Protein AF-0000000078979482 (afdb_homodimer)

Structure (mmCIF, N/CA/C/O backbone):
data_AF-0000000078979482-model_v1
#
loop_
_entity.id
_entity.type
_entity.pdbx_description
1 polymer 'Adenylate/guanylate cyclase'
#
loop_
_atom_site.group_PDB
_atom_site.id
_atom_site.type_symbol
_atom_site.label_atom_id
_atom_site.label_alt_id
_atom_site.label_comp_id
_atom_site.label_asym_id
_atom_site.label_entity_id
_atom_site.label_seq_id
_atom_site.pdbx_PDB_ins_code
_atom_site.Cartn_x
_atom_site.Cartn_y
_atom_site.Cartn_z
_atom_site.occupancy
_atom_site.B_iso_or_equiv
_atom_site.auth_seq_id
_atom_site.auth_comp_id
_atom_site.auth_asym_id
_atom_site.auth_atom_id
_atom_site.pdbx_PDB_model_num
ATOM 1 N N . MET A 1 1 ? 10.008 -36.5 -18.203 1 74.31 1 MET A N 1
ATOM 2 C CA . MET A 1 1 ? 8.789 -35.719 -18.391 1 74.31 1 MET A CA 1
ATOM 3 C C . MET A 1 1 ? 7.809 -35.969 -17.234 1 74.31 1 MET A C 1
ATOM 5 O O . MET A 1 1 ? 7.188 -35.031 -16.734 1 74.31 1 MET A O 1
ATOM 9 N N . GLU A 1 2 ? 7.902 -37.156 -16.672 1 87.19 2 GLU A N 1
ATOM 10 C CA . GLU A 1 2 ? 7.016 -37.5 -15.57 1 87.19 2 GLU A CA 1
ATOM 11 C C . GLU A 1 2 ? 7.441 -36.781 -14.281 1 87.19 2 GLU A C 1
ATOM 13 O O . GLU A 1 2 ? 6.598 -36.281 -13.531 1 87.19 2 GLU A O 1
ATOM 18 N N . ALA A 1 3 ? 8.734 -36.719 -14.117 1 91.75 3 ALA A N 1
ATOM 19 C CA . ALA A 1 3 ? 9.258 -36.062 -12.93 1 91.75 3 ALA A CA 1
ATOM 20 C C . ALA A 1 3 ? 8.883 -34.562 -12.906 1 91.75 3 ALA A C 1
ATOM 22 O O . ALA A 1 3 ? 8.508 -34.031 -11.859 1 91.75 3 ALA A O 1
ATOM 23 N N . ALA A 1 4 ? 8.984 -34 -14.031 1 94.69 4 ALA A N 1
ATOM 24 C CA . ALA A 1 4 ? 8.633 -32.562 -14.133 1 94.69 4 ALA A CA 1
ATOM 25 C C . ALA A 1 4 ? 7.156 -32.344 -13.836 1 94.69 4 ALA A C 1
ATOM 27 O O . ALA A 1 4 ? 6.793 -31.391 -13.133 1 94.69 4 ALA A O 1
ATOM 28 N N . ALA A 1 5 ? 6.348 -33.188 -14.375 1 93.81 5 ALA A N 1
ATOM 29 C CA . ALA A 1 5 ? 4.906 -33.062 -14.164 1 93.81 5 ALA A CA 1
ATOM 30 C C . ALA A 1 5 ? 4.559 -33.219 -12.688 1 93.81 5 ALA A C 1
ATOM 32 O O . ALA A 1 5 ? 3.734 -32.469 -12.156 1 93.81 5 ALA A O 1
ATOM 33 N N . ALA A 1 6 ? 5.207 -34.219 -12.078 1 95.12 6 ALA A N 1
ATOM 34 C CA . ALA A 1 6 ? 4.973 -34.438 -10.656 1 95.12 6 ALA A CA 1
ATOM 35 C C . ALA A 1 6 ? 5.41 -33.219 -9.82 1 95.12 6 ALA A C 1
ATOM 37 O O . ALA A 1 6 ? 4.703 -32.812 -8.906 1 95.12 6 ALA A O 1
ATOM 38 N N . LEU A 1 7 ? 6.508 -32.719 -10.117 1 96.75 7 LEU A N 1
ATOM 39 C CA . LEU A 1 7 ? 7.047 -31.578 -9.391 1 96.75 7 LEU A CA 1
ATOM 40 C C . LEU A 1 7 ? 6.188 -30.344 -9.609 1 96.75 7 LEU A C 1
ATOM 42 O O . LEU A 1 7 ? 5.898 -29.594 -8.664 1 96.75 7 LEU A O 1
ATOM 46 N N . ASN A 1 8 ? 5.777 -30.125 -10.844 1 97.06 8 ASN A N 1
ATOM 47 C CA . ASN A 1 8 ? 4.883 -29 -11.148 1 97.06 8 ASN A CA 1
ATOM 48 C C . ASN A 1 8 ? 3.57 -29.125 -10.375 1 97.06 8 ASN A C 1
ATOM 50 O O . ASN A 1 8 ? 3.059 -28.125 -9.867 1 97.06 8 ASN A O 1
ATOM 54 N N . ASN A 1 9 ? 3.074 -30.266 -10.328 1 95.25 9 ASN A N 1
ATOM 55 C CA . ASN A 1 9 ? 1.85 -30.484 -9.562 1 95.25 9 ASN A CA 1
ATOM 56 C C . ASN A 1 9 ? 2.049 -30.188 -8.086 1 95.25 9 ASN A C 1
ATOM 58 O O . ASN A 1 9 ? 1.207 -29.531 -7.461 1 95.25 9 ASN A O 1
ATOM 62 N N . TRP A 1 10 ? 3.148 -30.688 -7.566 1 96.88 10 TRP A N 1
ATOM 63 C CA . TRP A 1 10 ? 3.451 -30.406 -6.168 1 96.88 10 TRP A CA 1
ATOM 64 C C . TRP A 1 10 ? 3.557 -28.906 -5.922 1 96.88 10 TRP A C 1
ATOM 66 O O . TRP A 1 10 ? 3.027 -28.391 -4.93 1 96.88 10 TRP A O 1
ATOM 76 N N . MET A 1 11 ? 4.23 -28.203 -6.793 1 96.81 11 MET A N 1
ATOM 77 C CA . MET A 1 11 ? 4.422 -26.766 -6.656 1 96.81 11 MET A CA 1
ATOM 78 C C . MET A 1 11 ? 3.088 -26.016 -6.711 1 96.81 11 MET A C 1
ATOM 80 O O . MET A 1 11 ? 2.852 -25.094 -5.93 1 96.81 11 MET A O 1
ATOM 84 N N . MET A 1 12 ? 2.225 -26.422 -7.578 1 95.06 12 MET A N 1
ATOM 85 C CA . MET A 1 12 ? 0.928 -25.781 -7.781 1 95.06 12 MET A CA 1
ATOM 86 C C . MET A 1 12 ? 0 -26.047 -6.602 1 95.06 12 MET A C 1
ATOM 88 O O . MET A 1 12 ? -0.907 -25.266 -6.328 1 95.06 12 MET A O 1
ATOM 92 N N . THR A 1 13 ? 0.202 -27.188 -5.895 1 94.69 13 THR A N 1
ATOM 93 C CA . THR A 1 13 ? -0.689 -27.578 -4.809 1 94.69 13 THR A CA 1
ATOM 94 C C . THR A 1 13 ? -0.055 -27.281 -3.453 1 94.69 13 THR A C 1
ATOM 96 O O . THR A 1 13 ? -0.19 -26.172 -2.926 1 94.69 13 THR A O 1
ATOM 99 N N . THR A 1 14 ? 0.893 -28.109 -3.055 1 95.62 14 THR A N 1
ATOM 100 C CA . THR A 1 14 ? 1.492 -28.016 -1.727 1 95.62 14 THR A CA 1
ATOM 101 C C . THR A 1 14 ? 2.459 -26.844 -1.644 1 95.62 14 THR A C 1
ATOM 103 O O . THR A 1 14 ? 2.434 -26.078 -0.676 1 95.62 14 THR A O 1
ATOM 106 N N . GLY A 1 15 ? 3.283 -26.688 -2.609 1 96.5 15 GLY A N 1
ATOM 107 C CA . GLY A 1 15 ? 4.27 -25.609 -2.604 1 96.5 15 GLY A CA 1
ATOM 108 C C . GLY A 1 15 ? 3.648 -24.234 -2.516 1 96.5 15 GLY A C 1
ATOM 109 O O . GLY A 1 15 ? 3.994 -23.453 -1.631 1 96.5 15 GLY A O 1
ATOM 110 N N . ARG A 1 16 ? 2.699 -23.969 -3.418 1 95.81 16 ARG A N 1
ATOM 111 C CA . ARG A 1 16 ? 2.041 -22.672 -3.496 1 95.81 16 ARG A CA 1
ATOM 112 C C . ARG A 1 16 ? 1.351 -22.328 -2.18 1 95.81 16 ARG A C 1
ATOM 114 O O . ARG A 1 16 ? 1.354 -21.172 -1.755 1 95.81 16 ARG A O 1
ATOM 121 N N . ARG A 1 17 ? 0.83 -23.281 -1.459 1 94.81 17 ARG A N 1
ATOM 122 C CA . ARG A 1 17 ? 0.037 -23.062 -0.255 1 94.81 17 ARG A CA 1
ATOM 123 C C . ARG A 1 17 ? 0.93 -22.953 0.977 1 94.81 17 ARG A C 1
ATOM 125 O O . ARG A 1 17 ? 0.48 -22.516 2.041 1 94.81 17 ARG A O 1
ATOM 132 N N . SER A 1 18 ? 2.141 -23.359 0.881 1 93.88 18 SER A N 1
ATOM 133 C CA . SER A 1 18 ? 3.006 -23.422 2.055 1 93.88 18 SER A CA 1
ATOM 134 C C . SER A 1 18 ? 3.471 -22.047 2.482 1 93.88 18 SER A C 1
ATOM 136 O O . SER A 1 18 ? 3.773 -21.812 3.656 1 93.88 18 SER A O 1
ATOM 138 N N . GLY A 1 19 ? 3.611 -21.172 1.418 1 90.94 19 GLY A N 1
ATOM 139 C CA . GLY A 1 19 ? 4.16 -19.859 1.72 1 90.94 19 GLY A CA 1
ATOM 140 C C . GLY A 1 19 ? 5.602 -19.906 2.193 1 90.94 19 GLY A C 1
ATOM 141 O O . GLY A 1 19 ? 6.07 -18.984 2.873 1 90.94 19 GLY A O 1
ATOM 142 N N . ASP A 1 20 ? 6.359 -20.969 1.951 1 94.62 20 ASP A N 1
ATOM 143 C CA . ASP A 1 20 ? 7.711 -21.219 2.438 1 94.62 20 ASP A CA 1
ATOM 144 C C . ASP A 1 20 ? 8.703 -21.312 1.279 1 94.62 20 ASP A C 1
ATOM 146 O O . ASP A 1 20 ? 8.953 -22.406 0.753 1 94.62 20 ASP A O 1
ATOM 150 N N . PRO A 1 21 ? 9.32 -20.125 0.973 1 96.5 21 PRO A N 1
ATOM 151 C CA . PRO A 1 21 ? 10.219 -20.156 -0.186 1 96.5 21 PRO A CA 1
ATOM 152 C C . PRO A 1 21 ? 11.391 -21.125 -0.005 1 96.5 21 PRO A C 1
ATOM 154 O O . PRO A 1 21 ? 11.828 -21.75 -0.969 1 96.5 21 PRO A O 1
ATOM 157 N N . VAL A 1 22 ? 11.891 -21.25 1.208 1 97.31 22 VAL A N 1
ATOM 158 C CA . VAL A 1 22 ? 13 -22.156 1.491 1 97.31 22 VAL A CA 1
ATOM 159 C C . VAL A 1 22 ? 12.562 -23.594 1.245 1 97.31 22 VAL A C 1
ATOM 161 O O . VAL A 1 22 ? 13.266 -24.359 0.573 1 97.31 22 VAL A O 1
ATOM 164 N N . GLY A 1 23 ? 11.398 -23.984 1.76 1 97.44 23 GLY A N 1
ATOM 165 C CA . GLY A 1 23 ? 10.867 -25.328 1.54 1 97.44 23 GLY A CA 1
ATOM 166 C C . GLY A 1 23 ? 10.602 -25.625 0.077 1 97.44 23 GLY A C 1
ATOM 167 O O . GLY A 1 23 ? 10.867 -26.734 -0.389 1 97.44 23 GLY A O 1
ATOM 168 N N . ILE A 1 24 ? 10.094 -24.672 -0.666 1 97.81 24 ILE A N 1
ATOM 169 C CA . ILE A 1 24 ? 9.758 -24.844 -2.076 1 97.81 24 ILE A CA 1
ATOM 170 C C . ILE A 1 24 ? 11.031 -25.109 -2.881 1 97.81 24 ILE A C 1
ATOM 172 O O . ILE A 1 24 ? 11.102 -26.078 -3.635 1 97.81 24 ILE A O 1
ATOM 176 N N . VAL A 1 25 ? 12.062 -24.266 -2.678 1 98.25 25 VAL A N 1
ATOM 177 C CA . VAL A 1 25 ? 13.289 -24.375 -3.461 1 98.25 25 VAL A CA 1
ATOM 178 C C . VAL A 1 25 ? 14.047 -25.641 -3.051 1 98.25 25 VAL A C 1
ATOM 180 O O . VAL A 1 25 ? 14.609 -26.328 -3.9 1 98.25 25 VAL A O 1
ATOM 183 N N . SER A 1 26 ? 14.016 -25.938 -1.779 1 98.06 26 SER A N 1
ATOM 184 C CA . SER A 1 26 ? 14.656 -27.172 -1.313 1 98.06 26 SER A CA 1
ATOM 185 C C . SER A 1 26 ? 14.031 -28.391 -1.96 1 98.06 26 SER A C 1
ATOM 187 O O . SER A 1 26 ? 14.734 -29.281 -2.443 1 98.06 26 SER A O 1
ATOM 189 N N . HIS A 1 27 ? 12.734 -28.469 -1.955 1 98 27 HIS A N 1
ATOM 190 C CA . HIS A 1 27 ? 12.031 -29.609 -2.549 1 98 27 HIS A CA 1
ATOM 191 C C . HIS A 1 27 ? 12.266 -29.672 -4.055 1 98 27 HIS A C 1
ATOM 193 O O . HIS A 1 27 ? 12.453 -30.766 -4.609 1 98 27 HIS A O 1
ATOM 199 N N . LEU A 1 28 ? 12.242 -28.531 -4.699 1 97.94 28 LEU A N 1
ATOM 200 C CA . LEU A 1 28 ? 12.523 -28.453 -6.129 1 97.94 28 LEU A CA 1
ATOM 201 C C . LEU A 1 28 ? 13.883 -29.047 -6.453 1 97.94 28 LEU A C 1
ATOM 203 O O . LEU A 1 28 ? 14 -29.922 -7.316 1 97.94 28 LEU A O 1
ATOM 207 N N . CYS A 1 29 ? 14.906 -28.625 -5.719 1 98.25 29 CYS A N 1
ATOM 208 C CA . CYS A 1 29 ? 16.266 -29.047 -5.992 1 98.25 29 CYS A CA 1
ATOM 209 C C . CYS A 1 29 ? 16.453 -30.531 -5.66 1 98.25 29 CYS A C 1
ATOM 211 O O . CYS A 1 29 ? 17.062 -31.266 -6.426 1 98.25 29 CYS A O 1
ATOM 213 N N . ALA A 1 30 ? 15.883 -30.938 -4.555 1 97.62 30 ALA A N 1
ATOM 214 C CA . ALA A 1 30 ? 15.945 -32.344 -4.195 1 97.62 30 ALA A CA 1
ATOM 215 C C . ALA A 1 30 ? 15.289 -33.219 -5.27 1 97.62 30 ALA A C 1
ATOM 217 O O . ALA A 1 30 ? 15.82 -34.281 -5.629 1 97.62 30 ALA A O 1
ATOM 218 N N . SER A 1 31 ? 14.148 -32.781 -5.762 1 97.88 31 SER A N 1
ATOM 219 C CA . SER A 1 31 ? 13.414 -33.531 -6.785 1 97.88 31 SER A CA 1
ATOM 220 C C . SER A 1 31 ? 14.195 -33.594 -8.086 1 97.88 31 SER A C 1
ATOM 222 O O . SER A 1 31 ? 14.211 -34.625 -8.758 1 97.88 31 SER A O 1
ATOM 224 N N . LEU A 1 32 ? 14.82 -32.5 -8.484 1 97.88 32 LEU A N 1
ATOM 225 C CA . LEU A 1 32 ? 15.633 -32.469 -9.695 1 97.88 32 LEU A CA 1
ATOM 226 C C . LEU A 1 32 ? 16.844 -33.406 -9.562 1 97.88 32 LEU A C 1
ATOM 228 O O . LEU A 1 32 ? 17.172 -34.125 -10.492 1 97.88 32 LEU A O 1
ATOM 232 N N . VAL A 1 33 ? 17.469 -33.375 -8.375 1 97.69 33 VAL A N 1
ATOM 233 C CA . VAL A 1 33 ? 18.609 -34.25 -8.125 1 97.69 33 VAL A CA 1
ATOM 234 C C . VAL A 1 33 ? 18.172 -35.719 -8.195 1 97.69 33 VAL A C 1
ATOM 236 O O . VAL A 1 33 ? 18.828 -36.562 -8.828 1 97.69 33 VAL A O 1
ATOM 239 N N . ASP A 1 34 ? 17.047 -36 -7.633 1 97.12 34 ASP A N 1
ATOM 240 C CA . ASP A 1 34 ? 16.5 -37.344 -7.672 1 97.12 34 ASP A CA 1
ATOM 241 C C . ASP A 1 34 ? 16.203 -37.781 -9.109 1 97.12 34 ASP A C 1
ATOM 243 O O . ASP A 1 34 ? 16.281 -38.969 -9.43 1 97.12 34 ASP A O 1
ATOM 247 N N . ALA A 1 35 ? 15.883 -36.812 -9.945 1 97.38 35 ALA A N 1
ATOM 248 C CA . ALA A 1 35 ? 15.562 -37.094 -11.344 1 97.38 35 ALA A CA 1
ATOM 249 C C . ALA A 1 35 ? 16.828 -37.156 -12.195 1 97.38 35 ALA A C 1
ATOM 251 O O . ALA A 1 35 ? 16.766 -37.344 -13.414 1 97.38 35 ALA A O 1
ATOM 252 N N . GLY A 1 36 ? 17.984 -36.875 -11.562 1 96.75 36 GLY A N 1
ATOM 253 C CA . GLY A 1 36 ? 19.25 -37.094 -12.25 1 96.75 36 GLY A CA 1
ATOM 254 C C . GLY A 1 36 ? 19.953 -35.812 -12.625 1 96.75 36 GLY A C 1
ATOM 255 O O . GLY A 1 36 ? 21 -35.844 -13.281 1 96.75 36 GLY A O 1
ATOM 256 N N . VAL A 1 37 ? 19.438 -34.688 -12.336 1 97.94 37 VAL A N 1
ATOM 257 C CA . VAL A 1 37 ? 20.109 -33.438 -12.633 1 97.94 37 VAL A CA 1
ATOM 258 C C . VAL A 1 37 ? 21.203 -33.156 -11.602 1 97.94 37 VAL A C 1
ATOM 260 O O . VAL A 1 37 ? 20.938 -33.094 -10.406 1 97.94 37 VAL A O 1
ATOM 263 N N . PRO A 1 38 ? 22.391 -33 -12.023 1 98.31 38 PRO A N 1
ATOM 264 C CA . PRO A 1 38 ? 23.5 -32.844 -11.086 1 98.31 38 PRO A CA 1
ATOM 265 C C . PRO A 1 38 ? 23.672 -31.406 -10.586 1 98.31 38 PRO A C 1
ATOM 267 O O . PRO A 1 38 ? 24.656 -30.75 -10.906 1 98.31 38 PRO A O 1
ATOM 270 N N . LEU A 1 39 ? 22.828 -31.062 -9.68 1 98.38 39 LEU A N 1
ATOM 271 C CA . LEU A 1 39 ? 22.828 -29.688 -9.156 1 98.38 39 LEU A CA 1
ATOM 272 C C . LEU A 1 39 ? 23.891 -29.531 -8.07 1 98.38 39 LEU A C 1
ATOM 274 O O . LEU A 1 39 ? 24.062 -30.422 -7.234 1 98.38 39 LEU A O 1
ATOM 278 N N . TRP A 1 40 ? 24.562 -28.391 -8.109 1 98.06 40 TRP A N 1
ATOM 279 C CA . TRP A 1 40 ? 25.484 -27.984 -7.055 1 98.06 40 TRP A CA 1
ATOM 280 C C . TRP A 1 40 ? 24.984 -26.734 -6.336 1 98.06 40 TRP A C 1
ATOM 282 O O . TRP A 1 40 ? 25.062 -26.641 -5.109 1 98.06 40 TRP A O 1
ATOM 292 N N . ARG A 1 41 ? 24.484 -25.781 -7.059 1 97.88 41 ARG A N 1
ATOM 293 C CA . ARG A 1 41 ? 23.984 -24.531 -6.512 1 97.88 41 ARG A CA 1
ATOM 294 C C . ARG A 1 41 ? 22.844 -23.984 -7.363 1 97.88 41 ARG A C 1
ATOM 296 O O . ARG A 1 41 ? 22.906 -24.016 -8.594 1 97.88 41 ARG A O 1
ATOM 303 N N . VAL A 1 42 ? 21.859 -23.594 -6.723 1 98.44 42 VAL A N 1
ATOM 304 C CA . VAL A 1 42 ? 20.703 -23 -7.395 1 98.44 42 VAL A CA 1
ATOM 305 C C . VAL A 1 42 ? 20.359 -21.656 -6.746 1 98.44 42 VAL A C 1
ATOM 307 O O . VAL A 1 42 ? 20.406 -21.516 -5.52 1 98.44 42 VAL A O 1
ATOM 310 N N . ASN A 1 43 ? 20.078 -20.656 -7.52 1 97.5 43 ASN A N 1
ATOM 311 C CA . ASN A 1 43 ? 19.641 -19.344 -7.055 1 97.5 43 ASN A CA 1
ATOM 312 C C . ASN A 1 43 ? 18.375 -18.891 -7.766 1 97.5 43 ASN A C 1
ATOM 314 O O . ASN A 1 43 ? 18.375 -18.703 -8.984 1 97.5 43 ASN A O 1
ATOM 318 N N . ILE A 1 44 ? 17.328 -18.797 -7.023 1 97.62 44 ILE A N 1
ATOM 319 C CA . ILE A 1 44 ? 16.094 -18.203 -7.527 1 97.62 44 ILE A CA 1
ATOM 320 C C . ILE A 1 44 ? 16.016 -16.734 -7.113 1 97.62 44 ILE A C 1
ATOM 322 O O . ILE A 1 44 ? 15.617 -16.422 -5.988 1 97.62 44 ILE A O 1
ATOM 326 N N . GLY A 1 45 ? 16.375 -15.797 -7.984 1 93.88 45 GLY A N 1
ATOM 327 C CA . GLY A 1 45 ? 16.391 -14.367 -7.727 1 93.88 45 GLY A CA 1
ATOM 328 C C . GLY A 1 45 ? 15.141 -13.672 -8.234 1 93.88 45 GLY A C 1
ATOM 329 O O . GLY A 1 45 ? 14.711 -13.891 -9.367 1 93.88 45 GLY A O 1
ATOM 330 N N . GLN A 1 46 ? 14.578 -12.844 -7.387 1 90.75 46 GLN A N 1
ATOM 331 C CA . GLN A 1 46 ? 13.32 -12.188 -7.723 1 90.75 46 GLN A CA 1
ATOM 332 C C . GLN A 1 46 ? 13.398 -10.688 -7.453 1 90.75 46 GLN A C 1
ATOM 334 O O . GLN A 1 46 ? 14.039 -10.25 -6.496 1 90.75 46 GLN A O 1
ATOM 339 N N . ARG A 1 47 ? 12.719 -9.969 -8.273 1 83.06 47 ARG A N 1
ATOM 340 C CA . ARG A 1 47 ? 12.648 -8.516 -8.117 1 83.06 47 ARG A CA 1
ATOM 341 C C . ARG A 1 47 ? 11.414 -8.117 -7.328 1 83.06 47 ARG A C 1
ATOM 343 O O . ARG A 1 47 ? 10.352 -8.719 -7.473 1 83.06 47 ARG A O 1
ATOM 350 N N . PHE A 1 48 ? 11.57 -7.031 -6.48 1 72.94 48 PHE A N 1
ATOM 351 C CA . PHE A 1 48 ? 10.43 -6.441 -5.801 1 72.94 48 PHE A CA 1
ATOM 352 C C . PHE A 1 48 ? 9.719 -5.434 -6.699 1 72.94 48 PHE A C 1
ATOM 354 O O . PHE A 1 48 ? 10.352 -4.805 -7.551 1 72.94 48 PHE A O 1
ATOM 361 N N . ALA A 1 49 ? 8.359 -5.32 -6.535 1 66.75 49 ALA A N 1
ATOM 362 C CA . ALA A 1 49 ? 7.625 -4.234 -7.18 1 66.75 49 ALA A CA 1
ATOM 363 C C . ALA A 1 49 ? 7.781 -2.93 -6.402 1 66.75 49 ALA A C 1
ATOM 365 O O . ALA A 1 49 ? 7.293 -1.882 -6.832 1 66.75 49 ALA A O 1
ATOM 366 N N . ASN A 1 50 ? 8.578 -2.928 -5.312 1 61.34 50 ASN A N 1
ATOM 367 C CA . ASN A 1 50 ? 8.789 -1.784 -4.434 1 61.34 50 ASN A CA 1
ATOM 368 C C . ASN A 1 50 ? 9.945 -0.908 -4.922 1 61.34 50 ASN A C 1
ATOM 370 O O . ASN A 1 50 ? 11.023 -1.41 -5.223 1 61.34 50 ASN A O 1
ATOM 374 N N . PRO A 1 51 ? 9.609 0.327 -5.137 1 59 51 PRO A N 1
ATOM 375 C CA . PRO A 1 51 ? 10.625 1.249 -5.645 1 59 51 PRO A CA 1
ATOM 376 C C . PRO A 1 51 ? 11.891 1.26 -4.789 1 59 51 PRO A C 1
ATOM 378 O O . PRO A 1 51 ? 12.961 1.651 -5.266 1 59 51 PRO A O 1
ATOM 381 N N . LEU A 1 52 ? 11.719 0.958 -3.557 1 60.19 52 LEU A N 1
ATOM 382 C CA . LEU A 1 52 ? 12.859 1.081 -2.66 1 60.19 52 LEU A CA 1
ATOM 383 C C . LEU A 1 52 ? 13.633 -0.233 -2.576 1 60.19 52 LEU A C 1
ATOM 385 O O . LEU A 1 52 ? 14.75 -0.271 -2.062 1 60.19 52 LEU A O 1
ATOM 389 N N . LEU A 1 53 ? 12.914 -1.22 -3.047 1 60.56 53 LEU A N 1
ATOM 390 C CA . LEU A 1 53 ? 13.562 -2.512 -2.857 1 60.56 53 LEU A CA 1
ATOM 391 C C . LEU A 1 53 ? 14.023 -3.094 -4.191 1 60.56 53 LEU A C 1
ATOM 393 O O . LEU A 1 53 ? 13.414 -2.818 -5.23 1 60.56 53 LEU A O 1
ATOM 397 N N . ILE A 1 54 ? 15.141 -3.732 -4.078 1 71.25 54 ILE A N 1
ATOM 398 C CA . ILE A 1 54 ? 15.797 -4.176 -5.305 1 71.25 54 ILE A CA 1
ATOM 399 C C . ILE A 1 54 ? 15.391 -5.617 -5.613 1 71.25 54 ILE A C 1
ATOM 401 O O . ILE A 1 54 ? 14.586 -5.859 -6.516 1 71.25 54 ILE A O 1
ATOM 405 N N . ALA A 1 55 ? 15.898 -6.516 -4.828 1 82.62 55 ALA A N 1
ATOM 406 C CA . ALA A 1 55 ? 15.68 -7.918 -5.176 1 82.62 55 ALA A CA 1
ATOM 407 C C . ALA A 1 55 ? 15.805 -8.812 -3.947 1 82.62 55 ALA A C 1
ATOM 409 O O . ALA A 1 55 ? 16.203 -8.352 -2.873 1 82.62 55 ALA A O 1
ATOM 410 N N . TRP A 1 56 ? 15.219 -9.953 -3.998 1 88.75 56 TRP A N 1
ATOM 411 C CA . TRP A 1 56 ? 15.414 -11.016 -3.021 1 88.75 56 TRP A CA 1
ATOM 412 C C . TRP A 1 56 ? 15.5 -12.375 -3.709 1 88.75 56 TRP A C 1
ATOM 414 O O . TRP A 1 56 ? 15.242 -12.492 -4.91 1 88.75 56 TRP A O 1
ATOM 424 N N . GLY A 1 57 ? 15.992 -13.336 -2.893 1 94.06 57 GLY A N 1
ATOM 425 C CA . GLY A 1 57 ? 16.078 -14.648 -3.514 1 94.06 57 GLY A CA 1
ATOM 426 C C . GLY A 1 57 ? 16.328 -15.766 -2.52 1 94.06 57 GLY A C 1
ATOM 427 O O . GLY A 1 57 ? 16.297 -15.547 -1.307 1 94.06 57 GLY A O 1
ATOM 428 N N . VAL A 1 58 ? 16.328 -16.938 -3.072 1 96.81 58 VAL A N 1
ATOM 429 C CA . VAL A 1 58 ? 16.609 -18.156 -2.334 1 96.81 58 VAL A CA 1
ATOM 430 C C . VAL A 1 58 ? 17.781 -18.891 -2.975 1 96.81 58 VAL A C 1
ATOM 432 O O . VAL A 1 58 ? 17.797 -19.125 -4.188 1 96.81 58 VAL A O 1
ATOM 435 N N . VAL A 1 59 ? 18.766 -19.234 -2.195 1 97.19 59 VAL A N 1
ATOM 436 C CA . VAL A 1 59 ? 19.922 -19.984 -2.668 1 97.19 59 VAL A CA 1
ATOM 437 C C . VAL A 1 59 ? 19.922 -21.391 -2.045 1 97.19 59 VAL A C 1
ATOM 439 O O . VAL A 1 59 ? 19.766 -21.531 -0.831 1 97.19 59 VAL A O 1
ATOM 442 N N . TRP A 1 60 ? 20.078 -22.328 -2.887 1 98.25 60 TRP A N 1
ATOM 443 C CA . TRP A 1 60 ? 20.141 -23.719 -2.436 1 98.25 60 TRP A CA 1
ATOM 444 C C . TRP A 1 60 ? 21.5 -24.328 -2.756 1 98.25 60 TRP A C 1
ATOM 446 O O . TRP A 1 60 ? 22.047 -24.109 -3.842 1 98.25 60 TRP A O 1
ATOM 456 N N . THR A 1 61 ? 22.078 -25.047 -1.793 1 97 61 THR A N 1
ATOM 457 C CA . THR A 1 61 ? 23.188 -26 -1.94 1 97 61 THR A CA 1
ATOM 458 C C . THR A 1 61 ? 22.859 -27.312 -1.226 1 97 61 THR A C 1
ATOM 460 O O . THR A 1 61 ? 21.906 -27.375 -0.45 1 97 61 THR A O 1
ATOM 463 N N . PRO A 1 62 ? 23.578 -28.359 -1.579 1 94.38 62 PRO A N 1
ATOM 464 C CA . PRO A 1 62 ? 23.344 -29.609 -0.861 1 94.38 62 PRO A CA 1
ATOM 465 C C . PRO A 1 62 ? 23.438 -29.453 0.654 1 94.38 62 PRO A C 1
ATOM 467 O O . PRO A 1 62 ? 22.875 -30.25 1.403 1 94.38 62 PRO A O 1
ATOM 470 N N . ASP A 1 63 ? 24.078 -28.375 1.133 1 93.69 63 ASP A N 1
ATOM 471 C CA . ASP A 1 63 ? 24.312 -28.172 2.559 1 93.69 63 ASP A CA 1
ATOM 472 C C . ASP A 1 63 ? 23.156 -27.375 3.193 1 93.69 63 ASP A C 1
ATOM 474 O O . ASP A 1 63 ? 23.031 -27.328 4.418 1 93.69 63 ASP A O 1
ATOM 478 N N . GLY A 1 64 ? 22.406 -26.734 2.367 1 93.75 64 GLY A N 1
ATOM 479 C CA . GLY A 1 64 ? 21.297 -25.984 2.934 1 93.75 64 GLY A CA 1
ATOM 480 C C . GLY A 1 64 ? 20.703 -24.984 1.961 1 93.75 64 GLY A C 1
ATOM 481 O O . GLY A 1 64 ? 21.188 -24.812 0.845 1 93.75 64 GLY A O 1
ATOM 482 N N . THR A 1 65 ? 19.594 -24.422 2.357 1 96.06 65 THR A N 1
ATOM 483 C CA . THR A 1 65 ? 18.859 -23.422 1.59 1 96.06 65 THR A CA 1
ATOM 484 C C . THR A 1 65 ? 18.641 -22.156 2.414 1 96.06 65 THR A C 1
ATOM 486 O O . THR A 1 65 ? 18.297 -22.219 3.592 1 96.06 65 THR A O 1
ATOM 489 N N . GLU A 1 66 ? 18.875 -20.969 1.818 1 94.38 66 GLU A N 1
ATOM 490 C CA . GLU A 1 66 ? 18.766 -19.703 2.553 1 94.38 66 GLU A CA 1
ATOM 491 C C . GLU A 1 66 ? 18.109 -18.625 1.705 1 94.38 66 GLU A C 1
ATOM 493 O O . GLU A 1 66 ? 18.219 -18.641 0.477 1 94.38 66 GLU A O 1
ATOM 498 N N . VAL A 1 67 ? 17.469 -17.766 2.459 1 93.81 67 VAL A N 1
ATOM 499 C CA . VAL A 1 67 ? 16.859 -16.594 1.819 1 93.81 67 VAL A CA 1
ATOM 500 C C . VAL A 1 67 ? 17.781 -15.383 1.986 1 93.81 67 VAL A C 1
ATOM 502 O O . VAL A 1 67 ? 18.469 -15.258 3.002 1 93.81 67 VAL A O 1
ATOM 505 N N . TYR A 1 68 ? 17.812 -14.508 0.959 1 88.06 68 TYR A N 1
ATOM 506 C CA . TYR A 1 68 ? 18.578 -13.273 1.07 1 88.06 68 TYR A CA 1
ATOM 507 C C . TYR A 1 68 ? 17.781 -12.094 0.52 1 88.06 68 TYR A C 1
ATOM 509 O O . TYR A 1 68 ? 16.859 -12.273 -0.272 1 88.06 68 TYR A O 1
ATOM 517 N N . ASP A 1 69 ? 18.078 -10.906 1.023 1 83.06 69 ASP A N 1
ATOM 518 C CA . ASP A 1 69 ? 17.562 -9.641 0.506 1 83.06 69 ASP A CA 1
ATOM 519 C C . ASP A 1 69 ? 18.688 -8.758 -0.022 1 83.06 69 ASP A C 1
ATOM 521 O O . ASP A 1 69 ? 19.812 -8.82 0.476 1 83.06 69 ASP A O 1
ATOM 525 N N . VAL A 1 70 ? 18.406 -8.125 -1.118 1 76.69 70 VAL A N 1
ATOM 526 C CA . VAL A 1 70 ? 19.359 -7.16 -1.657 1 76.69 70 VAL A CA 1
ATOM 527 C C . VAL A 1 70 ? 18.859 -5.742 -1.399 1 76.69 70 VAL A C 1
ATOM 529 O O . VAL A 1 70 ? 17.734 -5.395 -1.779 1 76.69 70 VAL A O 1
ATOM 532 N N . THR A 1 71 ? 19.531 -4.98 -0.621 1 64.06 71 THR A N 1
ATOM 533 C CA . THR A 1 71 ? 19.172 -3.59 -0.368 1 64.06 71 THR A CA 1
ATOM 534 C C . THR A 1 71 ? 19.875 -2.664 -1.361 1 64.06 71 THR A C 1
ATOM 536 O O . THR A 1 71 ? 20.812 -3.074 -2.047 1 64.06 71 THR A O 1
ATOM 539 N N . HIS A 1 72 ? 19.312 -1.517 -1.685 1 57.38 72 HIS A N 1
ATOM 540 C CA . HIS A 1 72 ? 19.906 -0.543 -2.6 1 57.38 72 HIS A CA 1
ATOM 541 C C . HIS A 1 72 ? 21.391 -0.372 -2.342 1 57.38 72 HIS A C 1
ATOM 543 O O . HIS A 1 72 ? 22.172 -0.17 -3.279 1 57.38 72 HIS A O 1
ATOM 549 N N . ALA A 1 73 ? 21.625 -0.252 -1.038 1 50.78 73 ALA A N 1
ATOM 550 C CA . ALA A 1 73 ? 23.031 0.001 -0.735 1 50.78 73 ALA A CA 1
ATOM 551 C C . ALA A 1 73 ? 23.922 -1.043 -1.392 1 50.78 73 ALA A C 1
ATOM 553 O O . ALA A 1 73 ? 25.078 -0.75 -1.75 1 50.78 73 ALA A O 1
ATOM 554 N N . ARG A 1 74 ? 23.234 -2.137 -1.469 1 47.31 74 ARG A N 1
ATOM 555 C CA . ARG A 1 74 ? 24.031 -3.244 -1.991 1 47.31 74 ARG A CA 1
ATOM 556 C C . ARG A 1 74 ? 23.953 -3.301 -3.514 1 47.31 74 ARG A C 1
ATOM 558 O O . ARG A 1 74 ? 24.578 -4.164 -4.141 1 47.31 74 ARG A O 1
ATOM 565 N N . MET A 1 75 ? 22.781 -2.869 -4.148 1 48.88 75 MET A N 1
ATOM 566 C CA . MET A 1 75 ? 22.781 -2.992 -5.602 1 48.88 75 MET A CA 1
ATOM 567 C C . MET A 1 75 ? 24.125 -2.584 -6.191 1 48.88 75 MET A C 1
ATOM 569 O O . MET A 1 75 ? 24.453 -1.397 -6.23 1 48.88 75 MET A O 1
ATOM 573 N N . LEU A 1 76 ? 25 -3.195 -5.973 1 49.25 76 LEU A N 1
ATOM 574 C CA . LEU A 1 76 ? 26.359 -3.205 -6.496 1 49.25 76 LEU A CA 1
ATOM 575 C C . LEU A 1 76 ? 26.359 -3.145 -8.016 1 49.25 76 LEU A C 1
ATOM 577 O O . LEU A 1 76 ? 25.828 -4.039 -8.68 1 49.25 76 LEU A O 1
ATOM 581 N N . THR A 1 77 ? 26.203 -1.985 -8.625 1 54.84 77 THR A N 1
ATOM 582 C CA . THR A 1 77 ? 26.438 -1.696 -10.039 1 54.84 77 THR A CA 1
ATOM 583 C C . THR A 1 77 ? 27.375 -2.725 -10.656 1 54.84 77 THR A C 1
ATOM 585 O O . THR A 1 77 ? 27.062 -3.322 -11.688 1 54.84 77 THR A O 1
ATOM 588 N N . ASP A 1 78 ? 28.359 -2.885 -9.977 1 59.19 78 ASP A N 1
ATOM 589 C CA . ASP A 1 78 ? 29.406 -3.674 -10.625 1 59.19 78 ASP A CA 1
ATOM 590 C C . ASP A 1 78 ? 29.031 -5.156 -10.641 1 59.19 78 ASP A C 1
ATOM 592 O O . ASP A 1 78 ? 29.484 -5.906 -11.516 1 59.19 78 ASP A O 1
ATOM 596 N N . GLY A 1 79 ? 27.984 -5.48 -9.781 1 70.12 79 GLY A N 1
ATOM 597 C CA . GLY A 1 79 ? 27.641 -6.891 -9.719 1 70.12 79 GLY A CA 1
ATOM 598 C C . GLY A 1 79 ? 26.594 -7.297 -10.742 1 70.12 79 GLY A C 1
ATOM 599 O O . GLY A 1 79 ? 26.531 -8.469 -11.133 1 70.12 79 GLY A O 1
ATOM 600 N N . TYR A 1 80 ? 25.984 -6.418 -11.266 1 77.31 80 TYR A N 1
ATOM 601 C CA . TYR A 1 80 ? 24.891 -6.719 -12.188 1 77.31 80 TYR A CA 1
ATOM 602 C C . TYR A 1 80 ? 25.375 -6.703 -13.633 1 77.31 80 TYR A C 1
ATOM 604 O O . TYR A 1 80 ? 25.016 -7.578 -14.422 1 77.31 80 TYR A O 1
ATOM 612 N N . ILE A 1 81 ? 26.266 -5.785 -13.891 1 81 81 ILE A N 1
ATOM 613 C CA . ILE A 1 81 ? 26.734 -5.648 -15.266 1 81 81 ILE A CA 1
ATOM 614 C C . ILE A 1 81 ? 27.578 -6.855 -15.648 1 81 81 ILE A C 1
ATOM 616 O O . ILE A 1 81 ? 28.531 -7.199 -14.945 1 81 81 ILE A O 1
ATOM 620 N N . GLY A 1 82 ? 27.203 -7.492 -16.719 1 84 82 GLY A N 1
ATOM 621 C CA . GLY A 1 82 ? 27.938 -8.664 -17.172 1 84 82 GLY A CA 1
ATOM 622 C C . GLY A 1 82 ? 27.469 -9.945 -16.516 1 84 82 GLY A C 1
ATOM 623 O O . GLY A 1 82 ? 27.938 -11.031 -16.875 1 84 82 GLY A O 1
ATOM 624 N N . SER A 1 83 ? 26.562 -9.828 -15.617 1 87.81 83 SER A N 1
ATOM 625 C CA . SER A 1 83 ? 26.094 -10.992 -14.891 1 87.81 83 SER A CA 1
ATOM 626 C C . SER A 1 83 ? 25.109 -11.812 -15.734 1 87.81 83 SER A C 1
ATOM 628 O O . SER A 1 83 ? 24.672 -11.359 -16.797 1 87.81 83 SER A O 1
ATOM 630 N N . ALA A 1 84 ? 24.906 -13.039 -15.289 1 92.69 84 ALA A N 1
ATOM 631 C CA . ALA A 1 84 ? 23.922 -13.898 -15.945 1 92.69 84 ALA A CA 1
ATOM 632 C C . ALA A 1 84 ? 22.531 -13.258 -15.938 1 92.69 84 ALA A C 1
ATOM 634 O O . ALA A 1 84 ? 21.797 -13.375 -16.906 1 92.69 84 ALA A O 1
ATOM 635 N N . PHE A 1 85 ? 22.188 -12.586 -14.891 1 89.5 85 PHE A N 1
ATOM 636 C CA . PHE A 1 85 ? 20.875 -11.945 -14.766 1 89.5 85 PHE A CA 1
ATOM 637 C C . PHE A 1 85 ? 20.719 -10.844 -15.805 1 89.5 85 PHE A C 1
ATOM 639 O O . PHE A 1 85 ? 19.672 -10.734 -16.438 1 89.5 85 PHE A O 1
ATOM 646 N N . GLU A 1 86 ? 21.734 -10.023 -15.883 1 89.44 86 GLU A N 1
ATOM 647 C CA . GLU A 1 86 ? 21.688 -9 -16.922 1 89.44 86 GLU A CA 1
ATOM 648 C C . GLU A 1 86 ? 21.484 -9.617 -18.297 1 89.44 86 GLU A C 1
ATOM 650 O O . GLU A 1 86 ? 20.641 -9.148 -19.078 1 89.44 86 GLU A O 1
ATOM 655 N N . TYR A 1 87 ? 22.266 -10.633 -18.641 1 93.12 87 TYR A N 1
ATOM 656 C CA . TYR A 1 87 ? 22.234 -11.273 -19.953 1 93.12 87 TYR A CA 1
ATOM 657 C C . TYR A 1 87 ? 20.844 -11.781 -20.281 1 93.12 87 TYR A C 1
ATOM 659 O O . TYR A 1 87 ? 20.281 -11.492 -21.344 1 93.12 87 TYR A O 1
ATOM 667 N N . ILE A 1 88 ? 20.312 -12.539 -19.359 1 95.31 88 ILE A N 1
ATOM 668 C CA . ILE A 1 88 ? 19.047 -13.203 -19.656 1 95.31 88 ILE A CA 1
ATOM 669 C C . ILE A 1 88 ? 17.938 -12.172 -19.734 1 95.31 88 ILE A C 1
ATOM 671 O O . ILE A 1 88 ? 17 -12.312 -20.531 1 95.31 88 ILE A O 1
ATOM 675 N N . LEU A 1 89 ? 17.938 -11.125 -18.953 1 90.56 89 LEU A N 1
ATOM 676 C CA . LEU A 1 89 ? 16.922 -10.086 -18.984 1 90.56 89 LEU A CA 1
ATOM 677 C C . LEU A 1 89 ? 17.047 -9.258 -20.266 1 90.56 89 LEU A C 1
ATOM 679 O O . LEU A 1 89 ? 16.031 -8.898 -20.875 1 90.56 89 LEU A O 1
ATOM 683 N N . GLU A 1 90 ? 18.266 -8.977 -20.688 1 92.06 90 GLU A N 1
ATOM 684 C CA . GLU A 1 90 ? 18.5 -8.156 -21.859 1 92.06 90 GLU A CA 1
ATOM 685 C C . GLU A 1 90 ? 18.234 -8.938 -23.141 1 92.06 90 GLU A C 1
ATOM 687 O O . GLU A 1 90 ? 17.672 -8.391 -24.109 1 92.06 90 GLU A O 1
ATOM 692 N N . ASN A 1 91 ? 18.578 -10.195 -23.156 1 95.5 91 ASN A N 1
ATOM 693 C CA . ASN A 1 91 ? 18.516 -10.977 -24.375 1 95.5 91 ASN A CA 1
ATOM 694 C C . ASN A 1 91 ? 17.234 -11.82 -24.438 1 95.5 91 ASN A C 1
ATOM 696 O O . ASN A 1 91 ? 16.906 -12.391 -25.484 1 95.5 91 ASN A O 1
ATOM 700 N N . GLN A 1 92 ? 16.562 -11.953 -23.312 1 95.19 92 GLN A N 1
ATOM 701 C CA . GLN A 1 92 ? 15.281 -12.664 -23.234 1 95.19 92 GLN A CA 1
ATOM 702 C C . GLN A 1 92 ? 15.43 -14.117 -23.672 1 95.19 92 GLN A C 1
ATOM 704 O O . GLN A 1 92 ? 14.609 -14.617 -24.438 1 95.19 92 GLN A O 1
ATOM 709 N N . ARG A 1 93 ? 16.531 -14.695 -23.344 1 95.94 93 ARG A N 1
ATOM 710 C CA . ARG A 1 93 ? 16.797 -16.109 -23.578 1 95.94 93 ARG A CA 1
ATOM 711 C C . ARG A 1 93 ? 17.734 -16.672 -22.516 1 95.94 93 ARG A C 1
ATOM 713 O O . ARG A 1 93 ? 18.484 -15.922 -21.891 1 95.94 93 ARG A O 1
ATOM 720 N N . PRO A 1 94 ? 17.75 -17.984 -22.375 1 97.56 94 PRO A N 1
ATOM 721 C CA . PRO A 1 94 ? 18.625 -18.578 -21.359 1 97.56 94 PRO A CA 1
ATOM 722 C C . PRO A 1 94 ? 20.109 -18.438 -21.719 1 97.56 94 PRO A C 1
ATOM 724 O O . PRO A 1 94 ? 20.438 -18.203 -22.875 1 97.56 94 PRO A O 1
ATOM 727 N N . LEU A 1 95 ? 20.875 -18.484 -20.719 1 97.75 95 LEU A N 1
ATOM 728 C CA . LEU A 1 95 ? 22.328 -18.516 -20.859 1 97.75 95 LEU A CA 1
ATOM 729 C C . LEU A 1 95 ? 22.891 -19.844 -20.406 1 97.75 95 LEU A C 1
ATOM 731 O O . LEU A 1 95 ? 22.609 -20.312 -19.297 1 97.75 95 LEU A O 1
ATOM 735 N N . HIS A 1 96 ? 23.5 -20.562 -21.297 1 97.69 96 HIS A N 1
ATOM 736 C CA . HIS A 1 96 ? 24.281 -21.75 -20.984 1 97.69 96 HIS A CA 1
ATOM 737 C C . HIS A 1 96 ? 25.781 -21.484 -21.141 1 97.69 96 HIS A C 1
ATOM 739 O O . HIS A 1 96 ? 26.266 -21.297 -22.25 1 97.69 96 HIS A O 1
ATOM 745 N N . LYS A 1 97 ? 26.422 -21.469 -19.969 1 96.25 97 LYS A N 1
ATOM 746 C CA . LYS A 1 97 ? 27.812 -21.016 -19.969 1 96.25 97 LYS A CA 1
ATOM 747 C C . LYS A 1 97 ? 28.719 -22.062 -19.297 1 96.25 97 LYS A C 1
ATOM 749 O O . LYS A 1 97 ? 28.469 -22.469 -18.156 1 96.25 97 LYS A O 1
ATOM 754 N N . SER A 1 98 ? 29.766 -22.5 -20.062 1 96.62 98 SER A N 1
ATOM 755 C CA . SER A 1 98 ? 30.797 -23.328 -19.453 1 96.62 98 SER A CA 1
ATOM 756 C C . SER A 1 98 ? 31.641 -22.547 -18.469 1 96.62 98 SER A C 1
ATOM 758 O O . SER A 1 98 ? 32 -21.391 -18.734 1 96.62 98 SER A O 1
ATOM 760 N N . LEU A 1 99 ? 31.922 -23.156 -17.344 1 96.62 99 LEU A N 1
ATOM 761 C CA . LEU A 1 99 ? 32.75 -22.5 -16.344 1 96.62 99 LEU A CA 1
ATOM 762 C C . LEU A 1 99 ? 34.219 -22.906 -16.5 1 96.62 99 LEU A C 1
ATOM 764 O O . LEU A 1 99 ? 35.031 -22.672 -15.609 1 96.62 99 LEU A O 1
ATOM 768 N N . ARG A 1 100 ? 34.5 -23.438 -17.641 1 94.88 100 ARG A N 1
ATOM 769 C CA . ARG A 1 100 ? 35.875 -23.812 -17.984 1 94.88 100 ARG A CA 1
ATOM 770 C C . ARG A 1 100 ? 36.469 -22.828 -18.984 1 94.88 100 ARG A C 1
ATOM 772 O O . ARG A 1 100 ? 35.781 -22.312 -19.859 1 94.88 100 ARG A O 1
ATOM 779 N N . GLY A 1 101 ? 37.781 -22.625 -18.891 1 92.88 101 GLY A N 1
ATOM 780 C CA . GLY A 1 101 ? 38.5 -21.797 -19.828 1 92.88 101 GLY A CA 1
ATOM 781 C C . GLY A 1 101 ? 38.031 -20.344 -19.812 1 92.88 101 GLY A C 1
ATOM 782 O O . GLY A 1 101 ? 37.938 -19.703 -20.859 1 92.88 101 GLY A O 1
ATOM 783 N N . LEU A 1 102 ? 37.688 -19.844 -18.656 1 94.19 102 LEU A N 1
ATOM 784 C CA . LEU A 1 102 ? 37.188 -18.484 -18.531 1 94.19 102 LEU A CA 1
ATOM 785 C C . LEU A 1 102 ? 38.344 -17.469 -18.656 1 94.19 102 LEU A C 1
ATOM 787 O O . LEU A 1 102 ? 39.5 -17.797 -18.375 1 94.19 102 LEU A O 1
ATOM 791 N N . ASP A 1 103 ? 37.969 -16.328 -19.156 1 94 103 ASP A N 1
ATOM 792 C CA . ASP A 1 103 ? 38.875 -15.203 -19.281 1 94 103 ASP A CA 1
ATOM 793 C C . ASP A 1 103 ? 38.594 -14.156 -18.203 1 94 103 ASP A C 1
ATOM 795 O O . ASP A 1 103 ? 37.594 -13.453 -18.266 1 94 103 ASP A O 1
ATOM 799 N N . PRO A 1 104 ? 39.5 -13.992 -17.281 1 91.5 104 PRO A N 1
ATOM 800 C CA . PRO A 1 104 ? 39.281 -13.055 -16.172 1 91.5 104 PRO A CA 1
ATOM 801 C C . PRO A 1 104 ? 39.062 -11.625 -16.656 1 91.5 104 PRO A C 1
ATOM 803 O O . PRO A 1 104 ? 38.469 -10.812 -15.945 1 91.5 104 PRO A O 1
ATOM 806 N N . ALA A 1 105 ? 39.469 -11.25 -17.891 1 90.38 105 ALA A N 1
ATOM 807 C CA . ALA A 1 105 ? 39.312 -9.891 -18.406 1 90.38 105 ALA A CA 1
ATOM 808 C C . ALA A 1 105 ? 37.969 -9.68 -19.031 1 90.38 105 ALA A C 1
ATOM 810 O O . ALA A 1 105 ? 37.469 -8.547 -19.141 1 90.38 105 ALA A O 1
ATOM 811 N N . ARG A 1 106 ? 37.406 -10.711 -19.438 1 91 106 ARG A N 1
ATOM 812 C CA . ARG A 1 106 ? 36.219 -10.57 -20.25 1 91 106 ARG A CA 1
ATOM 813 C C . ARG A 1 106 ? 35 -11.117 -19.516 1 91 106 ARG A C 1
ATOM 815 O O . ARG A 1 106 ? 33.875 -10.656 -19.734 1 91 106 ARG A O 1
ATOM 822 N N . ASP A 1 107 ? 35.219 -12.188 -18.703 1 91.75 107 ASP A N 1
ATOM 823 C CA . ASP A 1 107 ? 34.094 -12.867 -18.062 1 91.75 107 ASP A CA 1
ATOM 824 C C . ASP A 1 107 ? 33.781 -12.219 -16.719 1 91.75 107 ASP A C 1
ATOM 826 O O . ASP A 1 107 ? 34.656 -11.758 -16 1 91.75 107 ASP A O 1
ATOM 830 N N . HIS A 1 108 ? 32.5 -12.195 -16.422 1 92.06 108 HIS A N 1
ATOM 831 C CA . HIS A 1 108 ? 32.031 -11.609 -15.172 1 92.06 108 HIS A CA 1
ATOM 832 C C . HIS A 1 108 ? 32.625 -12.312 -13.961 1 92.06 108 HIS A C 1
ATOM 834 O O . HIS A 1 108 ? 32.781 -13.531 -13.969 1 92.06 108 HIS A O 1
ATOM 840 N N . ALA A 1 109 ? 32.781 -11.594 -12.883 1 90.5 109 ALA A N 1
ATOM 841 C CA . ALA A 1 109 ? 33.438 -12.078 -11.68 1 90.5 109 ALA A CA 1
ATOM 842 C C . ALA A 1 109 ? 32.688 -13.266 -11.078 1 90.5 109 ALA A C 1
ATOM 844 O O . ALA A 1 109 ? 33.312 -14.172 -10.516 1 90.5 109 ALA A O 1
ATOM 845 N N . SER A 1 110 ? 31.453 -13.328 -11.219 1 90.88 110 SER A N 1
ATOM 846 C CA . SER A 1 110 ? 30.656 -14.398 -10.633 1 90.88 110 SER A CA 1
ATOM 847 C C . SER A 1 110 ? 30.984 -15.75 -11.258 1 90.88 110 SER A C 1
ATOM 849 O O . SER A 1 110 ? 31.031 -16.766 -10.57 1 90.88 110 SER A O 1
ATOM 851 N N . TYR A 1 111 ? 31.25 -15.812 -12.539 1 94.69 111 TYR A N 1
ATOM 852 C CA . TYR A 1 111 ? 31.609 -17.062 -13.203 1 94.69 111 TYR A CA 1
ATOM 853 C C . TYR A 1 111 ? 32.938 -17.578 -12.688 1 94.69 111 TYR A C 1
ATOM 855 O O . TYR A 1 111 ? 33.125 -18.781 -12.469 1 94.69 111 TYR A O 1
ATOM 863 N N . LEU A 1 112 ? 33.812 -16.578 -12.516 1 94.44 112 LEU A N 1
ATOM 864 C CA . LEU A 1 112 ? 35.125 -16.922 -12.023 1 94.44 112 LEU A CA 1
ATOM 865 C C . LEU A 1 112 ? 35.062 -17.5 -10.617 1 94.44 112 LEU A C 1
ATOM 867 O O . LEU A 1 112 ? 35.781 -18.453 -10.289 1 94.44 112 LEU A O 1
ATOM 871 N N . GLU A 1 113 ? 34.25 -16.938 -9.852 1 93.69 113 GLU A N 1
ATOM 872 C CA . GLU A 1 113 ? 34.062 -17.406 -8.477 1 93.69 113 GLU A CA 1
ATOM 873 C C . GLU A 1 113 ? 33.5 -18.828 -8.453 1 93.69 113 GLU A C 1
ATOM 875 O O . GLU A 1 113 ? 33.969 -19.656 -7.676 1 93.69 113 GLU A O 1
ATOM 880 N N . PHE A 1 114 ? 32.594 -19.141 -9.32 1 95.06 114 PHE A N 1
ATOM 881 C CA . PHE A 1 114 ? 32 -20.484 -9.398 1 95.06 114 PHE A CA 1
ATOM 882 C C . PHE A 1 114 ? 33.062 -21.484 -9.875 1 95.06 114 PHE A C 1
ATOM 884 O O . PHE A 1 114 ? 33.125 -22.609 -9.367 1 95.06 114 PHE A O 1
ATOM 891 N N . ALA A 1 115 ? 33.812 -21.062 -10.828 1 96.38 115 ALA A N 1
ATOM 892 C CA . ALA A 1 115 ? 34.844 -21.922 -11.352 1 96.38 115 ALA A CA 1
ATOM 893 C C . ALA A 1 115 ? 35.875 -22.25 -10.266 1 96.38 115 ALA A C 1
ATOM 895 O O . ALA A 1 115 ? 36.312 -23.406 -10.141 1 96.38 115 ALA A O 1
ATOM 896 N N . ALA A 1 116 ? 36.219 -21.203 -9.531 1 96 116 ALA A N 1
ATOM 897 C CA . ALA A 1 116 ? 37.219 -21.359 -8.469 1 96 116 ALA A CA 1
ATOM 898 C C . ALA A 1 116 ? 36.719 -22.359 -7.414 1 96 116 ALA A C 1
ATOM 900 O O . ALA A 1 116 ? 37.531 -23.031 -6.77 1 96 116 ALA A O 1
ATOM 901 N N . GLU A 1 117 ? 35.438 -22.5 -7.344 1 95.88 117 GLU A N 1
ATOM 902 C CA . GLU A 1 117 ? 34.844 -23.406 -6.352 1 95.88 117 GLU A CA 1
ATOM 903 C C . GLU A 1 117 ? 34.531 -24.766 -6.957 1 95.88 117 GLU A C 1
ATOM 905 O O . GLU A 1 117 ? 33.844 -25.594 -6.34 1 95.88 117 GLU A O 1
ATOM 910 N N . GLY A 1 118 ? 34.969 -24.953 -8.195 1 96.25 118 GLY A N 1
ATOM 911 C CA . GLY A 1 118 ? 34.844 -26.266 -8.805 1 96.25 118 GLY A CA 1
ATOM 912 C C . GLY A 1 118 ? 33.688 -26.391 -9.773 1 96.25 118 GLY A C 1
ATOM 913 O O . GLY A 1 118 ? 33.375 -27.484 -10.242 1 96.25 118 GLY A O 1
ATOM 914 N N . GLY A 1 119 ? 33.062 -25.312 -9.992 1 97.69 119 GLY A N 1
ATOM 915 C CA . GLY A 1 119 ? 31.953 -25.344 -10.953 1 97.69 119 GLY A CA 1
ATOM 916 C C . GLY A 1 119 ? 32.406 -25.656 -12.367 1 97.69 119 GLY A C 1
ATOM 917 O O . GLY A 1 119 ? 33.469 -25.188 -12.789 1 97.69 119 GLY A O 1
ATOM 918 N N . THR A 1 120 ? 31.578 -26.391 -13.07 1 98.25 120 THR A N 1
ATOM 919 C CA . THR A 1 120 ? 31.953 -26.781 -14.43 1 98.25 120 THR A CA 1
ATOM 920 C C . THR A 1 120 ? 30.984 -26.203 -15.453 1 98.25 120 THR A C 1
ATOM 922 O O . THR A 1 120 ? 31.344 -26 -16.609 1 98.25 120 THR A O 1
ATOM 925 N N . ASP A 1 121 ? 29.734 -26.047 -15.047 1 98.12 121 ASP A N 1
ATOM 926 C CA . ASP A 1 121 ? 28.703 -25.594 -15.977 1 98.12 121 ASP A CA 1
ATOM 927 C C . ASP A 1 121 ? 27.656 -24.734 -15.266 1 98.12 121 ASP A C 1
ATOM 929 O O . ASP A 1 121 ? 27.484 -24.844 -14.047 1 98.12 121 ASP A O 1
ATOM 933 N N . TYR A 1 122 ? 27.094 -23.859 -16.031 1 97.62 122 TYR A N 1
ATOM 934 C CA . TYR A 1 122 ? 26.234 -22.828 -15.484 1 97.62 122 TYR A CA 1
ATOM 935 C C . TYR A 1 122 ? 25.062 -22.531 -16.438 1 97.62 122 TYR A C 1
ATOM 937 O O . TYR A 1 122 ? 25.266 -22.375 -17.641 1 97.62 122 TYR A O 1
ATOM 945 N N . TYR A 1 123 ? 23.859 -22.562 -15.875 1 98.31 123 TYR A N 1
ATOM 946 C CA . TYR A 1 123 ? 22.656 -22.312 -16.656 1 98.31 123 TYR A CA 1
ATOM 947 C C . TYR A 1 123 ? 21.781 -21.25 -15.992 1 98.31 123 TYR A C 1
ATOM 949 O O . TYR A 1 123 ? 21.531 -21.312 -14.789 1 98.31 123 TYR A O 1
ATOM 957 N N . ALA A 1 124 ? 21.422 -20.219 -16.703 1 98.31 124 ALA A N 1
ATOM 958 C CA . ALA A 1 124 ? 20.547 -19.156 -16.234 1 98.31 124 ALA A CA 1
ATOM 959 C C . ALA A 1 124 ? 19.312 -19.031 -17.109 1 98.31 124 ALA A C 1
ATOM 961 O O . ALA A 1 124 ? 19.406 -19.141 -18.344 1 98.31 124 ALA A O 1
ATOM 962 N N . THR A 1 125 ? 18.172 -18.906 -16.547 1 97.81 125 THR A N 1
ATOM 963 C CA . THR A 1 125 ? 16.938 -18.734 -17.297 1 97.81 125 THR A CA 1
ATOM 964 C C . THR A 1 125 ? 15.977 -17.797 -16.578 1 97.81 125 THR A C 1
ATOM 966 O O . THR A 1 125 ? 16.25 -17.375 -15.453 1 97.81 125 THR A O 1
ATOM 969 N N . LEU A 1 126 ? 14.875 -17.453 -17.266 1 96.38 126 LEU A N 1
ATOM 970 C CA . LEU A 1 126 ? 13.938 -16.453 -16.781 1 96.38 126 LEU A CA 1
ATOM 971 C C . LEU A 1 126 ? 12.703 -17.109 -16.156 1 96.38 126 LEU A C 1
ATOM 973 O O . LEU A 1 126 ? 12.305 -18.203 -16.594 1 96.38 126 LEU A O 1
ATOM 977 N N . LEU A 1 127 ? 12.258 -16.562 -15.18 1 94.94 127 LEU A N 1
ATOM 978 C CA . LEU A 1 127 ? 10.922 -16.828 -14.672 1 94.94 127 LEU A CA 1
ATOM 979 C C . LEU A 1 127 ? 9.961 -15.695 -15.016 1 94.94 127 LEU A C 1
ATOM 981 O O . LEU A 1 127 ? 10.273 -14.523 -14.797 1 94.94 127 LEU A O 1
ATOM 985 N N . ASP A 1 128 ? 8.789 -16.062 -15.539 1 93.94 128 ASP A N 1
ATOM 986 C CA . ASP A 1 128 ? 7.793 -15.07 -15.922 1 93.94 128 ASP A CA 1
ATOM 987 C C . ASP A 1 128 ? 6.633 -15.047 -14.93 1 93.94 128 ASP A C 1
ATOM 989 O O . ASP A 1 128 ? 6.051 -16.094 -14.625 1 93.94 128 ASP A O 1
ATOM 993 N N . TYR A 1 129 ? 6.32 -13.859 -14.5 1 92.31 129 TYR A N 1
ATOM 994 C CA . TYR A 1 129 ? 5.16 -13.695 -13.633 1 92.31 129 TYR A CA 1
ATOM 995 C C . TYR A 1 129 ? 4.004 -13.047 -14.391 1 92.31 129 TYR A C 1
ATOM 997 O O . TYR A 1 129 ? 4.168 -12.602 -15.523 1 92.31 129 TYR A O 1
ATOM 1005 N N . GLY A 1 130 ? 2.891 -13.078 -13.789 1 88.94 130 GLY A N 1
ATOM 1006 C CA . GLY A 1 130 ? 1.655 -12.688 -14.453 1 88.94 130 GLY A CA 1
ATOM 1007 C C . GLY A 1 130 ? 1.529 -11.188 -14.648 1 88.94 130 GLY A C 1
ATOM 1008 O O . GLY A 1 130 ? 0.704 -10.727 -15.438 1 88.94 130 GLY A O 1
ATOM 1009 N N . ASP A 1 131 ? 2.312 -10.422 -13.992 1 83.81 131 ASP A N 1
ATOM 1010 C CA . ASP A 1 131 ? 2.26 -8.969 -14.148 1 83.81 131 ASP A CA 1
ATOM 1011 C C . ASP A 1 131 ? 3.227 -8.5 -15.227 1 83.81 131 ASP A C 1
ATOM 1013 O O . ASP A 1 131 ? 3.453 -7.297 -15.391 1 83.81 131 ASP A O 1
ATOM 1017 N N . GLY A 1 132 ? 3.826 -9.43 -15.867 1 86.62 132 GLY A N 1
ATOM 1018 C CA . GLY A 1 132 ? 4.773 -9.102 -16.922 1 86.62 132 GLY A CA 1
ATOM 1019 C C . GLY A 1 132 ? 6.203 -8.984 -16.422 1 86.62 132 GLY A C 1
ATOM 1020 O O . GLY A 1 132 ? 7.137 -8.891 -17.219 1 86.62 132 GLY A O 1
ATOM 1021 N N . SER A 1 133 ? 6.359 -8.977 -15.109 1 87.81 133 SER A N 1
ATOM 1022 C CA . SER A 1 133 ? 7.723 -8.906 -14.586 1 87.81 133 SER A CA 1
ATOM 1023 C C . SER A 1 133 ? 8.484 -10.203 -14.859 1 87.81 133 SER A C 1
ATOM 1025 O O . SER A 1 133 ? 7.883 -11.273 -14.977 1 87.81 133 SER A O 1
ATOM 1027 N N . GLN A 1 134 ? 9.781 -10.047 -14.914 1 92.12 134 GLN A N 1
ATOM 1028 C CA . GLN A 1 134 ? 10.672 -11.18 -15.148 1 92.12 134 GLN A CA 1
ATOM 1029 C C . GLN A 1 134 ? 11.711 -11.305 -14.047 1 92.12 134 GLN A C 1
ATOM 1031 O O . GLN A 1 134 ? 12.195 -10.297 -13.523 1 92.12 134 GLN A O 1
ATOM 1036 N N . HIS A 1 135 ? 12.008 -12.492 -13.719 1 93.25 135 HIS A N 1
ATOM 1037 C CA . HIS A 1 135 ? 12.945 -12.867 -12.664 1 93.25 135 HIS A CA 1
ATOM 1038 C C . HIS A 1 135 ? 13.969 -13.875 -13.18 1 93.25 135 HIS A C 1
ATOM 1040 O O . HIS A 1 135 ? 13.883 -14.336 -14.32 1 93.25 135 HIS A O 1
ATOM 1046 N N . GLY A 1 136 ? 15 -14.125 -12.312 1 94.56 136 GLY A N 1
ATOM 1047 C CA . GLY A 1 136 ? 16.078 -14.977 -12.805 1 94.56 136 GLY A CA 1
ATOM 1048 C C . GLY A 1 136 ? 16.344 -16.172 -11.914 1 94.56 136 GLY A C 1
ATOM 1049 O O . GLY A 1 136 ? 16.266 -16.078 -10.688 1 94.56 136 GLY A O 1
ATOM 1050 N N . CYS A 1 137 ? 16.672 -17.281 -12.562 1 96.81 137 CYS A N 1
ATOM 1051 C CA . CYS A 1 137 ? 17.141 -18.5 -11.906 1 96.81 137 CYS A CA 1
ATOM 1052 C C . CYS A 1 137 ? 18.484 -18.938 -12.453 1 96.81 137 CYS A C 1
ATOM 1054 O O . CYS A 1 137 ? 18.719 -18.859 -13.664 1 96.81 137 CYS A O 1
ATOM 1056 N N . THR A 1 138 ? 19.328 -19.312 -11.555 1 97.56 138 THR A N 1
ATOM 1057 C CA . THR A 1 138 ? 20.609 -19.828 -11.992 1 97.56 138 THR A CA 1
ATOM 1058 C C . THR A 1 138 ? 20.875 -21.203 -11.391 1 97.56 138 THR A C 1
ATOM 1060 O O . THR A 1 138 ? 20.531 -21.469 -10.234 1 97.56 138 THR A O 1
ATOM 1063 N N . PHE A 1 139 ? 21.438 -22.062 -12.172 1 98.38 139 PHE A N 1
ATOM 1064 C CA . PHE A 1 139 ? 21.797 -23.438 -11.812 1 98.38 139 PHE A CA 1
ATOM 1065 C C . PHE A 1 139 ? 23.266 -23.703 -12.141 1 98.38 139 PHE A C 1
ATOM 1067 O O . PHE A 1 139 ? 23.734 -23.406 -13.242 1 98.38 139 PHE A O 1
ATOM 1074 N N . ALA A 1 140 ? 23.969 -24.219 -11.18 1 98.44 140 ALA A N 1
ATOM 1075 C CA . ALA A 1 140 ? 25.375 -24.594 -11.406 1 98.44 140 ALA A CA 1
ATOM 1076 C C . ALA A 1 140 ? 25.609 -26.062 -11.07 1 98.44 140 ALA A C 1
ATOM 1078 O O . ALA A 1 140 ? 24.891 -26.641 -10.25 1 98.44 140 ALA A O 1
ATOM 1079 N N . THR A 1 141 ? 26.531 -26.703 -11.742 1 98.5 141 THR A N 1
ATOM 1080 C CA . THR A 1 141 ? 26.906 -28.094 -11.492 1 98.5 141 THR A CA 1
ATOM 1081 C C . THR A 1 141 ? 28.422 -28.234 -11.422 1 98.5 141 THR A C 1
ATOM 1083 O O . THR A 1 141 ? 29.156 -27.391 -11.93 1 98.5 141 THR A O 1
ATOM 1086 N N . ARG A 1 142 ? 28.859 -29.25 -10.734 1 97.75 142 ARG A N 1
ATOM 1087 C CA . ARG A 1 142 ? 30.266 -29.625 -10.68 1 97.75 142 ARG A CA 1
ATOM 1088 C C . ARG A 1 142 ? 30.531 -30.891 -11.477 1 97.75 142 ARG A C 1
ATOM 1090 O O . ARG A 1 142 ? 31.656 -31.406 -11.5 1 97.75 142 ARG A O 1
ATOM 1097 N N . ALA A 1 143 ? 29.5 -31.375 -12.133 1 97.81 143 ALA A N 1
ATOM 1098 C CA . ALA A 1 143 ? 29.656 -32.594 -12.938 1 97.81 143 ALA A CA 1
ATOM 1099 C C . ALA A 1 143 ? 30.656 -32.375 -14.07 1 97.81 143 ALA A C 1
ATOM 1101 O O . ALA A 1 143 ? 30.641 -31.328 -14.734 1 97.81 143 ALA A O 1
ATOM 1102 N N . GLU A 1 144 ? 31.469 -33.281 -14.32 1 96.69 144 GLU A N 1
ATOM 1103 C CA . GLU A 1 144 ? 32.531 -33.188 -15.312 1 96.69 144 GLU A CA 1
ATOM 1104 C C . GLU A 1 144 ? 31.969 -32.875 -16.688 1 96.69 144 GLU A C 1
ATOM 1106 O O . GLU A 1 144 ? 32.531 -32.031 -17.422 1 96.69 144 GLU A O 1
ATOM 1111 N N . ASP A 1 145 ? 30.859 -33.406 -17.031 1 96.44 145 ASP A N 1
ATOM 1112 C CA . ASP A 1 145 ? 30.281 -33.25 -18.359 1 96.44 145 ASP A CA 1
ATOM 1113 C C . ASP A 1 145 ? 29.297 -32.062 -18.391 1 96.44 145 ASP A C 1
ATOM 1115 O O . ASP A 1 145 ? 28.672 -31.797 -19.406 1 96.44 145 ASP A O 1
ATOM 1119 N N . GLY A 1 146 ? 29.125 -31.469 -17.297 1 97.81 146 GLY A N 1
ATOM 1120 C CA . GLY A 1 146 ? 28.172 -30.375 -17.219 1 97.81 146 GLY A CA 1
ATOM 1121 C C . GLY A 1 146 ? 26.719 -30.844 -17.297 1 97.81 146 GLY A C 1
ATOM 1122 O O . GLY A 1 146 ? 26.422 -31.984 -16.938 1 97.81 146 GLY A O 1
ATOM 1123 N N . PHE A 1 147 ? 25.844 -29.938 -17.625 1 98.12 147 PHE A N 1
ATOM 1124 C CA . PHE A 1 147 ? 24.438 -30.266 -17.797 1 98.12 147 PHE A CA 1
ATOM 1125 C C . PHE A 1 147 ? 24.203 -30.875 -19.172 1 98.12 147 PHE A C 1
ATOM 1127 O O . PHE A 1 147 ? 24.672 -30.344 -20.188 1 98.12 147 PHE A O 1
ATOM 1134 N N . SER A 1 148 ? 23.484 -31.969 -19.25 1 97.69 148 SER A N 1
ATOM 1135 C CA . SER A 1 148 ? 23.047 -32.531 -20.516 1 97.69 148 SER A CA 1
ATOM 1136 C C . SER A 1 148 ? 21.812 -31.797 -21.047 1 97.69 148 SER A C 1
ATOM 1138 O O . SER A 1 148 ? 21.141 -31.078 -20.297 1 97.69 148 SER A O 1
ATOM 1140 N N . PRO A 1 149 ? 21.484 -31.969 -22.312 1 97.12 149 PRO A N 1
ATOM 1141 C CA . PRO A 1 149 ? 20.25 -31.375 -22.844 1 97.12 149 PRO A CA 1
ATOM 1142 C C . PRO A 1 149 ? 19.016 -31.844 -22.078 1 97.12 149 PRO A C 1
ATOM 1144 O O . PRO A 1 149 ? 18.062 -31.078 -21.906 1 97.12 149 PRO A O 1
ATOM 1147 N N . LYS A 1 150 ? 19.047 -33.062 -21.672 1 97 150 LYS A N 1
ATOM 1148 C CA . LYS A 1 150 ? 17.922 -33.594 -20.891 1 97 150 LYS A CA 1
ATOM 1149 C C . LYS A 1 150 ? 17.781 -32.844 -19.562 1 97 150 LYS A C 1
ATOM 1151 O O . LYS A 1 150 ? 16.672 -32.562 -19.109 1 97 150 LYS A O 1
ATOM 1156 N N . HIS A 1 151 ? 18.922 -32.594 -18.922 1 97.75 151 HIS A N 1
ATOM 1157 C CA . HIS A 1 151 ? 18.906 -31.828 -17.672 1 97.75 151 HIS A CA 1
ATOM 1158 C C . HIS A 1 151 ? 18.266 -30.469 -17.875 1 97.75 151 HIS A C 1
ATOM 1160 O O . HIS A 1 151 ? 17.375 -30.078 -17.109 1 97.75 151 HIS A O 1
ATOM 1166 N N . LEU A 1 152 ? 18.703 -29.797 -18.906 1 97.81 152 LEU A N 1
ATOM 1167 C CA . LEU A 1 152 ? 18.219 -28.453 -19.188 1 97.81 152 LEU A CA 1
ATOM 1168 C C . LEU A 1 152 ? 16.734 -28.469 -19.547 1 97.81 152 LEU A C 1
ATOM 1170 O O . LEU A 1 152 ? 15.992 -27.562 -19.141 1 97.81 152 LEU A O 1
ATOM 1174 N N . ALA A 1 153 ? 16.344 -29.453 -20.281 1 97.31 153 ALA A N 1
ATOM 1175 C CA . ALA A 1 153 ? 14.938 -29.594 -20.609 1 97.31 153 ALA A CA 1
ATOM 1176 C C . ALA A 1 153 ? 14.086 -29.75 -19.344 1 97.31 153 ALA A C 1
ATOM 1178 O O . ALA A 1 153 ? 12.984 -29.203 -19.266 1 97.31 153 ALA A O 1
ATOM 1179 N N . LEU A 1 154 ? 14.547 -30.531 -18.391 1 97.31 154 LEU A N 1
ATOM 1180 C CA . LEU A 1 154 ? 13.836 -30.703 -17.125 1 97.31 154 LEU A CA 1
ATOM 1181 C C . LEU A 1 154 ? 13.742 -29.391 -16.359 1 97.31 154 LEU A C 1
ATOM 1183 O O . LEU A 1 154 ? 12.688 -29.062 -15.828 1 97.31 154 LEU A O 1
ATOM 1187 N N . ILE A 1 155 ? 14.852 -28.625 -16.297 1 97.88 155 ILE A N 1
ATOM 1188 C CA . ILE A 1 155 ? 14.891 -27.344 -15.633 1 97.88 155 ILE A CA 1
ATOM 1189 C C . ILE A 1 155 ? 13.859 -26.406 -16.25 1 97.88 155 ILE A C 1
ATOM 1191 O O . ILE A 1 155 ? 13.094 -25.75 -15.547 1 97.88 155 ILE A O 1
ATOM 1195 N N . GLU A 1 156 ? 13.812 -26.391 -17.562 1 97.56 156 GLU A N 1
ATOM 1196 C CA . GLU A 1 156 ? 12.875 -25.531 -18.266 1 97.56 156 GLU A CA 1
ATOM 1197 C C . GLU A 1 156 ? 11.43 -25.953 -18.016 1 97.56 156 GLU A C 1
ATOM 1199 O O . GLU A 1 156 ? 10.539 -25.109 -17.891 1 97.56 156 GLU A O 1
ATOM 1204 N N . ALA A 1 157 ? 11.242 -27.219 -17.891 1 96.81 157 ALA A N 1
ATOM 1205 C CA . ALA A 1 157 ? 9.898 -27.766 -17.797 1 96.81 157 ALA A CA 1
ATOM 1206 C C . ALA A 1 157 ? 9.273 -27.484 -16.438 1 96.81 157 ALA A C 1
ATOM 1208 O O . ALA A 1 157 ? 8.055 -27.547 -16.266 1 96.81 157 ALA A O 1
ATOM 1209 N N . ILE A 1 158 ? 10.039 -27.156 -15.445 1 97.25 158 ILE A N 1
ATOM 1210 C CA . ILE A 1 158 ? 9.492 -26.984 -14.102 1 97.25 158 ILE A CA 1
ATOM 1211 C C . ILE A 1 158 ? 9.227 -25.5 -13.828 1 97.25 158 ILE A C 1
ATOM 1213 O O . ILE A 1 158 ? 8.648 -25.141 -12.797 1 97.25 158 ILE A O 1
ATOM 1217 N N . LYS A 1 159 ? 9.578 -24.641 -14.719 1 97.12 159 LYS A N 1
ATOM 1218 C CA . LYS A 1 159 ? 9.508 -23.203 -14.508 1 97.12 159 LYS A CA 1
ATOM 1219 C C . LYS A 1 159 ? 8.078 -22.75 -14.211 1 97.12 159 LYS A C 1
ATOM 1221 O O . LYS A 1 159 ? 7.852 -21.922 -13.336 1 97.12 159 LYS A O 1
ATOM 1226 N N . PRO A 1 160 ? 7.074 -23.281 -14.906 1 95.94 160 PRO A N 1
ATOM 1227 C CA . PRO A 1 160 ? 5.711 -22.844 -14.609 1 95.94 160 PRO A CA 1
ATOM 1228 C C . PRO A 1 160 ? 5.281 -23.172 -13.18 1 95.94 160 PRO A C 1
ATOM 1230 O O . PRO A 1 160 ? 4.637 -22.344 -12.523 1 95.94 160 PRO A O 1
ATOM 1233 N N . GLY A 1 161 ? 5.617 -24.391 -12.758 1 96.94 161 GLY A N 1
ATOM 1234 C CA . GLY A 1 161 ? 5.332 -24.734 -11.375 1 96.94 161 GLY A CA 1
ATOM 1235 C C . GLY A 1 161 ? 6.043 -23.844 -10.375 1 96.94 161 GLY A C 1
ATOM 1236 O O . GLY A 1 161 ? 5.441 -23.391 -9.398 1 96.94 161 GLY A O 1
ATOM 1237 N N . LEU A 1 162 ? 7.293 -23.594 -10.648 1 97.81 162 LEU A N 1
ATOM 1238 C CA . LEU A 1 162 ? 8.078 -22.719 -9.781 1 97.81 162 LEU A CA 1
ATOM 1239 C C . LEU A 1 162 ? 7.465 -21.312 -9.719 1 97.81 162 LEU A C 1
ATOM 1241 O O . LEU A 1 162 ? 7.32 -20.75 -8.641 1 97.81 162 LEU A O 1
ATOM 1245 N N . SER A 1 163 ? 7.078 -20.812 -10.859 1 96.88 163 SER A N 1
ATOM 1246 C CA . SER A 1 163 ? 6.445 -19.5 -10.914 1 96.88 163 SER A CA 1
ATOM 1247 C C . SER A 1 163 ? 5.141 -19.484 -10.125 1 96.88 163 SER A C 1
ATOM 1249 O O . SER A 1 163 ? 4.863 -18.531 -9.391 1 96.88 163 SER A O 1
ATOM 1251 N N . SER A 1 164 ? 4.379 -20.547 -10.266 1 96 164 SER A N 1
ATOM 1252 C CA . SER A 1 164 ? 3.102 -20.625 -9.562 1 96 164 SER A CA 1
ATOM 1253 C C . SER A 1 164 ? 3.293 -20.594 -8.055 1 96 164 SER A C 1
ATOM 1255 O O . SER A 1 164 ? 2.479 -20.031 -7.328 1 96 164 SER A O 1
ATOM 1257 N N . ALA A 1 165 ? 4.34 -21.203 -7.598 1 96.62 165 ALA A N 1
ATOM 1258 C CA . ALA A 1 165 ? 4.586 -21.312 -6.16 1 96.62 165 ALA A CA 1
ATOM 1259 C C . ALA A 1 165 ? 5.234 -20.031 -5.621 1 96.62 165 ALA A C 1
ATOM 1261 O O . ALA A 1 165 ? 4.906 -19.578 -4.523 1 96.62 165 ALA A O 1
ATOM 1262 N N . MET A 1 166 ? 6.086 -19.391 -6.367 1 96.44 166 MET A N 1
ATOM 1263 C CA . MET A 1 166 ? 6.938 -18.312 -5.855 1 96.44 166 MET A CA 1
ATOM 1264 C C . MET A 1 166 ? 6.293 -16.953 -6.09 1 96.44 166 MET A C 1
ATOM 1266 O O . MET A 1 166 ? 6.5 -16.016 -5.312 1 96.44 166 MET A O 1
ATOM 1270 N N . GLU A 1 167 ? 5.484 -16.828 -7.133 1 95 167 GLU A N 1
ATOM 1271 C CA . GLU A 1 167 ? 4.918 -15.531 -7.512 1 95 167 GLU A CA 1
ATOM 1272 C C . GLU A 1 167 ? 4.098 -14.93 -6.371 1 95 167 GLU A C 1
ATOM 1274 O O . GLU A 1 167 ? 4.324 -13.789 -5.973 1 95 167 GLU A O 1
ATOM 1279 N N . PRO A 1 168 ? 3.186 -15.719 -5.754 1 94.06 168 PRO A N 1
ATOM 1280 C CA . PRO A 1 168 ? 2.402 -15.133 -4.66 1 94.06 168 PRO A CA 1
ATOM 1281 C C . PRO A 1 168 ? 3.268 -14.727 -3.469 1 94.06 168 PRO A C 1
ATOM 1283 O O . PRO A 1 168 ? 2.955 -13.75 -2.779 1 94.06 168 PRO A O 1
ATOM 1286 N N . ILE A 1 169 ? 4.309 -15.484 -3.215 1 93.69 169 ILE A N 1
ATOM 1287 C CA . ILE A 1 169 ? 5.203 -15.156 -2.109 1 93.69 169 ILE A CA 1
ATOM 1288 C C . ILE A 1 169 ? 5.887 -13.82 -2.375 1 93.69 169 ILE A C 1
ATOM 1290 O O . ILE A 1 169 ? 5.949 -12.961 -1.492 1 93.69 169 ILE A O 1
ATOM 1294 N N . THR A 1 170 ? 6.391 -13.672 -3.576 1 92.44 170 THR A N 1
ATOM 1295 C CA . THR A 1 170 ? 7.047 -12.43 -3.971 1 92.44 170 THR A CA 1
ATOM 1296 C C . THR A 1 170 ? 6.074 -11.258 -3.889 1 92.44 170 THR A C 1
ATOM 1298 O O . THR A 1 170 ? 6.445 -10.172 -3.438 1 92.44 170 THR A O 1
ATOM 1301 N N . MET A 1 171 ? 4.883 -11.484 -4.305 1 90.56 171 MET A N 1
ATOM 1302 C CA . MET A 1 171 ? 3.863 -10.438 -4.262 1 90.56 171 MET A CA 1
ATOM 1303 C C . MET A 1 171 ? 3.551 -10.039 -2.824 1 90.56 171 MET A C 1
ATOM 1305 O O . MET A 1 171 ? 3.387 -8.859 -2.525 1 90.56 171 MET A O 1
ATOM 1309 N N . ARG A 1 172 ? 3.436 -10.977 -1.967 1 89.5 172 ARG A N 1
ATOM 1310 C CA . ARG A 1 172 ? 3.184 -10.672 -0.562 1 89.5 172 ARG A CA 1
ATOM 1311 C C . ARG A 1 172 ? 4.32 -9.852 0.036 1 89.5 172 ARG A C 1
ATOM 1313 O O . ARG A 1 172 ? 4.082 -8.875 0.745 1 89.5 172 ARG A O 1
ATOM 1320 N N . LYS A 1 173 ? 5.492 -10.25 -0.249 1 87.88 173 LYS A N 1
ATOM 1321 C CA . LYS A 1 173 ? 6.656 -9.516 0.228 1 87.88 173 LYS A CA 1
ATOM 1322 C C . LYS A 1 173 ? 6.656 -8.086 -0.302 1 87.88 173 LYS A C 1
ATOM 1324 O O . LYS A 1 173 ? 6.957 -7.145 0.437 1 87.88 173 LYS A O 1
ATOM 1329 N N . SER A 1 174 ? 6.328 -7.945 -1.54 1 86.81 174 SER A N 1
ATOM 1330 C CA . SER A 1 174 ? 6.297 -6.629 -2.168 1 86.81 174 SER A CA 1
ATOM 1331 C C . SER A 1 174 ? 5.223 -5.746 -1.549 1 86.81 174 SER A C 1
ATOM 1333 O O . SER A 1 174 ? 5.461 -4.566 -1.276 1 86.81 174 SER A O 1
ATOM 1335 N N . THR A 1 175 ? 4.066 -6.309 -1.354 1 85.88 175 THR A N 1
ATOM 1336 C CA . THR A 1 175 ? 2.953 -5.551 -0.789 1 85.88 175 THR A CA 1
ATOM 1337 C C . THR A 1 175 ? 3.273 -5.098 0.632 1 85.88 175 THR A C 1
ATOM 1339 O O . THR A 1 175 ? 3.045 -3.939 0.985 1 85.88 175 THR A O 1
ATOM 1342 N N . GLN A 1 176 ? 3.76 -5.984 1.37 1 84.81 176 GLN A N 1
ATOM 1343 C CA . GLN A 1 176 ? 4.129 -5.648 2.742 1 84.81 176 GLN A CA 1
ATOM 1344 C C . GLN A 1 176 ? 5.188 -4.551 2.773 1 84.81 176 GLN A C 1
ATOM 1346 O O . GLN A 1 176 ? 5.125 -3.645 3.609 1 84.81 176 GLN A O 1
ATOM 1351 N N . SER A 1 177 ? 6.133 -4.691 1.926 1 84.44 177 SER A N 1
ATOM 1352 C CA . SER A 1 177 ? 7.191 -3.693 1.839 1 84.44 177 SER A CA 1
ATOM 1353 C C . SER A 1 177 ? 6.637 -2.328 1.445 1 84.44 177 SER A C 1
ATOM 1355 O O . SER A 1 177 ? 7.051 -1.303 1.987 1 84.44 177 SER A O 1
ATOM 1357 N N . LEU A 1 178 ? 5.73 -2.338 0.519 1 83.31 178 LEU A N 1
ATOM 1358 C CA . LEU A 1 178 ? 5.113 -1.093 0.075 1 83.31 178 LEU A CA 1
ATOM 1359 C C . LEU A 1 178 ? 4.32 -0.444 1.205 1 83.31 178 LEU A C 1
ATOM 1361 O O . LEU A 1 178 ? 4.414 0.767 1.418 1 83.31 178 LEU A O 1
ATOM 1365 N N . LEU A 1 179 ? 3.553 -1.259 1.903 1 85 179 LEU A N 1
ATOM 1366 C CA . LEU A 1 179 ? 2.779 -0.745 3.027 1 85 179 LEU A CA 1
ATOM 1367 C C . LEU A 1 179 ? 3.697 -0.169 4.102 1 85 179 LEU A C 1
ATOM 1369 O O . LEU A 1 179 ? 3.414 0.895 4.66 1 85 179 LEU A O 1
ATOM 1373 N N . ARG A 1 180 ? 4.75 -0.822 4.359 1 86.38 180 ARG A N 1
ATOM 1374 C CA . ARG A 1 180 ? 5.703 -0.336 5.355 1 86.38 180 ARG A CA 1
ATOM 1375 C C . ARG A 1 180 ? 6.324 0.987 4.918 1 86.38 180 ARG A C 1
ATOM 1377 O O . ARG A 1 180 ? 6.527 1.884 5.738 1 86.38 180 ARG A O 1
ATOM 1384 N N . THR A 1 181 ? 6.656 1.036 3.664 1 85.06 181 THR A N 1
ATOM 1385 C CA . THR A 1 181 ? 7.305 2.223 3.115 1 85.06 181 THR A CA 1
ATOM 1386 C C . THR A 1 181 ? 6.391 3.439 3.234 1 85.06 181 THR A C 1
ATOM 1388 O O . THR A 1 181 ? 6.852 4.539 3.555 1 85.06 181 THR A O 1
ATOM 1391 N N . TYR A 1 182 ? 5.113 3.262 3.092 1 87.44 182 TYR A N 1
ATOM 1392 C CA . TYR A 1 182 ? 4.242 4.426 2.979 1 87.44 182 TYR A CA 1
ATOM 1393 C C . TYR A 1 182 ? 3.449 4.641 4.262 1 87.44 182 TYR A C 1
ATOM 1395 O O . TYR A 1 182 ? 2.916 5.73 4.492 1 87.44 182 TYR A O 1
ATOM 1403 N N . LEU A 1 183 ? 3.336 3.574 5.078 1 87.69 183 LEU A N 1
ATOM 1404 C CA . LEU A 1 183 ? 2.521 3.729 6.281 1 87.69 183 LEU A CA 1
ATOM 1405 C C . LEU A 1 183 ? 3.389 3.67 7.535 1 87.69 183 LEU A C 1
ATOM 1407 O O . LEU A 1 183 ? 2.961 4.098 8.609 1 87.69 183 LEU A O 1
ATOM 1411 N N . GLY A 1 184 ? 4.625 3.084 7.398 1 87.5 184 GLY A N 1
ATOM 1412 C CA . GLY A 1 184 ? 5.43 2.814 8.578 1 87.5 184 GLY A CA 1
ATOM 1413 C C . GLY A 1 184 ? 5.199 1.43 9.156 1 87.5 184 GLY A C 1
ATOM 1414 O O . GLY A 1 184 ? 4.27 0.728 8.742 1 87.5 184 GLY A O 1
ATOM 1415 N N . ASP A 1 185 ? 6.004 1.082 10.102 1 85.75 185 ASP A N 1
ATOM 1416 C CA . ASP A 1 185 ? 6 -0.279 10.625 1 85.75 185 ASP A CA 1
ATOM 1417 C C . ASP A 1 185 ? 4.707 -0.575 11.383 1 85.75 185 ASP A C 1
ATOM 1419 O O . ASP A 1 185 ? 3.982 -1.511 11.031 1 85.75 185 ASP A O 1
ATOM 1423 N N . GLY A 1 186 ? 4.418 0.198 12.328 1 84.62 186 GLY A N 1
ATOM 1424 C CA . GLY A 1 186 ? 3.238 -0.031 13.148 1 84.62 186 GLY A CA 1
ATOM 1425 C C . GLY A 1 186 ? 1.952 -0.075 12.344 1 84.62 186 GLY A C 1
ATOM 1426 O O . GLY A 1 186 ? 1.274 -1.104 12.305 1 84.62 186 GLY A O 1
ATOM 1427 N N . PRO A 1 187 ? 1.721 0.981 11.617 1 84.38 187 PRO A N 1
ATOM 1428 C CA . PRO A 1 187 ? 0.495 1.03 10.812 1 84.38 187 PRO A CA 1
ATOM 1429 C C . PRO A 1 187 ? 0.428 -0.082 9.773 1 84.38 187 PRO A C 1
ATOM 1431 O O . PRO A 1 187 ? -0.64 -0.655 9.539 1 84.38 187 PRO A O 1
ATOM 1434 N N . SER A 1 188 ? 1.543 -0.345 9.156 1 86.25 188 SER A N 1
ATOM 1435 C CA . SER A 1 188 ? 1.561 -1.408 8.156 1 86.25 188 SER A CA 1
ATOM 1436 C C . SER A 1 188 ? 1.161 -2.748 8.773 1 86.25 188 SER A C 1
ATOM 1438 O O . SER A 1 188 ? 0.399 -3.508 8.172 1 86.25 188 SER A O 1
ATOM 1440 N N . SER A 1 189 ? 1.71 -3.014 9.906 1 83.69 189 SER A N 1
ATOM 1441 C CA . SER A 1 189 ? 1.384 -4.258 10.594 1 83.69 189 SER A CA 1
ATOM 1442 C C . SER A 1 189 ? -0.094 -4.316 10.961 1 83.69 189 SER A C 1
ATOM 1444 O O . SER A 1 189 ? -0.736 -5.359 10.812 1 83.69 189 SER A O 1
ATOM 1446 N N . ALA A 1 190 ? -0.583 -3.213 11.344 1 79.06 190 ALA A N 1
ATOM 1447 C CA . ALA A 1 190 ? -1.993 -3.148 11.719 1 79.06 190 ALA A CA 1
ATOM 1448 C C . ALA A 1 190 ? -2.893 -3.395 10.516 1 79.06 190 ALA A C 1
ATOM 1450 O O . ALA A 1 190 ? -3.861 -4.152 10.594 1 79.06 190 ALA A O 1
ATOM 1451 N N . VAL A 1 191 ? -2.568 -2.807 9.414 1 77.12 191 VAL A N 1
ATOM 1452 C CA . VAL A 1 191 ? -3.357 -2.938 8.188 1 77.12 191 VAL A CA 1
ATOM 1453 C C . VAL A 1 191 ? -3.266 -4.371 7.668 1 77.12 191 VAL A C 1
ATOM 1455 O O . VAL A 1 191 ? -4.277 -4.965 7.285 1 77.12 191 VAL A O 1
ATOM 1458 N N . TRP A 1 192 ? -2.072 -4.895 7.719 1 74.06 192 TRP A N 1
ATOM 1459 C CA . TRP A 1 192 ? -1.831 -6.234 7.191 1 74.06 192 TRP A CA 1
ATOM 1460 C C . TRP A 1 192 ? -2.582 -7.281 8.008 1 74.06 192 TRP A C 1
ATOM 1462 O O . TRP A 1 192 ? -3.057 -8.281 7.461 1 74.06 192 TRP A O 1
ATOM 1472 N N . ASN A 1 193 ? -2.721 -7.059 9.242 1 71.81 193 ASN A N 1
ATOM 1473 C CA . ASN A 1 193 ? -3.367 -8.023 10.125 1 71.81 193 ASN A CA 1
ATOM 1474 C C . ASN A 1 193 ? -4.879 -7.82 10.172 1 71.81 193 ASN A C 1
ATOM 1476 O O . ASN A 1 193 ? -5.582 -8.516 10.906 1 71.81 193 ASN A O 1
ATOM 1480 N N . GLY A 1 194 ? -5.383 -7.074 9.289 1 63.44 194 GLY A N 1
ATOM 1481 C CA . GLY A 1 194 ? -6.816 -6.875 9.164 1 63.44 194 GLY A CA 1
ATOM 1482 C C . GLY A 1 194 ? -7.406 -6.047 10.289 1 63.44 194 GLY A C 1
ATOM 1483 O O . GLY A 1 194 ? -8.609 -6.113 10.547 1 63.44 194 GLY A O 1
ATOM 1484 N N . ALA A 1 195 ? -6.676 -5.746 11.258 1 55.34 195 ALA A N 1
ATOM 1485 C CA . ALA A 1 195 ? -7.18 -4.965 12.383 1 55.34 195 ALA A CA 1
ATOM 1486 C C . ALA A 1 195 ? -7.879 -3.697 11.906 1 55.34 195 ALA A C 1
ATOM 1488 O O . ALA A 1 195 ? -8.562 -3.027 12.688 1 55.34 195 ALA A O 1
ATOM 1489 N N . ILE A 1 196 ? -7.691 -3.336 10.68 1 54.38 196 ILE A N 1
ATOM 1490 C CA . ILE A 1 196 ? -8.102 -1.945 10.531 1 54.38 196 ILE A CA 1
ATOM 1491 C C . ILE A 1 196 ? -9.344 -1.871 9.641 1 54.38 196 ILE A C 1
ATOM 1493 O O . ILE A 1 196 ? -9.234 -1.738 8.422 1 54.38 196 ILE A O 1
ATOM 1497 N N . LYS A 1 197 ? -10.422 -2.779 10.031 1 52.66 197 LYS A N 1
ATOM 1498 C CA . LYS A 1 197 ? -11.727 -2.34 9.547 1 52.66 197 LYS A CA 1
ATOM 1499 C C . LYS A 1 197 ? -11.953 -0.86 9.844 1 52.66 197 LYS A C 1
ATOM 1501 O O . LYS A 1 197 ? -11.445 -0.333 10.828 1 52.66 197 LYS A O 1
ATOM 1506 N N . ARG A 1 198 ? -12.641 -0.163 8.953 1 50.12 198 ARG A N 1
ATOM 1507 C CA . ARG A 1 198 ? -13.141 1.187 9.195 1 50.12 198 ARG A CA 1
ATOM 1508 C C . ARG A 1 198 ? -13.781 1.293 10.57 1 50.12 198 ARG A C 1
ATOM 1510 O O . ARG A 1 198 ? -14.414 0.346 11.039 1 50.12 198 ARG A O 1
ATOM 1517 N N . SER A 1 199 ? -13.219 1.973 11.562 1 53.31 199 SER A N 1
ATOM 1518 C CA . SER A 1 199 ? -13.836 2.352 12.836 1 53.31 199 SER A CA 1
ATOM 1519 C C . SER A 1 199 ? -13.188 1.613 14 1 53.31 199 SER A C 1
ATOM 1521 O O . SER A 1 199 ? -13.531 1.86 15.164 1 53.31 199 SER A O 1
ATOM 1523 N N . GLU A 1 200 ? -12.383 0.563 13.547 1 58.19 200 GLU A N 1
ATOM 1524 C CA . GLU A 1 200 ? -11.766 -0.02 14.734 1 58.19 200 GLU A CA 1
ATOM 1525 C C . GLU A 1 200 ? -10.562 0.8 15.195 1 58.19 200 GLU A C 1
ATOM 1527 O O . GLU A 1 200 ? -9.641 1.046 14.422 1 58.19 200 GLU A O 1
ATOM 1532 N N . ARG A 1 201 ? -10.781 1.548 16.234 1 65.38 201 ARG A N 1
ATOM 1533 C CA . ARG A 1 201 ? -9.766 2.387 16.859 1 65.38 201 ARG A CA 1
ATOM 1534 C C . ARG A 1 201 ? -9.328 1.812 18.203 1 65.38 201 ARG A C 1
ATOM 1536 O O . ARG A 1 201 ? -10.117 1.164 18.891 1 65.38 201 ARG A O 1
ATOM 1543 N N . SER A 1 202 ? -7.992 1.904 18.312 1 75 202 SER A N 1
ATOM 1544 C CA . SER A 1 202 ? -7.449 1.478 19.594 1 75 202 SER A CA 1
ATOM 1545 C C . SER A 1 202 ? -6.887 2.658 20.391 1 75 202 SER A C 1
ATOM 1547 O O . SER A 1 202 ? -6.398 3.625 19.797 1 75 202 SER A O 1
ATOM 1549 N N . THR A 1 203 ? -7.262 2.729 21.625 1 81.88 203 THR A N 1
ATOM 1550 C CA . THR A 1 203 ? -6.617 3.689 22.516 1 81.88 203 THR A CA 1
ATOM 1551 C C . THR A 1 203 ? -5.34 3.107 23.109 1 81.88 203 THR A C 1
ATOM 1553 O O . THR A 1 203 ? -5.328 1.965 23.562 1 81.88 203 THR A O 1
ATOM 1556 N N . LEU A 1 204 ? -4.27 3.852 22.875 1 85.56 204 LEU A N 1
ATOM 1557 C CA . LEU A 1 204 ? -3.027 3.383 23.484 1 85.56 204 LEU A CA 1
ATOM 1558 C C . LEU A 1 204 ? -2.24 4.547 24.078 1 85.56 204 LEU A C 1
ATOM 1560 O O . LEU A 1 204 ? -2.529 5.711 23.797 1 85.56 204 LEU A O 1
ATOM 1564 N N . GLU A 1 205 ? -1.347 4.254 25.016 1 94.25 205 GLU A N 1
ATOM 1565 C CA . GLU A 1 205 ? -0.388 5.238 25.5 1 94.25 205 GLU A CA 1
ATOM 1566 C C . GLU A 1 205 ? 0.852 5.297 24.625 1 94.25 205 GLU A C 1
ATOM 1568 O O . GLU A 1 205 ? 1.318 4.266 24.125 1 94.25 205 GLU A O 1
ATOM 1573 N N . ALA A 1 206 ? 1.336 6.512 24.375 1 96.44 206 ALA A N 1
ATOM 1574 C CA . ALA A 1 206 ? 2.525 6.672 23.531 1 96.44 206 ALA A CA 1
ATOM 1575 C C . ALA A 1 206 ? 3.262 7.965 23.875 1 96.44 206 ALA A C 1
ATOM 1577 O O . ALA A 1 206 ? 2.686 8.875 24.469 1 96.44 206 ALA A O 1
ATOM 1578 N N . VAL A 1 207 ? 4.527 7.996 23.625 1 98.31 207 VAL A N 1
ATOM 1579 C CA . VAL A 1 207 ? 5.238 9.266 23.531 1 98.31 207 VAL A CA 1
ATOM 1580 C C . VAL A 1 207 ? 5.086 9.836 22.125 1 98.31 207 VAL A C 1
ATOM 1582 O O . VAL A 1 207 ? 5.309 9.133 21.125 1 98.31 207 VAL A O 1
ATOM 1585 N N . ILE A 1 208 ? 4.656 11.07 22.047 1 98.06 208 ILE A N 1
ATOM 1586 C CA . ILE A 1 208 ? 4.508 11.773 20.781 1 98.06 208 ILE A CA 1
ATOM 1587 C C . ILE A 1 208 ? 5.695 12.711 20.562 1 98.06 208 ILE A C 1
ATOM 1589 O O . ILE A 1 208 ? 6.094 13.43 21.484 1 98.06 208 ILE A O 1
ATOM 1593 N N . MET A 1 209 ? 6.25 12.633 19.391 1 98.69 209 MET A N 1
ATOM 1594 C CA . MET A 1 209 ? 7.344 13.523 19 1 98.69 209 MET A CA 1
ATOM 1595 C C . MET A 1 209 ? 6.996 14.305 17.734 1 98.69 209 MET A C 1
ATOM 1597 O O . MET A 1 209 ? 6.707 13.711 16.703 1 98.69 209 MET A O 1
ATOM 1601 N N . PHE A 1 210 ? 6.949 15.602 17.875 1 97.94 210 PHE A N 1
ATOM 1602 C CA . PHE A 1 210 ? 6.867 16.484 16.703 1 97.94 210 PHE A CA 1
ATOM 1603 C C . PHE A 1 210 ? 8.227 17.109 16.406 1 97.94 210 PHE A C 1
ATOM 1605 O O . PHE A 1 210 ? 8.914 17.578 17.312 1 97.94 210 PHE A O 1
ATOM 1612 N N . SER A 1 211 ? 8.617 17.078 15.234 1 98 211 SER A N 1
ATOM 1613 C CA . SER A 1 211 ? 9.805 17.797 14.781 1 98 211 SER A CA 1
ATOM 1614 C C . SER A 1 211 ? 9.492 18.703 13.594 1 98 211 SER A C 1
ATOM 1616 O O . SER A 1 211 ? 8.648 18.359 12.758 1 98 211 SER A O 1
ATOM 1618 N N . ASP A 1 212 ? 10.141 19.797 13.508 1 96 212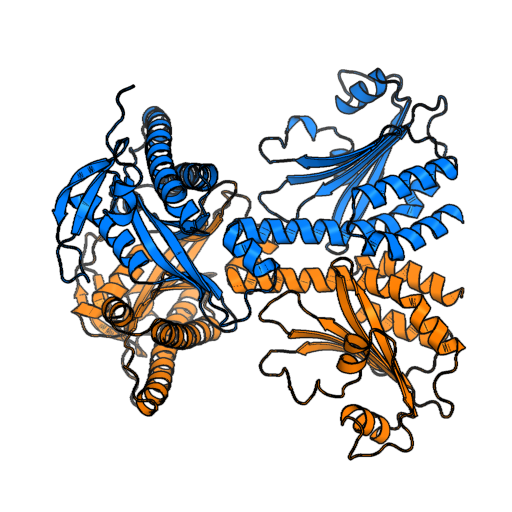 ASP A N 1
ATOM 1619 C CA . ASP A 1 212 ? 9.922 20.766 12.453 1 96 212 ASP A CA 1
ATOM 1620 C C . ASP A 1 212 ? 11.188 21.578 12.172 1 96 212 ASP A C 1
ATOM 1622 O O . ASP A 1 212 ? 11.938 21.906 13.102 1 96 212 ASP A O 1
ATOM 1626 N N . LEU A 1 213 ? 11.391 21.891 10.898 1 95.25 213 LEU A N 1
ATOM 1627 C CA . LEU A 1 213 ? 12.531 22.734 10.531 1 95.25 213 LEU A CA 1
ATOM 1628 C C . LEU A 1 213 ? 12.258 24.203 10.836 1 95.25 213 LEU A C 1
ATOM 1630 O O . LEU A 1 213 ? 11.164 24.703 10.57 1 95.25 213 LEU A O 1
ATOM 1634 N N . ARG A 1 214 ? 13.32 24.844 11.383 1 92.94 214 ARG A N 1
ATOM 1635 C CA . ARG A 1 214 ? 13.203 26.266 11.688 1 92.94 214 ARG A CA 1
ATOM 1636 C C . ARG A 1 214 ? 13.445 27.125 10.445 1 92.94 214 ARG A C 1
ATOM 1638 O O . ARG A 1 214 ? 14.422 26.906 9.727 1 92.94 214 ARG A O 1
ATOM 1645 N N . GLY A 1 215 ? 12.492 28.016 10.234 1 87.56 215 GLY A N 1
ATOM 1646 C CA . GLY A 1 215 ? 12.656 28.938 9.125 1 87.56 215 GLY A CA 1
ATOM 1647 C C . GLY A 1 215 ? 12.508 28.266 7.77 1 87.56 215 GLY A C 1
ATOM 1648 O O . GLY A 1 215 ? 13.008 28.781 6.766 1 87.56 215 GLY A O 1
ATOM 1649 N N . PHE A 1 216 ? 11.867 27.172 7.676 1 86.44 216 PHE A N 1
ATOM 1650 C CA . PHE A 1 216 ? 11.789 26.406 6.441 1 86.44 216 PHE A CA 1
ATOM 1651 C C . PHE A 1 216 ? 10.914 27.109 5.414 1 86.44 216 PHE A C 1
ATOM 1653 O O . PHE A 1 216 ? 11.172 27.047 4.211 1 86.44 216 PHE A O 1
ATOM 1660 N N . THR A 1 217 ? 9.789 27.734 5.898 1 78.75 217 THR A N 1
ATOM 1661 C CA . THR A 1 217 ? 8.93 28.422 4.949 1 78.75 217 THR A CA 1
ATOM 1662 C C . THR A 1 217 ? 9.727 29.453 4.152 1 78.75 217 THR A C 1
ATOM 1664 O O . THR A 1 217 ? 9.648 29.5 2.924 1 78.75 217 THR A O 1
ATOM 1667 N N . ALA A 1 218 ? 10.5 30.266 4.879 1 81.69 218 ALA A N 1
ATOM 1668 C CA . ALA A 1 218 ? 11.352 31.25 4.215 1 81.69 218 ALA A CA 1
ATOM 1669 C C . ALA A 1 218 ? 12.383 30.578 3.316 1 81.69 218 ALA A C 1
ATOM 1671 O O . ALA A 1 218 ? 12.641 31.047 2.205 1 81.69 218 ALA A O 1
ATOM 1672 N N . PHE A 1 219 ? 12.969 29.547 3.775 1 86.38 219 PHE A N 1
ATOM 1673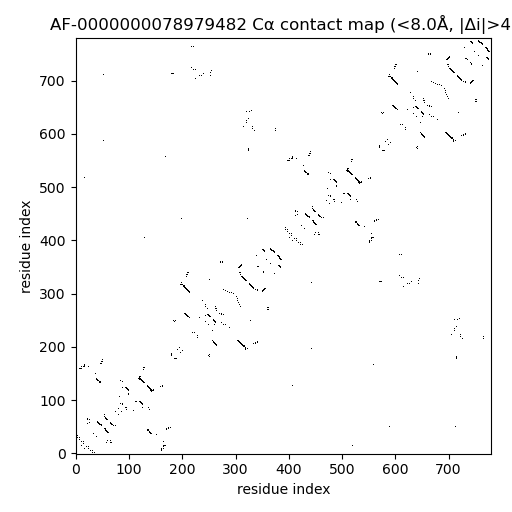 C CA . PHE A 1 219 ? 13.938 28.766 3.023 1 86.38 219 PHE A CA 1
ATOM 1674 C C . PHE A 1 219 ? 13.328 28.25 1.728 1 86.38 219 PHE A C 1
ATOM 1676 O O . PHE A 1 219 ? 13.922 28.359 0.658 1 86.38 219 PHE A O 1
ATOM 1683 N N . SER A 1 220 ? 12.109 27.656 1.768 1 82.44 220 SER A N 1
ATOM 1684 C CA . SER A 1 220 ? 11.438 27.078 0.614 1 82.44 220 SER A CA 1
ATOM 1685 C C . SER A 1 220 ? 11.023 28.141 -0.393 1 82.44 220 SER A C 1
ATOM 1687 O O . SER A 1 220 ? 10.906 27.875 -1.588 1 82.44 220 SER A O 1
ATOM 1689 N N . ASP A 1 221 ? 10.898 29.375 0.041 1 75.12 221 ASP A N 1
ATOM 1690 C CA . ASP A 1 221 ? 10.484 30.484 -0.824 1 75.12 221 ASP A CA 1
ATOM 1691 C C . ASP A 1 221 ? 11.688 31.078 -1.563 1 75.12 221 ASP A C 1
ATOM 1693 O O . ASP A 1 221 ? 11.523 31.719 -2.6 1 75.12 221 ASP A O 1
ATOM 1697 N N . THR A 1 222 ? 12.844 30.875 -1.026 1 80.69 222 THR A N 1
ATOM 1698 C CA . THR A 1 222 ? 13.992 31.594 -1.558 1 80.69 222 THR A CA 1
ATOM 1699 C C . THR A 1 222 ? 14.938 30.641 -2.289 1 80.69 222 THR A C 1
ATOM 1701 O O . THR A 1 222 ? 15.766 31.078 -3.092 1 80.69 222 THR A O 1
ATOM 1704 N N . GLN A 1 223 ? 14.859 29.406 -1.979 1 85.75 223 GLN A N 1
ATOM 1705 C CA . GLN A 1 223 ? 15.766 28.438 -2.58 1 85.75 223 GLN A CA 1
ATOM 1706 C C . GLN A 1 223 ? 15.109 27.75 -3.777 1 85.75 223 GLN A C 1
ATOM 1708 O O . GLN A 1 223 ? 13.891 27.797 -3.939 1 85.75 223 GLN A O 1
ATOM 1713 N N . SER A 1 224 ? 15.961 27.172 -4.605 1 83.88 224 SER A N 1
ATOM 1714 C CA . SER A 1 224 ? 15.445 26.375 -5.719 1 83.88 224 SER A CA 1
ATOM 1715 C C . SER A 1 224 ? 14.688 25.156 -5.227 1 83.88 224 SER A C 1
ATOM 1717 O O . SER A 1 224 ? 14.93 24.672 -4.121 1 83.88 224 SER A O 1
ATOM 1719 N N . GLU A 1 225 ? 13.828 24.672 -6.016 1 79.75 225 GLU A N 1
ATOM 1720 C CA . GLU A 1 225 ? 13.062 23.469 -5.688 1 79.75 225 GLU A CA 1
ATOM 1721 C C . GLU A 1 225 ? 13.984 22.297 -5.387 1 79.75 225 GLU A C 1
ATOM 1723 O O . GLU A 1 225 ? 13.742 21.531 -4.453 1 79.75 225 GLU A O 1
ATOM 1728 N N . GLN A 1 226 ? 14.961 22.172 -6.211 1 81.44 226 GLN A N 1
ATOM 1729 C CA . GLN A 1 226 ? 15.914 21.078 -6.02 1 81.44 226 GLN A CA 1
ATOM 1730 C C . GLN A 1 226 ? 16.594 21.172 -4.652 1 81.44 226 GLN A C 1
ATOM 1732 O O . GLN A 1 226 ? 16.719 20.172 -3.951 1 81.44 226 GLN A O 1
ATOM 1737 N N . GLU A 1 227 ? 16.953 22.391 -4.312 1 88 227 GLU A N 1
ATOM 1738 C CA . GLU A 1 227 ? 17.625 22.578 -3.029 1 88 227 GLU A CA 1
ATOM 1739 C C . GLU A 1 227 ? 16.672 22.281 -1.869 1 88 227 GLU A C 1
ATOM 1741 O O . GLU A 1 227 ? 17.078 21.719 -0.854 1 88 227 GLU A O 1
ATOM 1746 N N . VAL A 1 228 ? 15.445 22.703 -1.974 1 87.19 228 VAL A N 1
ATOM 1747 C CA . VAL A 1 228 ? 14.445 22.453 -0.939 1 87.19 228 VAL A CA 1
ATOM 1748 C C . VAL A 1 228 ? 14.258 20.953 -0.744 1 87.19 228 VAL A C 1
ATOM 1750 O O . VAL A 1 228 ? 14.234 20.469 0.388 1 87.19 228 VAL A O 1
ATOM 1753 N N . PHE A 1 229 ? 14.25 20.25 -1.763 1 83.94 229 PHE A N 1
ATOM 1754 C CA . PHE A 1 229 ? 14.023 18.812 -1.68 1 83.94 229 PHE A CA 1
ATOM 1755 C C . PHE A 1 229 ? 15.25 18.109 -1.102 1 83.94 229 PHE A C 1
ATOM 1757 O O . PHE A 1 229 ? 15.109 17.172 -0.318 1 83.94 229 PHE A O 1
ATOM 1764 N N . ASP A 1 230 ? 16.375 18.547 -1.555 1 87.19 230 ASP A N 1
ATOM 1765 C CA . ASP A 1 230 ? 17.609 17.969 -1.023 1 87.19 230 ASP A CA 1
ATOM 1766 C C . ASP A 1 230 ? 17.703 18.156 0.488 1 87.19 230 ASP A C 1
ATOM 1768 O O . ASP A 1 230 ? 18.109 17.25 1.213 1 87.19 230 ASP A O 1
ATOM 1772 N N . ALA A 1 231 ? 17.344 19.312 0.869 1 92.38 231 ALA A N 1
ATOM 1773 C CA . ALA A 1 231 ? 17.359 19.625 2.297 1 92.38 231 ALA A CA 1
ATOM 1774 C C . ALA A 1 231 ? 16.359 18.766 3.059 1 92.38 231 ALA A C 1
ATOM 1776 O O . ALA A 1 231 ? 16.703 18.188 4.102 1 92.38 231 ALA A O 1
ATOM 1777 N N . LEU A 1 232 ? 15.195 18.656 2.488 1 92.12 232 LEU A N 1
ATOM 1778 C CA . LEU A 1 232 ? 14.148 17.875 3.125 1 92.12 232 LEU A CA 1
ATOM 1779 C C . LEU A 1 232 ? 14.531 16.391 3.176 1 92.12 232 LEU A C 1
ATOM 1781 O O . LEU A 1 232 ? 14.352 15.734 4.203 1 92.12 232 LEU A O 1
ATOM 1785 N N . ASP A 1 233 ? 15.102 15.906 2.135 1 88.88 233 ASP A N 1
ATOM 1786 C CA . ASP A 1 233 ? 15.484 14.5 2.078 1 88.88 233 ASP A CA 1
ATOM 1787 C C . ASP A 1 233 ? 16.531 14.172 3.143 1 88.88 233 ASP A C 1
ATOM 1789 O O . ASP A 1 233 ? 16.422 13.156 3.834 1 88.88 233 ASP A O 1
ATOM 1793 N N . GLY A 1 234 ? 17.516 15.055 3.16 1 93.62 234 GLY A N 1
ATOM 1794 C CA . GLY A 1 234 ? 18.531 14.859 4.184 1 93.62 234 GLY A CA 1
ATOM 1795 C C . GLY A 1 234 ? 17.969 14.914 5.594 1 93.62 234 GLY A C 1
ATOM 1796 O O . GLY A 1 234 ? 18.297 14.062 6.422 1 93.62 234 GLY A O 1
ATOM 1797 N N . TYR A 1 235 ? 17.156 15.875 5.793 1 96 235 TYR A N 1
ATOM 1798 C CA . TYR A 1 235 ? 16.531 16.078 7.094 1 96 235 TYR A CA 1
ATOM 1799 C C . TYR A 1 235 ? 15.648 14.898 7.465 1 96 235 TYR A C 1
ATOM 1801 O O . TYR A 1 235 ? 15.742 14.375 8.578 1 96 235 TYR A O 1
ATOM 1809 N N . PHE A 1 236 ? 14.812 14.398 6.582 1 95.5 236 PHE A N 1
ATOM 1810 C CA . PHE A 1 236 ? 13.914 13.281 6.844 1 95.5 236 PHE A CA 1
ATOM 1811 C C . PHE A 1 236 ? 14.695 12 7.113 1 95.5 236 PHE A C 1
ATOM 1813 O O . PHE A 1 236 ? 14.32 11.211 7.977 1 95.5 236 PHE A O 1
ATOM 1820 N N . GLU A 1 237 ? 15.766 11.828 6.398 1 94.5 237 GLU A N 1
ATOM 1821 C CA . GLU A 1 237 ? 16.594 10.656 6.629 1 94.5 237 GLU A CA 1
ATOM 1822 C C . GLU A 1 237 ? 17.109 10.617 8.062 1 94.5 237 GLU A C 1
ATOM 1824 O O . GLU A 1 237 ? 17.062 9.57 8.719 1 94.5 237 GLU A O 1
ATOM 1829 N N . VAL A 1 238 ? 17.531 11.781 8.484 1 97.12 238 VAL A N 1
ATOM 1830 C CA . VAL A 1 238 ? 18.062 11.891 9.836 1 97.12 238 VAL A CA 1
ATOM 1831 C C . VAL A 1 238 ? 16.953 11.578 10.852 1 97.12 238 VAL A C 1
ATOM 1833 O O . VAL A 1 238 ? 17.172 10.789 11.773 1 97.12 238 VAL A O 1
ATOM 1836 N N . VAL A 1 239 ? 15.797 12.148 10.672 1 97.75 239 VAL A N 1
ATOM 1837 C CA . VAL A 1 239 ? 14.703 11.984 11.633 1 97.75 239 VAL A CA 1
ATOM 1838 C C . VAL A 1 239 ? 14.227 10.531 11.633 1 97.75 239 VAL A C 1
ATOM 1840 O O . VAL A 1 239 ? 14.086 9.914 12.688 1 97.75 239 VAL A O 1
ATOM 1843 N N . VAL A 1 240 ? 14.039 9.961 10.461 1 95.75 240 VAL A N 1
ATOM 1844 C CA . VAL A 1 240 ? 13.508 8.609 10.336 1 95.75 240 VAL A CA 1
ATOM 1845 C C . VAL A 1 240 ? 14.477 7.613 10.969 1 95.75 240 VAL A C 1
ATOM 1847 O O . VAL A 1 240 ? 14.07 6.766 11.766 1 95.75 240 VAL A O 1
ATOM 1850 N N . GLN A 1 241 ? 15.742 7.695 10.656 1 95.5 241 GLN A N 1
ATOM 1851 C CA . GLN A 1 241 ? 16.734 6.777 11.203 1 95.5 241 GLN A CA 1
ATOM 1852 C C . GLN A 1 241 ? 16.812 6.879 12.727 1 95.5 241 GLN A C 1
ATOM 1854 O O . GLN A 1 241 ? 16.906 5.863 13.414 1 95.5 241 GLN A O 1
ATOM 1859 N N . SER A 1 242 ? 16.75 8.125 13.203 1 97.94 242 SER A N 1
ATOM 1860 C CA . SER A 1 242 ? 16.844 8.352 14.641 1 97.94 242 SER A CA 1
ATOM 1861 C C . SER A 1 242 ? 15.633 7.801 15.375 1 97.94 242 SER A C 1
ATOM 1863 O O . SER A 1 242 ? 15.766 7.18 16.438 1 97.94 242 SER A O 1
ATOM 1865 N N . VAL A 1 243 ? 14.453 8.023 14.867 1 97.81 243 VAL A N 1
ATOM 1866 C CA . VAL A 1 243 ? 13.211 7.586 15.492 1 97.81 243 VAL A CA 1
ATOM 1867 C C . VAL A 1 243 ? 13.102 6.066 15.43 1 97.81 243 VAL A C 1
ATOM 1869 O O . VAL A 1 243 ? 12.906 5.406 16.453 1 97.81 243 VAL A O 1
ATOM 1872 N N . GLU A 1 244 ? 13.312 5.48 14.273 1 94.62 244 GLU A N 1
ATOM 1873 C CA . GLU A 1 244 ? 13.172 4.039 14.109 1 94.62 244 GLU A CA 1
ATOM 1874 C C . GLU A 1 244 ? 14.289 3.283 14.812 1 94.62 244 GLU A C 1
ATOM 1876 O O . GLU A 1 244 ? 14.07 2.199 15.359 1 94.62 244 GLU A O 1
ATOM 1881 N N . GLY A 1 245 ? 15.461 3.854 14.773 1 95.12 245 GLY A N 1
ATOM 1882 C CA . GLY A 1 245 ? 16.594 3.25 15.469 1 95.12 245 GLY A CA 1
ATOM 1883 C C . GLY A 1 245 ? 16.391 3.17 16.969 1 95.12 245 GLY A C 1
ATOM 1884 O O . GLY A 1 245 ? 17.047 2.385 17.656 1 95.12 245 GLY A O 1
ATOM 1885 N N . ASN A 1 246 ? 15.453 3.994 17.453 1 96.88 246 ASN A N 1
ATOM 1886 C CA . ASN A 1 246 ? 15.18 4 18.891 1 96.88 246 ASN A CA 1
ATOM 1887 C C . ASN A 1 246 ? 13.789 3.436 19.188 1 96.88 246 ASN A C 1
ATOM 1889 O O . ASN A 1 246 ? 13.203 3.744 20.234 1 96.88 246 ASN A O 1
ATOM 1893 N N . GLY A 1 247 ? 13.25 2.742 18.25 1 93.62 247 GLY A N 1
ATOM 1894 C CA . GLY A 1 247 ? 12.055 1.954 18.5 1 93.62 247 GLY A CA 1
ATOM 1895 C C . GLY A 1 247 ? 10.773 2.721 18.266 1 93.62 247 GLY A C 1
ATOM 1896 O O . GLY A 1 247 ? 9.695 2.277 18.656 1 93.62 247 GLY A O 1
ATOM 1897 N N . GLY A 1 248 ? 10.875 3.889 17.656 1 95.69 248 GLY A N 1
ATOM 1898 C CA . GLY A 1 248 ? 9.68 4.652 17.328 1 95.69 248 GLY A CA 1
ATOM 1899 C C . GLY A 1 248 ? 9.203 4.422 15.906 1 95.69 248 GLY A C 1
ATOM 1900 O O . GLY A 1 248 ? 9.805 3.645 15.164 1 95.69 248 GLY A O 1
ATOM 1901 N N . ASP A 1 249 ? 8.031 5.031 15.641 1 94.44 249 ASP A N 1
ATOM 1902 C CA . ASP A 1 249 ? 7.441 4.992 14.305 1 94.44 249 ASP A CA 1
ATOM 1903 C C . ASP A 1 249 ? 7.223 6.402 13.758 1 94.44 249 ASP A C 1
ATOM 1905 O O . ASP A 1 249 ? 6.688 7.266 14.453 1 94.44 249 ASP A O 1
ATOM 1909 N N . VAL A 1 250 ? 7.668 6.574 12.539 1 94.94 250 VAL A N 1
ATOM 1910 C CA . VAL A 1 250 ? 7.316 7.812 11.852 1 94.94 250 VAL A CA 1
ATOM 1911 C C . VAL A 1 250 ? 5.949 7.664 11.188 1 94.94 250 VAL A C 1
ATOM 1913 O O . VAL A 1 250 ? 5.793 6.887 10.242 1 94.94 250 VAL A O 1
ATOM 1916 N N . LEU A 1 251 ? 4.977 8.398 11.633 1 91.31 251 LEU A N 1
ATOM 1917 C CA . LEU A 1 251 ? 3.602 8.219 11.18 1 91.31 251 LEU A CA 1
ATOM 1918 C C . LEU A 1 251 ? 3.32 9.062 9.945 1 91.31 251 LEU A C 1
ATOM 1920 O O . LEU A 1 251 ? 2.549 8.656 9.07 1 91.31 251 LEU A O 1
ATOM 1924 N N . LYS A 1 252 ? 3.949 10.289 9.945 1 90.25 252 LYS A N 1
ATOM 1925 C CA . LYS A 1 252 ? 3.551 11.18 8.867 1 90.25 252 LYS A CA 1
ATOM 1926 C C . LYS A 1 252 ? 4.582 12.289 8.656 1 90.25 252 LYS A C 1
ATOM 1928 O O . LYS A 1 252 ? 5.191 12.766 9.617 1 90.25 252 LYS A O 1
ATOM 1933 N N . PHE A 1 253 ? 4.664 12.688 7.387 1 91.38 253 PHE A N 1
ATOM 1934 C CA . PHE A 1 253 ? 5.367 13.906 7.008 1 91.38 253 PHE A CA 1
ATOM 1935 C C . PHE A 1 253 ? 4.379 15.031 6.711 1 91.38 253 PHE A C 1
ATOM 1937 O O . PHE A 1 253 ? 3.398 14.828 5.992 1 91.38 253 PHE A O 1
ATOM 1944 N N . MET A 1 254 ? 4.504 16.078 7.277 1 87.19 254 MET A N 1
ATOM 1945 C CA . MET A 1 254 ? 3.598 17.219 7.152 1 87.19 254 MET A CA 1
ATOM 1946 C C . MET A 1 254 ? 4.316 18.422 6.566 1 87.19 254 MET A C 1
ATOM 1948 O O . MET A 1 254 ? 4.285 19.516 7.145 1 87.19 254 MET A O 1
ATOM 1952 N N . GLY A 1 255 ? 4.848 18.266 5.344 1 83.5 255 GLY A N 1
ATOM 1953 C CA . GLY A 1 255 ? 5.762 19.234 4.777 1 83.5 255 GLY A CA 1
ATOM 1954 C C . GLY A 1 255 ? 7.164 19.141 5.344 1 83.5 255 GLY A C 1
ATOM 1955 O O . GLY A 1 255 ? 7.93 18.25 4.98 1 83.5 255 GLY A O 1
ATOM 1956 N N . ASP A 1 256 ? 7.367 20.062 6.273 1 89.56 256 ASP A N 1
ATOM 1957 C CA . ASP A 1 256 ? 8.656 20 6.949 1 89.56 256 ASP A CA 1
ATOM 1958 C C . ASP A 1 256 ? 8.516 19.422 8.359 1 89.56 256 ASP A C 1
ATOM 1960 O O . ASP A 1 256 ? 9.508 19.203 9.055 1 89.56 256 ASP A O 1
ATOM 1964 N N . GLY A 1 257 ? 7.309 19.203 8.727 1 93.44 257 GLY A N 1
ATOM 1965 C CA . GLY A 1 257 ? 7.055 18.578 10.016 1 93.44 257 GLY A CA 1
ATOM 1966 C C . GLY A 1 257 ? 7.004 17.062 9.953 1 93.44 257 GLY A C 1
ATOM 1967 O O . GLY A 1 257 ? 6.68 16.5 8.914 1 93.44 257 GLY A O 1
ATOM 1968 N N . VAL A 1 258 ? 7.359 16.422 11.094 1 96.06 258 VAL A N 1
ATOM 1969 C CA . VAL A 1 258 ? 7.285 14.961 11.195 1 96.06 258 VAL A CA 1
ATOM 1970 C C . VAL A 1 258 ? 6.57 14.57 12.484 1 96.06 258 VAL A C 1
ATOM 1972 O O . VAL A 1 258 ? 6.875 15.102 13.555 1 96.06 258 VAL A O 1
ATOM 1975 N N . LEU A 1 259 ? 5.594 13.742 12.375 1 96.19 259 LEU A N 1
ATOM 1976 C CA . LEU A 1 259 ? 4.918 13.156 13.523 1 96.19 259 LEU A CA 1
ATOM 1977 C C . LEU A 1 259 ? 5.398 11.727 13.766 1 96.19 259 LEU A C 1
ATOM 1979 O O . LEU A 1 259 ? 5.266 10.867 12.898 1 96.19 259 LEU A O 1
ATOM 1983 N N . SER A 1 260 ? 5.949 11.523 14.914 1 97.19 260 SER A N 1
ATOM 1984 C CA . SER A 1 260 ? 6.434 10.203 15.312 1 97.19 260 SER A CA 1
ATOM 1985 C C . SER A 1 260 ? 5.809 9.766 16.625 1 97.19 260 SER A C 1
ATOM 1987 O O . SER A 1 260 ? 5.391 10.594 17.438 1 97.19 260 SER A O 1
ATOM 1989 N N . VAL A 1 261 ? 5.816 8.461 16.812 1 96.62 261 VAL A N 1
ATOM 1990 C CA . VAL A 1 261 ? 5.25 7.934 18.047 1 96.62 261 VAL A CA 1
ATOM 1991 C C . VAL A 1 261 ? 6.117 6.793 18.562 1 96.62 261 VAL A C 1
ATOM 1993 O O . VAL A 1 261 ? 6.754 6.078 17.781 1 96.62 261 VAL A O 1
ATOM 1996 N N . PHE A 1 262 ? 6.203 6.719 19.844 1 97.12 262 PHE A N 1
ATOM 1997 C CA . PHE A 1 262 ? 6.781 5.602 20.578 1 97.12 262 PHE A CA 1
ATOM 1998 C C . PHE A 1 262 ? 5.719 4.91 21.438 1 97.12 262 PHE A C 1
ATOM 2000 O O . PHE A 1 262 ? 5.449 5.328 22.562 1 97.12 262 PHE A O 1
ATOM 2007 N N . PRO A 1 263 ? 5.121 3.838 20.828 1 93.62 263 PRO A N 1
ATOM 2008 C CA . PRO A 1 263 ? 4.027 3.186 21.562 1 93.62 263 PRO A CA 1
ATOM 2009 C C . PRO A 1 263 ? 4.48 2.562 22.875 1 93.62 263 PRO A C 1
ATOM 2011 O O . PRO A 1 263 ? 5.574 1.998 22.953 1 93.62 263 PRO A O 1
ATOM 2014 N N . ILE A 1 264 ? 3.609 2.732 23.844 1 94.12 264 ILE A N 1
ATOM 2015 C CA . ILE A 1 264 ? 3.869 2.18 25.172 1 94.12 264 ILE A CA 1
ATOM 2016 C C . ILE A 1 264 ? 2.977 0.963 25.406 1 94.12 264 ILE A C 1
ATOM 2018 O O . ILE A 1 264 ? 1.751 1.086 25.453 1 94.12 264 ILE A O 1
ATOM 2022 N N . SER A 1 265 ? 3.438 -0.231 25.438 1 86.19 265 SER A N 1
ATOM 2023 C CA . SER A 1 265 ? 2.689 -1.479 25.547 1 86.19 265 SER A CA 1
ATOM 2024 C C . SER A 1 265 ? 2.199 -1.696 26.969 1 86.19 265 SER A C 1
ATOM 2026 O O . SER A 1 265 ? 1.286 -2.49 27.203 1 86.19 265 SER A O 1
ATOM 2028 N N . GLY A 1 266 ? 2.801 -1.022 28 1 82.69 266 GLY A N 1
ATOM 2029 C CA . GLY A 1 266 ? 2.422 -1.172 29.391 1 82.69 266 GLY A CA 1
ATOM 2030 C C . GLY A 1 266 ? 3.188 -0.25 30.328 1 82.69 266 GLY A C 1
ATOM 2031 O O . GLY A 1 266 ? 4.078 0.482 29.891 1 82.69 266 GLY A O 1
ATOM 2032 N N . ARG A 1 267 ? 2.846 -0.307 31.547 1 79.69 267 ARG A N 1
ATOM 2033 C CA . ARG A 1 267 ? 3.432 0.565 32.562 1 79.69 267 ARG A CA 1
ATOM 2034 C C . ARG A 1 267 ? 4.93 0.323 32.688 1 79.69 267 ARG A C 1
ATOM 2036 O O . ARG A 1 267 ? 5.703 1.265 32.875 1 79.69 267 ARG A O 1
ATOM 2043 N N . ALA A 1 268 ? 5.207 -0.904 32.531 1 83.06 268 ALA A N 1
ATOM 2044 C CA . ALA A 1 268 ? 6.605 -1.274 32.719 1 83.06 268 ALA A CA 1
ATOM 2045 C C . ALA A 1 268 ? 7.465 -0.783 31.562 1 83.06 268 ALA A C 1
ATOM 2047 O O . ALA A 1 268 ? 8.68 -0.636 31.688 1 83.06 268 ALA A O 1
ATOM 2048 N N . ASP A 1 269 ? 6.84 -0.375 30.531 1 91.88 269 ASP A N 1
ATOM 2049 C CA . ASP A 1 269 ? 7.516 -0.001 29.297 1 91.88 269 ASP A CA 1
ATOM 2050 C C . ASP A 1 269 ? 7.602 1.517 29.156 1 91.88 269 ASP A C 1
ATOM 2052 O O . ASP A 1 269 ? 8.383 2.027 28.344 1 91.88 269 ASP A O 1
ATOM 2056 N N . LYS A 1 270 ? 6.898 2.217 30 1 94.31 270 LYS A N 1
ATOM 2057 C CA . LYS A 1 270 ? 6.738 3.656 29.828 1 94.31 270 LYS A CA 1
ATOM 2058 C C . LYS A 1 270 ? 8.07 4.383 30 1 94.31 270 LYS A C 1
ATOM 2060 O O . LYS A 1 270 ? 8.445 5.215 29.172 1 94.31 270 LYS A O 1
ATOM 2065 N N . ALA A 1 271 ? 8.75 4.039 31.031 1 95.81 271 ALA A N 1
ATOM 2066 C CA . ALA A 1 271 ? 10.031 4.691 31.297 1 95.81 271 ALA A CA 1
ATOM 2067 C C . ALA A 1 271 ? 11.008 4.469 30.141 1 95.81 271 ALA A C 1
ATOM 2069 O O . ALA A 1 271 ? 11.68 5.402 29.703 1 95.81 271 ALA A O 1
ATOM 2070 N N . ALA A 1 272 ? 11.039 3.291 29.703 1 96.5 272 ALA A N 1
ATOM 2071 C CA . ALA A 1 272 ? 11.945 2.943 28.609 1 96.5 272 ALA A CA 1
ATOM 2072 C C . ALA A 1 272 ? 11.594 3.697 27.328 1 96.5 272 ALA A C 1
ATOM 2074 O O . ALA A 1 272 ? 12.477 4.195 26.625 1 96.5 272 ALA A O 1
ATOM 2075 N N . ARG A 1 273 ? 10.352 3.791 26.984 1 97.19 273 ARG A N 1
ATOM 2076 C CA . ARG A 1 273 ? 9.898 4.449 25.766 1 97.19 273 ARG A CA 1
ATOM 2077 C C . ARG A 1 273 ? 10.148 5.953 25.844 1 97.19 273 ARG A C 1
ATOM 2079 O O . ARG A 1 273 ? 10.492 6.578 24.828 1 97.19 273 ARG A O 1
ATOM 2086 N N . CYS A 1 274 ? 9.922 6.504 27.031 1 97.75 274 CYS A N 1
ATOM 2087 C CA . CYS A 1 274 ? 10.227 7.918 27.219 1 97.75 274 CYS A CA 1
ATOM 2088 C C . CYS A 1 274 ? 11.711 8.188 27.016 1 97.75 274 CYS A C 1
ATOM 2090 O O . CYS A 1 274 ? 12.078 9.133 26.297 1 97.75 274 CYS A O 1
ATOM 2092 N N . ARG A 1 275 ? 12.492 7.352 27.578 1 97.38 275 ARG A N 1
ATOM 2093 C CA . ARG A 1 275 ? 13.93 7.52 27.422 1 97.38 275 ARG A CA 1
ATOM 2094 C C . ARG A 1 275 ? 14.344 7.332 25.969 1 97.38 275 ARG A C 1
ATOM 2096 O O . ARG A 1 275 ? 15.172 8.086 25.453 1 97.38 275 ARG A O 1
ATOM 2103 N N . GLN A 1 276 ? 13.789 6.352 25.297 1 97.75 276 GLN A N 1
ATOM 2104 C CA . GLN A 1 276 ? 14.086 6.09 23.891 1 97.75 276 GLN A CA 1
ATOM 2105 C C . GLN A 1 276 ? 13.711 7.281 23.016 1 97.75 276 GLN A C 1
ATOM 2107 O O . GLN A 1 276 ? 14.414 7.602 22.062 1 97.75 276 GLN A O 1
ATOM 2112 N N . SER A 1 277 ? 12.602 7.922 23.328 1 98.44 277 SER A N 1
ATOM 2113 C CA . SER A 1 277 ? 12.203 9.102 22.562 1 98.44 277 SER A CA 1
ATOM 2114 C C . SER A 1 277 ? 13.195 10.242 22.75 1 98.44 277 SER A C 1
ATOM 2116 O O . SER A 1 277 ? 13.484 10.984 21.812 1 98.44 277 SER A O 1
ATOM 2118 N N . ALA A 1 278 ? 13.68 10.367 23.984 1 98 278 ALA A N 1
ATOM 2119 C CA . ALA A 1 278 ? 14.695 11.375 24.266 1 98 278 ALA A CA 1
ATOM 2120 C C . ALA A 1 278 ? 15.992 11.078 23.516 1 98 278 ALA A C 1
ATOM 2122 O O . ALA A 1 278 ? 16.609 11.992 22.953 1 98 278 ALA A O 1
ATOM 2123 N N . LEU A 1 279 ? 16.328 9.844 23.531 1 97.94 279 LEU A N 1
ATOM 2124 C CA . LEU A 1 279 ? 17.531 9.43 22.812 1 97.94 279 LEU A CA 1
ATOM 2125 C C . LEU A 1 279 ? 17.375 9.641 21.312 1 97.94 279 LEU A C 1
ATOM 2127 O O . LEU A 1 279 ? 18.328 9.984 20.625 1 97.94 279 LEU A O 1
ATOM 2131 N N . ALA A 1 280 ? 16.172 9.398 20.797 1 98.38 280 ALA A N 1
ATOM 2132 C CA . ALA A 1 280 ? 15.883 9.664 19.391 1 98.38 280 ALA A CA 1
ATOM 2133 C C . ALA A 1 280 ? 16.062 11.141 19.062 1 98.38 280 ALA A C 1
ATOM 2135 O O . ALA A 1 280 ? 16.672 11.484 18.031 1 98.38 280 ALA A O 1
ATOM 2136 N N . ALA A 1 281 ? 15.578 11.984 19.938 1 98.44 281 ALA A N 1
ATOM 2137 C CA . ALA A 1 281 ? 15.734 13.422 19.734 1 98.44 281 ALA A CA 1
ATOM 2138 C C . ALA A 1 281 ? 17.219 13.812 19.734 1 98.44 281 ALA A C 1
ATOM 2140 O O . ALA A 1 281 ? 17.641 14.633 18.922 1 98.44 281 ALA A O 1
ATOM 2141 N N . GLN A 1 282 ? 17.938 13.234 20.641 1 97.5 282 GLN A N 1
ATOM 2142 C CA . GLN A 1 282 ? 19.375 13.477 20.703 1 97.5 282 GLN A CA 1
ATOM 2143 C C . GLN A 1 282 ? 20.062 13.023 19.406 1 97.5 282 GLN A C 1
ATOM 2145 O O . GLN A 1 282 ? 20.938 13.719 18.891 1 97.5 282 GLN A O 1
ATOM 2150 N N . ALA A 1 283 ? 19.656 11.875 18.969 1 97.88 283 ALA A N 1
ATOM 2151 C CA . ALA A 1 283 ? 20.203 11.328 17.734 1 97.88 283 ALA A CA 1
ATOM 2152 C C . ALA A 1 283 ? 19.875 12.219 16.531 1 97.88 283 ALA A C 1
ATOM 2154 O O . ALA A 1 283 ? 20.688 12.367 15.617 1 97.88 283 ALA A O 1
ATOM 2155 N N . VAL A 1 284 ? 18.703 12.828 16.531 1 98.19 284 VAL A N 1
ATOM 2156 C CA . VAL A 1 284 ? 18.328 13.75 15.461 1 98.19 284 VAL A CA 1
ATOM 2157 C C . VAL A 1 284 ? 19.266 14.953 15.453 1 98.19 284 VAL A C 1
ATOM 2159 O O . VAL A 1 284 ? 19.75 15.367 14.398 1 98.19 284 VAL A O 1
ATOM 2162 N N . LEU A 1 285 ? 19.516 15.477 16.641 1 97.81 285 LEU A N 1
ATOM 2163 C CA . LEU A 1 285 ? 20.391 16.641 16.734 1 97.81 285 LEU A CA 1
ATOM 2164 C C . LEU A 1 285 ? 21.797 16.297 16.219 1 97.81 285 LEU A C 1
ATOM 2166 O O . LEU A 1 285 ? 22.406 17.078 15.492 1 97.81 285 LEU A O 1
ATOM 2170 N N . ALA A 1 286 ? 22.281 15.148 16.609 1 97.5 286 ALA A N 1
ATOM 2171 C CA . ALA A 1 286 ? 23.594 14.711 16.172 1 97.5 286 ALA A CA 1
ATOM 2172 C C . ALA A 1 286 ? 23.641 14.5 14.664 1 97.5 286 ALA A C 1
ATOM 2174 O O . ALA A 1 286 ? 24.594 14.898 13.992 1 97.5 286 ALA A O 1
ATOM 2175 N N . GLY A 1 287 ? 22.625 13.836 14.172 1 97.69 287 GLY A N 1
ATOM 2176 C CA . GLY A 1 287 ? 22.547 13.609 12.734 1 97.69 287 GLY A CA 1
ATOM 2177 C C . GLY A 1 287 ? 22.438 14.898 11.938 1 97.69 287 GLY A C 1
ATOM 2178 O O . GLY A 1 287 ? 23.047 15.016 10.867 1 97.69 287 GLY A O 1
ATOM 2179 N N . LEU A 1 288 ? 21.672 15.82 12.43 1 97.56 288 LEU A N 1
ATOM 2180 C CA . LEU A 1 288 ? 21.516 17.109 11.758 1 97.56 288 LEU A CA 1
ATOM 2181 C C . LEU A 1 288 ? 22.828 17.875 11.75 1 97.56 288 LEU A C 1
ATOM 2183 O O . LEU A 1 288 ? 23.141 18.578 10.789 1 97.56 288 LEU A O 1
ATOM 2187 N N . ALA A 1 289 ? 23.547 17.797 12.836 1 97.38 289 ALA A N 1
ATOM 2188 C CA . ALA A 1 289 ? 24.859 18.422 12.891 1 97.38 289 ALA A CA 1
ATOM 2189 C C . ALA A 1 289 ? 25.781 17.891 11.789 1 97.38 289 ALA A C 1
ATOM 2191 O O . ALA A 1 289 ? 26.484 18.672 11.125 1 97.38 289 ALA A O 1
ATOM 2192 N N . THR A 1 290 ? 25.766 16.625 11.641 1 97.81 290 THR A N 1
ATOM 2193 C CA . THR A 1 290 ? 26.562 15.992 10.594 1 97.81 290 THR A CA 1
ATOM 2194 C C . THR A 1 290 ? 26.094 16.438 9.211 1 97.81 290 THR A C 1
ATOM 2196 O O . THR A 1 290 ? 26.922 16.734 8.344 1 97.81 290 THR A O 1
ATOM 2199 N N . LEU A 1 291 ? 24.812 16.422 9.016 1 97.38 291 LEU A N 1
ATOM 2200 C CA . LEU A 1 291 ? 24.25 16.875 7.746 1 97.38 291 LEU A CA 1
ATOM 2201 C C . LEU A 1 291 ? 24.656 18.312 7.453 1 97.38 291 LEU A C 1
ATOM 2203 O O . LEU A 1 291 ? 25 18.656 6.316 1 97.38 291 LEU A O 1
ATOM 2207 N N . ASN A 1 292 ? 24.625 19.141 8.477 1 97.69 292 ASN A N 1
ATOM 2208 C CA . ASN A 1 292 ? 24.953 20.547 8.312 1 97.69 292 ASN A CA 1
ATOM 2209 C C . ASN A 1 292 ? 26.422 20.75 7.996 1 97.69 292 ASN A C 1
ATOM 2211 O O . ASN A 1 292 ? 26.797 21.703 7.297 1 97.69 292 ASN A O 1
ATOM 2215 N N . GLU A 1 293 ? 27.266 19.875 8.508 1 97.81 293 GLU A N 1
ATOM 2216 C CA . GLU A 1 293 ? 28.672 19.922 8.125 1 97.81 293 GLU A CA 1
ATOM 2217 C C . GLU A 1 293 ? 28.844 19.688 6.629 1 97.81 293 GLU A C 1
ATOM 2219 O O . GLU A 1 293 ? 29.609 20.406 5.969 1 97.81 293 GLU A O 1
ATOM 2224 N N . HIS A 1 294 ? 28.156 18.719 6.141 1 96.62 294 HIS A N 1
ATOM 2225 C CA . HIS A 1 294 ? 28.188 18.422 4.715 1 96.62 294 HIS A CA 1
ATOM 2226 C C . HIS A 1 294 ? 27.625 19.578 3.893 1 96.62 294 HIS A C 1
ATOM 2228 O O . HIS A 1 294 ? 28.172 19.938 2.852 1 96.62 294 HIS A O 1
ATOM 2234 N N . ARG A 1 295 ? 26.547 20.125 4.328 1 96.12 295 ARG A N 1
ATOM 2235 C CA . ARG A 1 295 ? 25.906 21.234 3.633 1 96.12 295 ARG A CA 1
ATOM 2236 C C . ARG A 1 295 ? 26.797 22.469 3.619 1 96.12 295 ARG A C 1
ATOM 2238 O O . ARG A 1 295 ? 26.922 23.141 2.596 1 96.12 295 ARG A O 1
ATOM 2245 N N . ALA A 1 296 ? 27.438 22.688 4.73 1 96.69 296 ALA A N 1
ATOM 2246 C CA . ALA A 1 296 ? 28.359 23.812 4.82 1 96.69 296 ALA A CA 1
ATOM 2247 C C . ALA A 1 296 ? 29.516 23.672 3.824 1 96.69 296 ALA A C 1
ATOM 2249 O O . ALA A 1 296 ? 29.938 24.641 3.209 1 96.69 296 ALA A O 1
ATOM 2250 N N . ALA A 1 297 ? 29.953 22.516 3.67 1 97.19 297 ALA A N 1
ATOM 2251 C CA . ALA A 1 297 ? 31.031 22.219 2.732 1 97.19 297 ALA A CA 1
ATOM 2252 C C . ALA A 1 297 ? 30.609 22.516 1.297 1 97.19 297 ALA A C 1
ATOM 2254 O O . ALA A 1 297 ? 31.453 22.812 0.443 1 97.19 297 ALA A O 1
ATOM 2255 N N . GLN A 1 298 ? 29.375 22.516 1.043 1 95.75 298 GLN A N 1
ATOM 2256 C CA . GLN A 1 298 ? 28.844 22.766 -0.293 1 95.75 298 GLN A CA 1
ATOM 2257 C C . GLN A 1 298 ? 28.297 24.188 -0.415 1 95.75 298 GLN A C 1
ATOM 2259 O O . GLN A 1 298 ? 27.656 24.531 -1.413 1 95.75 298 GLN A O 1
ATOM 2264 N N . GLY A 1 299 ? 28.406 24.984 0.655 1 95 299 GLY A N 1
ATOM 2265 C CA . GLY A 1 299 ? 27.938 26.359 0.652 1 95 299 GLY A CA 1
ATOM 2266 C C . GLY A 1 299 ? 26.438 26.469 0.792 1 95 299 GLY A C 1
ATOM 2267 O O . GLY A 1 299 ? 25.844 27.453 0.353 1 95 299 GLY A O 1
ATOM 2268 N N . LYS A 1 300 ? 25.828 25.453 1.32 1 95.19 300 LYS A N 1
ATOM 2269 C CA . LYS A 1 300 ? 24.375 25.438 1.464 1 95.19 300 LYS A CA 1
ATOM 2270 C C . LYS A 1 300 ? 23.953 25.969 2.836 1 95.19 300 LYS A C 1
ATOM 2272 O O . LYS A 1 300 ? 24.766 26 3.768 1 95.19 300 LYS A O 1
ATOM 2277 N N . THR A 1 301 ? 22.719 26.375 2.953 1 94.19 301 THR A N 1
ATOM 2278 C CA . THR A 1 301 ? 22.156 26.953 4.168 1 94.19 301 THR A CA 1
ATOM 2279 C C . THR A 1 301 ? 22.016 25.891 5.262 1 94.19 301 THR A C 1
ATOM 2281 O O . THR A 1 301 ? 21.625 24.766 4.988 1 94.19 301 THR A O 1
ATOM 2284 N N . ARG A 1 302 ? 22.375 26.266 6.441 1 95.81 302 ARG A N 1
ATOM 2285 C CA . ARG A 1 302 ? 22.234 25.391 7.605 1 95.81 302 ARG A CA 1
ATOM 2286 C C . ARG A 1 302 ? 20.75 25.141 7.918 1 95.81 302 ARG A C 1
ATOM 2288 O O . ARG A 1 302 ? 19.922 26.047 7.789 1 95.81 302 ARG A O 1
ATOM 2295 N N . LEU A 1 303 ? 20.516 23.938 8.43 1 96.31 303 LEU A N 1
ATOM 2296 C CA . LEU A 1 303 ? 19.172 23.578 8.852 1 96.31 303 LEU A CA 1
ATOM 2297 C C . LEU A 1 303 ? 19.078 23.516 10.367 1 96.31 303 LEU A C 1
ATOM 2299 O O . LEU A 1 303 ? 19.953 22.953 11.031 1 96.31 303 LEU A O 1
ATOM 2303 N N . ASP A 1 304 ? 18.094 24.141 10.945 1 96.44 304 ASP A N 1
ATOM 2304 C CA . ASP A 1 304 ? 17.781 24.078 12.375 1 96.44 304 ASP A CA 1
ATOM 2305 C C . ASP A 1 304 ? 16.438 23.406 12.617 1 96.44 304 ASP A C 1
ATOM 2307 O O . ASP A 1 304 ? 15.57 23.406 11.742 1 96.44 304 ASP A O 1
ATOM 2311 N N . ILE A 1 305 ? 16.281 22.859 13.852 1 97.38 305 ILE A N 1
ATOM 2312 C CA . ILE A 1 305 ? 15.117 22.031 14.086 1 97.38 305 ILE A CA 1
ATOM 2313 C C . ILE A 1 305 ? 14.516 22.344 15.453 1 97.38 305 ILE A C 1
ATOM 2315 O O . ILE A 1 305 ? 15.211 22.875 16.328 1 97.38 305 ILE A O 1
ATOM 2319 N N . GLY A 1 306 ? 13.25 22.172 15.609 1 98 306 GLY A N 1
ATOM 2320 C CA . GLY A 1 306 ? 12.539 22.094 16.875 1 98 306 GLY A CA 1
ATOM 2321 C C . GLY A 1 306 ? 11.859 20.766 17.094 1 98 306 GLY A C 1
ATOM 2322 O O . GLY A 1 306 ? 11.234 20.219 16.188 1 98 306 GLY A O 1
ATOM 2323 N N . ILE A 1 307 ? 12.023 20.203 18.297 1 98.62 307 ILE A N 1
ATOM 2324 C CA . ILE A 1 307 ? 11.414 18.906 18.625 1 98.62 307 ILE A CA 1
ATOM 2325 C C . ILE A 1 307 ? 10.617 19.031 19.922 1 98.62 307 ILE A C 1
ATOM 2327 O O . ILE A 1 307 ? 11.102 19.594 20.906 1 98.62 307 ILE A O 1
ATOM 2331 N N . GLY A 1 308 ? 9.422 18.609 19.906 1 98.38 308 GLY A N 1
ATOM 2332 C CA . GLY A 1 308 ? 8.578 18.547 21.094 1 98.38 308 GLY A CA 1
ATOM 2333 C C . GLY A 1 308 ? 8.164 17.141 21.469 1 98.38 308 GLY A C 1
ATOM 2334 O O . GLY A 1 308 ? 7.758 16.359 20.609 1 98.38 308 GLY A O 1
ATOM 2335 N N . LEU A 1 309 ? 8.281 16.766 22.766 1 98.56 309 LEU A N 1
ATOM 2336 C CA . LEU A 1 309 ? 7.941 15.445 23.266 1 98.56 309 LEU A CA 1
ATOM 2337 C C . LEU A 1 309 ? 6.859 15.531 24.344 1 98.56 309 LEU A C 1
ATOM 2339 O O . LEU A 1 309 ? 6.918 16.391 25.219 1 98.56 309 LEU A O 1
ATOM 2343 N N . ASN A 1 310 ? 5.918 14.703 24.203 1 97.44 310 ASN A N 1
ATOM 2344 C CA . ASN A 1 310 ? 4.887 14.531 25.219 1 97.44 310 ASN A CA 1
ATOM 2345 C C . ASN A 1 310 ? 4.379 13.094 25.266 1 97.44 310 ASN A C 1
ATOM 2347 O O . ASN A 1 310 ? 4.348 12.414 24.234 1 97.44 310 ASN A O 1
ATOM 2351 N N . ALA A 1 311 ? 4.074 12.625 26.453 1 97.25 311 ALA A N 1
ATOM 2352 C CA . ALA A 1 311 ? 3.504 11.289 26.609 1 97.25 311 ALA A CA 1
ATOM 2353 C C . ALA A 1 311 ? 2.066 11.359 27.109 1 97.25 311 ALA A C 1
ATOM 2355 O O . ALA A 1 311 ? 1.74 12.195 27.969 1 97.25 311 ALA A O 1
ATOM 2356 N N . GLY A 1 312 ? 1.243 10.516 26.5 1 94.5 312 GLY A N 1
ATOM 2357 C CA . GLY A 1 312 ? -0.136 10.43 26.953 1 94.5 312 GLY A CA 1
ATOM 2358 C C . GLY A 1 312 ? -0.97 9.461 26.141 1 94.5 312 GLY A C 1
ATOM 2359 O O . GLY A 1 312 ? -0.439 8.727 25.312 1 94.5 312 GLY A O 1
ATOM 2360 N N . GLN A 1 313 ? -2.254 9.406 26.516 1 91.06 313 GLN A N 1
ATOM 2361 C CA . GLN A 1 313 ? -3.201 8.57 25.781 1 91.06 313 GLN A CA 1
ATOM 2362 C C . GLN A 1 313 ? -3.555 9.188 24.438 1 91.06 313 GLN A C 1
ATOM 2364 O O . GLN A 1 313 ? -3.775 10.398 24.344 1 91.06 313 GLN A O 1
ATOM 2369 N N . VAL A 1 314 ? -3.475 8.305 23.422 1 89.94 314 VAL A N 1
ATOM 2370 C CA . VAL A 1 314 ? -3.816 8.766 22.078 1 89.94 314 VAL A CA 1
ATOM 2371 C C . VAL A 1 314 ? -4.742 7.758 21.391 1 89.94 314 VAL A C 1
ATOM 2373 O O . VAL A 1 314 ? -4.75 6.578 21.75 1 89.94 314 VAL A O 1
ATOM 2376 N N . SER A 1 315 ? -5.535 8.242 20.562 1 86.25 315 SER A N 1
ATOM 2377 C CA . SER A 1 315 ? -6.289 7.375 19.656 1 86.25 315 SER A CA 1
ATOM 2378 C C . SER A 1 315 ? -5.473 7.027 18.422 1 86.25 315 SER A C 1
ATOM 2380 O O . SER A 1 315 ? -4.961 7.914 17.734 1 86.25 315 SER A O 1
ATOM 2382 N N . TYR A 1 316 ? -5.309 5.777 18.219 1 81.31 316 TYR A N 1
ATOM 2383 C CA . TYR A 1 316 ? -4.457 5.23 17.156 1 81.31 316 TYR A CA 1
ATOM 2384 C C . TYR A 1 316 ? -5.277 4.406 16.172 1 81.31 316 TYR A C 1
ATOM 2386 O O . TYR A 1 316 ? -5.906 3.414 16.547 1 81.31 316 TYR A O 1
ATOM 2394 N N . GLY A 1 317 ? -5.301 4.863 14.906 1 80.12 317 GLY A N 1
ATOM 2395 C CA . GLY A 1 317 ? -6.062 4.113 13.922 1 80.12 317 GLY A CA 1
ATOM 2396 C C . GLY A 1 317 ? -6.309 4.887 12.641 1 80.12 317 GLY A C 1
ATOM 2397 O O . GLY A 1 317 ? -5.613 5.867 12.359 1 80.12 317 GLY A O 1
ATOM 2398 N N . ASN A 1 318 ? -7.285 4.395 11.828 1 81.81 318 ASN A N 1
ATOM 2399 C CA . ASN A 1 318 ? -7.598 4.973 10.531 1 81.81 318 ASN A CA 1
ATOM 2400 C C . ASN A 1 318 ? -8.555 6.152 10.656 1 81.81 318 ASN A C 1
ATOM 2402 O O . ASN A 1 318 ? -9.469 6.129 11.484 1 81.81 318 ASN A O 1
ATOM 2406 N N . ILE A 1 319 ? -8.258 7.156 9.984 1 82.69 319 ILE A N 1
ATOM 2407 C CA . ILE A 1 319 ? -9.188 8.258 9.766 1 82.69 319 ILE A CA 1
ATOM 2408 C C . ILE A 1 319 ? -9.469 8.414 8.273 1 82.69 319 ILE A C 1
ATOM 2410 O O . ILE A 1 319 ? -8.781 7.801 7.445 1 82.69 319 ILE A O 1
ATOM 2414 N N . GLY A 1 320 ? -10.539 9.141 7.969 1 86.88 320 GLY A N 1
ATOM 2415 C CA . GLY A 1 320 ? -10.828 9.398 6.566 1 86.88 320 GLY A CA 1
ATOM 2416 C C . GLY A 1 320 ? -12.234 9 6.164 1 86.88 320 GLY A C 1
ATOM 2417 O O . GLY A 1 320 ? -13.188 9.227 6.914 1 86.88 320 GLY A O 1
ATOM 2418 N N . SER A 1 321 ? -12.266 8.523 4.918 1 83 321 SER A N 1
ATOM 2419 C CA . SER A 1 321 ? -13.539 8.164 4.312 1 83 321 SER A CA 1
ATOM 2420 C C . SER A 1 321 ? -13.562 6.699 3.893 1 83 321 SER A C 1
ATOM 2422 O O . SER A 1 321 ? -12.633 5.949 4.188 1 83 321 SER A O 1
ATOM 2424 N N . GLN A 1 322 ? -14.672 6.324 3.334 1 74 322 GLN A N 1
ATOM 2425 C CA . GLN A 1 322 ? -14.852 4.945 2.902 1 74 322 GLN A CA 1
ATOM 2426 C C . GLN A 1 322 ? -13.867 4.578 1.796 1 74 322 GLN A C 1
ATOM 2428 O O . GLN A 1 322 ? -13.469 3.418 1.668 1 74 322 GLN A O 1
ATOM 2433 N N . GLY A 1 323 ? -13.367 5.496 1.138 1 77.56 323 GLY A N 1
ATOM 2434 C CA . GLY A 1 323 ? -12.508 5.18 0.012 1 77.56 323 GLY A CA 1
ATOM 2435 C C . GLY A 1 323 ? -11.109 5.754 0.155 1 77.56 323 GLY A C 1
ATOM 2436 O O . GLY A 1 323 ? -10.242 5.516 -0.691 1 77.56 323 GLY A O 1
ATOM 2437 N N . ARG A 1 324 ? -10.875 6.477 1.213 1 87.56 324 ARG A N 1
ATOM 2438 C CA . ARG A 1 324 ? -9.594 7.137 1.451 1 87.56 324 ARG A CA 1
ATOM 2439 C C . ARG A 1 324 ? -9.273 7.195 2.941 1 87.56 324 ARG A C 1
ATOM 2441 O O . ARG A 1 324 ? -9.953 7.895 3.699 1 87.56 324 ARG A O 1
ATOM 2448 N N . LEU A 1 325 ? -8.242 6.484 3.283 1 85.25 325 LEU A N 1
ATOM 2449 C CA . LEU A 1 325 ? -7.906 6.391 4.699 1 85.25 325 LEU A CA 1
ATOM 2450 C C . LEU A 1 325 ? -6.484 6.871 4.953 1 85.25 325 LEU A C 1
ATOM 2452 O O . LEU A 1 325 ? -5.668 6.934 4.031 1 85.25 325 LEU A O 1
ATOM 2456 N N . ASP A 1 326 ? -6.285 7.266 6.121 1 85.31 326 ASP A N 1
ATOM 2457 C CA . ASP A 1 326 ? -4.965 7.602 6.652 1 85.31 326 ASP A CA 1
ATOM 2458 C C . ASP A 1 326 ? -4.797 7.078 8.078 1 85.31 326 ASP A C 1
ATOM 2460 O O . ASP A 1 326 ? -5.734 7.129 8.875 1 85.31 326 ASP A O 1
ATOM 2464 N N . PHE A 1 327 ? -3.613 6.551 8.281 1 83 327 PHE A N 1
ATOM 2465 C CA . PHE A 1 327 ? -3.336 6.055 9.625 1 83 327 PHE A CA 1
ATOM 2466 C C . PHE A 1 327 ? -2.625 7.117 10.453 1 83 327 PHE A C 1
ATOM 2468 O O . PHE A 1 327 ? -1.602 7.66 10.031 1 83 327 PHE A O 1
ATOM 2475 N N . THR A 1 328 ? -3.232 7.398 11.672 1 84.94 328 THR A N 1
ATOM 2476 C CA . THR A 1 328 ? -2.625 8.461 12.461 1 84.94 328 THR A CA 1
ATOM 2477 C C . THR A 1 328 ? -3.006 8.32 13.93 1 84.94 328 THR A C 1
ATOM 2479 O O . THR A 1 328 ? -3.543 7.293 14.344 1 84.94 328 THR A O 1
ATOM 2482 N N . VAL A 1 329 ? -2.494 9.273 14.719 1 87.88 329 VAL A N 1
ATOM 2483 C CA . VAL A 1 329 ? -2.863 9.422 16.125 1 87.88 329 VAL A CA 1
ATOM 2484 C C . VAL A 1 329 ? -3.566 10.766 16.328 1 87.88 329 VAL A C 1
ATOM 2486 O O . VAL A 1 329 ? -3.211 11.766 15.703 1 87.88 329 VAL A O 1
ATOM 2489 N N . LEU A 1 330 ? -4.535 10.672 17.141 1 85.62 330 LEU A N 1
ATOM 2490 C CA . LEU A 1 330 ? -5.25 11.875 17.547 1 85.62 330 LEU A CA 1
ATOM 2491 C C . LEU A 1 330 ? -5.445 11.914 19.062 1 85.62 330 LEU A C 1
ATOM 2493 O O . LEU A 1 330 ? -5.402 10.875 19.719 1 85.62 330 LEU A O 1
ATOM 2497 N N . GLY A 1 331 ? -5.641 13.133 19.562 1 86 331 GLY A N 1
ATOM 2498 C CA . GLY A 1 331 ? -5.918 13.297 20.969 1 86 331 GLY A CA 1
ATOM 2499 C C . GLY A 1 331 ? -5.223 14.5 21.578 1 86 331 GLY A C 1
ATOM 2500 O O . GLY A 1 331 ? -4.371 15.125 20.938 1 86 331 GLY A O 1
ATOM 2501 N N . GLY A 1 332 ? -5.559 14.797 22.812 1 84.75 332 GLY A N 1
ATOM 2502 C CA . GLY A 1 332 ? -4.988 15.938 23.516 1 84.75 332 GLY A CA 1
ATOM 2503 C C . GLY A 1 332 ? -3.479 15.852 23.656 1 84.75 332 GLY A C 1
ATOM 2504 O O . GLY A 1 332 ? -2.781 16.859 23.547 1 84.75 332 GLY A O 1
ATOM 2505 N N . ALA A 1 333 ? -3.045 14.68 23.875 1 90.69 333 ALA A N 1
ATOM 2506 C CA . ALA A 1 333 ? -1.607 14.492 24.047 1 90.69 333 ALA A CA 1
ATOM 2507 C C . ALA A 1 333 ? -0.85 14.867 22.781 1 90.69 333 ALA A C 1
ATOM 2509 O O . ALA A 1 333 ? 0.271 15.375 22.844 1 90.69 333 ALA A O 1
ATOM 2510 N N . VAL A 1 334 ? -1.454 14.57 21.656 1 92 334 VAL A N 1
ATOM 2511 C CA . VAL A 1 334 ? -0.844 14.914 20.375 1 92 334 VAL A CA 1
ATOM 2512 C C . VAL A 1 334 ? -0.767 16.422 20.219 1 92 334 VAL A C 1
ATOM 2514 O O . VAL A 1 334 ? 0.267 16.969 19.812 1 92 334 VAL A O 1
ATOM 2517 N N . ASN A 1 335 ? -1.808 17.109 20.625 1 87.44 335 ASN A N 1
ATOM 2518 C CA . ASN A 1 335 ? -1.844 18.562 20.547 1 87.44 335 ASN A CA 1
ATOM 2519 C C . ASN A 1 335 ? -0.782 19.203 21.438 1 87.44 335 ASN A C 1
ATOM 2521 O O . ASN A 1 335 ? -0.133 20.172 21.047 1 87.44 335 ASN A O 1
ATOM 2525 N N . VAL A 1 336 ? -0.663 18.641 22.547 1 91.44 336 VAL A N 1
ATOM 2526 C CA . VAL A 1 336 ? 0.313 19.172 23.5 1 91.44 336 VAL A CA 1
ATOM 2527 C C . VAL A 1 336 ? 1.721 19.031 22.922 1 91.44 336 VAL A C 1
ATOM 2529 O O . VAL A 1 336 ? 2.521 19.969 22.984 1 91.44 336 VAL A O 1
ATOM 2532 N N . ALA A 1 337 ? 2.006 17.922 22.359 1 95.12 337 ALA A N 1
ATOM 2533 C CA . ALA A 1 337 ? 3.322 17.719 21.766 1 95.12 337 ALA A CA 1
ATOM 2534 C C . ALA A 1 337 ? 3.598 18.734 20.656 1 95.12 337 ALA A C 1
ATOM 2536 O O . ALA A 1 337 ? 4.707 19.25 20.562 1 95.12 337 ALA A O 1
ATOM 2537 N N . SER A 1 338 ? 2.621 18.938 19.844 1 93.12 338 SER A N 1
ATOM 2538 C CA . SER A 1 338 ? 2.748 19.922 18.766 1 93.12 338 SER A CA 1
ATOM 2539 C C . SER A 1 338 ? 3.031 21.312 19.312 1 93.12 338 SER A C 1
ATOM 2541 O O . SER A 1 338 ? 3.898 22.016 18.797 1 93.12 338 SER A O 1
ATOM 2543 N N . ARG A 1 339 ? 2.387 21.672 20.359 1 91.81 339 ARG A N 1
ATOM 2544 C CA . ARG A 1 339 ? 2.564 22.984 20.969 1 91.81 339 ARG A CA 1
ATOM 2545 C C . ARG A 1 339 ? 3.934 23.094 21.625 1 91.81 339 ARG A C 1
ATOM 2547 O O . ARG A 1 339 ? 4.547 24.172 21.625 1 91.81 339 ARG A O 1
ATOM 2554 N N . VAL A 1 340 ? 4.312 22.031 22.25 1 95.5 340 VAL A N 1
ATOM 2555 C CA . VAL A 1 340 ? 5.633 22.031 22.875 1 95.5 340 VAL A CA 1
ATOM 2556 C C . VAL A 1 340 ? 6.703 22.219 21.797 1 95.5 340 VAL A C 1
ATOM 2558 O O . VAL A 1 340 ? 7.676 22.953 22.016 1 95.5 340 VAL A O 1
ATOM 2561 N N . GLU A 1 341 ? 6.543 21.547 20.656 1 96.5 341 GLU A N 1
ATOM 2562 C CA . GLU A 1 341 ? 7.441 21.781 19.531 1 96.5 341 GLU A CA 1
ATOM 2563 C C . GLU A 1 341 ? 7.457 23.25 19.125 1 96.5 341 GLU A C 1
ATOM 2565 O O . GLU A 1 341 ? 8.523 23.828 18.891 1 96.5 341 GLU A O 1
ATOM 2570 N N . GLY A 1 342 ? 6.301 23.875 19.094 1 93.5 342 GLY A N 1
ATOM 2571 C CA . GLY A 1 342 ? 6.203 25.281 18.781 1 93.5 342 GLY A CA 1
ATOM 2572 C C . GLY A 1 342 ? 6.953 26.172 19.75 1 93.5 342 GLY A C 1
ATOM 2573 O O . GLY A 1 342 ? 7.535 27.188 19.359 1 93.5 342 GLY A O 1
ATOM 2574 N N . LEU A 1 343 ? 6.977 25.812 21 1 94.19 343 LEU A N 1
ATOM 2575 C CA . LEU A 1 343 ? 7.613 26.594 22.047 1 94.19 343 LEU A CA 1
ATOM 2576 C C . LEU A 1 343 ? 9.125 26.609 21.875 1 94.19 343 LEU A C 1
ATOM 2578 O O . LEU A 1 343 ? 9.82 27.438 22.453 1 94.19 343 LEU A O 1
ATOM 2582 N N . THR A 1 344 ? 9.633 25.656 21.078 1 95.62 344 THR A N 1
ATOM 2583 C CA . THR A 1 344 ? 11.07 25.625 20.859 1 95.62 344 THR A CA 1
ATOM 2584 C C . THR A 1 344 ? 11.555 26.922 20.219 1 95.62 344 THR A C 1
ATOM 2586 O O . THR A 1 344 ? 12.688 27.359 20.438 1 95.62 344 THR A O 1
ATOM 2589 N N . LYS A 1 345 ? 10.703 27.578 19.469 1 91.81 345 LYS A N 1
ATOM 2590 C CA . LYS A 1 345 ? 11.031 28.844 18.812 1 91.81 345 LYS A CA 1
ATOM 2591 C C . LYS A 1 345 ? 11.188 29.969 19.828 1 91.81 345 LYS A C 1
ATOM 2593 O O . LYS A 1 345 ? 12.133 30.766 19.734 1 91.81 345 LYS A O 1
ATOM 2598 N N . THR A 1 346 ? 10.344 30.016 20.797 1 90.75 346 THR A N 1
ATOM 2599 C CA . THR A 1 346 ? 10.312 31.109 21.75 1 90.75 346 THR A CA 1
ATOM 2600 C C . THR A 1 346 ? 11.359 30.906 22.859 1 90.75 346 THR A C 1
ATOM 2602 O O . THR A 1 346 ? 12.008 31.844 23.297 1 90.75 346 THR A O 1
ATOM 2605 N N . ILE A 1 347 ? 11.469 29.656 23.266 1 91.69 347 ILE A N 1
ATOM 2606 C CA . ILE A 1 347 ? 12.375 29.344 24.359 1 91.69 347 ILE A CA 1
ATOM 2607 C C . ILE A 1 347 ? 13.812 29.25 23.844 1 91.69 347 ILE A C 1
ATOM 2609 O O . ILE A 1 347 ? 14.766 29.5 24.578 1 91.69 347 ILE A O 1
ATOM 2613 N N . GLY A 1 348 ? 14 28.938 22.578 1 91.94 348 GLY A N 1
ATOM 2614 C CA . GLY A 1 348 ? 15.32 28.875 21.969 1 91.94 348 GLY A CA 1
ATOM 2615 C C . GLY A 1 348 ? 16.062 27.594 22.297 1 91.94 348 GLY A C 1
ATOM 2616 O O . GLY A 1 348 ? 17.281 27.594 22.453 1 91.94 348 GLY A O 1
ATOM 2617 N N . ALA A 1 349 ? 15.352 26.547 22.547 1 94.81 349 ALA A N 1
ATOM 2618 C CA . ALA A 1 349 ? 15.914 25.203 22.734 1 94.81 349 ALA A CA 1
ATOM 2619 C C . ALA A 1 349 ? 15.422 24.25 21.641 1 94.81 349 ALA A C 1
ATOM 2621 O O . ALA A 1 349 ? 14.242 24.266 21.281 1 94.81 349 ALA A O 1
ATOM 2622 N N . PRO A 1 350 ? 16.344 23.469 21.188 1 96.69 350 PRO A N 1
ATOM 2623 C CA . PRO A 1 350 ? 15.961 22.656 20.031 1 96.69 350 PRO A CA 1
ATOM 2624 C C . PRO A 1 350 ? 15.039 21.5 20.406 1 96.69 350 PRO A C 1
ATOM 2626 O O . PRO A 1 350 ? 14.289 21 19.562 1 96.69 350 PRO A O 1
ATOM 2629 N N . VAL A 1 351 ? 15.148 21 21.672 1 98.38 351 VAL A N 1
ATOM 2630 C CA . VAL A 1 351 ? 14.312 19.875 22.125 1 98.38 351 VAL A CA 1
ATOM 2631 C C . VAL A 1 351 ? 13.656 20.219 23.453 1 98.38 351 VAL A C 1
ATOM 2633 O O . VAL A 1 351 ? 14.344 20.531 24.422 1 98.38 351 VAL A O 1
ATOM 2636 N N . LEU A 1 352 ? 12.367 20.125 23.484 1 98.25 352 LEU A N 1
ATOM 2637 C CA . LEU A 1 352 ? 11.602 20.344 24.703 1 98.25 352 LEU A CA 1
ATOM 2638 C C . LEU A 1 352 ? 10.68 19.172 24.984 1 98.25 352 LEU A C 1
ATOM 2640 O O . LEU A 1 352 ? 10.227 18.484 24.062 1 98.25 352 LEU A O 1
ATOM 2644 N N . ALA A 1 353 ? 10.453 18.938 26.234 1 98.19 353 ALA A N 1
ATOM 2645 C CA . ALA A 1 353 ? 9.57 17.859 26.672 1 98.19 353 ALA A CA 1
ATOM 2646 C C . ALA A 1 353 ? 8.719 18.281 27.859 1 98.19 353 ALA A C 1
ATOM 2648 O O . ALA A 1 353 ? 9.125 19.141 28.641 1 98.19 353 ALA A O 1
ATOM 2649 N N . THR A 1 354 ? 7.57 17.688 27.906 1 97.06 354 THR A N 1
ATOM 2650 C CA . THR A 1 354 ? 6.781 17.844 29.125 1 97.06 354 THR A CA 1
ATOM 2651 C C . THR A 1 354 ? 7.332 16.969 30.25 1 97.06 354 THR A C 1
ATOM 2653 O O . THR A 1 354 ? 8.211 16.125 30 1 97.06 354 THR A O 1
ATOM 2656 N N . ALA A 1 355 ? 6.75 17.109 31.422 1 96.5 355 ALA A N 1
ATOM 2657 C CA . ALA A 1 355 ? 7.152 16.328 32.562 1 96.5 355 ALA A CA 1
ATOM 2658 C C . ALA A 1 355 ? 6.844 14.844 32.344 1 96.5 355 ALA A C 1
ATOM 2660 O O . ALA A 1 355 ? 7.559 13.969 32.875 1 96.5 355 ALA A O 1
ATOM 2661 N N . SER A 1 356 ? 5.832 14.602 31.531 1 96.06 356 SER A N 1
ATOM 2662 C CA . SER A 1 356 ? 5.406 13.227 31.297 1 96.06 356 SER A CA 1
ATOM 2663 C C . SER A 1 356 ? 6.512 12.406 30.641 1 96.06 356 SER A C 1
ATOM 2665 O O . SER A 1 356 ? 6.543 11.18 30.766 1 96.06 356 SER A O 1
ATOM 2667 N N . VAL A 1 357 ? 7.449 13.086 29.984 1 97.94 357 VAL A N 1
ATOM 2668 C CA . VAL A 1 357 ? 8.57 12.406 29.344 1 97.94 357 VAL A CA 1
ATOM 2669 C C . VAL A 1 357 ? 9.844 12.617 30.156 1 97.94 357 VAL A C 1
ATOM 2671 O O . VAL A 1 357 ? 10.531 11.656 30.5 1 97.94 357 VAL A O 1
ATOM 2674 N N . ALA A 1 358 ? 10.102 13.781 30.578 1 97.69 358 ALA A N 1
ATOM 2675 C CA . ALA A 1 358 ? 11.375 14.188 31.156 1 97.69 358 ALA A CA 1
ATOM 2676 C C . ALA A 1 358 ? 11.617 13.477 32.5 1 97.69 358 ALA A C 1
ATOM 2678 O O . ALA A 1 358 ? 12.758 13.172 32.844 1 97.69 358 ALA A O 1
ATOM 2679 N N . GLN A 1 359 ? 10.594 13.211 33.188 1 96.25 359 GLN A N 1
ATOM 2680 C CA . GLN A 1 359 ? 10.742 12.586 34.5 1 96.25 359 GLN A CA 1
ATOM 2681 C C . GLN A 1 359 ? 11.344 11.195 34.406 1 96.25 359 GLN A C 1
ATOM 2683 O O . GLN A 1 359 ? 11.938 10.68 35.344 1 96.25 359 GLN A O 1
ATOM 2688 N N . HIS A 1 360 ? 11.227 10.625 33.219 1 95.81 360 HIS A N 1
ATOM 2689 C CA . HIS A 1 360 ? 11.727 9.273 32.969 1 95.81 360 HIS A CA 1
ATOM 2690 C C . HIS A 1 360 ? 13.141 9.297 32.406 1 95.81 360 HIS A C 1
ATOM 2692 O O . HIS A 1 360 ? 13.742 8.242 32.188 1 95.81 360 HIS A O 1
ATOM 2698 N N . ALA A 1 361 ? 13.695 10.43 32.188 1 94.5 361 ALA A N 1
ATOM 2699 C CA . ALA A 1 361 ? 15.078 10.633 31.75 1 94.5 361 ALA A CA 1
ATOM 2700 C C . ALA A 1 361 ? 15.664 11.898 32.375 1 94.5 361 ALA A C 1
ATOM 2702 O O . ALA A 1 361 ? 16.156 12.773 31.656 1 94.5 361 ALA A O 1
ATOM 2703 N N . PRO A 1 362 ? 15.719 11.93 33.625 1 93.94 362 PRO A N 1
ATOM 2704 C CA . PRO A 1 362 ? 16.156 13.164 34.281 1 93.94 362 PRO A CA 1
ATOM 2705 C C . PRO A 1 362 ? 17.609 13.516 34 1 93.94 362 PRO A C 1
ATOM 2707 O O . PRO A 1 362 ? 18 14.68 34.094 1 93.94 362 PRO A O 1
ATOM 2710 N N . ASP A 1 363 ? 18.359 12.586 33.594 1 94.69 363 ASP A N 1
ATOM 2711 C CA . ASP A 1 363 ? 19.766 12.82 33.25 1 94.69 363 ASP A CA 1
ATOM 2712 C C . ASP A 1 363 ? 19.906 13.547 31.922 1 94.69 363 ASP A C 1
ATOM 2714 O O . ASP A 1 363 ? 20.938 14.172 31.656 1 94.69 363 ASP A O 1
ATOM 2718 N N . LEU A 1 364 ? 18.844 13.562 31.188 1 95.5 364 LEU A N 1
ATOM 2719 C CA . LEU A 1 364 ? 18.906 14.117 29.844 1 95.5 364 LEU A CA 1
ATOM 2720 C C . LEU A 1 364 ? 18.188 15.461 29.766 1 95.5 364 LEU A C 1
ATOM 2722 O O . LEU A 1 364 ? 18.25 16.156 28.75 1 95.5 364 LEU A O 1
ATOM 2726 N N . PHE A 1 365 ? 17.5 15.844 30.859 1 96.69 365 PHE A N 1
ATOM 2727 C CA . PHE A 1 365 ? 16.641 17.016 30.766 1 96.69 365 PHE A CA 1
ATOM 2728 C C . PHE A 1 365 ? 16.875 17.969 31.938 1 96.69 365 PHE A C 1
ATOM 2730 O O . PHE A 1 365 ? 17.156 17.516 33.062 1 96.69 365 PHE A O 1
ATOM 2737 N N . ALA A 1 366 ? 16.734 19.203 31.609 1 96.5 366 ALA A N 1
ATOM 2738 C CA . ALA A 1 366 ? 16.734 20.25 32.625 1 96.5 366 ALA A CA 1
ATOM 2739 C C . ALA A 1 366 ? 15.508 21.156 32.5 1 96.5 366 ALA A C 1
ATOM 2741 O O . ALA A 1 366 ? 15.086 21.453 31.375 1 96.5 366 ALA A O 1
ATOM 2742 N N . SER A 1 367 ? 15.008 21.703 33.562 1 96.31 367 SER A N 1
ATOM 2743 C CA 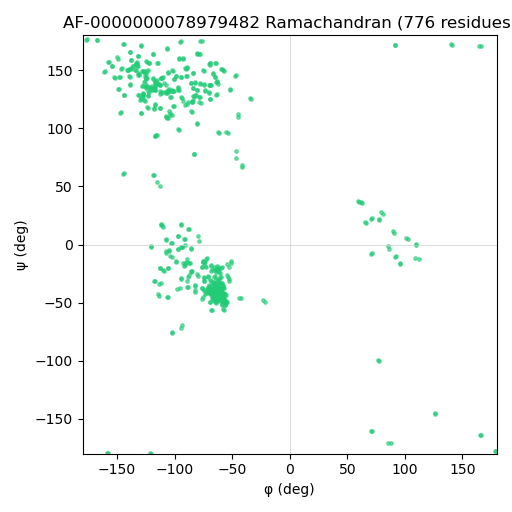. SER A 1 367 ? 13.789 22.5 33.531 1 96.31 367 SER A CA 1
ATOM 2744 C C . SER A 1 367 ? 14.031 23.875 32.906 1 96.31 367 SER A C 1
ATOM 2746 O O . SER A 1 367 ? 15.07 24.5 33.125 1 96.31 367 SER A O 1
ATOM 2748 N N . HIS A 1 368 ? 13.102 24.344 32.062 1 95.31 368 HIS A N 1
ATOM 2749 C CA . HIS A 1 368 ? 13.062 25.703 31.5 1 95.31 368 HIS A CA 1
ATOM 2750 C C . HIS A 1 368 ? 11.898 26.5 32.062 1 95.31 368 HIS A C 1
ATOM 2752 O O . HIS A 1 368 ? 11.414 27.438 31.438 1 95.31 368 HIS A O 1
ATOM 2758 N N . GLY A 1 369 ? 11.359 25.953 33.219 1 94.44 369 GLY A N 1
ATOM 2759 C CA . GLY A 1 369 ? 10.281 26.656 33.906 1 94.44 369 GLY A CA 1
ATOM 2760 C C . GLY A 1 369 ? 8.906 26.328 33.344 1 94.44 369 GLY A C 1
ATOM 2761 O O . GLY A 1 369 ? 8.75 25.359 32.594 1 94.44 369 GLY A O 1
ATOM 2762 N N . ARG A 1 370 ? 7.867 27.109 33.812 1 94.5 370 ARG A N 1
ATOM 2763 C CA . ARG A 1 370 ? 6.477 26.891 33.438 1 94.5 370 ARG A CA 1
ATOM 2764 C C . ARG A 1 370 ? 6.055 27.812 32.281 1 94.5 370 ARG A C 1
ATOM 2766 O O . ARG A 1 370 ? 6.449 28.984 32.25 1 94.5 370 ARG A O 1
ATOM 2773 N N . HIS A 1 371 ? 5.395 27.281 31.359 1 93.56 371 HIS A N 1
ATOM 2774 C CA . HIS A 1 371 ? 4.965 28.031 30.172 1 93.56 371 HIS A CA 1
ATOM 2775 C C . HIS A 1 371 ? 3.492 27.766 29.875 1 93.56 371 HIS A C 1
ATOM 2777 O O . HIS A 1 371 ? 2.953 26.719 30.219 1 93.56 371 HIS A O 1
ATOM 2783 N N . GLU A 1 372 ? 2.885 28.781 29.219 1 87.69 372 GLU A N 1
ATOM 2784 C CA . GLU A 1 372 ? 1.517 28.609 28.734 1 87.69 372 GLU A CA 1
ATOM 2785 C C . GLU A 1 372 ? 1.481 27.797 27.453 1 87.69 372 GLU A C 1
ATOM 2787 O O . GLU A 1 372 ? 2.309 28 26.562 1 87.69 372 GLU A O 1
ATOM 2792 N N . VAL A 1 373 ? 0.745 26.859 27.5 1 79.44 373 VAL A N 1
ATOM 2793 C CA . VAL A 1 373 ? 0.495 26.062 26.312 1 79.44 373 VAL A CA 1
ATOM 2794 C C . VAL A 1 373 ? -0.977 26.156 25.922 1 79.44 373 VAL A C 1
ATOM 2796 O O . VAL A 1 373 ? -1.865 25.922 26.734 1 79.44 373 VAL A O 1
ATOM 2799 N N . ARG A 1 374 ? -1.146 26.641 24.688 1 68.88 374 ARG A N 1
ATOM 2800 C CA . ARG A 1 374 ? -2.506 26.828 24.203 1 68.88 374 ARG A CA 1
ATOM 2801 C C . ARG A 1 374 ? -3.336 25.562 24.359 1 68.88 374 ARG A C 1
ATOM 2803 O O . ARG A 1 374 ? -2.865 24.469 24.062 1 68.88 374 ARG A O 1
ATOM 2810 N N . GLY A 1 375 ? -4.613 25.641 24.906 1 63.06 375 GLY A N 1
ATOM 2811 C CA . GLY A 1 375 ? -5.527 24.531 25.094 1 63.06 375 GLY A CA 1
ATOM 2812 C C . GLY A 1 375 ? -5.484 23.938 26.484 1 63.06 375 GLY A C 1
ATOM 2813 O O . GLY A 1 375 ? -6.344 23.125 26.844 1 63.06 375 GLY A O 1
ATOM 2814 N N . LEU A 1 376 ? -4.379 24.312 27.156 1 70.69 376 LEU A N 1
ATOM 2815 C CA . LEU A 1 376 ? -4.289 23.828 28.531 1 70.69 376 LEU A CA 1
ATOM 2816 C C . LEU A 1 376 ? -4.59 24.953 29.516 1 70.69 376 LEU A C 1
ATOM 2818 O O . LEU A 1 376 ? -4.207 26.109 29.297 1 70.69 376 LEU A O 1
ATOM 2822 N N . VAL A 1 377 ? -5.352 24.656 30.406 1 67.56 377 VAL A N 1
ATOM 2823 C CA . VAL A 1 377 ? -5.801 25.641 31.375 1 67.56 377 VAL A CA 1
ATOM 2824 C C . VAL A 1 377 ? -4.617 26.094 32.219 1 67.56 377 VAL A C 1
ATOM 2826 O O . VAL A 1 377 ? -4.43 27.297 32.438 1 67.56 377 VAL A O 1
ATOM 2829 N N . ASP A 1 378 ? -3.838 25.141 32.656 1 77.81 378 ASP A N 1
ATOM 2830 C CA . ASP A 1 378 ? -2.729 25.453 33.562 1 77.81 378 ASP A CA 1
ATOM 2831 C C . ASP A 1 378 ? -1.403 25.484 32.812 1 77.81 378 ASP A C 1
ATOM 2833 O O . ASP A 1 378 ? -1.285 24.891 31.734 1 77.81 378 ASP A O 1
ATOM 2837 N N . THR A 1 379 ? -0.547 26.281 33.281 1 88.56 379 THR A N 1
ATOM 2838 C CA . THR A 1 379 ? 0.814 26.266 32.781 1 88.56 379 THR A CA 1
ATOM 2839 C C . THR A 1 379 ? 1.437 24.875 32.938 1 88.56 379 THR A C 1
ATOM 2841 O O . THR A 1 379 ? 1.022 24.109 33.812 1 88.56 379 THR A O 1
ATOM 2844 N N . VAL A 1 380 ? 2.316 24.609 32 1 90.19 380 VAL A N 1
ATOM 2845 C CA . VAL A 1 380 ? 2.979 23.312 32.031 1 90.19 380 VAL A CA 1
ATOM 2846 C C . VAL A 1 380 ? 4.488 23.5 32.188 1 90.19 380 VAL A C 1
ATOM 2848 O O . VAL A 1 380 ? 5.059 24.422 31.578 1 90.19 380 VAL A O 1
ATOM 2851 N N . GLU A 1 381 ? 5.07 22.688 33.094 1 95.06 381 GLU A N 1
ATOM 2852 C CA . GLU A 1 381 ? 6.527 22.719 33.188 1 95.06 381 GLU A CA 1
ATOM 2853 C C . GLU A 1 381 ? 7.172 22.094 31.938 1 95.06 381 GLU A C 1
ATOM 2855 O O . GLU A 1 381 ? 6.797 21 31.516 1 95.06 381 GLU A O 1
ATOM 2860 N N . ILE A 1 382 ? 8.125 22.844 31.406 1 96.94 382 ILE A N 1
ATOM 2861 C CA . ILE A 1 382 ? 8.797 22.422 30.188 1 96.94 382 ILE A CA 1
ATOM 2862 C C . ILE A 1 382 ? 10.266 22.141 30.484 1 96.94 382 ILE A C 1
ATOM 2864 O O . ILE A 1 382 ? 10.906 22.859 31.25 1 96.94 382 ILE A O 1
ATOM 2868 N N . PHE A 1 383 ? 10.734 21.078 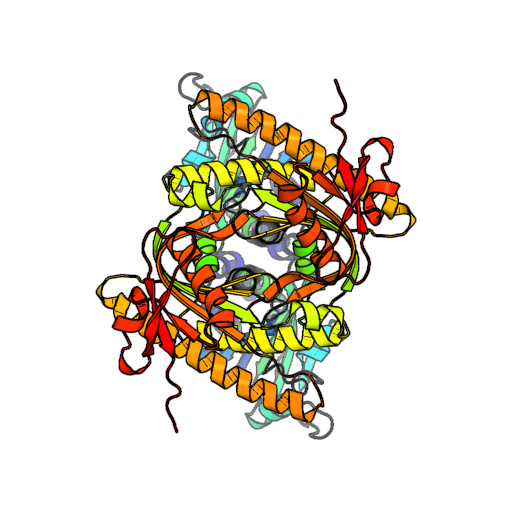29.906 1 97.94 383 PHE A N 1
ATOM 2869 C CA . PHE A 1 383 ? 12.109 20.641 30.094 1 97.94 383 PHE A CA 1
ATOM 2870 C C . PHE A 1 383 ? 12.859 20.641 28.766 1 97.94 383 PHE A C 1
ATOM 2872 O O . PHE A 1 383 ? 12.305 20.281 27.734 1 97.94 383 PHE A O 1
ATOM 2879 N N . GLY A 1 384 ? 14.156 21.031 28.812 1 97.81 384 GLY A N 1
ATOM 2880 C CA . GLY A 1 384 ? 15 21.016 27.625 1 97.81 384 GLY A CA 1
ATOM 2881 C C . GLY A 1 384 ? 16.078 19.953 27.688 1 97.81 384 GLY A C 1
ATOM 2882 O O . GLY A 1 384 ? 16.609 19.656 28.75 1 97.81 384 GLY A O 1
ATOM 2883 N N . LEU A 1 385 ? 16.375 19.344 26.516 1 96.25 385 LEU A N 1
ATOM 2884 C CA . LEU A 1 385 ? 17.453 18.359 26.438 1 96.25 385 LEU A CA 1
ATOM 2885 C C . LEU A 1 385 ? 18.797 19 26.734 1 96.25 385 LEU A C 1
ATOM 2887 O O . LEU A 1 385 ? 19.109 20.078 26.203 1 96.25 385 LEU A O 1
ATOM 2891 N N . VAL A 1 386 ? 19.547 18.406 27.641 1 91.56 386 VAL A N 1
ATOM 2892 C CA . VAL A 1 386 ? 20.828 18.953 28.062 1 91.56 386 VAL A CA 1
ATOM 2893 C C . VAL A 1 386 ? 21.938 18.406 27.172 1 91.56 386 VAL A C 1
ATOM 2895 O O . VAL A 1 386 ? 21.906 17.234 26.766 1 91.56 386 VAL A O 1
ATOM 2898 N N . GLU A 1 387 ? 22.703 19.219 26.469 1 75.25 387 GLU A N 1
ATOM 2899 C CA . GLU A 1 387 ? 23.844 18.797 25.656 1 75.25 387 GLU A CA 1
ATOM 2900 C C . GLU A 1 387 ? 24.844 18 26.484 1 75.25 387 GLU A C 1
ATOM 2902 O O . GLU A 1 387 ? 25.156 18.359 27.609 1 75.25 387 GLU A O 1
ATOM 2907 N N . THR A 1 388 ? 24.812 16.656 26.469 1 56.44 388 THR A N 1
ATOM 2908 C CA . THR A 1 388 ? 25.875 15.953 27.172 1 56.44 388 THR A CA 1
ATOM 2909 C C . THR A 1 388 ? 27.234 16.281 26.562 1 56.44 388 THR A C 1
ATOM 2911 O O . THR A 1 388 ? 27.391 16.25 25.344 1 56.44 388 THR A O 1
ATOM 2914 N N . SER A 1 389 ? 27.984 17.25 27.125 1 41.72 389 SER A N 1
ATOM 2915 C CA . SER A 1 389 ? 29.391 17.406 26.781 1 41.72 389 SER A CA 1
ATOM 2916 C C . SER A 1 389 ? 30.047 16.062 26.484 1 41.72 389 SER A C 1
ATOM 2918 O O . SER A 1 389 ? 29.875 15.109 27.25 1 41.72 389 SER A O 1
ATOM 2920 N N . PRO A 1 390 ? 30.688 15.945 25.25 1 39.25 390 PRO A N 1
ATOM 2921 C CA . PRO A 1 390 ? 31.578 14.781 25.219 1 39.25 390 PRO A CA 1
ATOM 2922 C C . PRO A 1 390 ? 32.5 14.734 26.422 1 39.25 390 PRO A C 1
ATOM 2924 O O . PRO A 1 390 ? 32.844 15.781 27 1 39.25 390 PRO A O 1
ATOM 2927 N N . MET B 1 1 ? -9.211 -37.656 -15.953 1 74.31 1 MET B N 1
ATOM 2928 C CA . MET B 1 1 ? -7.984 -37.281 -15.242 1 74.31 1 MET B CA 1
ATOM 2929 C C . MET B 1 1 ? -7.016 -36.562 -16.172 1 74.31 1 MET B C 1
ATOM 2931 O O . MET B 1 1 ? -6.414 -35.562 -15.773 1 74.31 1 MET B O 1
ATOM 2935 N N . GLU B 1 2 ? -7.109 -36.906 -17.438 1 87.25 2 GLU B N 1
ATOM 2936 C CA . GLU B 1 2 ? -6.227 -36.281 -18.422 1 87.25 2 GLU B CA 1
ATOM 2937 C C . GLU B 1 2 ? -6.664 -34.844 -18.703 1 87.25 2 GLU B C 1
ATOM 2939 O O . GLU B 1 2 ? -5.832 -33.938 -18.797 1 87.25 2 GLU B O 1
ATOM 2944 N N . ALA B 1 3 ? -7.969 -34.688 -18.75 1 91.88 3 ALA B N 1
ATOM 2945 C CA . ALA B 1 3 ? -8.508 -33.344 -19.016 1 91.88 3 ALA B CA 1
ATOM 2946 C C . ALA B 1 3 ? -8.141 -32.375 -17.906 1 91.88 3 ALA B C 1
ATOM 2948 O O . ALA B 1 3 ? -7.773 -31.219 -18.172 1 91.88 3 ALA B O 1
ATOM 2949 N N . ALA B 1 4 ? -8.242 -32.844 -16.734 1 94.75 4 ALA B N 1
ATOM 2950 C CA . ALA B 1 4 ? -7.91 -32 -15.586 1 94.75 4 ALA B CA 1
ATOM 2951 C C . ALA B 1 4 ? -6.434 -31.625 -15.594 1 94.75 4 ALA B C 1
ATOM 2953 O O . ALA B 1 4 ? -6.086 -30.469 -15.328 1 94.75 4 ALA B O 1
ATOM 2954 N N . ALA B 1 5 ? -5.617 -32.562 -15.875 1 93.81 5 ALA B N 1
ATOM 2955 C CA . ALA B 1 5 ? -4.18 -32.312 -15.922 1 93.81 5 ALA B CA 1
ATOM 2956 C C . ALA B 1 5 ? -3.836 -31.281 -16.984 1 93.81 5 ALA B C 1
ATOM 2958 O O . ALA B 1 5 ? -3.021 -30.391 -16.75 1 93.81 5 ALA B O 1
ATOM 2959 N N . ALA B 1 6 ? -4.48 -31.453 -18.125 1 95.19 6 ALA B N 1
ATOM 2960 C CA . ALA B 1 6 ? -4.254 -30.516 -19.234 1 95.19 6 ALA B CA 1
ATOM 2961 C C . ALA B 1 6 ? -4.707 -29.109 -18.844 1 95.19 6 ALA B C 1
ATOM 2963 O O . ALA B 1 6 ? -4.008 -28.141 -19.125 1 95.19 6 ALA B O 1
ATOM 2964 N N . LEU B 1 7 ? -5.812 -29.016 -18.281 1 96.75 7 LEU B N 1
ATOM 2965 C CA . LEU B 1 7 ? -6.363 -27.719 -17.875 1 96.75 7 LEU B CA 1
ATOM 2966 C C . LEU B 1 7 ? -5.516 -27.078 -16.797 1 96.75 7 LEU B C 1
ATOM 2968 O O . LEU B 1 7 ? -5.242 -25.875 -16.828 1 96.75 7 LEU B O 1
ATOM 2972 N N . ASN B 1 8 ? -5.094 -27.891 -15.82 1 97.06 8 ASN B N 1
ATOM 2973 C CA . ASN B 1 8 ? -4.215 -27.391 -14.773 1 97.06 8 ASN B CA 1
ATOM 2974 C C . ASN B 1 8 ? -2.904 -26.859 -15.352 1 97.06 8 ASN B C 1
ATOM 2976 O O . ASN B 1 8 ? -2.406 -25.812 -14.914 1 97.06 8 ASN B O 1
ATOM 2980 N N . ASN B 1 9 ? -2.393 -27.562 -16.25 1 95.25 9 ASN B N 1
ATOM 2981 C CA . ASN B 1 9 ? -1.17 -27.109 -16.906 1 95.25 9 ASN B CA 1
ATOM 2982 C C . ASN B 1 9 ? -1.383 -25.781 -17.641 1 95.25 9 ASN B C 1
ATOM 2984 O O . ASN B 1 9 ? -0.549 -24.875 -17.547 1 95.25 9 ASN B O 1
ATOM 2988 N N . TRP B 1 10 ? -2.482 -25.719 -18.359 1 96.88 10 TRP B N 1
ATOM 2989 C CA . TRP B 1 10 ? -2.797 -24.484 -19.047 1 96.88 10 TRP B CA 1
ATOM 2990 C C . TRP B 1 10 ? -2.918 -23.312 -18.062 1 96.88 10 TRP B C 1
ATOM 2992 O O . TRP B 1 10 ? -2.4 -22.234 -18.312 1 96.88 10 TRP B O 1
ATOM 3002 N N . MET B 1 11 ? -3.59 -23.531 -16.969 1 96.81 11 MET B N 1
ATOM 3003 C CA . MET B 1 11 ? -3.799 -22.5 -15.961 1 96.81 11 MET B CA 1
ATOM 3004 C C . MET B 1 11 ? -2.473 -22.047 -15.359 1 96.81 11 MET B C 1
ATOM 3006 O O . MET B 1 11 ? -2.252 -20.844 -15.156 1 96.81 11 MET B O 1
ATOM 3010 N N . MET B 1 12 ? -1.598 -22.953 -15.109 1 95.06 12 MET B N 1
ATOM 3011 C CA . MET B 1 12 ? -0.306 -22.688 -14.484 1 95.06 12 MET B CA 1
ATOM 3012 C C . MET B 1 12 ? 0.619 -21.953 -15.445 1 95.06 12 MET B C 1
ATOM 3014 O O . MET B 1 12 ? 1.519 -21.219 -15.023 1 95.06 12 MET B O 1
ATOM 3018 N N . THR B 1 13 ? 0.424 -22.156 -16.766 1 94.69 13 THR B N 1
ATOM 3019 C CA . THR B 1 13 ? 1.315 -21.578 -17.766 1 94.69 13 THR B CA 1
ATOM 3020 C C . THR B 1 13 ? 0.675 -20.359 -18.422 1 94.69 13 THR B C 1
ATOM 3022 O O . THR B 1 13 ? 0.807 -19.234 -17.938 1 94.69 13 THR B O 1
ATOM 3025 N N . THR B 1 14 ? -0.279 -20.578 -19.297 1 95.62 14 THR B N 1
ATOM 3026 C CA . THR B 1 14 ? -0.886 -19.531 -20.094 1 95.62 14 THR B CA 1
ATOM 3027 C C . THR B 1 14 ? -1.865 -18.703 -19.25 1 95.62 14 THR B C 1
ATOM 3029 O O . THR B 1 14 ? -1.851 -17.484 -19.297 1 95.62 14 THR B O 1
ATOM 3032 N N . GLY B 1 15 ? -2.689 -19.359 -18.516 1 96.56 15 GLY B N 1
ATOM 3033 C CA . GLY B 1 15 ? -3.686 -18.656 -17.703 1 96.56 15 GLY B CA 1
ATOM 3034 C C . GLY B 1 15 ? -3.078 -17.703 -16.703 1 96.56 15 GLY B C 1
ATOM 3035 O O . GLY B 1 15 ? -3.439 -16.516 -16.688 1 96.56 15 GLY B O 1
ATOM 3036 N N . ARG B 1 16 ? -2.117 -18.203 -15.922 1 95.88 16 ARG B N 1
ATOM 3037 C CA . ARG B 1 16 ? -1.47 -17.406 -14.883 1 95.88 16 ARG B CA 1
ATOM 3038 C C . ARG B 1 16 ? -0.791 -16.188 -15.469 1 95.88 16 ARG B C 1
ATOM 3040 O O . ARG B 1 16 ? -0.8 -15.109 -14.859 1 95.88 16 ARG B O 1
ATOM 3047 N N . ARG B 1 17 ? -0.276 -16.25 -16.656 1 94.81 17 ARG B N 1
ATOM 3048 C CA . ARG B 1 17 ? 0.507 -15.172 -17.266 1 94.81 17 ARG B CA 1
ATOM 3049 C C . ARG B 1 17 ? -0.394 -14.172 -17.984 1 94.81 17 ARG B C 1
ATOM 3051 O O . ARG B 1 17 ? 0.044 -13.078 -18.344 1 94.81 17 ARG B O 1
ATOM 3058 N N . SER B 1 18 ? -1.606 -14.516 -18.25 1 93.94 18 SER B N 1
ATOM 3059 C CA . SER B 1 18 ? -2.479 -13.68 -19.062 1 93.94 18 SER B CA 1
ATOM 3060 C C . SER B 1 18 ? -2.963 -12.461 -18.281 1 93.94 18 SER B C 1
ATOM 3062 O O . SER B 1 18 ? -3.273 -11.422 -18.875 1 93.94 18 SER B O 1
ATOM 3064 N N . GLY B 1 19 ? -3.104 -12.711 -16.922 1 90.88 19 GLY B N 1
ATOM 3065 C CA . GLY B 1 19 ? -3.668 -11.633 -16.125 1 90.88 19 GLY B CA 1
ATOM 3066 C C . GLY B 1 19 ? -5.109 -11.328 -16.469 1 90.88 19 GLY B C 1
ATOM 3067 O O . GLY B 1 19 ? -5.594 -10.219 -16.219 1 90.88 19 GLY B O 1
ATOM 3068 N N . ASP B 1 20 ? -5.852 -12.203 -17.125 1 94.62 20 ASP B N 1
ATOM 3069 C CA . ASP B 1 20 ? -7.207 -12.016 -17.641 1 94.62 20 ASP B CA 1
ATOM 3070 C C . ASP B 1 20 ? -8.188 -12.977 -16.969 1 94.62 20 ASP B C 1
ATOM 3072 O O . ASP B 1 20 ? -8.422 -14.078 -17.469 1 94.62 20 ASP B O 1
ATOM 3076 N N . PRO B 1 21 ? -8.828 -12.453 -15.867 1 96.38 21 PRO B N 1
ATOM 3077 C CA . PRO B 1 21 ? -9.711 -13.367 -15.141 1 96.38 21 PRO B CA 1
ATOM 3078 C C . PRO B 1 21 ? -10.875 -13.859 -16 1 96.38 21 PRO B C 1
ATOM 3080 O O . PRO B 1 21 ? -11.305 -15.016 -15.859 1 96.38 21 PRO B O 1
ATOM 3083 N N . VAL B 1 22 ? -11.375 -13.023 -16.891 1 97.19 22 VAL B N 1
ATOM 3084 C CA . VAL B 1 22 ? -12.477 -13.406 -17.781 1 97.19 22 VAL B CA 1
ATOM 3085 C C . VAL B 1 22 ? -12.031 -14.523 -18.719 1 97.19 22 VAL B C 1
ATOM 3087 O O . VAL B 1 22 ? -12.719 -15.539 -18.859 1 97.19 22 VAL B O 1
ATOM 3090 N N . GLY B 1 23 ? -10.859 -14.367 -19.328 1 97.44 23 GLY B N 1
ATOM 3091 C CA . GLY B 1 23 ? -10.312 -15.398 -20.203 1 97.44 23 GLY B CA 1
ATOM 3092 C C . GLY B 1 23 ? -10.039 -16.703 -19.484 1 97.44 23 GLY B C 1
ATOM 3093 O O . GLY B 1 23 ? -10.289 -17.781 -20.031 1 97.44 23 GLY B O 1
ATOM 3094 N N . ILE B 1 24 ? -9.531 -16.656 -18.281 1 97.81 24 ILE B N 1
ATOM 3095 C CA . ILE B 1 24 ? -9.188 -17.828 -17.5 1 97.81 24 ILE B CA 1
ATOM 3096 C C . ILE B 1 24 ? -10.453 -18.625 -17.188 1 97.81 24 ILE B C 1
ATOM 3098 O O . ILE B 1 24 ? -10.508 -19.828 -17.438 1 97.81 24 ILE B O 1
ATOM 3102 N N . VAL B 1 25 ? -11.484 -17.938 -16.672 1 98.25 25 VAL B N 1
ATOM 3103 C CA . VAL B 1 25 ? -12.703 -18.625 -16.266 1 98.25 25 VAL B CA 1
ATOM 3104 C C . VAL B 1 25 ? -13.453 -19.141 -17.5 1 98.25 25 VAL B C 1
ATOM 3106 O O . VAL B 1 25 ? -14.008 -20.234 -17.484 1 98.25 25 VAL B O 1
ATOM 3109 N N . SER B 1 26 ? -13.438 -18.359 -18.547 1 98 26 SER B N 1
ATOM 3110 C CA . SER B 1 26 ? -14.07 -18.812 -19.797 1 98 26 SER B CA 1
ATOM 3111 C C . SER B 1 26 ? -13.422 -20.094 -20.312 1 98 26 SER B C 1
ATOM 3113 O O . SER B 1 26 ? -14.125 -21.031 -20.672 1 98 26 SER B O 1
ATOM 3115 N N . HIS B 1 27 ? -12.125 -20.125 -20.359 1 98 27 HIS B N 1
ATOM 3116 C CA . HIS B 1 27 ? -11.414 -21.297 -20.844 1 98 27 HIS B CA 1
ATOM 3117 C C . HIS B 1 27 ? -11.633 -22.5 -19.922 1 98 27 HIS B C 1
ATOM 3119 O O . HIS B 1 27 ? -11.805 -23.625 -20.391 1 98 27 HIS B O 1
ATOM 3125 N N . LEU B 1 28 ? -11.609 -22.234 -18.625 1 97.94 28 LEU B N 1
ATOM 3126 C CA . LEU B 1 28 ? -11.883 -23.281 -17.641 1 97.94 28 LEU B CA 1
ATOM 3127 C C . LEU B 1 28 ? -13.234 -23.938 -17.891 1 97.94 28 LEU B C 1
ATOM 3129 O O . LEU B 1 28 ? -13.336 -25.156 -17.984 1 97.94 28 LEU B O 1
ATOM 3133 N N . CYS B 1 29 ? -14.273 -23.125 -18.047 1 98.19 29 CYS B N 1
ATOM 3134 C CA . CYS B 1 29 ? -15.633 -23.625 -18.203 1 98.19 29 CYS B CA 1
ATOM 3135 C C . CYS B 1 29 ? -15.797 -24.328 -19.547 1 98.19 29 CYS B C 1
ATOM 3137 O O . CYS B 1 29 ? -16.391 -25.406 -19.625 1 98.19 29 CYS B O 1
ATOM 3139 N N . ALA B 1 30 ? -15.234 -23.734 -20.578 1 97.62 30 ALA B N 1
ATOM 3140 C CA . ALA B 1 30 ? -15.281 -24.375 -21.875 1 97.62 30 ALA B CA 1
ATOM 3141 C C . ALA B 1 30 ? -14.609 -25.75 -21.844 1 97.62 30 ALA B C 1
ATOM 3143 O O . ALA B 1 30 ? -15.125 -26.703 -22.406 1 97.62 30 ALA B O 1
ATOM 3144 N N . SER B 1 31 ? -13.469 -25.828 -21.188 1 97.88 31 SER B N 1
ATOM 3145 C CA . SER B 1 31 ? -12.719 -27.078 -21.078 1 97.88 31 SER B CA 1
ATOM 3146 C C . SER B 1 31 ? -13.5 -28.125 -20.297 1 97.88 31 SER B C 1
ATOM 3148 O O . SER B 1 31 ? -13.492 -29.312 -20.641 1 97.88 31 SER B O 1
ATOM 3150 N N . LEU B 1 32 ? -14.133 -27.734 -19.219 1 97.88 32 LEU B N 1
ATOM 3151 C CA . LEU B 1 32 ? -14.938 -28.641 -18.406 1 97.88 32 LEU B CA 1
ATOM 3152 C C . LEU B 1 32 ? -16.125 -29.156 -19.203 1 97.88 32 LEU B C 1
ATOM 3154 O O . LEU B 1 32 ? -16.453 -30.344 -19.156 1 97.88 32 LEU B O 1
ATOM 3158 N N . VAL B 1 33 ? -16.766 -28.266 -19.969 1 97.69 33 VAL B N 1
ATOM 3159 C CA . VAL B 1 33 ? -17.891 -28.656 -20.812 1 97.69 33 VAL B CA 1
ATOM 3160 C C . VAL B 1 33 ? -17.438 -29.656 -21.875 1 97.69 33 VAL B C 1
ATOM 3162 O O . VAL B 1 33 ? -18.094 -30.672 -22.094 1 97.69 33 VAL B O 1
ATOM 3165 N N . ASP B 1 34 ? -16.328 -29.375 -22.453 1 97.12 34 ASP B N 1
ATOM 3166 C CA . ASP B 1 34 ? -15.758 -30.266 -23.453 1 97.12 34 ASP B CA 1
ATOM 3167 C C . ASP B 1 34 ? -15.453 -31.641 -22.844 1 97.12 34 ASP B C 1
ATOM 3169 O O . ASP B 1 34 ? -15.523 -32.656 -23.547 1 97.12 34 ASP B O 1
ATOM 3173 N N . ALA B 1 35 ? -15.141 -31.656 -21.562 1 97.38 35 ALA B N 1
ATOM 3174 C CA . ALA B 1 35 ? -14.812 -32.906 -20.875 1 97.38 35 ALA B CA 1
ATOM 3175 C C . ALA B 1 35 ? -16.078 -33.594 -20.375 1 97.38 35 ALA B C 1
ATOM 3177 O O . ALA B 1 35 ? -15.992 -34.625 -19.719 1 97.38 35 ALA B O 1
ATOM 3178 N N . GLY B 1 36 ? -17.234 -32.938 -20.578 1 96.81 36 GLY B N 1
ATOM 3179 C CA . GLY B 1 36 ? -18.484 -33.625 -20.312 1 96.81 36 GLY B CA 1
ATOM 3180 C C . GLY B 1 36 ? -19.219 -33.094 -19.094 1 96.81 36 GLY B C 1
ATOM 3181 O O . GLY B 1 36 ? -20.266 -33.594 -18.703 1 96.81 36 GLY B O 1
ATOM 3182 N N . VAL B 1 37 ? -18.719 -32.125 -18.391 1 98 37 VAL B N 1
ATOM 3183 C CA . VAL B 1 37 ? -19.391 -31.547 -17.25 1 98 37 VAL B CA 1
ATOM 3184 C C . VAL B 1 37 ? -20.5 -30.609 -17.719 1 98 37 VAL B C 1
ATOM 3186 O O . VAL B 1 37 ? -20.234 -29.625 -18.422 1 98 37 VAL B O 1
ATOM 3189 N N . PRO B 1 38 ? -21.672 -30.828 -17.344 1 98.31 38 PRO B N 1
ATOM 3190 C CA . PRO B 1 38 ? -22.797 -30.016 -17.844 1 98.31 38 PRO B CA 1
ATOM 3191 C C . PRO B 1 38 ? -22.969 -28.719 -17.078 1 98.31 38 PRO B C 1
ATOM 3193 O O . PRO B 1 38 ? -23.953 -28.547 -16.359 1 98.31 38 PRO B O 1
ATOM 3196 N N . LEU B 1 39 ? -22.141 -27.781 -17.375 1 98.38 39 LEU B N 1
ATOM 3197 C CA . LEU B 1 39 ? -22.172 -26.5 -16.672 1 98.38 39 LEU B CA 1
ATOM 3198 C C . LEU B 1 39 ? -23.234 -25.578 -17.266 1 98.38 39 LEU B C 1
ATOM 3200 O O . LEU B 1 39 ? -23.406 -25.516 -18.484 1 98.38 39 LEU B O 1
ATOM 3204 N N . TRP B 1 40 ? -23.922 -24.891 -16.375 1 98.06 40 TRP B N 1
ATOM 3205 C CA . TRP B 1 40 ? -24.859 -23.828 -16.75 1 98.06 40 TRP B CA 1
ATOM 3206 C C . TRP B 1 40 ? -24.359 -22.469 -16.266 1 98.06 40 TRP B C 1
ATOM 3208 O O . TRP B 1 40 ? -24.453 -21.469 -16.984 1 98.06 40 TRP B O 1
ATOM 3218 N N . ARG B 1 41 ? -23.891 -22.406 -15.078 1 97.81 41 ARG B N 1
ATOM 3219 C CA . ARG B 1 41 ? -23.391 -21.172 -14.469 1 97.81 41 ARG B CA 1
ATOM 3220 C C . ARG B 1 41 ? -22.266 -21.453 -13.492 1 97.81 41 ARG B C 1
ATOM 3222 O O . ARG B 1 41 ? -22.328 -22.406 -12.719 1 97.81 41 ARG B O 1
ATOM 3229 N N . VAL B 1 42 ? -21.266 -20.703 -13.602 1 98.38 42 VAL B N 1
ATOM 3230 C CA . VAL B 1 42 ? -20.125 -20.812 -12.711 1 98.38 42 VAL B CA 1
ATOM 3231 C C . VAL B 1 42 ? -19.797 -19.453 -12.109 1 98.38 42 VAL B C 1
ATOM 3233 O O . VAL B 1 42 ? -19.844 -18.422 -12.797 1 98.38 42 VAL B O 1
ATOM 3236 N N . ASN B 1 43 ? -19.516 -19.391 -10.828 1 97.5 43 ASN B N 1
ATOM 3237 C CA . ASN B 1 43 ? -19.109 -18.172 -10.125 1 97.5 43 ASN B CA 1
ATOM 3238 C C . ASN B 1 43 ? -17.828 -18.406 -9.312 1 97.5 43 ASN B C 1
ATOM 3240 O O . ASN B 1 43 ? -17.828 -19.219 -8.383 1 97.5 43 ASN B O 1
ATOM 3244 N N . ILE B 1 44 ? -16.781 -17.766 -9.711 1 97.56 44 ILE B N 1
ATOM 3245 C CA . ILE B 1 44 ? -15.555 -17.766 -8.922 1 97.56 44 ILE B CA 1
ATOM 3246 C C . ILE B 1 44 ? -15.5 -16.484 -8.078 1 97.56 44 ILE B C 1
ATOM 3248 O O . ILE B 1 44 ? -15.117 -15.422 -8.562 1 97.56 44 ILE B O 1
ATOM 3252 N N . GLY B 1 45 ? -15.867 -16.547 -6.809 1 93.75 45 GLY B N 1
ATOM 3253 C CA . GLY B 1 45 ? -15.891 -15.43 -5.883 1 93.75 45 GLY B CA 1
ATOM 3254 C C . GLY B 1 45 ? -14.641 -15.344 -5.023 1 93.75 45 GLY B C 1
ATOM 3255 O O . GLY B 1 45 ? -14.188 -16.344 -4.473 1 93.75 45 GLY B O 1
ATOM 3256 N N . GLN B 1 46 ? -14.086 -14.156 -4.934 1 90.69 46 GLN B N 1
ATOM 3257 C CA . GLN B 1 46 ? -12.836 -13.969 -4.211 1 90.69 46 GLN B CA 1
ATOM 3258 C C . GLN B 1 46 ? -12.93 -12.797 -3.24 1 90.69 46 GLN B C 1
ATOM 3260 O O . GLN B 1 46 ? -13.594 -11.797 -3.527 1 90.69 46 GLN B O 1
ATOM 3265 N N . ARG B 1 47 ? -12.25 -12.953 -2.168 1 83.06 47 ARG B N 1
ATOM 3266 C CA . ARG B 1 47 ? -12.195 -11.898 -1.161 1 83.06 47 ARG B CA 1
ATOM 3267 C C . ARG B 1 47 ? -10.969 -11.016 -1.36 1 83.06 47 ARG B C 1
ATOM 3269 O O . ARG B 1 47 ? -9.898 -11.508 -1.733 1 83.06 47 ARG B O 1
ATOM 3276 N N . PHE B 1 48 ? -11.141 -9.672 -1.074 1 72.56 48 PHE B N 1
ATOM 3277 C CA . PHE B 1 48 ? -10.008 -8.75 -1.064 1 72.56 48 PHE B CA 1
ATOM 3278 C C . PHE B 1 48 ? -9.297 -8.781 0.284 1 72.56 48 PHE B C 1
ATOM 3280 O O . PHE B 1 48 ? -9.922 -9.031 1.314 1 72.56 48 PHE B O 1
ATOM 3287 N N . ALA B 1 49 ? -7.938 -8.57 0.265 1 66.5 49 ALA B N 1
ATOM 3288 C CA . ALA B 1 49 ? -7.203 -8.344 1.509 1 66.5 49 ALA B CA 1
ATOM 3289 C C . ALA B 1 49 ? -7.359 -6.898 1.981 1 66.5 49 ALA B C 1
ATOM 3291 O O . ALA B 1 49 ? -6.773 -6.5 2.99 1 66.5 49 ALA B O 1
ATOM 3292 N N . ASN B 1 50 ? -8.227 -6.086 1.323 1 61.44 50 ASN B N 1
ATOM 3293 C CA . ASN B 1 50 ? -8.453 -4.676 1.607 1 61.44 50 ASN B CA 1
ATOM 3294 C C . ASN B 1 50 ? -9.609 -4.477 2.584 1 61.44 50 ASN B C 1
ATOM 3296 O O . ASN B 1 50 ? -10.68 -5.055 2.406 1 61.44 50 ASN B O 1
ATOM 3300 N N . PRO B 1 51 ? -9.289 -3.809 3.641 1 59 51 PRO B N 1
ATOM 3301 C CA . PRO B 1 51 ? -10.32 -3.594 4.66 1 59 51 PRO B CA 1
ATOM 3302 C C . PRO B 1 51 ? -11.586 -2.957 4.094 1 59 51 PRO B C 1
ATOM 3304 O O . PRO B 1 51 ? -12.664 -3.068 4.691 1 59 51 PRO B O 1
ATOM 3307 N N . LEU B 1 52 ? -11.414 -2.25 3.043 1 59.94 52 LEU B N 1
ATOM 3308 C CA . LEU B 1 52 ? -12.555 -1.498 2.537 1 59.94 52 LEU B CA 1
ATOM 3309 C C . LEU B 1 52 ? -13.32 -2.307 1.493 1 59.94 52 LEU B C 1
ATOM 3311 O O . LEU B 1 52 ? -14.453 -1.963 1.142 1 59.94 52 LEU B O 1
ATOM 3315 N N . LEU B 1 53 ? -12.602 -3.309 1.052 1 60.84 53 LEU B N 1
ATOM 3316 C CA . LEU B 1 53 ? -13.25 -4.02 -0.044 1 60.84 53 LEU B CA 1
ATOM 3317 C C . LEU B 1 53 ? -13.672 -5.418 0.392 1 60.84 53 LEU B C 1
ATOM 3319 O O . LEU B 1 53 ? -13.031 -6.027 1.254 1 60.84 53 LEU B O 1
ATOM 3323 N N . ILE B 1 54 ? -14.812 -5.773 -0.145 1 71.44 54 ILE B N 1
ATOM 3324 C CA . ILE B 1 54 ? -15.422 -7.012 0.325 1 71.44 54 ILE B CA 1
ATOM 3325 C C . ILE B 1 54 ? -15 -8.172 -0.577 1 71.44 54 ILE B C 1
ATOM 3327 O O . ILE B 1 54 ? -14.172 -9 -0.188 1 71.44 54 ILE B O 1
ATOM 3331 N N . ALA B 1 55 ? -15.492 -8.141 -1.765 1 82.56 55 ALA B N 1
ATOM 3332 C CA . ALA B 1 55 ? -15.258 -9.305 -2.615 1 82.56 55 ALA B CA 1
ATOM 3333 C C . ALA B 1 55 ? -15.391 -8.945 -4.09 1 82.56 55 ALA B C 1
ATOM 3335 O O . ALA B 1 55 ? -15.805 -7.832 -4.43 1 82.56 55 ALA B O 1
ATOM 3336 N N . TRP B 1 56 ? -14.789 -9.711 -4.922 1 88.56 56 TRP B N 1
ATOM 3337 C CA . TRP B 1 56 ? -14.984 -9.656 -6.371 1 88.56 56 TRP B CA 1
ATOM 3338 C C . TRP B 1 56 ? -15.055 -11.055 -6.961 1 88.56 56 TRP B C 1
ATOM 3340 O O . TRP B 1 56 ? -14.789 -12.047 -6.273 1 88.56 56 TRP B O 1
ATOM 3350 N N . GLY B 1 57 ? -15.531 -11.07 -8.227 1 94 57 GLY B N 1
ATOM 3351 C CA . GLY B 1 57 ? -15.609 -12.398 -8.82 1 94 57 GLY B CA 1
ATOM 3352 C C . GLY B 1 57 ? -15.844 -12.367 -10.32 1 94 57 GLY B C 1
ATOM 3353 O O . GLY B 1 57 ? -15.828 -11.297 -10.93 1 94 57 GLY B O 1
ATOM 3354 N N . VAL B 1 58 ? -15.836 -13.547 -10.859 1 96.75 58 VAL B N 1
ATOM 3355 C CA . VAL B 1 58 ? -16.109 -13.781 -12.273 1 96.75 58 VAL B CA 1
ATOM 3356 C C . VAL B 1 58 ? -17.281 -14.75 -12.422 1 96.75 58 VAL B C 1
ATOM 3358 O O . VAL B 1 58 ? -17.281 -15.828 -11.82 1 96.75 58 VAL B O 1
ATOM 3361 N N . VAL B 1 59 ? -18.25 -14.391 -13.195 1 97.12 59 VAL B N 1
ATOM 3362 C CA . VAL B 1 59 ? -19.406 -15.242 -13.469 1 97.12 59 VAL B CA 1
ATOM 3363 C C . VAL B 1 59 ? -19.391 -15.672 -14.93 1 97.12 59 VAL B C 1
ATOM 3365 O O . VAL B 1 59 ? -19.25 -14.836 -15.828 1 97.12 59 VAL B O 1
ATOM 3368 N N . TRP B 1 60 ? -19.531 -16.938 -15.117 1 98.19 60 TRP B N 1
ATOM 3369 C CA . TRP B 1 60 ? -19.578 -17.484 -16.469 1 98.19 60 TRP B CA 1
ATOM 3370 C C . TRP B 1 60 ? -20.938 -18.141 -16.734 1 98.19 60 TRP B C 1
ATOM 3372 O O . TRP B 1 60 ? -21.484 -18.828 -15.867 1 98.19 60 TRP B O 1
ATOM 3382 N N . THR B 1 61 ? -21.516 -17.891 -17.906 1 96.94 61 THR B N 1
ATOM 3383 C CA . THR B 1 61 ? -22.594 -18.625 -18.547 1 96.94 61 THR B CA 1
ATOM 3384 C C . THR B 1 61 ? -22.266 -18.922 -20 1 96.94 61 THR B C 1
ATOM 3386 O O . THR B 1 61 ? -21.312 -18.375 -20.562 1 96.94 61 THR B O 1
ATOM 3389 N N . PRO B 1 62 ? -22.969 -19.875 -20.578 1 94.25 62 PRO B N 1
ATOM 3390 C CA . PRO B 1 62 ? -22.703 -20.141 -22 1 94.25 62 PRO B CA 1
ATOM 3391 C C . PRO B 1 62 ? -22.828 -18.891 -22.859 1 94.25 62 PRO B C 1
ATOM 3393 O O . PRO B 1 62 ? -22.25 -18.828 -23.953 1 94.25 62 PRO B O 1
ATOM 3396 N N . ASP B 1 63 ? -23.469 -17.828 -22.344 1 93.5 63 ASP B N 1
ATOM 3397 C CA . ASP B 1 63 ? -23.703 -16.609 -23.109 1 93.5 63 ASP B CA 1
ATOM 3398 C C . ASP B 1 63 ? -22.578 -15.594 -22.922 1 93.5 63 ASP B C 1
ATOM 3400 O O . ASP B 1 63 ? -22.469 -14.633 -23.672 1 93.5 63 ASP B O 1
ATOM 3404 N N . GLY B 1 64 ? -21.844 -15.797 -21.891 1 93.69 64 GLY B N 1
ATOM 3405 C CA . GLY B 1 64 ? -20.75 -14.859 -21.672 1 93.69 64 GLY B CA 1
ATOM 3406 C C . GLY B 1 64 ? -20.156 -14.953 -20.281 1 93.69 64 GLY B C 1
ATOM 3407 O O . GLY B 1 64 ? -20.641 -15.703 -19.438 1 93.69 64 GLY B O 1
ATOM 3408 N N . THR B 1 65 ? -19.062 -14.273 -20.094 1 95.81 65 THR B N 1
ATOM 3409 C CA . THR B 1 65 ? -18.328 -14.195 -18.828 1 95.81 65 THR B CA 1
ATOM 3410 C C . THR B 1 65 ? -18.141 -12.75 -18.406 1 95.81 65 THR B C 1
ATOM 3412 O O . THR B 1 65 ? -17.797 -11.891 -19.219 1 95.81 65 THR B O 1
ATOM 3415 N N . GLU B 1 66 ? -18.375 -12.445 -17.109 1 94.19 66 GLU B N 1
ATOM 3416 C CA . GLU B 1 66 ? -18.297 -11.07 -16.625 1 94.19 66 GLU B CA 1
ATOM 3417 C C . GLU B 1 66 ? -17.641 -11.016 -15.25 1 94.19 66 GLU B C 1
ATOM 3419 O O . GLU B 1 66 ? -17.734 -11.961 -14.469 1 94.19 66 GLU B O 1
ATOM 3424 N N . VAL B 1 67 ? -17 -9.867 -15.07 1 93.62 67 VAL B N 1
ATOM 3425 C CA . VAL B 1 67 ? -16.406 -9.594 -13.766 1 93.62 67 VAL B CA 1
ATOM 3426 C C . VAL B 1 67 ? -17.328 -8.688 -12.953 1 93.62 67 VAL B C 1
ATOM 3428 O O . VAL B 1 67 ? -18.016 -7.836 -13.508 1 93.62 67 VAL B O 1
ATOM 3431 N N . TYR B 1 68 ? -17.359 -8.914 -11.625 1 87.88 68 TYR B N 1
ATOM 3432 C CA . TYR B 1 68 ? -18.141 -8.031 -10.75 1 87.88 68 TYR B CA 1
ATOM 3433 C C . TYR B 1 68 ? -17.344 -7.676 -9.5 1 87.88 68 TYR B C 1
ATOM 3435 O O . TYR B 1 68 ? -16.422 -8.383 -9.125 1 87.88 68 TYR B O 1
ATOM 3443 N N . ASP B 1 69 ? -17.656 -6.512 -8.914 1 82.75 69 ASP B N 1
ATOM 3444 C CA . ASP B 1 69 ? -17.156 -6.086 -7.609 1 82.75 69 ASP B CA 1
ATOM 3445 C C . ASP B 1 69 ? -18.281 -5.93 -6.605 1 82.75 69 ASP B C 1
ATOM 3447 O O . ASP B 1 69 ? -19.406 -5.602 -6.98 1 82.75 69 ASP B O 1
ATOM 3451 N N . VAL B 1 70 ? -18.016 -6.367 -5.414 1 76.75 70 VAL B N 1
ATOM 3452 C CA . VAL B 1 70 ? -18.969 -6.16 -4.332 1 76.75 70 VAL B CA 1
ATOM 3453 C C . VAL B 1 70 ? -18.484 -5.039 -3.418 1 76.75 70 VAL B C 1
ATOM 3455 O O . VAL B 1 70 ? -17.375 -5.098 -2.893 1 76.75 70 VAL B O 1
ATOM 3458 N N . THR B 1 71 ? -19.141 -3.938 -3.369 1 63.97 71 THR B N 1
ATOM 3459 C CA . THR B 1 71 ? -18.797 -2.838 -2.475 1 63.97 71 THR B CA 1
ATOM 3460 C C . THR B 1 71 ? -19.5 -2.996 -1.129 1 63.97 71 THR B C 1
ATOM 3462 O O . THR B 1 71 ? -20.438 -3.783 -1.003 1 63.97 71 THR B O 1
ATOM 3465 N N . HIS B 1 72 ? -18.953 -2.48 -0.049 1 57.34 72 HIS B N 1
ATOM 3466 C CA . HIS B 1 72 ? -19.562 -2.543 1.276 1 57.34 72 HIS B CA 1
ATOM 3467 C C . HIS B 1 72 ? -21.047 -2.23 1.217 1 57.34 72 HIS B C 1
ATOM 3469 O O . HIS B 1 72 ? -21.844 -2.811 1.964 1 57.34 72 HIS B O 1
ATOM 3475 N N . ALA B 1 73 ? -21.266 -1.139 0.453 1 51.09 73 ALA B N 1
ATOM 3476 C CA . ALA B 1 73 ? -22.672 -0.735 0.409 1 51.09 73 ALA B CA 1
ATOM 3477 C C . ALA B 1 73 ? -23.562 -1.903 0.002 1 51.09 73 ALA B C 1
ATOM 3479 O O . ALA B 1 73 ? -24.719 -1.982 0.421 1 51.09 73 ALA B O 1
ATOM 3480 N N . ARG B 1 74 ? -22.875 -2.65 -0.779 1 48.28 74 ARG B N 1
ATOM 3481 C CA . ARG B 1 74 ? -23.656 -3.773 -1.295 1 48.28 74 ARG B CA 1
ATOM 3482 C C . ARG B 1 74 ? -23.578 -4.969 -0.35 1 48.28 74 ARG B C 1
ATOM 3484 O O . ARG B 1 74 ? -24.203 -6.004 -0.6 1 48.28 74 ARG B O 1
ATOM 3491 N N . MET B 1 75 ? -22.484 -5.129 0.425 1 49.38 75 MET B N 1
ATOM 3492 C CA . MET B 1 75 ? -22.406 -6.309 1.283 1 49.38 75 MET B CA 1
ATOM 3493 C C . MET B 1 75 ? -23.75 -6.59 1.935 1 49.38 75 MET B C 1
ATOM 3495 O O . MET B 1 75 ? -24.188 -5.848 2.816 1 49.38 75 MET B O 1
ATOM 3499 N N . LEU B 1 76 ? -24.594 -6.934 1.291 1 49.31 76 LEU B N 1
ATOM 3500 C CA . LEU B 1 76 ? -25.922 -7.469 1.582 1 49.31 76 LEU B CA 1
ATOM 3501 C C . LEU B 1 76 ? -25.844 -8.555 2.652 1 49.31 76 LEU B C 1
ATOM 3503 O O . LEU B 1 76 ? -25.266 -9.625 2.42 1 49.31 76 LEU B O 1
ATOM 3507 N N . THR B 1 77 ? -25.641 -8.227 3.912 1 55.09 77 THR B N 1
ATOM 3508 C CA . THR B 1 77 ? -25.844 -9.086 5.07 1 55.09 77 THR B CA 1
ATOM 3509 C C . THR B 1 77 ? -26.828 -10.203 4.746 1 55.09 77 THR B C 1
ATOM 3511 O O . THR B 1 77 ? -26.547 -11.383 4.961 1 55.09 77 THR B O 1
ATOM 3514 N N . ASP B 1 78 ? -27.812 -9.805 4.199 1 59.03 78 ASP B N 1
ATOM 3515 C CA . ASP B 1 78 ? -28.875 -10.797 4.031 1 59.03 78 ASP B CA 1
ATOM 3516 C C . ASP B 1 78 ? -28.531 -11.773 2.904 1 59.03 78 ASP B C 1
ATOM 3518 O O . A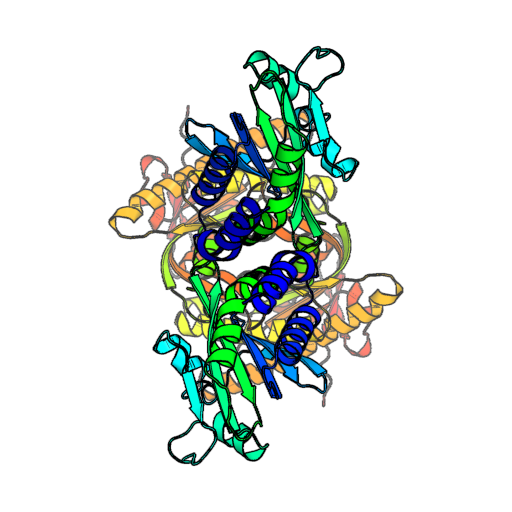SP B 1 78 ? -29.016 -12.906 2.893 1 59.03 78 ASP B O 1
ATOM 3522 N N . GLY B 1 79 ? -27.516 -11.352 2.096 1 69.44 79 GLY B N 1
ATOM 3523 C CA . GLY B 1 79 ? -27.172 -12.234 0.992 1 69.44 79 GLY B CA 1
ATOM 3524 C C . GLY B 1 79 ? -26.125 -13.273 1.361 1 69.44 79 GLY B C 1
ATOM 3525 O O . GLY B 1 79 ? -26.047 -14.328 0.729 1 69.44 79 GLY B O 1
ATOM 3526 N N . TYR B 1 80 ? -25.547 -13.109 2.393 1 77.19 80 TYR B N 1
ATOM 3527 C CA . TYR B 1 80 ? -24.453 -14 2.773 1 77.19 80 TYR B CA 1
ATOM 3528 C C . TYR B 1 80 ? -24.938 -15.086 3.721 1 77.19 80 TYR B C 1
ATOM 3530 O O . TYR B 1 80 ? -24.578 -16.25 3.568 1 77.19 80 TYR B O 1
ATOM 3538 N N . ILE B 1 81 ? -25.812 -14.703 4.582 1 80.56 81 ILE B N 1
ATOM 3539 C CA . ILE B 1 81 ? -26.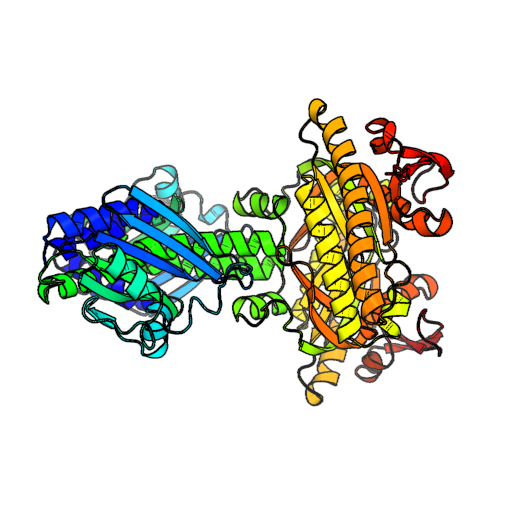281 -15.664 5.574 1 80.56 81 ILE B CA 1
ATOM 3540 C C . ILE B 1 81 ? -27.125 -16.734 4.895 1 80.56 81 ILE B C 1
ATOM 3542 O O . ILE B 1 81 ? -28.078 -16.422 4.172 1 80.56 81 ILE B O 1
ATOM 3546 N N . GLY B 1 82 ? -26.734 -17.969 5.105 1 83.62 82 GLY B N 1
ATOM 3547 C CA . GLY B 1 82 ? -27.453 -19.078 4.508 1 83.62 82 GLY B CA 1
ATOM 3548 C C . GLY B 1 82 ? -27 -19.391 3.1 1 83.62 82 GLY B C 1
ATOM 3549 O O . GLY B 1 82 ? -27.438 -20.375 2.5 1 83.62 82 GLY B O 1
ATOM 3550 N N . SER B 1 83 ? -26.078 -18.641 2.621 1 87.69 83 SER B N 1
ATOM 3551 C CA . SER B 1 83 ? -25.594 -18.828 1.261 1 87.69 83 SER B CA 1
ATOM 3552 C C . SER B 1 83 ? -24.609 -20 1.19 1 87.69 83 SER B C 1
ATOM 3554 O O . SER B 1 83 ? -24.156 -20.5 2.223 1 87.69 83 SER B O 1
ATOM 3556 N N . ALA B 1 84 ? -24.391 -20.438 -0.036 1 92.56 84 ALA B N 1
ATOM 3557 C CA . ALA B 1 84 ? -23.391 -21.484 -0.262 1 92.56 84 ALA B CA 1
ATOM 3558 C C . ALA B 1 84 ? -22.016 -21.047 0.23 1 92.56 84 ALA B C 1
ATOM 3560 O O . ALA B 1 84 ? -21.266 -21.859 0.776 1 92.56 84 ALA B O 1
ATOM 3561 N N . PHE B 1 85 ? -21.672 -19.812 0.073 1 89.5 85 PHE B N 1
ATOM 3562 C CA . PHE B 1 85 ? -20.375 -19.281 0.486 1 89.5 85 PHE B CA 1
ATOM 3563 C C . PHE B 1 85 ? -20.219 -19.359 2 1 89.5 85 PHE B C 1
ATOM 3565 O O . PHE B 1 85 ? -19.172 -19.766 2.504 1 89.5 85 PHE B O 1
ATOM 3572 N N . GLU B 1 86 ? -21.25 -18.906 2.678 1 89.38 86 GLU B N 1
ATOM 3573 C CA . GLU B 1 86 ? -21.203 -19.016 4.133 1 89.38 86 GLU B CA 1
ATOM 3574 C C . GLU B 1 86 ? -20.984 -20.469 4.559 1 89.38 86 GLU B C 1
ATOM 3576 O O . GLU B 1 86 ? -20.156 -20.75 5.422 1 89.38 86 GLU B O 1
ATOM 3581 N N . TYR B 1 87 ? -21.766 -21.406 3.994 1 93 87 TYR B N 1
ATOM 3582 C CA . TYR B 1 87 ? -21.703 -22.812 4.355 1 93 87 TYR B CA 1
ATOM 3583 C C . TYR B 1 87 ? -20.297 -23.375 4.176 1 93 87 TYR B C 1
ATOM 3585 O O . TYR B 1 87 ? -19.75 -23.984 5.094 1 93 87 TYR B O 1
ATOM 3593 N N . ILE B 1 88 ? -19.781 -23.156 3.016 1 95.19 88 ILE B N 1
ATOM 3594 C CA . ILE B 1 88 ? -18.516 -23.812 2.715 1 95.19 88 ILE B CA 1
ATOM 3595 C C . ILE B 1 88 ? -17.406 -23.188 3.561 1 95.19 88 ILE B C 1
ATOM 3597 O O . ILE B 1 88 ? -16.469 -23.875 3.969 1 95.19 88 ILE B O 1
ATOM 3601 N N . LEU B 1 89 ? -17.422 -21.922 3.852 1 90.44 89 LEU B N 1
ATOM 3602 C CA . LEU B 1 89 ? -16.406 -21.266 4.684 1 90.44 89 LEU B CA 1
ATOM 3603 C C . LEU B 1 89 ? -16.547 -21.703 6.141 1 90.44 89 LEU B C 1
ATOM 3605 O O . LEU B 1 89 ? -15.539 -21.938 6.816 1 90.44 89 LEU B O 1
ATOM 3609 N N . GLU B 1 90 ? -17.75 -21.859 6.602 1 92 90 GLU B N 1
ATOM 3610 C CA . GLU B 1 90 ? -18 -22.234 7.992 1 92 90 GLU B CA 1
ATOM 3611 C C . GLU B 1 90 ? -17.719 -23.719 8.227 1 92 90 GLU B C 1
ATOM 3613 O O . GLU B 1 90 ? -17.172 -24.078 9.266 1 92 90 GLU B O 1
ATOM 3618 N N . ASN B 1 91 ? -18.047 -24.516 7.27 1 95.44 91 ASN B N 1
ATOM 3619 C CA . ASN B 1 91 ? -17.969 -25.969 7.461 1 95.44 91 ASN B CA 1
ATOM 3620 C C . ASN B 1 91 ? -16.688 -26.531 6.867 1 95.44 91 ASN B C 1
ATOM 3622 O O . ASN B 1 91 ? -16.359 -27.703 7.105 1 95.44 91 ASN B O 1
ATOM 3626 N N . GLN B 1 92 ? -16.016 -25.766 6.055 1 95.06 92 GLN B N 1
ATOM 3627 C CA . GLN B 1 92 ? -14.734 -26.125 5.461 1 95.06 92 GLN B CA 1
ATOM 3628 C C . GLN B 1 92 ? -14.859 -27.406 4.637 1 95.06 92 GLN B C 1
ATOM 3630 O O . GLN B 1 92 ? -14.031 -28.312 4.754 1 95.06 92 GLN B O 1
ATOM 3635 N N . ARG B 1 93 ? -15.953 -27.547 3.969 1 95.88 93 ARG B N 1
ATOM 3636 C CA . ARG B 1 93 ? -16.219 -28.656 3.045 1 95.88 93 ARG B CA 1
ATOM 3637 C C . ARG B 1 93 ? -17.141 -28.219 1.921 1 95.88 93 ARG B C 1
ATOM 3639 O O . ARG B 1 93 ? -17.906 -27.266 2.08 1 95.88 93 ARG B O 1
ATOM 3646 N N . PRO B 1 94 ? -17.141 -28.953 0.826 1 97.56 94 PRO B N 1
ATOM 3647 C CA . PRO B 1 94 ? -18.016 -28.578 -0.285 1 97.56 94 PRO B CA 1
ATOM 3648 C C . PRO B 1 94 ? -19.5 -28.781 0.039 1 97.56 94 PRO B C 1
ATOM 3650 O O . PRO B 1 94 ? -19.844 -29.516 0.971 1 97.56 94 PRO B O 1
ATOM 3653 N N . LEU B 1 95 ? -20.281 -28.062 -0.643 1 97.75 95 LEU B N 1
ATOM 3654 C CA . LEU B 1 95 ? -21.734 -28.203 -0.579 1 97.75 95 LEU B CA 1
ATOM 3655 C C . LEU B 1 95 ? -22.281 -28.734 -1.896 1 97.75 95 LEU B C 1
ATOM 3657 O O . LEU B 1 95 ? -22 -28.172 -2.961 1 97.75 95 LEU B O 1
ATOM 3661 N N . HIS B 1 96 ? -22.875 -29.875 -1.87 1 97.62 96 HIS B N 1
ATOM 3662 C CA . HIS B 1 96 ? -23.656 -30.406 -2.986 1 97.62 96 HIS B CA 1
ATOM 3663 C C . HIS B 1 96 ? -25.141 -30.375 -2.691 1 97.62 96 HIS B C 1
ATOM 3665 O O . HIS B 1 96 ? -25.641 -31.109 -1.833 1 97.62 96 HIS B O 1
ATOM 3671 N N . LYS B 1 97 ? -25.812 -29.469 -3.42 1 96.25 97 LYS B N 1
ATOM 3672 C CA . LYS B 1 97 ? -27.203 -29.188 -3.1 1 96.25 97 LYS B CA 1
ATOM 3673 C C . LYS B 1 97 ? -28.094 -29.359 -4.324 1 96.25 97 LYS B C 1
ATOM 3675 O O . LYS B 1 97 ? -27.844 -28.75 -5.371 1 96.25 97 LYS B O 1
ATOM 3680 N N . SER B 1 98 ? -29.125 -30.234 -4.176 1 96.56 98 SER B N 1
ATOM 3681 C CA . SER B 1 98 ? -30.156 -30.328 -5.215 1 96.56 98 SER B CA 1
ATOM 3682 C C . SER B 1 98 ? -31.016 -29.078 -5.254 1 96.56 98 SER B C 1
ATOM 3684 O O . SER B 1 98 ? -31.391 -28.531 -4.207 1 96.56 98 SER B O 1
ATOM 3686 N N . LEU B 1 99 ? -31.297 -28.625 -6.445 1 96.56 99 LEU B N 1
ATOM 3687 C CA . LEU B 1 99 ? -32.156 -27.438 -6.59 1 96.56 99 LEU B CA 1
ATOM 3688 C C . LEU B 1 99 ? -33.594 -27.844 -6.809 1 96.56 99 LEU B C 1
ATOM 3690 O O . LEU B 1 99 ? -34.438 -27.016 -7.211 1 96.56 99 LEU B O 1
ATOM 3694 N N . ARG B 1 100 ? -33.875 -29.062 -6.473 1 94.81 100 ARG B N 1
ATOM 3695 C CA . ARG B 1 100 ? -35.25 -29.578 -6.547 1 94.81 100 ARG B CA 1
ATOM 3696 C C . ARG B 1 100 ? -35.875 -29.719 -5.152 1 94.81 100 ARG B C 1
ATOM 3698 O O . ARG B 1 100 ? -35.156 -30.031 -4.191 1 94.81 100 ARG B O 1
ATOM 3705 N N . GLY B 1 101 ? -37.188 -29.516 -5.082 1 92.75 101 GLY B N 1
ATOM 3706 C CA . GLY B 1 101 ? -37.906 -29.703 -3.832 1 92.75 101 GLY B CA 1
ATOM 3707 C C . GLY B 1 101 ? -37.438 -28.75 -2.74 1 92.75 101 GLY B C 1
ATOM 3708 O O . GLY B 1 101 ? -37.344 -29.141 -1.574 1 92.75 101 GLY B O 1
ATOM 3709 N N . LEU B 1 102 ? -37.094 -27.562 -3.102 1 94.12 102 LEU B N 1
ATOM 3710 C CA . LEU B 1 102 ? -36.594 -26.562 -2.146 1 94.12 102 LEU B CA 1
ATOM 3711 C C . LEU B 1 102 ? -37.75 -26.031 -1.303 1 94.12 102 LEU B C 1
ATOM 3713 O O . LEU B 1 102 ? -38.906 -26.031 -1.739 1 94.12 102 LEU B O 1
ATOM 3717 N N . ASP B 1 103 ? -37.406 -25.672 -0.094 1 93.94 103 ASP B N 1
ATOM 3718 C CA . ASP B 1 103 ? -38.312 -25.031 0.838 1 93.94 103 ASP B CA 1
ATOM 3719 C C . ASP B 1 103 ? -38.062 -23.531 0.939 1 93.94 103 ASP B C 1
ATOM 3721 O O . ASP B 1 103 ? -37.062 -23.109 1.512 1 93.94 103 ASP B O 1
ATOM 3725 N N . PRO B 1 104 ? -38.969 -22.734 0.463 1 91.31 104 PRO B N 1
ATOM 3726 C CA . PRO B 1 104 ? -38.781 -21.297 0.464 1 91.31 104 PRO B CA 1
ATOM 3727 C C . PRO B 1 104 ? -38.562 -20.719 1.866 1 91.31 104 PRO B C 1
ATOM 3729 O O . PRO B 1 104 ? -37.969 -19.656 2.021 1 91.31 104 PRO B O 1
ATOM 3732 N N . ALA B 1 105 ? -38.938 -21.422 2.941 1 90.31 105 ALA B N 1
ATOM 3733 C CA . ALA B 1 105 ? -38.812 -20.938 4.312 1 90.31 105 ALA B CA 1
ATOM 3734 C C . ALA B 1 105 ? -37.438 -21.266 4.887 1 90.31 105 ALA B C 1
ATOM 3736 O O . ALA B 1 105 ? -36.969 -20.609 5.809 1 90.31 105 ALA B O 1
ATOM 3737 N N . ARG B 1 106 ? -36.906 -22.25 4.363 1 90.88 106 ARG B N 1
ATOM 3738 C CA . ARG B 1 106 ? -35.688 -22.766 4.992 1 90.88 106 ARG B CA 1
ATOM 3739 C C . ARG B 1 106 ? -34.469 -22.547 4.105 1 90.88 106 ARG B C 1
ATOM 3741 O O . ARG B 1 106 ? -33.344 -22.391 4.602 1 90.88 106 ARG B O 1
ATOM 3748 N N . ASP B 1 107 ? -34.719 -22.609 2.764 1 91.75 107 ASP B N 1
ATOM 3749 C CA . ASP B 1 107 ? -33.562 -22.547 1.839 1 91.75 107 ASP B CA 1
ATOM 3750 C C . ASP B 1 107 ? -33.25 -21.094 1.459 1 91.75 107 ASP B C 1
ATOM 3752 O O . ASP B 1 107 ? -34.156 -20.266 1.345 1 91.75 107 ASP B O 1
ATOM 3756 N N . HIS B 1 108 ? -31.984 -20.844 1.305 1 92.06 108 HIS B N 1
ATOM 3757 C CA . HIS B 1 108 ? -31.516 -19.516 0.953 1 92.06 108 HIS B CA 1
ATOM 3758 C C . HIS B 1 108 ? -32.125 -19.047 -0.371 1 92.06 108 HIS B C 1
ATOM 3760 O O . HIS B 1 108 ? -32.281 -19.844 -1.299 1 92.06 108 HIS B O 1
ATOM 3766 N N . ALA B 1 109 ? -32.281 -17.766 -0.515 1 90.5 109 ALA B N 1
ATOM 3767 C CA . ALA B 1 109 ? -32.969 -17.172 -1.669 1 90.5 109 ALA B CA 1
ATOM 3768 C C . ALA B 1 109 ? -32.188 -17.469 -2.957 1 90.5 109 ALA B C 1
ATOM 3770 O O . ALA B 1 109 ? -32.812 -17.625 -4.02 1 90.5 109 ALA B O 1
ATOM 3771 N N . SER B 1 110 ? -30.969 -17.594 -2.908 1 90.75 110 SER B N 1
ATOM 3772 C CA . SER B 1 110 ? -30.156 -17.828 -4.098 1 90.75 110 SER B CA 1
ATOM 3773 C C . SER B 1 110 ? -30.469 -19.188 -4.727 1 90.75 110 SER B C 1
ATOM 3775 O O . SER B 1 110 ? -30.5 -19.312 -5.949 1 90.75 110 SER B O 1
ATOM 3777 N N . TYR B 1 111 ? -30.719 -20.203 -3.951 1 94.62 111 TYR B N 1
ATOM 3778 C CA . TYR B 1 111 ? -31.062 -21.531 -4.477 1 94.62 111 TYR B CA 1
ATOM 3779 C C . TYR B 1 111 ? -32.406 -21.484 -5.203 1 94.62 111 TYR B C 1
ATOM 3781 O O . TYR B 1 111 ? -32.562 -22.094 -6.262 1 94.62 111 TYR B O 1
ATOM 3789 N N . LEU B 1 112 ? -33.281 -20.719 -4.566 1 94.38 112 LEU B N 1
ATOM 3790 C CA . LEU B 1 112 ? -34.594 -20.594 -5.156 1 94.38 112 LEU B CA 1
ATOM 3791 C C . LEU B 1 112 ? -34.531 -19.891 -6.508 1 94.38 112 LEU B C 1
ATOM 3793 O O . LEU B 1 112 ? -35.219 -20.266 -7.449 1 94.38 112 LEU B O 1
ATOM 3797 N N . GLU B 1 113 ? -33.719 -18.906 -6.562 1 93.69 113 GLU B N 1
ATOM 3798 C CA . GLU B 1 113 ? -33.531 -18.172 -7.805 1 93.69 113 GLU B CA 1
ATOM 3799 C C . GLU B 1 113 ? -32.969 -19.062 -8.898 1 93.69 113 GLU B C 1
ATOM 3801 O O . GLU B 1 113 ? -33.406 -19.016 -10.047 1 93.69 113 GLU B O 1
ATOM 3806 N N . PHE B 1 114 ? -32.031 -19.906 -8.586 1 95 114 PHE B N 1
ATOM 3807 C CA . PHE B 1 114 ? -31.453 -20.828 -9.555 1 95 114 PHE B CA 1
ATOM 3808 C C . PHE B 1 114 ? -32.469 -21.859 -10.016 1 95 114 PHE B C 1
ATOM 3810 O O . PHE B 1 114 ? -32.531 -22.203 -11.195 1 95 114 PHE B O 1
ATOM 3817 N N . ALA B 1 115 ? -33.219 -22.328 -9.078 1 96.31 115 ALA B N 1
ATOM 3818 C CA . ALA B 1 115 ? -34.281 -23.297 -9.414 1 96.31 115 ALA B CA 1
ATOM 3819 C C . ALA B 1 115 ? -35.281 -22.703 -10.367 1 96.31 115 ALA B C 1
ATOM 3821 O O . ALA B 1 115 ? -35.719 -23.344 -11.328 1 96.31 115 ALA B O 1
ATOM 3822 N N . ALA B 1 116 ? -35.656 -21.469 -10.047 1 95.94 116 ALA B N 1
ATOM 3823 C CA . ALA B 1 116 ? -36.656 -20.766 -10.867 1 95.94 116 ALA B CA 1
ATOM 3824 C C . ALA B 1 116 ? -36.156 -20.609 -12.297 1 95.94 116 ALA B C 1
ATOM 3826 O O . ALA B 1 116 ? -36.969 -20.562 -13.234 1 95.94 116 ALA B O 1
ATOM 3827 N N . GLU B 1 117 ? -34.844 -20.625 -12.461 1 95.88 117 GLU B N 1
ATOM 3828 C CA . GLU B 1 117 ? -34.281 -20.453 -13.781 1 95.88 117 GLU B CA 1
ATOM 3829 C C . GLU B 1 117 ? -33.938 -21.781 -14.422 1 95.88 117 GLU B C 1
ATOM 3831 O O . GLU B 1 117 ? -33.25 -21.828 -15.445 1 95.88 117 GLU B O 1
ATOM 3836 N N . GLY B 1 118 ? -34.344 -22.859 -13.766 1 96.19 118 GLY B N 1
ATOM 3837 C CA . GLY B 1 118 ? -34.219 -24.172 -14.375 1 96.19 118 GLY B CA 1
ATOM 3838 C C . GLY B 1 118 ? -33.062 -24.969 -13.828 1 96.19 118 GLY B C 1
ATOM 3839 O O . GLY B 1 118 ? -32.719 -26.047 -14.359 1 96.19 118 GLY B O 1
ATOM 3840 N N . GLY B 1 119 ? -32.438 -24.438 -12.867 1 97.62 119 GLY B N 1
ATOM 3841 C CA . GLY B 1 119 ? -31.328 -25.172 -12.266 1 97.62 119 GLY B CA 1
ATOM 3842 C C . GLY B 1 119 ? -31.781 -26.453 -11.578 1 97.62 119 GLY B C 1
ATOM 3843 O O . GLY B 1 119 ? -32.844 -26.5 -10.961 1 97.62 119 GLY B O 1
ATOM 3844 N N . THR B 1 120 ? -30.922 -27.453 -11.688 1 98.25 120 THR B N 1
ATOM 3845 C CA . THR B 1 120 ? -31.297 -28.75 -11.109 1 98.25 120 THR B CA 1
ATOM 3846 C C . THR B 1 120 ? -30.328 -29.141 -10 1 98.25 120 THR B C 1
ATOM 3848 O O . THR B 1 120 ? -30.688 -29.906 -9.094 1 98.25 120 THR B O 1
ATOM 3851 N N . ASP B 1 121 ? -29.078 -28.719 -10.133 1 98.12 121 ASP B N 1
ATOM 3852 C CA . ASP B 1 121 ? -28.047 -29.125 -9.18 1 98.12 121 ASP B CA 1
ATOM 3853 C C . ASP B 1 121 ? -27.031 -28.016 -8.969 1 98.12 121 ASP B C 1
ATOM 3855 O O . ASP B 1 121 ? -26.844 -27.156 -9.844 1 98.12 121 ASP B O 1
ATOM 3859 N N . TYR B 1 122 ? -26.469 -28.031 -7.809 1 97.62 122 TYR B N 1
ATOM 3860 C CA . TYR B 1 122 ? -25.609 -26.938 -7.367 1 97.62 122 TYR B CA 1
ATOM 3861 C C . TYR B 1 122 ? -24.453 -27.453 -6.527 1 97.62 122 TYR B C 1
ATOM 3863 O O . TYR B 1 122 ? -24.641 -28.281 -5.629 1 97.62 122 TYR B O 1
ATOM 3871 N N . TYR B 1 123 ? -23.234 -27.047 -6.902 1 98.31 123 TYR B N 1
ATOM 3872 C CA . TYR B 1 123 ? -22.031 -27.453 -6.191 1 98.31 123 TYR B CA 1
ATOM 3873 C C . TYR B 1 123 ? -21.188 -26.25 -5.805 1 98.31 123 TYR B C 1
ATOM 3875 O O . TYR B 1 123 ? -20.938 -25.375 -6.629 1 98.31 123 TYR B O 1
ATOM 3883 N N . ALA B 1 124 ? -20.828 -26.125 -4.559 1 98.31 124 ALA B N 1
ATOM 3884 C CA . ALA B 1 124 ? -19.969 -25.062 -4.051 1 98.31 124 ALA B CA 1
ATOM 3885 C C . ALA B 1 124 ? -18.719 -25.656 -3.381 1 98.31 124 ALA B C 1
ATOM 3887 O O . ALA B 1 124 ? -18.812 -26.656 -2.666 1 98.31 124 ALA B O 1
ATOM 3888 N N . THR B 1 125 ? -17.594 -25.109 -3.648 1 97.81 125 THR B N 1
ATOM 3889 C CA . THR B 1 125 ? -16.359 -25.562 -3.021 1 97.81 125 THR B CA 1
ATOM 3890 C C . THR B 1 125 ? -15.406 -24.391 -2.773 1 97.81 125 THR B C 1
ATOM 3892 O O . THR B 1 125 ? -15.695 -23.266 -3.166 1 97.81 125 THR B O 1
ATOM 3895 N N . LEU B 1 126 ? -14.312 -24.672 -2.062 1 96.38 126 LEU B N 1
ATOM 3896 C CA . LEU B 1 126 ? -13.383 -23.656 -1.608 1 96.38 126 LEU B CA 1
ATOM 3897 C C . LEU B 1 126 ? -12.148 -23.594 -2.508 1 96.38 126 LEU B C 1
ATOM 3899 O O . LEU B 1 126 ? -11.734 -24.609 -3.062 1 96.38 126 LEU B O 1
ATOM 3903 N N . LEU B 1 127 ? -11.711 -22.484 -2.703 1 94.88 127 LEU B N 1
ATOM 3904 C CA . LEU B 1 127 ? -10.375 -22.25 -3.242 1 94.88 127 LEU B CA 1
ATOM 3905 C C . LEU B 1 127 ? -9.422 -21.766 -2.154 1 94.88 127 LEU B C 1
ATOM 3907 O O . LEU B 1 127 ? -9.742 -20.828 -1.414 1 94.88 127 LEU B O 1
ATOM 3911 N N . ASP B 1 128 ? -8.25 -22.391 -2.084 1 93.75 128 ASP B N 1
ATOM 3912 C CA . ASP B 1 128 ? -7.262 -22.016 -1.077 1 93.75 128 ASP B CA 1
ATOM 3913 C C . ASP B 1 128 ? -6.105 -21.25 -1.705 1 93.75 128 ASP B C 1
ATOM 3915 O O . ASP B 1 128 ? -5.523 -21.688 -2.701 1 93.75 128 ASP B O 1
ATOM 3919 N N . TYR B 1 129 ? -5.797 -20.156 -1.07 1 92.19 129 TYR B N 1
ATOM 3920 C CA . TYR B 1 129 ? -4.637 -19.375 -1.503 1 92.19 129 TYR B CA 1
ATOM 3921 C C . TYR B 1 129 ? -3.484 -19.531 -0.518 1 92.19 129 TYR B C 1
ATOM 3923 O O . TYR B 1 129 ? -3.65 -20.109 0.561 1 92.19 129 TYR B O 1
ATOM 3931 N N . GLY B 1 130 ? -2.373 -19.078 -0.915 1 88.94 130 GLY B N 1
ATOM 3932 C CA . GLY B 1 130 ? -1.14 -19.328 -0.181 1 88.94 130 GLY B CA 1
ATOM 3933 C C . GLY B 1 130 ? -1.029 -18.5 1.088 1 88.94 130 GLY B C 1
ATOM 3934 O O . GLY B 1 130 ? -0.212 -18.797 1.96 1 88.94 130 GLY B O 1
ATOM 3935 N N . ASP B 1 131 ? -1.81 -17.516 1.241 1 83.88 131 ASP B N 1
ATOM 3936 C CA . ASP B 1 131 ? -1.77 -16.688 2.447 1 83.88 131 ASP B CA 1
ATOM 3937 C C . ASP B 1 131 ? -2.738 -17.219 3.504 1 83.88 131 ASP B C 1
ATOM 3939 O O . ASP B 1 131 ? -2.977 -16.547 4.52 1 83.88 131 ASP B O 1
ATOM 3943 N N . GLY B 1 132 ? -3.336 -18.312 3.207 1 86.62 132 GLY B N 1
ATOM 3944 C CA . GLY B 1 132 ? -4.281 -18.906 4.137 1 86.62 132 GLY B CA 1
ATOM 3945 C C . GLY B 1 132 ? -5.715 -18.453 3.895 1 86.62 132 GLY B C 1
ATOM 3946 O O . GLY B 1 132 ? -6.645 -19 4.484 1 86.62 132 GLY B O 1
ATOM 3947 N N . SER B 1 133 ? -5.879 -17.469 3.043 1 87.81 133 SER B N 1
ATOM 3948 C CA . SER B 1 133 ? -7.246 -17.047 2.754 1 87.81 133 SER B CA 1
ATOM 3949 C C . SER B 1 133 ? -7.996 -18.094 1.944 1 87.81 133 SER B C 1
ATOM 3951 O O . SER B 1 133 ? -7.387 -18.875 1.202 1 87.81 133 SER B O 1
ATOM 3953 N N . GLN B 1 134 ? -9.305 -18.047 2.084 1 92.06 134 GLN B N 1
ATOM 3954 C CA . GLN B 1 134 ? -10.18 -18.969 1.372 1 92.06 134 GLN B CA 1
ATOM 3955 C C . GLN B 1 134 ? -11.227 -18.219 0.558 1 92.06 134 GLN B C 1
ATOM 3957 O O . GLN B 1 134 ? -11.727 -17.172 0.991 1 92.06 134 GLN B O 1
ATOM 3962 N N . HIS B 1 135 ? -11.508 -18.75 -0.552 1 93.25 135 HIS B N 1
ATOM 3963 C CA . HIS B 1 135 ? -12.445 -18.203 -1.521 1 93.25 135 HIS B CA 1
ATOM 3964 C C . HIS B 1 135 ? -13.461 -19.25 -1.966 1 93.25 135 HIS B C 1
ATOM 3966 O O . HIS B 1 135 ? -13.359 -20.422 -1.579 1 93.25 135 HIS B O 1
ATOM 3972 N N . GLY B 1 136 ? -14.484 -18.766 -2.73 1 94.5 136 GLY B N 1
ATOM 3973 C CA . GLY B 1 136 ? -15.547 -19.703 -3.064 1 94.5 136 GLY B CA 1
ATOM 3974 C C . GLY B 1 136 ? -15.805 -19.797 -4.555 1 94.5 136 GLY B C 1
ATOM 3975 O O . GLY B 1 136 ? -15.727 -18.797 -5.273 1 94.5 136 GLY B O 1
ATOM 3976 N N . CYS B 1 137 ? -16.125 -21.016 -4.98 1 96.75 137 CYS B N 1
ATOM 3977 C CA . CYS B 1 137 ? -16.578 -21.297 -6.336 1 96.75 137 CYS B CA 1
ATOM 3978 C C . CYS B 1 137 ? -17.922 -22.016 -6.32 1 96.75 137 CYS B C 1
ATOM 3980 O O . CYS B 1 137 ? -18.141 -22.906 -5.492 1 96.75 137 CYS B O 1
ATOM 3982 N N . THR B 1 138 ? -18.766 -21.594 -7.195 1 97.56 138 THR B N 1
ATOM 3983 C CA . THR B 1 138 ? -20.047 -22.266 -7.312 1 97.56 138 THR B CA 1
ATOM 3984 C C . THR B 1 138 ? -20.297 -22.703 -8.75 1 97.56 138 THR B C 1
ATOM 3986 O O . THR B 1 138 ? -19.953 -21.984 -9.695 1 97.56 138 THR B O 1
ATOM 3989 N N . PHE B 1 139 ? -20.844 -23.859 -8.906 1 98.38 139 PHE B N 1
ATOM 3990 C CA . PHE B 1 139 ? -21.188 -24.484 -10.18 1 98.38 139 PHE B CA 1
ATOM 3991 C C . PHE B 1 139 ? -22.656 -24.922 -10.188 1 98.38 139 PHE B C 1
ATOM 3993 O O . PHE B 1 139 ? -23.109 -25.562 -9.242 1 98.38 139 PHE B O 1
ATOM 4000 N N . ALA B 1 140 ? -23.359 -24.516 -11.203 1 98.44 140 ALA B N 1
ATOM 4001 C CA . ALA B 1 140 ? -24.75 -24.953 -11.352 1 98.44 140 ALA B CA 1
ATOM 4002 C C . ALA B 1 140 ? -24.969 -25.656 -12.688 1 98.44 140 ALA B C 1
ATOM 4004 O O . ALA B 1 140 ? -24.25 -25.391 -13.656 1 98.44 140 ALA B O 1
ATOM 4005 N N . THR B 1 141 ? -25.891 -26.594 -12.758 1 98.5 141 THR B N 1
ATOM 4006 C CA . THR B 1 141 ? -26.25 -27.297 -13.977 1 98.5 141 THR B CA 1
ATOM 4007 C C . THR B 1 141 ? -27.766 -27.359 -14.141 1 98.5 141 THR B C 1
ATOM 4009 O O . THR B 1 141 ? -28.5 -27.203 -13.172 1 98.5 141 THR B O 1
ATOM 4012 N N . ARG B 1 142 ? -28.203 -27.5 -15.367 1 97.75 142 ARG B N 1
ATOM 4013 C CA . ARG B 1 142 ? -29.609 -27.719 -15.695 1 97.75 142 ARG B CA 1
ATOM 4014 C C . ARG B 1 142 ? -29.844 -29.156 -16.156 1 97.75 142 ARG B C 1
ATOM 4016 O O . ARG B 1 142 ? -30.969 -29.5 -16.531 1 97.75 142 ARG B O 1
ATOM 4023 N N . ALA B 1 143 ? -28.812 -29.938 -16.078 1 97.81 143 ALA B N 1
ATOM 4024 C CA . ALA B 1 143 ? -28.953 -31.344 -16.484 1 97.81 143 ALA B CA 1
ATOM 4025 C C . ALA B 1 143 ? -29.953 -32.062 -15.586 1 97.81 143 ALA B C 1
ATOM 4027 O O . ALA B 1 143 ? -29.938 -31.906 -14.359 1 97.81 143 ALA B O 1
ATOM 4028 N N . GLU B 1 144 ? -30.734 -32.875 -16.141 1 96.62 144 GLU B N 1
ATOM 4029 C CA . GLU B 1 144 ? -31.797 -33.562 -15.414 1 96.62 144 GLU B CA 1
ATOM 4030 C C . GLU B 1 144 ? -31.219 -34.406 -14.273 1 96.62 144 GLU B C 1
ATOM 4032 O O . GLU B 1 144 ? -31.797 -34.438 -13.18 1 96.62 144 GLU B O 1
ATOM 4037 N N . ASP B 1 145 ? -30.109 -35.031 -14.469 1 96.38 145 ASP B N 1
ATOM 4038 C CA . ASP B 1 145 ? -29.516 -35.906 -13.469 1 96.38 145 ASP B CA 1
ATOM 4039 C C . ASP B 1 145 ? -28.562 -35.156 -12.562 1 96.38 145 ASP B C 1
ATOM 4041 O O . ASP B 1 145 ? -27.922 -35.75 -11.688 1 96.38 145 ASP B O 1
ATOM 4045 N N . GLY B 1 146 ? -28.406 -33.938 -12.789 1 97.75 146 GLY B N 1
ATOM 4046 C CA . GLY B 1 146 ? -27.453 -33.156 -12.008 1 97.75 146 GLY B CA 1
ATOM 4047 C C . GLY B 1 146 ? -26.016 -33.5 -12.312 1 97.75 146 GLY B C 1
ATOM 4048 O O . GLY B 1 146 ? -25.688 -33.969 -13.414 1 97.75 146 GLY B O 1
ATOM 4049 N N . PHE B 1 147 ? -25.141 -33.156 -11.406 1 98.12 147 PHE B N 1
ATOM 4050 C CA . PHE B 1 147 ? -23.719 -33.5 -11.539 1 98.12 147 PHE B CA 1
ATOM 4051 C C . PHE B 1 147 ? -23.469 -34.938 -11.109 1 98.12 147 PHE B C 1
ATOM 4053 O O . PHE B 1 147 ? -23.938 -35.375 -10.055 1 98.12 147 PHE B O 1
ATOM 4060 N N . SER B 1 148 ? -22.75 -35.688 -11.891 1 97.69 148 SER B N 1
ATOM 4061 C CA . SER B 1 148 ? -22.297 -37 -11.484 1 97.69 148 SER B CA 1
ATOM 4062 C C . SER B 1 148 ? -21.062 -36.906 -10.586 1 97.69 148 SER B C 1
ATOM 4064 O O . SER B 1 148 ? -20.422 -35.875 -10.523 1 97.69 148 SER B O 1
ATOM 4066 N N . PRO B 1 149 ? -20.734 -38 -9.891 1 97.12 149 PRO B N 1
ATOM 4067 C CA . PRO B 1 149 ? -19.5 -38 -9.102 1 97.12 149 PRO B CA 1
ATOM 4068 C C . PRO B 1 149 ? -18.266 -37.719 -9.945 1 97.12 149 PRO B C 1
ATOM 4070 O O . PRO B 1 149 ? -17.328 -37.094 -9.461 1 97.12 149 PRO B O 1
ATOM 4073 N N . LYS B 1 150 ? -18.281 -38.188 -11.133 1 97 150 LYS B N 1
ATOM 4074 C CA . LYS B 1 150 ? -17.172 -37.906 -12.031 1 97 150 LYS B CA 1
ATOM 4075 C C . LYS B 1 150 ? -17.047 -36.406 -12.32 1 97 150 LYS B C 1
ATOM 4077 O O . LYS B 1 150 ? -15.938 -35.875 -12.398 1 97 150 LYS B O 1
ATOM 4082 N N . HIS B 1 151 ? -18.188 -35.781 -12.555 1 97.75 151 HIS B N 1
ATOM 4083 C CA . HIS B 1 151 ? -18.188 -34.344 -12.773 1 97.75 151 HIS B CA 1
ATOM 4084 C C . HIS B 1 151 ? -17.562 -33.594 -11.602 1 97.75 151 HIS B C 1
ATOM 4086 O O . HIS B 1 151 ? -16.688 -32.75 -11.797 1 97.75 151 HIS B O 1
ATOM 4092 N N . LEU B 1 152 ? -17.984 -33.969 -10.43 1 97.81 152 LEU B N 1
ATOM 4093 C CA . LEU B 1 152 ? -17.516 -33.312 -9.219 1 97.81 152 LEU B CA 1
ATOM 4094 C C . LEU B 1 152 ? -16.031 -33.562 -8.992 1 97.81 152 LEU B C 1
ATOM 4096 O O . LEU B 1 152 ? -15.305 -32.656 -8.562 1 97.81 152 LEU B O 1
ATOM 4100 N N . ALA B 1 153 ? -15.641 -34.75 -9.273 1 97.31 153 ALA B N 1
ATOM 4101 C CA . ALA B 1 153 ? -14.219 -35.094 -9.156 1 97.31 153 ALA B CA 1
ATOM 4102 C C . ALA B 1 153 ? -13.375 -34.219 -10.086 1 97.31 153 ALA B C 1
ATOM 4104 O O . ALA B 1 153 ? -12.281 -33.781 -9.711 1 97.31 153 ALA B O 1
ATOM 4105 N N . LEU B 1 154 ? -13.836 -34 -11.297 1 97.31 154 LEU B N 1
ATOM 4106 C CA . LEU B 1 154 ? -13.125 -33.125 -12.25 1 97.31 154 LEU B CA 1
ATOM 4107 C C . LEU B 1 154 ? -13.055 -31.703 -11.742 1 97.31 154 LEU B C 1
ATOM 4109 O O . LEU B 1 154 ? -12.008 -31.062 -11.828 1 97.31 154 LEU B O 1
ATOM 4113 N N . ILE B 1 155 ? -14.164 -31.172 -11.203 1 97.88 155 ILE B N 1
ATOM 4114 C CA . ILE B 1 155 ? -14.227 -29.828 -10.656 1 97.88 155 ILE B CA 1
ATOM 4115 C C . ILE B 1 155 ? -13.203 -29.688 -9.531 1 97.88 155 ILE B C 1
ATOM 4117 O O . ILE B 1 155 ? -12.445 -28.703 -9.484 1 97.88 155 ILE B O 1
ATOM 4121 N N . GLU B 1 156 ? -13.141 -30.672 -8.68 1 97.56 156 GLU B N 1
ATOM 4122 C CA . GLU B 1 156 ? -12.211 -30.641 -7.559 1 97.56 156 GLU B CA 1
ATOM 4123 C C . GLU B 1 156 ? -10.766 -30.719 -8.047 1 97.56 156 GLU B C 1
ATOM 4125 O O . GLU B 1 156 ? -9.883 -30.062 -7.484 1 97.56 156 GLU B O 1
ATOM 4130 N N . ALA B 1 157 ? -10.562 -31.438 -9.078 1 96.81 157 ALA B N 1
ATOM 4131 C CA . ALA B 1 157 ? -9.211 -31.703 -9.562 1 96.81 157 ALA B CA 1
ATOM 4132 C C . ALA B 1 157 ? -8.602 -30.469 -10.211 1 96.81 157 ALA B C 1
ATOM 4134 O O . ALA B 1 157 ? -7.379 -30.375 -10.367 1 96.81 157 ALA B O 1
ATOM 4135 N N . ILE B 1 158 ? -9.375 -29.516 -10.609 1 97.25 158 ILE B N 1
ATOM 4136 C CA . ILE B 1 158 ? -8.836 -28.375 -11.352 1 97.25 158 ILE B CA 1
ATOM 4137 C C . ILE B 1 158 ? -8.594 -27.203 -10.398 1 97.25 158 ILE B C 1
ATOM 4139 O O . ILE B 1 158 ? -8.023 -26.188 -10.789 1 97.25 158 ILE B O 1
ATOM 4143 N N . LYS B 1 159 ? -8.938 -27.328 -9.164 1 97.06 159 LYS B N 1
ATOM 4144 C CA . LYS B 1 159 ? -8.883 -26.234 -8.203 1 97.06 159 LYS B CA 1
ATOM 4145 C C . LYS B 1 159 ? -7.461 -25.703 -8.047 1 97.06 159 LYS B C 1
ATOM 4147 O O . LYS B 1 159 ? -7.246 -24.5 -7.98 1 97.06 159 LYS B O 1
ATOM 4152 N N . PRO B 1 160 ? -6.449 -26.578 -7.984 1 95.88 160 PRO B N 1
ATOM 4153 C CA . PRO B 1 160 ? -5.09 -26.047 -7.828 1 95.88 160 PRO B CA 1
ATOM 4154 C C . PRO B 1 160 ? -4.664 -25.156 -9 1 95.88 160 PRO B C 1
ATOM 4156 O O . PRO B 1 160 ? -4.027 -24.125 -8.797 1 95.88 160 PRO B O 1
ATOM 4159 N N . GLY B 1 161 ? -4.988 -25.641 -10.211 1 96.94 161 GLY B N 1
ATOM 4160 C CA . GLY B 1 161 ? -4.707 -24.797 -11.367 1 96.94 161 GLY B CA 1
ATOM 4161 C C . GLY B 1 161 ? -5.434 -23.469 -11.336 1 96.94 161 GLY B C 1
ATOM 4162 O O . GLY B 1 161 ? -4.836 -22.422 -11.625 1 96.94 161 GLY B O 1
ATOM 4163 N N . LEU B 1 162 ? -6.688 -23.531 -10.977 1 97.81 162 LEU B N 1
ATOM 4164 C CA . LEU B 1 162 ? -7.484 -22.312 -10.875 1 97.81 162 LEU B CA 1
ATOM 4165 C C . LEU B 1 162 ? -6.887 -21.359 -9.852 1 97.81 162 LEU B C 1
ATOM 4167 O O . LEU B 1 162 ? -6.758 -20.156 -10.109 1 97.81 162 LEU B O 1
ATOM 4171 N N . SER B 1 163 ? -6.5 -21.891 -8.727 1 96.81 163 SER B N 1
ATOM 4172 C CA . SER B 1 163 ? -5.879 -21.062 -7.688 1 96.81 163 SER B CA 1
ATOM 4173 C C . SER B 1 163 ? -4.578 -20.438 -8.188 1 96.81 163 SER B C 1
ATOM 4175 O O . SER B 1 163 ? -4.316 -19.266 -7.93 1 96.81 163 SER B O 1
ATOM 4177 N N . SER B 1 164 ? -3.807 -21.219 -8.891 1 96 164 SER B N 1
ATOM 4178 C CA . SER B 1 164 ? -2.531 -20.734 -9.398 1 96 164 SER B CA 1
ATOM 4179 C C . SER B 1 164 ? -2.73 -19.562 -10.359 1 96 164 SER B C 1
ATOM 4181 O O . SER B 1 164 ? -1.927 -18.625 -10.383 1 96 164 SER B O 1
ATOM 4183 N N . ALA B 1 165 ? -3.775 -19.625 -11.125 1 96.56 165 ALA B N 1
ATOM 4184 C CA . ALA B 1 165 ? -4.027 -18.594 -12.133 1 96.56 165 ALA B CA 1
ATOM 4185 C C . ALA B 1 165 ? -4.691 -17.375 -11.516 1 96.56 165 ALA B C 1
ATOM 4187 O O . ALA B 1 165 ? -4.375 -16.234 -11.883 1 96.56 165 ALA B O 1
ATOM 4188 N N . MET B 1 166 ? -5.543 -17.531 -10.539 1 96.44 166 MET B N 1
ATOM 4189 C CA . MET B 1 166 ? -6.406 -16.453 -10.055 1 96.44 166 MET B CA 1
ATOM 4190 C C . MET B 1 166 ? -5.773 -15.734 -8.867 1 96.44 166 MET B C 1
ATOM 4192 O O . MET B 1 166 ? -5.992 -14.539 -8.664 1 96.44 166 MET B O 1
ATOM 4196 N N . GLU B 1 167 ? -4.965 -16.438 -8.086 1 94.94 167 GLU B N 1
ATOM 4197 C CA . GLU B 1 167 ? -4.41 -15.883 -6.855 1 94.94 167 GLU B CA 1
ATOM 4198 C C . GLU B 1 167 ? -3.604 -14.617 -7.133 1 94.94 167 GLU B C 1
ATOM 4200 O O . GLU B 1 167 ? -3.838 -13.578 -6.52 1 94.94 167 GLU B O 1
ATOM 4205 N N . PRO B 1 168 ? -2.684 -14.648 -8.133 1 94.06 168 PRO B N 1
ATOM 4206 C CA . PRO B 1 168 ? -1.913 -13.43 -8.383 1 94.06 168 PRO B CA 1
ATOM 4207 C C . PRO B 1 168 ? -2.785 -12.266 -8.852 1 94.06 168 PRO B C 1
ATOM 4209 O O . PRO B 1 168 ? -2.484 -11.102 -8.562 1 94.06 168 PRO B O 1
ATOM 4212 N N . ILE B 1 169 ? -3.83 -12.57 -9.602 1 93.62 169 ILE B N 1
ATOM 4213 C CA . ILE B 1 169 ? -4.734 -11.531 -10.07 1 93.62 169 ILE B CA 1
ATOM 4214 C C . ILE B 1 169 ? -5.426 -10.875 -8.875 1 93.62 169 ILE B C 1
ATOM 4216 O O . ILE B 1 169 ? -5.508 -9.641 -8.797 1 93.62 169 ILE B O 1
ATOM 4220 N N . THR B 1 170 ? -5.918 -11.695 -7.984 1 92.38 170 THR B N 1
ATOM 4221 C CA . THR B 1 170 ? -6.582 -11.203 -6.785 1 92.38 170 THR B CA 1
ATOM 4222 C C . THR B 1 170 ? -5.625 -10.367 -5.941 1 92.38 170 THR B C 1
ATOM 4224 O O . THR B 1 170 ? -6.004 -9.328 -5.406 1 92.38 170 THR B O 1
ATOM 4227 N N . MET B 1 171 ? -4.426 -10.812 -5.84 1 90.44 171 MET B N 1
ATOM 4228 C CA . MET B 1 171 ? -3.42 -10.094 -5.07 1 90.44 171 MET B CA 1
ATOM 4229 C C . MET B 1 171 ? -3.119 -8.734 -5.699 1 90.44 171 MET B C 1
ATOM 4231 O O . MET B 1 171 ? -2.967 -7.742 -4.992 1 90.44 171 MET B O 1
ATOM 4235 N N . ARG B 1 172 ? -3 -8.688 -6.977 1 89.5 172 ARG B N 1
ATOM 4236 C CA . ARG B 1 172 ? -2.762 -7.418 -7.656 1 89.5 172 ARG B CA 1
ATOM 4237 C C . ARG B 1 172 ? -3.908 -6.441 -7.418 1 89.5 172 ARG B C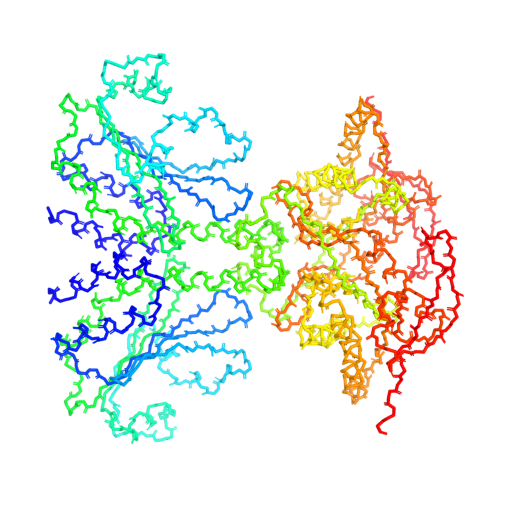 1
ATOM 4239 O O . ARG B 1 172 ? -3.682 -5.266 -7.133 1 89.5 172 ARG B O 1
ATOM 4246 N N . LYS B 1 173 ? -5.078 -6.934 -7.535 1 87.75 173 LYS B N 1
ATOM 4247 C CA . LYS B 1 173 ? -6.254 -6.102 -7.285 1 87.75 173 LYS B CA 1
ATOM 4248 C C . LYS B 1 173 ? -6.258 -5.578 -5.852 1 87.75 173 LYS B C 1
ATOM 4250 O O . LYS B 1 173 ? -6.57 -4.41 -5.613 1 87.75 173 LYS B O 1
ATOM 4255 N N . SER B 1 174 ? -5.918 -6.426 -4.949 1 86.69 174 SER B N 1
ATOM 4256 C CA . SER B 1 174 ? -5.891 -6.047 -3.539 1 86.69 174 SER B CA 1
ATOM 4257 C C . SER B 1 174 ? -4.824 -4.992 -3.27 1 86.69 174 SER B C 1
ATOM 4259 O O . SER B 1 174 ? -5.07 -4.023 -2.547 1 86.69 174 SER B O 1
ATOM 4261 N N . THR B 1 175 ? -3.664 -5.203 -3.82 1 85.94 175 THR B N 1
ATOM 4262 C CA . THR B 1 175 ? -2.561 -4.273 -3.611 1 85.94 175 THR B CA 1
ATOM 4263 C C . THR B 1 175 ? -2.893 -2.898 -4.184 1 85.94 175 THR B C 1
ATOM 4265 O O . THR B 1 175 ? -2.674 -1.878 -3.531 1 85.94 175 THR B O 1
ATOM 4268 N N . GLN B 1 176 ? -3.381 -2.918 -5.348 1 84.88 176 GLN B N 1
ATOM 4269 C CA . GLN B 1 176 ? -3.758 -1.659 -5.984 1 84.88 176 GLN B CA 1
ATOM 4270 C C . GLN B 1 176 ? -4.82 -0.928 -5.168 1 84.88 176 GLN B C 1
ATOM 4272 O O . GLN B 1 176 ? -4.766 0.295 -5.02 1 84.88 176 GLN B O 1
ATOM 4277 N N . SER B 1 177 ? -5.758 -1.67 -4.715 1 84.38 177 SER B N 1
ATOM 4278 C CA . SER B 1 177 ? -6.82 -1.094 -3.898 1 84.38 177 SER B CA 1
ATOM 4279 C C . SER B 1 177 ? -6.266 -0.505 -2.605 1 84.38 177 SER B C 1
ATOM 4281 O O . SER B 1 177 ? -6.691 0.569 -2.174 1 84.38 177 SER B O 1
ATOM 4283 N N . LEU B 1 178 ? -5.352 -1.214 -2.014 1 83.31 178 LEU B N 1
ATOM 4284 C CA . LEU B 1 178 ? -4.738 -0.741 -0.779 1 83.31 178 LEU B CA 1
ATOM 4285 C C . LEU B 1 178 ? -3.953 0.545 -1.02 1 83.31 178 LEU B C 1
ATOM 4287 O O . LEU B 1 178 ? -4.051 1.492 -0.235 1 83.31 178 LEU B O 1
ATOM 4291 N N . LEU B 1 179 ? -3.186 0.554 -2.09 1 85 179 LEU B N 1
ATOM 4292 C CA . LEU B 1 179 ? -2.422 1.749 -2.43 1 85 179 LEU B CA 1
ATOM 4293 C C . LEU B 1 179 ? -3.348 2.934 -2.682 1 85 179 LEU B C 1
ATOM 4295 O O . LEU B 1 179 ? -3.076 4.047 -2.229 1 85 179 LEU B O 1
ATOM 4299 N N . ARG B 1 180 ? -4.402 2.707 -3.352 1 86.31 180 ARG B N 1
ATOM 4300 C CA . ARG B 1 180 ? -5.363 3.773 -3.627 1 86.31 180 ARG B CA 1
ATOM 4301 C C . ARG B 1 180 ? -5.988 4.293 -2.336 1 86.31 180 ARG B C 1
ATOM 4303 O O . ARG B 1 180 ? -6.199 5.5 -2.186 1 86.31 180 ARG B O 1
ATOM 4310 N N . THR B 1 181 ? -6.328 3.369 -1.493 1 85.06 181 THR B N 1
ATOM 4311 C CA . THR B 1 181 ? -6.98 3.715 -0.235 1 85.06 181 THR B CA 1
ATOM 4312 C C . THR B 1 181 ? -6.078 4.598 0.62 1 85.06 181 THR B C 1
ATOM 4314 O O . THR B 1 181 ? -6.543 5.551 1.248 1 85.06 181 THR B O 1
ATOM 4317 N N . TYR B 1 182 ? -4.793 4.375 0.591 1 87.31 182 TYR B N 1
ATOM 4318 C CA . TYR B 1 182 ? -3.93 5.047 1.558 1 87.31 182 TYR B CA 1
ATOM 4319 C C . TYR B 1 182 ? -3.141 6.172 0.896 1 87.31 182 TYR B C 1
ATOM 4321 O O . TYR B 1 182 ? -2.613 7.051 1.578 1 87.31 182 TYR B O 1
ATOM 4329 N N . LEU B 1 183 ? -3.021 6.113 -0.448 1 87.62 183 LEU B N 1
ATOM 4330 C CA . LEU B 1 183 ? -2.213 7.133 -1.105 1 87.62 183 LEU B CA 1
ATOM 4331 C C . LEU B 1 183 ? -3.084 8.047 -1.963 1 87.62 183 LEU B C 1
ATOM 4333 O O . LEU B 1 183 ? -2.662 9.141 -2.332 1 87.62 183 LEU B O 1
ATOM 4337 N N . GLY B 1 184 ? -4.312 7.559 -2.33 1 87.56 184 GLY B N 1
ATOM 4338 C CA . GLY B 1 184 ? -5.117 8.281 -3.301 1 87.56 184 GLY B CA 1
ATOM 4339 C C . GLY B 1 184 ? -4.883 7.828 -4.73 1 87.56 184 GLY B C 1
ATOM 4340 O O . GLY B 1 184 ? -3.951 7.062 -4.996 1 87.56 184 GLY B O 1
ATOM 4341 N N . ASP B 1 185 ? -5.684 8.32 -5.605 1 85.75 185 ASP B N 1
ATOM 4342 C CA . ASP B 1 185 ? -5.676 7.848 -6.984 1 85.75 185 ASP B CA 1
ATOM 4343 C C . ASP B 1 185 ? -4.383 8.242 -7.691 1 85.75 185 ASP B C 1
ATOM 4345 O O . ASP B 1 185 ? -3.65 7.375 -8.18 1 85.75 185 ASP B O 1
ATOM 4349 N N . GLY B 1 186 ? -4.102 9.469 -7.715 1 84.62 186 GLY B N 1
ATOM 4350 C CA . GLY B 1 186 ? -2.922 9.945 -8.422 1 84.62 186 GLY B CA 1
ATOM 4351 C C . GLY B 1 186 ? -1.634 9.312 -7.93 1 84.62 186 GLY B C 1
ATOM 4352 O O . GLY B 1 186 ? -0.951 8.625 -8.688 1 84.62 186 GLY B O 1
ATOM 4353 N N . PRO B 1 187 ? -1.399 9.438 -6.652 1 84.44 187 PRO B N 1
ATOM 4354 C CA . PRO B 1 187 ? -0.172 8.867 -6.094 1 84.44 187 PRO B CA 1
ATOM 4355 C C . PRO B 1 187 ? -0.096 7.348 -6.27 1 84.44 187 PRO B C 1
ATOM 4357 O O . PRO B 1 187 ? 0.977 6.809 -6.555 1 84.44 187 PRO B O 1
ATOM 4360 N N . SER B 1 188 ? -1.21 6.711 -6.066 1 86.31 188 SER B N 1
ATOM 4361 C CA . SER B 1 188 ? -1.219 5.258 -6.234 1 86.31 188 SER B CA 1
ATOM 4362 C C . SER B 1 188 ? -0.814 4.863 -7.648 1 86.31 188 SER B C 1
ATOM 4364 O O . SER B 1 188 ? -0.049 3.916 -7.84 1 86.31 188 SER B O 1
ATOM 4366 N N . SER B 1 189 ? -1.364 5.555 -8.586 1 83.75 189 SER B N 1
ATOM 4367 C CA . SER B 1 189 ? -1.033 5.273 -9.984 1 83.75 189 SER B CA 1
ATOM 4368 C C . SER B 1 189 ? 0.445 5.527 -10.258 1 83.75 189 SER B C 1
ATOM 4370 O O . SER B 1 189 ? 1.092 4.746 -10.961 1 83.75 189 SER B O 1
ATOM 4372 N N . ALA B 1 190 ? 0.931 6.539 -9.664 1 79.06 190 ALA B N 1
ATOM 4373 C CA . ALA B 1 190 ? 2.342 6.867 -9.852 1 79.06 190 ALA B CA 1
ATOM 4374 C C . ALA B 1 190 ? 3.24 5.789 -9.258 1 79.06 190 ALA B C 1
ATOM 4376 O O . ALA B 1 190 ? 4.211 5.363 -9.883 1 79.06 190 ALA B O 1
ATOM 4377 N N . VAL B 1 191 ? 2.916 5.336 -8.094 1 77.12 191 VAL B N 1
ATOM 4378 C CA . VAL B 1 191 ? 3.705 4.32 -7.406 1 77.12 191 VAL B CA 1
ATOM 4379 C C . VAL B 1 191 ? 3.617 2.996 -8.156 1 77.12 191 VAL B C 1
ATOM 4381 O O . VAL B 1 191 ? 4.629 2.32 -8.359 1 77.12 191 VAL B O 1
ATOM 4384 N N . TRP B 1 192 ? 2.432 2.701 -8.594 1 73.94 192 TRP B N 1
ATOM 4385 C CA . TRP B 1 192 ? 2.193 1.433 -9.281 1 73.94 192 TRP B CA 1
ATOM 4386 C C . TRP B 1 192 ? 2.947 1.378 -10.602 1 73.94 192 TRP B C 1
ATOM 4388 O O . TRP B 1 192 ? 3.424 0.315 -11.008 1 73.94 192 TRP B O 1
ATOM 4398 N N . ASN B 1 193 ? 3.088 2.473 -11.234 1 71.75 193 ASN B N 1
ATOM 4399 C CA . ASN B 1 193 ? 3.736 2.523 -12.539 1 71.75 193 ASN B CA 1
ATOM 4400 C C . ASN B 1 193 ? 5.246 2.697 -12.414 1 71.75 193 ASN B C 1
ATOM 4402 O O . ASN B 1 193 ? 5.953 2.816 -13.414 1 71.75 193 ASN B O 1
ATOM 4406 N N . GLY B 1 194 ? 5.746 2.516 -11.258 1 63.56 194 GLY B N 1
ATOM 4407 C CA . GLY B 1 194 ? 7.18 2.561 -11.023 1 63.56 194 GLY B CA 1
ATOM 4408 C C . GLY B 1 194 ? 7.762 3.957 -11.141 1 63.56 194 GLY B C 1
ATOM 4409 O O . GLY B 1 194 ? 8.961 4.117 -11.367 1 63.56 194 GLY B O 1
ATOM 4410 N N . ALA B 1 195 ? 7.016 4.883 -11.57 1 55.22 195 ALA B N 1
ATOM 4411 C CA . ALA B 1 195 ? 7.5 6.25 -11.742 1 55.22 195 ALA B CA 1
ATOM 4412 C C . ALA B 1 195 ? 8.195 6.746 -10.477 1 55.22 195 ALA B C 1
ATOM 4414 O O . ALA B 1 195 ? 8.883 7.77 -10.5 1 55.22 195 ALA B O 1
ATOM 4415 N N . ILE B 1 196 ? 7.988 6.07 -9.375 1 54.69 196 ILE B N 1
ATOM 4416 C CA . ILE B 1 196 ? 8.422 6.91 -8.266 1 54.69 196 ILE B CA 1
ATOM 4417 C C . ILE B 1 196 ? 9.617 6.266 -7.566 1 54.69 196 ILE B C 1
ATOM 4419 O O . ILE B 1 196 ? 9.438 5.469 -6.637 1 54.69 196 ILE B O 1
ATOM 4423 N N . LYS B 1 197 ? 10.727 5.938 -8.469 1 53.16 197 LYS B N 1
ATOM 4424 C CA . LYS B 1 197 ? 12.008 5.832 -7.781 1 53.16 197 LYS B CA 1
ATOM 4425 C C . LYS B 1 197 ? 12.227 7.004 -6.832 1 53.16 197 LYS B C 1
ATOM 4427 O O . LYS B 1 197 ? 11.727 8.109 -7.074 1 53.16 197 LYS B O 1
ATOM 4432 N N . ARG B 1 198 ? 12.875 6.773 -5.727 1 50.5 198 ARG B N 1
ATOM 4433 C CA . ARG B 1 198 ? 13.352 7.832 -4.84 1 50.5 198 ARG B CA 1
ATOM 4434 C C . ARG B 1 198 ? 14.008 8.953 -5.637 1 50.5 198 ARG B C 1
ATOM 4436 O O . ARG B 1 198 ? 14.656 8.711 -6.652 1 50.5 198 ARG B O 1
ATOM 4443 N N . SER B 1 199 ? 13.453 10.148 -5.711 1 53.69 199 SER B N 1
ATOM 4444 C CA . SER B 1 199 ? 14.07 11.367 -6.23 1 53.69 199 SER B CA 1
ATOM 4445 C C . SER B 1 199 ? 13.453 11.773 -7.566 1 53.69 199 SER B C 1
ATOM 4447 O O . SER B 1 199 ? 13.797 12.812 -8.125 1 53.69 199 SER B O 1
ATOM 4449 N N . GLU B 1 200 ? 12.648 10.742 -8.086 1 58.84 200 GLU B N 1
ATOM 4450 C CA . GLU B 1 200 ? 12.047 11.258 -9.312 1 58.84 200 GLU B CA 1
ATOM 4451 C C . GLU B 1 200 ? 10.844 12.141 -8.992 1 58.84 200 GLU B C 1
ATOM 4453 O O . GLU B 1 200 ? 9.914 11.719 -8.297 1 58.84 200 GLU B O 1
ATOM 4458 N N . ARG B 1 201 ? 11.047 13.406 -9.109 1 65.62 201 ARG B N 1
ATOM 4459 C CA . ARG B 1 201 ? 10.023 14.422 -8.891 1 65.62 201 ARG B CA 1
ATOM 4460 C C . ARG B 1 201 ? 9.602 15.07 -10.203 1 65.62 201 ARG B C 1
ATOM 4462 O O . ARG B 1 201 ? 10.406 15.164 -11.141 1 65.62 201 ARG B O 1
ATOM 4469 N N . SER B 1 202 ? 8.273 15.242 -10.219 1 75.5 202 SER B N 1
ATOM 4470 C CA . SER B 1 202 ? 7.746 15.945 -11.383 1 75.5 202 SER B CA 1
ATOM 4471 C C . SER B 1 202 ? 7.172 17.297 -11 1 75.5 202 SER B C 1
ATOM 4473 O O . SER B 1 202 ? 6.66 17.469 -9.891 1 75.5 202 SER B O 1
ATOM 4475 N N . THR B 1 203 ? 7.543 18.297 -11.734 1 82.19 203 THR B N 1
ATOM 4476 C CA . THR B 1 203 ? 6.898 19.594 -11.586 1 82.19 203 THR B CA 1
ATOM 4477 C C . THR B 1 203 ? 5.621 19.656 -12.414 1 82.19 203 THR B C 1
ATOM 4479 O O . THR B 1 203 ? 5.613 19.281 -13.586 1 82.19 203 THR B O 1
ATOM 4482 N N . LEU B 1 204 ? 4.539 19.953 -11.703 1 85.75 204 LEU B N 1
ATOM 4483 C CA . LEU B 1 204 ? 3.297 20.109 -12.461 1 85.75 204 LEU B CA 1
ATOM 4484 C C . LEU B 1 204 ? 2.502 21.312 -11.953 1 85.75 204 LEU B C 1
ATOM 4486 O O . LEU B 1 204 ? 2.787 21.844 -10.883 1 85.75 204 LEU B O 1
ATOM 4490 N N . GLU B 1 205 ? 1.611 21.828 -12.781 1 94.25 205 GLU B N 1
ATOM 4491 C CA . GLU B 1 205 ? 0.645 22.828 -12.344 1 94.25 205 GLU B CA 1
ATOM 4492 C C . GLU B 1 205 ? -0.593 22.172 -11.734 1 94.25 205 GLU B C 1
ATOM 4494 O O . GLU B 1 205 ? -1.047 21.141 -12.203 1 94.25 205 GLU B O 1
ATOM 4499 N N . ALA B 1 206 ? -1.077 22.766 -10.648 1 96.5 206 ALA B N 1
ATOM 4500 C CA . ALA B 1 206 ? -2.266 22.219 -9.992 1 96.5 206 ALA B CA 1
ATOM 4501 C C . ALA B 1 206 ? -3.014 23.312 -9.227 1 96.5 206 ALA B C 1
ATOM 4503 O O . ALA B 1 206 ? -2.447 24.359 -8.914 1 96.5 206 ALA B O 1
ATOM 4504 N N . VAL B 1 207 ? -4.285 23.141 -9.055 1 98.31 207 VAL B N 1
ATOM 4505 C CA . VAL B 1 207 ? -5.008 23.875 -8.023 1 98.31 207 VAL B CA 1
ATOM 4506 C C . VAL B 1 207 ? -4.859 23.172 -6.684 1 98.31 207 VAL B C 1
ATOM 4508 O O . VAL B 1 207 ? -5.078 21.953 -6.586 1 98.31 207 VAL B O 1
ATOM 4511 N N . ILE B 1 208 ? -4.438 23.906 -5.691 1 98.06 208 ILE B N 1
ATOM 4512 C CA . ILE B 1 208 ? -4.289 23.391 -4.336 1 98.06 208 ILE B CA 1
ATOM 4513 C C . ILE B 1 208 ? -5.477 23.828 -3.486 1 98.06 208 ILE B C 1
ATOM 4515 O O . ILE B 1 208 ? -5.887 25 -3.529 1 98.06 208 ILE B O 1
ATOM 4519 N N . MET B 1 209 ? -6.027 22.875 -2.781 1 98.69 209 MET B N 1
ATOM 4520 C CA . MET B 1 209 ? -7.125 23.156 -1.858 1 98.69 209 MET B CA 1
ATOM 4521 C C . MET B 1 209 ? -6.777 22.688 -0.446 1 98.69 209 MET B C 1
ATOM 4523 O O . MET B 1 209 ? -6.477 21.516 -0.226 1 98.69 209 MET B O 1
ATOM 4527 N N . PHE B 1 210 ? -6.738 23.641 0.463 1 98 210 PHE B N 1
ATOM 4528 C CA . PHE B 1 210 ? -6.66 23.312 1.881 1 98 210 PHE B CA 1
ATOM 4529 C C . PHE B 1 210 ? -8.023 23.469 2.551 1 98 210 PHE B C 1
ATOM 4531 O O . PHE B 1 210 ? -8.711 24.469 2.316 1 98 210 PHE B O 1
ATOM 4538 N N . SER B 1 211 ? -8.414 22.547 3.277 1 98.06 211 SER B N 1
ATOM 4539 C CA . SER B 1 211 ? -9.602 22.656 4.117 1 98.06 211 SER B CA 1
ATOM 4540 C C . SER B 1 211 ? -9.281 22.344 5.574 1 98.06 211 SER B C 1
ATOM 4542 O O . SER B 1 211 ? -8.438 21.484 5.855 1 98.06 211 SER B O 1
ATOM 4544 N N . ASP B 1 212 ? -9.938 22.969 6.465 1 96.06 212 ASP B N 1
ATOM 4545 C CA . ASP B 1 212 ? -9.719 22.797 7.898 1 96.06 212 ASP B CA 1
ATOM 4546 C C . ASP B 1 212 ? -10.992 23.094 8.688 1 96.06 212 ASP B C 1
ATOM 4548 O O . ASP B 1 212 ? -11.742 24.016 8.344 1 96.06 212 ASP B O 1
ATOM 4552 N N . LEU B 1 213 ? -11.188 22.328 9.758 1 95.31 213 LEU B N 1
ATOM 4553 C CA . LEU B 1 213 ? -12.336 22.578 10.625 1 95.31 213 LEU B CA 1
ATOM 4554 C C . LEU B 1 213 ? -12.07 23.766 11.547 1 95.31 213 LEU B C 1
ATOM 4556 O O . LEU B 1 213 ? -10.977 23.906 12.094 1 95.31 213 LEU B O 1
ATOM 4560 N N . ARG B 1 214 ? -13.148 24.594 11.695 1 93 214 ARG B N 1
ATOM 4561 C CA . ARG B 1 214 ? -13.047 25.75 12.594 1 93 214 ARG B CA 1
ATOM 4562 C C . ARG B 1 214 ? -13.281 25.328 14.039 1 93 214 ARG B C 1
ATOM 4564 O O . ARG B 1 214 ? -14.25 24.625 14.344 1 93 214 ARG B O 1
ATOM 4571 N N . GLY B 1 215 ? -12.328 25.75 14.859 1 87.62 215 GLY B N 1
ATOM 4572 C CA . GLY B 1 215 ? -12.5 25.5 16.281 1 87.62 215 GLY B CA 1
ATOM 4573 C C . GLY B 1 215 ? -12.336 24.031 16.641 1 87.62 215 GLY B C 1
ATOM 4574 O O . GLY B 1 215 ? -12.836 23.594 17.672 1 87.62 215 GLY B O 1
ATOM 4575 N N . PHE B 1 216 ? -11.688 23.266 15.883 1 86.44 216 PHE B N 1
ATOM 4576 C CA . PHE B 1 216 ? -11.594 21.828 16.078 1 86.44 216 PHE B CA 1
ATOM 4577 C C . PHE B 1 216 ? -10.719 21.5 17.297 1 86.44 216 PHE B C 1
ATOM 4579 O O . PHE B 1 216 ? -10.977 20.531 18.016 1 86.44 216 PHE B O 1
ATOM 4586 N N . THR B 1 217 ? -9.602 22.266 17.453 1 78.69 217 THR B N 1
ATOM 4587 C CA . THR B 1 217 ? -8.742 22 18.594 1 78.69 217 THR B CA 1
ATOM 4588 C C . THR B 1 217 ? -9.547 22.047 19.891 1 78.69 217 THR B C 1
ATOM 4590 O O . THR B 1 217 ? -9.469 21.141 20.719 1 78.69 217 THR B O 1
ATOM 4593 N N . ALA B 1 218 ? -10.328 23.125 20.047 1 81.81 218 ALA B N 1
ATOM 4594 C CA . ALA B 1 218 ? -11.188 23.25 21.234 1 81.81 218 ALA B CA 1
ATOM 4595 C C . ALA B 1 218 ? -12.203 22.125 21.281 1 81.81 218 ALA B C 1
ATOM 4597 O O . ALA B 1 218 ? -12.477 21.562 22.359 1 81.81 218 ALA B O 1
ATOM 4598 N N . PHE B 1 219 ? -12.797 21.812 20.188 1 86.5 219 PHE B N 1
ATOM 4599 C CA . PHE B 1 219 ? -13.75 20.719 20.078 1 86.5 219 PHE B CA 1
ATOM 4600 C C . PHE B 1 219 ? -13.133 19.406 20.516 1 86.5 219 PHE B C 1
ATOM 4602 O O . PHE B 1 219 ? -13.734 18.656 21.297 1 86.5 219 PHE B O 1
ATOM 4609 N N . SER B 1 220 ? -11.914 19.062 20.062 1 82.5 220 SER B N 1
ATOM 4610 C CA . SER B 1 220 ? -11.234 17.797 20.359 1 82.5 220 SER B CA 1
ATOM 4611 C C . SER B 1 220 ? -10.836 17.719 21.828 1 82.5 220 SER B C 1
ATOM 4613 O O . SER B 1 220 ? -10.711 16.641 22.391 1 82.5 220 SER B O 1
ATOM 4615 N N . ASP B 1 221 ? -10.711 18.844 22.484 1 75.25 221 ASP B N 1
ATOM 4616 C CA . ASP B 1 221 ? -10.312 18.891 23.891 1 75.25 221 ASP B CA 1
ATOM 4617 C C . ASP B 1 221 ? -11.516 18.703 24.812 1 75.25 221 ASP B C 1
ATOM 4619 O O . ASP B 1 221 ? -11.352 18.328 25.984 1 75.25 221 ASP B O 1
ATOM 4623 N N . THR B 1 222 ? -12.664 18.984 24.312 1 80.94 222 THR B N 1
ATOM 4624 C CA . THR B 1 222 ? -13.82 19.031 25.188 1 80.94 222 THR B CA 1
ATOM 4625 C C . THR B 1 222 ? -14.758 17.859 24.938 1 80.94 222 THR B C 1
ATOM 4627 O O . THR B 1 222 ? -15.586 17.516 25.781 1 80.94 222 THR B O 1
ATOM 4630 N N . GLN B 1 223 ? -14.68 17.297 23.797 1 86 223 GLN B N 1
ATOM 4631 C CA . GLN B 1 223 ? -15.57 16.203 23.422 1 86 223 GLN B CA 1
ATOM 4632 C C . GLN B 1 223 ? -14.906 14.852 23.672 1 86 223 GLN B C 1
ATOM 4634 O O . GLN B 1 223 ? -13.688 14.766 23.812 1 86 223 GLN B O 1
ATOM 4639 N N . SER B 1 224 ? -15.758 13.844 23.766 1 83.88 224 SER B N 1
ATOM 4640 C CA . SER B 1 224 ? -15.227 12.484 23.891 1 83.88 224 SER B CA 1
ATOM 4641 C C . SER B 1 224 ? -14.461 12.078 22.625 1 83.88 224 SER B C 1
ATOM 4643 O O . SER B 1 224 ? -14.703 12.609 21.547 1 83.88 224 SER B O 1
ATOM 4645 N N . GLU B 1 225 ? -13.594 11.172 22.781 1 80 225 GLU B N 1
ATOM 4646 C CA . GLU B 1 225 ? -12.82 10.656 21.656 1 80 225 GLU B CA 1
ATOM 4647 C C . GLU B 1 225 ? -13.742 10.117 20.562 1 80 225 GLU B C 1
ATOM 4649 O O . GLU B 1 225 ? -13.492 10.344 19.375 1 80 225 GLU B O 1
ATOM 4654 N N . GLN B 1 226 ? -14.711 9.398 21 1 81.62 226 GLN B N 1
ATOM 4655 C CA . GLN B 1 226 ? -15.656 8.836 20.031 1 81.62 226 GLN B CA 1
ATOM 4656 C C . GLN B 1 226 ? -16.344 9.93 19.219 1 81.62 226 GLN B C 1
ATOM 4658 O O . GLN B 1 226 ? -16.469 9.82 18 1 81.62 226 GLN B O 1
ATOM 4663 N N . GLU B 1 227 ? -16.703 10.969 19.938 1 88.06 227 GLU B N 1
ATOM 4664 C CA . GLU B 1 227 ? -17.375 12.07 19.25 1 88.06 227 GLU B CA 1
ATOM 4665 C C . GLU B 1 227 ? -16.438 12.773 18.281 1 88.06 227 GLU B C 1
ATOM 4667 O O . GLU B 1 227 ? -16.859 13.18 17.188 1 88.06 227 GLU B O 1
ATOM 4672 N N . VAL B 1 228 ? -15.219 12.969 18.656 1 87.31 228 VAL B N 1
ATOM 4673 C CA . VAL B 1 228 ? -14.219 13.617 17.812 1 87.31 228 VAL B CA 1
ATOM 4674 C C . VAL B 1 228 ? -14.016 12.805 16.531 1 87.31 228 VAL B C 1
ATOM 4676 O O . VAL B 1 228 ? -14 13.352 15.43 1 87.31 228 VAL B O 1
ATOM 4679 N N . PHE B 1 229 ? -14.008 11.57 16.656 1 83.94 229 PHE B N 1
ATOM 4680 C CA . PHE B 1 229 ? -13.773 10.711 15.508 1 83.94 229 PHE B CA 1
ATOM 4681 C C . PHE B 1 229 ? -14.984 10.688 14.594 1 83.94 229 PHE B C 1
ATOM 4683 O O . PHE B 1 229 ? -14.852 10.68 13.367 1 83.94 229 PHE B O 1
ATOM 4690 N N . ASP B 1 230 ? -16.125 10.609 15.219 1 87.25 230 ASP B N 1
ATOM 4691 C CA . ASP B 1 230 ? -17.344 10.625 14.422 1 87.25 230 ASP B CA 1
ATOM 4692 C C . ASP B 1 230 ? -17.453 11.914 13.602 1 87.25 230 ASP B C 1
ATOM 4694 O O . ASP B 1 230 ? -17.859 11.875 12.438 1 87.25 230 ASP B O 1
ATOM 4698 N N . ALA B 1 231 ? -17.094 12.953 14.234 1 92.56 231 ALA B N 1
ATOM 4699 C CA . ALA B 1 231 ? -17.125 14.25 13.555 1 92.56 231 ALA B CA 1
ATOM 4700 C C . ALA B 1 231 ? -16.125 14.281 12.406 1 92.56 231 ALA B C 1
ATOM 4702 O O . ALA B 1 231 ? -16.453 14.711 11.297 1 92.56 231 ALA B O 1
ATOM 4703 N N . LEU B 1 232 ? -14.961 13.789 12.695 1 92.25 232 LEU B N 1
ATOM 4704 C CA . LEU B 1 232 ? -13.906 13.781 11.688 1 92.25 232 LEU B CA 1
ATOM 4705 C C . LEU B 1 232 ? -14.273 12.867 10.523 1 92.25 232 LEU B C 1
ATOM 4707 O O . LEU B 1 232 ? -14.086 13.227 9.359 1 92.25 232 LEU B O 1
ATOM 4711 N N . ASP B 1 233 ? -14.844 11.75 10.812 1 89 233 ASP B N 1
ATOM 4712 C CA . ASP B 1 233 ? -15.211 10.797 9.773 1 89 233 ASP B CA 1
ATOM 4713 C C . ASP B 1 233 ? -16.25 11.383 8.828 1 89 233 ASP B C 1
ATOM 4715 O O . ASP B 1 233 ? -16.141 11.258 7.609 1 89 233 ASP B O 1
ATOM 4719 N N . GLY B 1 234 ? -17.25 11.969 9.492 1 93.75 234 GLY B N 1
ATOM 4720 C CA . GLY B 1 234 ? -18.266 12.617 8.688 1 93.75 234 GLY B CA 1
ATOM 4721 C C . GLY B 1 234 ? -17.719 13.734 7.816 1 93.75 234 GLY B C 1
ATOM 4722 O O . GLY B 1 234 ? -18.031 13.82 6.629 1 93.75 234 GLY B O 1
ATOM 4723 N N . TYR B 1 235 ? -16.906 14.508 8.43 1 96 235 TYR B N 1
ATOM 4724 C CA . TYR B 1 235 ? -16.281 15.641 7.754 1 96 235 TYR B CA 1
ATOM 4725 C C . TYR B 1 235 ? -15.391 15.164 6.605 1 96 235 TYR B C 1
ATOM 4727 O O . TYR B 1 235 ? -15.484 15.68 5.488 1 96 235 TYR B O 1
ATOM 4735 N N . PHE B 1 236 ? -14.555 14.172 6.797 1 95.56 236 PHE B N 1
ATOM 4736 C CA . PHE B 1 236 ? -13.648 13.664 5.777 1 95.56 236 PHE B CA 1
ATOM 4737 C C . PHE B 1 236 ? -14.422 13.031 4.625 1 95.56 236 PHE B C 1
ATOM 4739 O O . PHE B 1 236 ? -14.047 13.18 3.463 1 95.56 236 PHE B O 1
ATOM 4746 N N . GLU B 1 237 ? -15.492 12.367 4.949 1 94.5 237 GLU B N 1
ATOM 4747 C CA . GLU B 1 237 ? -16.312 11.781 3.9 1 94.5 237 GLU B CA 1
ATOM 4748 C C . GLU B 1 237 ? -16.844 12.852 2.943 1 94.5 237 GLU B C 1
ATOM 4750 O O . GLU B 1 237 ? -16.781 12.68 1.724 1 94.5 237 GLU B O 1
ATOM 4755 N N . VAL B 1 238 ? -17.266 13.922 3.564 1 97.12 238 VAL B N 1
ATOM 4756 C CA . VAL B 1 238 ? -17.797 15.023 2.773 1 97.12 238 VAL B CA 1
ATOM 4757 C C . VAL B 1 238 ? -16.703 15.602 1.881 1 97.12 238 VAL B C 1
ATOM 4759 O O . VAL B 1 238 ? -16.906 15.797 0.681 1 97.12 238 VAL B O 1
ATOM 4762 N N . VAL B 1 239 ? -15.539 15.844 2.436 1 97.75 239 VAL B N 1
ATOM 4763 C CA . VAL B 1 239 ? -14.453 16.484 1.696 1 97.75 239 VAL B CA 1
ATOM 4764 C C . VAL B 1 239 ? -13.969 15.539 0.592 1 97.75 239 VAL B C 1
ATOM 4766 O O . VAL B 1 239 ? -13.82 15.953 -0.562 1 97.75 239 VAL B O 1
ATOM 4769 N N . VAL B 1 240 ? -13.766 14.289 0.914 1 95.75 240 VAL B N 1
ATOM 4770 C CA . VAL B 1 240 ? -13.219 13.32 -0.038 1 95.75 240 VAL B CA 1
ATOM 4771 C C . VAL B 1 240 ? -14.188 13.156 -1.21 1 95.75 240 VAL B C 1
ATOM 4773 O O . VAL B 1 240 ? -13.781 13.227 -2.371 1 95.75 240 VAL B O 1
ATOM 4776 N N . GLN B 1 241 ? -15.461 12.961 -0.96 1 95.56 241 GLN B N 1
ATOM 4777 C CA . GLN B 1 241 ? -16.453 12.781 -2.014 1 95.56 241 GLN B CA 1
ATOM 4778 C C . GLN B 1 241 ? -16.531 14 -2.92 1 95.56 241 GLN B C 1
ATOM 4780 O O . GLN B 1 241 ? -16.625 13.875 -4.145 1 95.56 241 GLN B O 1
ATOM 4785 N N . SER B 1 242 ? -16.484 15.18 -2.277 1 97.94 242 SER B N 1
ATOM 4786 C CA . SER B 1 242 ? -16.578 16.422 -3.029 1 97.94 242 SER B CA 1
ATOM 4787 C C . SER B 1 242 ? -15.367 16.641 -3.922 1 97.94 242 SER B C 1
ATOM 4789 O O . SER B 1 242 ? -15.5 17.031 -5.078 1 97.94 242 SER B O 1
ATOM 4791 N N . VAL B 1 243 ? -14.188 16.391 -3.412 1 97.88 243 VAL B N 1
ATOM 4792 C CA . VAL B 1 243 ? -12.945 16.594 -4.145 1 97.88 243 VAL B CA 1
ATOM 4793 C C . VAL B 1 243 ? -12.82 15.57 -5.266 1 97.88 243 VAL B C 1
ATOM 4795 O O . VAL B 1 243 ? -12.617 15.93 -6.43 1 97.88 243 VAL B O 1
ATOM 4798 N N . GLU B 1 244 ? -13.023 14.312 -4.969 1 94.69 244 GLU B N 1
ATOM 4799 C CA . GLU B 1 244 ? -12.867 13.25 -5.961 1 94.69 244 GLU B CA 1
ATOM 4800 C C . GLU B 1 244 ? -13.984 13.297 -6.996 1 94.69 244 GLU B C 1
ATOM 4802 O O . GLU B 1 244 ? -13.758 13.008 -8.172 1 94.69 244 GLU B O 1
ATOM 4807 N N . GLY B 1 245 ? -15.164 13.625 -6.543 1 95.12 245 GLY B N 1
ATOM 4808 C CA . GLY B 1 245 ? -16.281 13.75 -7.457 1 95.12 245 GLY B CA 1
ATOM 4809 C C . GLY B 1 245 ? -16.094 14.852 -8.492 1 95.12 245 GLY B C 1
ATOM 4810 O O . GLY B 1 245 ? -16.75 14.859 -9.531 1 95.12 245 GLY B O 1
ATOM 4811 N N . ASN B 1 246 ? -15.164 15.758 -8.172 1 96.88 246 ASN B N 1
ATOM 4812 C CA . ASN B 1 246 ? -14.891 16.859 -9.086 1 96.88 246 ASN B CA 1
ATOM 4813 C C . ASN B 1 246 ? -13.508 16.734 -9.711 1 96.88 246 ASN B C 1
ATOM 4815 O O . ASN B 1 246 ? -12.922 17.734 -10.148 1 96.88 246 ASN B O 1
ATOM 4819 N N . GLY B 1 247 ? -12.953 15.57 -9.633 1 93.62 247 GLY B N 1
ATOM 4820 C CA . GLY B 1 247 ? -11.758 15.273 -10.406 1 93.62 247 GLY B CA 1
ATOM 4821 C C . GLY B 1 247 ? -10.477 15.586 -9.656 1 93.62 247 GLY B C 1
ATOM 4822 O O . GLY B 1 247 ? -9.391 15.617 -10.25 1 93.62 247 GLY B O 1
ATOM 4823 N N . GLY B 1 248 ? -10.578 15.883 -8.375 1 95.62 248 GLY B N 1
ATOM 4824 C CA . GLY B 1 248 ? -9.391 16.125 -7.574 1 95.62 248 GLY B CA 1
ATOM 4825 C C . GLY B 1 248 ? -8.898 14.898 -6.832 1 95.62 248 GLY B C 1
ATOM 4826 O O . GLY B 1 248 ? -9.484 13.82 -6.957 1 95.62 248 GLY B O 1
ATOM 4827 N N . ASP B 1 249 ? -7.742 15.102 -6.184 1 94.44 249 ASP B N 1
ATOM 4828 C CA . ASP B 1 249 ? -7.148 14.062 -5.348 1 94.44 249 ASP B CA 1
ATOM 4829 C C . ASP B 1 249 ? -6.934 14.562 -3.92 1 94.44 249 ASP B C 1
ATOM 4831 O O . ASP B 1 249 ? -6.402 15.648 -3.711 1 94.44 249 ASP B O 1
ATOM 4835 N N . VAL B 1 250 ? -7.375 13.727 -2.998 1 95 250 VAL B N 1
ATOM 4836 C CA . VAL B 1 250 ? -7.027 14.008 -1.609 1 95 250 VAL B CA 1
ATOM 4837 C C . VAL B 1 250 ? -5.66 13.414 -1.291 1 95 250 VAL B C 1
ATOM 4839 O O . VAL B 1 250 ? -5.496 12.188 -1.277 1 95 250 VAL B O 1
ATOM 4842 N N . LEU B 1 251 ? -4.688 14.234 -1.011 1 91.38 251 LEU B N 1
ATOM 4843 C CA . LEU B 1 251 ? -3.311 13.773 -0.853 1 91.38 251 LEU B CA 1
ATOM 4844 C C . LEU B 1 251 ? -3.031 13.383 0.594 1 91.38 251 LEU B C 1
ATOM 4846 O O . LEU B 1 251 ? -2.26 12.453 0.852 1 91.38 251 LEU B O 1
ATOM 4850 N N . LYS B 1 252 ? -3.67 14.188 1.527 1 90.12 252 LYS B N 1
ATOM 4851 C CA . LYS B 1 252 ? -3.279 13.938 2.912 1 90.12 252 LYS B CA 1
ATOM 4852 C C . LYS B 1 252 ? -4.324 14.484 3.883 1 90.12 252 LYS B C 1
ATOM 4854 O O . LYS B 1 252 ? -4.957 15.508 3.613 1 90.12 252 LYS B O 1
ATOM 4859 N N . PHE B 1 253 ? -4.395 13.773 5.012 1 91.44 253 PHE B N 1
ATOM 4860 C CA . PHE B 1 253 ? -5.105 14.266 6.188 1 91.44 253 PHE B CA 1
ATOM 4861 C C . PHE B 1 253 ? -4.129 14.766 7.242 1 91.44 253 PHE B C 1
ATOM 4863 O O . PHE B 1 253 ? -3.146 14.086 7.559 1 91.44 253 PHE B O 1
ATOM 4870 N N . MET B 1 254 ? -4.258 15.859 7.68 1 87.25 254 MET B N 1
ATOM 4871 C CA . MET B 1 254 ? -3.359 16.5 8.633 1 87.25 254 MET B CA 1
ATOM 4872 C C . MET B 1 254 ? -4.09 16.844 9.93 1 87.25 254 MET B C 1
ATOM 4874 O O . MET B 1 254 ? -4.059 17.984 10.383 1 87.25 254 MET B O 1
ATOM 4878 N N . GLY B 1 255 ? -4.625 15.789 10.578 1 83.56 255 GLY B N 1
ATOM 4879 C CA . GLY B 1 255 ? -5.547 15.984 11.688 1 83.56 255 GLY B CA 1
ATOM 4880 C C . GLY B 1 255 ? -6.949 16.359 11.242 1 83.56 255 GLY B C 1
ATOM 4881 O O . GLY B 1 255 ? -7.707 15.492 10.789 1 83.56 255 GLY B O 1
ATOM 4882 N N . ASP B 1 256 ? -7.16 17.656 11.344 1 89.62 256 ASP B N 1
ATOM 4883 C CA . ASP B 1 256 ? -8.453 18.125 10.852 1 89.62 256 ASP B CA 1
ATOM 4884 C C . ASP B 1 256 ? -8.305 18.828 9.508 1 89.62 256 ASP B C 1
ATOM 4886 O O . ASP B 1 256 ? -9.297 19.219 8.883 1 89.62 256 ASP B O 1
ATOM 4890 N N . GLY B 1 257 ? -7.094 18.969 9.102 1 93.5 257 GLY B N 1
ATOM 4891 C CA . GLY B 1 257 ? -6.836 19.562 7.801 1 93.5 257 GLY B CA 1
ATOM 4892 C C . GLY B 1 257 ? -6.77 18.531 6.684 1 93.5 257 GLY B C 1
ATOM 4893 O O . GLY B 1 257 ? -6.43 17.375 6.918 1 93.5 257 GLY B O 1
ATOM 4894 N N . VAL B 1 258 ? -7.137 18.984 5.453 1 96.12 258 VAL B N 1
ATOM 4895 C CA . VAL B 1 258 ? -7.051 18.109 4.277 1 96.12 258 VAL B CA 1
ATOM 4896 C C . VAL B 1 258 ? -6.336 18.859 3.145 1 96.12 258 VAL B C 1
ATOM 4898 O O . VAL B 1 258 ? -6.652 20.016 2.854 1 96.12 258 VAL B O 1
ATOM 4901 N N . LEU B 1 259 ? -5.348 18.25 2.594 1 96.31 259 LEU B N 1
ATOM 4902 C CA . LEU B 1 259 ? -4.672 18.75 1.402 1 96.31 259 LEU B CA 1
ATOM 4903 C C . LEU B 1 259 ? -5.145 18.016 0.156 1 96.31 259 LEU B C 1
ATOM 4905 O O . LEU B 1 259 ? -5 16.781 0.061 1 96.31 259 LEU B O 1
ATOM 4909 N N . SER B 1 260 ? -5.699 18.75 -0.739 1 97.25 260 SER B N 1
ATOM 4910 C CA . SER B 1 260 ? -6.18 18.203 -2.004 1 97.25 260 SER B CA 1
ATOM 4911 C C . SER B 1 260 ? -5.559 18.922 -3.191 1 97.25 260 SER B C 1
ATOM 4913 O O . SER B 1 260 ? -5.148 20.078 -3.074 1 97.25 260 SER B O 1
ATOM 4915 N N . VAL B 1 261 ? -5.547 18.219 -4.305 1 96.69 261 VAL B N 1
ATOM 4916 C CA . VAL B 1 261 ? -4.984 18.828 -5.504 1 96.69 261 VAL B CA 1
ATOM 4917 C C . VAL B 1 261 ? -5.844 18.484 -6.715 1 96.69 261 VAL B C 1
ATOM 4919 O O . VAL B 1 261 ? -6.469 17.422 -6.758 1 96.69 261 VAL B O 1
ATOM 4922 N N . PHE B 1 262 ? -5.941 19.406 -7.59 1 97.12 262 PHE B N 1
ATOM 4923 C CA . PHE B 1 262 ? -6.512 19.25 -8.922 1 97.12 262 PHE B CA 1
ATOM 4924 C C . PHE B 1 262 ? -5.445 19.469 -9.992 1 97.12 262 PHE B C 1
ATOM 4926 O O . PHE B 1 262 ? -5.18 20.594 -10.398 1 97.12 262 PHE B O 1
ATOM 4933 N N . PRO B 1 263 ? -4.84 18.328 -10.422 1 93.62 263 PRO B N 1
ATOM 4934 C CA . PRO B 1 263 ? -3.74 18.469 -11.383 1 93.62 263 PRO B CA 1
ATOM 4935 C C . PRO B 1 263 ? -4.191 19.062 -12.711 1 93.62 263 PRO B C 1
ATOM 4937 O O . PRO B 1 263 ? -5.281 18.75 -13.195 1 93.62 263 PRO B O 1
ATOM 4940 N N . ILE B 1 264 ? -3.322 19.922 -13.211 1 94.12 264 ILE B N 1
ATOM 4941 C CA . ILE B 1 264 ? -3.582 20.578 -14.492 1 94.12 264 ILE B CA 1
ATOM 4942 C C . ILE B 1 264 ? -2.68 19.969 -15.57 1 94.12 264 ILE B C 1
ATOM 4944 O O . ILE B 1 264 ? -1.456 20.109 -15.508 1 94.12 264 ILE B O 1
ATOM 4948 N N . SER B 1 265 ? -3.121 19.219 -16.5 1 86.06 265 SER B N 1
ATOM 4949 C CA . SER B 1 265 ? -2.365 18.5 -17.516 1 86.06 265 SER B CA 1
ATOM 4950 C C . SER B 1 265 ? -1.883 19.453 -18.609 1 86.06 265 SER B C 1
ATOM 4952 O O . SER B 1 265 ? -0.953 19.141 -19.359 1 86.06 265 SER B O 1
ATOM 4954 N N . GLY B 1 266 ? -2.498 20.672 -18.75 1 82.44 266 GLY B N 1
ATOM 4955 C CA . GLY B 1 266 ? -2.127 21.641 -19.766 1 82.44 266 GLY B CA 1
ATOM 4956 C C . GLY B 1 266 ? -2.902 22.938 -19.672 1 82.44 266 GLY B C 1
ATOM 4957 O O . GLY B 1 266 ? -3.789 23.078 -18.828 1 82.44 266 GLY B O 1
ATOM 4958 N N . ARG B 1 267 ? -2.562 23.844 -20.484 1 79.38 267 ARG B N 1
ATOM 4959 C CA . ARG B 1 267 ? -3.158 25.172 -20.469 1 79.38 267 ARG B CA 1
ATOM 4960 C C . ARG B 1 267 ? -4.656 25.109 -20.75 1 79.38 267 ARG B C 1
ATOM 4962 O O . ARG B 1 267 ? -5.438 25.844 -20.156 1 79.38 267 ARG B O 1
ATOM 4969 N N . ALA B 1 268 ? -4.906 24.188 -21.594 1 82.44 268 ALA B N 1
ATOM 4970 C CA . ALA B 1 268 ? -6.305 24.078 -22 1 82.44 268 ALA B CA 1
ATOM 4971 C C . ALA B 1 268 ? -7.164 23.5 -20.875 1 82.44 268 ALA B C 1
ATOM 4973 O O . ALA B 1 268 ? -8.383 23.688 -20.859 1 82.44 268 ALA B O 1
ATOM 4974 N N . ASP B 1 269 ? -6.547 23 -19.891 1 91.88 269 ASP B N 1
ATOM 4975 C CA . ASP B 1 269 ? -7.227 22.281 -18.812 1 91.88 269 ASP B CA 1
ATOM 4976 C C . ASP B 1 269 ? -7.324 23.156 -17.562 1 91.88 269 ASP B C 1
ATOM 4978 O O . ASP B 1 269 ? -8.109 22.875 -16.656 1 91.88 269 ASP B O 1
ATOM 4982 N N . LYS B 1 270 ? -6.637 24.266 -17.578 1 94.25 270 LYS B N 1
ATOM 4983 C CA . LYS B 1 270 ? -6.488 25.062 -16.359 1 94.25 270 LYS B CA 1
ATOM 4984 C C . LYS B 1 270 ? -7.824 25.656 -15.922 1 94.25 270 LYS B C 1
ATOM 4986 O O . LYS B 1 270 ? -8.203 25.547 -14.758 1 94.25 270 LYS B O 1
ATOM 4991 N N . ALA B 1 271 ? -8.5 26.219 -16.859 1 95.75 271 ALA B N 1
ATOM 4992 C CA . ALA B 1 271 ? -9.789 26.828 -16.531 1 95.75 271 ALA B CA 1
ATOM 4993 C C . ALA B 1 271 ? -10.758 25.797 -15.969 1 95.75 271 ALA B C 1
ATOM 4995 O O . ALA B 1 271 ? -11.438 26.062 -14.969 1 95.75 271 ALA B O 1
ATOM 4996 N N . ALA B 1 272 ? -10.781 24.688 -16.578 1 96.5 272 ALA B N 1
ATOM 4997 C CA . ALA B 1 272 ? -11.688 23.641 -16.141 1 96.5 272 ALA B CA 1
ATOM 4998 C C . ALA B 1 272 ? -11.336 23.141 -14.742 1 96.5 272 ALA B C 1
ATOM 5000 O O . ALA B 1 272 ? -12.219 22.922 -13.914 1 96.5 272 ALA B O 1
ATOM 5001 N N . ARG B 1 273 ? -10.086 22.953 -14.445 1 97.19 273 ARG B N 1
ATOM 5002 C CA . ARG B 1 273 ? -9.641 22.453 -13.148 1 97.19 273 ARG B CA 1
ATOM 5003 C C . ARG B 1 273 ? -9.898 23.469 -12.047 1 97.19 273 ARG B C 1
ATOM 5005 O O . ARG B 1 273 ? -10.25 23.109 -10.922 1 97.19 273 ARG B O 1
ATOM 5012 N N . CYS B 1 274 ? -9.672 24.734 -12.391 1 97.75 274 CYS B N 1
ATOM 5013 C CA . CYS B 1 274 ? -9.984 25.781 -11.438 1 97.75 274 CYS B CA 1
ATOM 5014 C C . CYS B 1 274 ? -11.477 25.797 -11.102 1 97.75 274 CYS B C 1
ATOM 5016 O O . CYS B 1 274 ? -11.852 25.859 -9.93 1 97.75 274 CYS B O 1
ATOM 5018 N N . ARG B 1 275 ? -12.258 25.688 -12.117 1 97.38 275 ARG B N 1
ATOM 5019 C CA . ARG B 1 275 ? -13.703 25.656 -11.891 1 97.38 275 ARG B CA 1
ATOM 5020 C C . ARG B 1 275 ? -14.109 24.422 -11.094 1 97.38 275 ARG B C 1
ATOM 5022 O O . ARG B 1 275 ? -14.938 24.5 -10.188 1 97.38 275 ARG B O 1
ATOM 5029 N N . GLN B 1 276 ? -13.539 23.297 -11.414 1 97.75 276 GLN B N 1
ATOM 5030 C CA . GLN B 1 276 ? -13.836 22.047 -10.703 1 97.75 276 GLN B CA 1
ATOM 5031 C C . GLN B 1 276 ? -13.461 22.156 -9.234 1 97.75 276 GLN B C 1
ATOM 5033 O O . GLN B 1 276 ? -14.164 21.609 -8.367 1 97.75 276 GLN B O 1
ATOM 5038 N N . SER B 1 277 ? -12.359 22.797 -8.945 1 98.44 277 SER B N 1
ATOM 5039 C CA . SER B 1 277 ? -11.961 22.984 -7.551 1 98.44 277 SER B CA 1
ATOM 5040 C C . SER B 1 277 ? -12.961 23.859 -6.801 1 98.44 277 SER B C 1
ATOM 5042 O O . SER B 1 277 ? -13.258 23.609 -5.629 1 98.44 277 SER B O 1
ATOM 5044 N N . ALA B 1 278 ? -13.461 24.859 -7.5 1 98 278 ALA B N 1
ATOM 5045 C CA . ALA B 1 278 ? -14.477 25.734 -6.914 1 98 278 ALA B CA 1
ATOM 5046 C C . ALA B 1 278 ? -15.773 24.953 -6.656 1 98 278 ALA B C 1
ATOM 5048 O O . ALA B 1 278 ? -16.391 25.109 -5.605 1 98 278 ALA B O 1
ATOM 5049 N N . LEU B 1 279 ? -16.109 24.172 -7.617 1 97.94 279 LEU B N 1
ATOM 5050 C CA . LEU B 1 279 ? -17.297 23.344 -7.473 1 97.94 279 LEU B CA 1
ATOM 5051 C C . LEU B 1 279 ? -17.125 22.328 -6.348 1 97.94 279 LEU B C 1
ATOM 5053 O O . LEU B 1 279 ? -18.094 22.016 -5.641 1 97.94 279 LEU B O 1
ATOM 5057 N N . ALA B 1 280 ? -15.93 21.797 -6.195 1 98.38 280 ALA B N 1
ATOM 5058 C CA . ALA B 1 280 ? -15.633 20.891 -5.086 1 98.38 280 ALA B CA 1
ATOM 5059 C C . ALA B 1 280 ? -15.836 21.594 -3.744 1 98.38 280 ALA B C 1
ATOM 5061 O O . ALA B 1 280 ? -16.438 21.031 -2.824 1 98.38 280 ALA B O 1
ATOM 5062 N N . ALA B 1 281 ? -15.352 22.812 -3.662 1 98.5 281 ALA B N 1
ATOM 5063 C CA . ALA B 1 281 ? -15.516 23.578 -2.434 1 98.5 281 ALA B CA 1
ATOM 5064 C C . ALA B 1 281 ? -17 23.828 -2.137 1 98.5 281 ALA B C 1
ATOM 5066 O O . ALA B 1 281 ? -17.422 23.719 -0.986 1 98.5 281 ALA B O 1
ATOM 5067 N N . GLN B 1 282 ? -17.719 24.141 -3.17 1 97.5 282 GLN B N 1
ATOM 5068 C CA . GLN B 1 282 ? -19.156 24.328 -3.02 1 97.5 282 GLN B CA 1
ATOM 5069 C C . GLN B 1 282 ? -19.828 23.047 -2.535 1 97.5 282 GLN B C 1
ATOM 5071 O O . GLN B 1 282 ? -20.719 23.094 -1.673 1 97.5 282 GLN B O 1
ATOM 5076 N N . ALA B 1 283 ? -19.422 21.969 -3.123 1 97.94 283 ALA B N 1
ATOM 5077 C CA . ALA B 1 283 ? -19.969 20.672 -2.744 1 97.94 283 ALA B CA 1
ATOM 5078 C C . ALA B 1 283 ? -19.641 20.344 -1.292 1 97.94 283 ALA B C 1
ATOM 5080 O O . ALA B 1 283 ? -20.438 19.734 -0.589 1 97.94 283 ALA B O 1
ATOM 5081 N N . VAL B 1 284 ? -18.469 20.734 -0.824 1 98.25 284 VAL B N 1
ATOM 5082 C CA . VAL B 1 284 ? -18.094 20.516 0.567 1 98.25 284 VAL B CA 1
ATOM 5083 C C . VAL B 1 284 ? -19.031 21.281 1.489 1 98.25 284 VAL B C 1
ATOM 5085 O O . VAL B 1 284 ? -19.516 20.734 2.484 1 98.25 284 VAL B O 1
ATOM 5088 N N . LEU B 1 285 ? -19.297 22.516 1.121 1 97.81 285 LEU B N 1
ATOM 5089 C CA . LEU B 1 285 ? -20.188 23.328 1.943 1 97.81 285 LEU B CA 1
ATOM 5090 C C . LEU B 1 285 ? -21.594 22.719 2.004 1 97.81 285 LEU B C 1
ATOM 5092 O O . LEU B 1 285 ? -22.203 22.656 3.072 1 97.81 285 LEU B O 1
ATOM 5096 N N . ALA B 1 286 ? -22.062 22.266 0.884 1 97.5 286 ALA B N 1
ATOM 5097 C CA . ALA B 1 286 ? -23.375 21.641 0.827 1 97.5 286 ALA B CA 1
ATOM 5098 C C . ALA B 1 286 ? -23.406 20.344 1.637 1 97.5 286 ALA B C 1
ATOM 5100 O O . ALA B 1 286 ? -24.375 20.094 2.367 1 97.5 286 ALA B O 1
ATOM 5101 N N . GLY B 1 287 ? -22.391 19.547 1.448 1 97.75 287 GLY B N 1
ATOM 5102 C CA . GLY B 1 287 ? -22.297 18.312 2.203 1 97.75 287 GLY B CA 1
ATOM 5103 C C . GLY B 1 287 ? -22.203 18.531 3.701 1 97.75 287 GLY B C 1
ATOM 5104 O O . GLY B 1 287 ? -22.812 17.781 4.48 1 97.75 287 GLY B O 1
ATOM 5105 N N . LEU B 1 288 ? -21.438 19.516 4.094 1 97.56 288 LEU B N 1
ATOM 5106 C CA . LEU B 1 288 ? -21.297 19.828 5.512 1 97.56 288 LEU B CA 1
ATOM 5107 C C . LEU B 1 288 ? -22.609 20.312 6.102 1 97.56 288 LEU B C 1
ATOM 5109 O O . LEU B 1 288 ? -22.922 20.031 7.262 1 97.56 288 LEU B O 1
ATOM 5113 N N . ALA B 1 289 ? -23.344 21.078 5.34 1 97.38 289 ALA B N 1
ATOM 5114 C CA . ALA B 1 289 ? -24.656 21.516 5.781 1 97.38 289 ALA B CA 1
ATOM 5115 C C . ALA B 1 289 ? -25.562 20.328 6.082 1 97.38 289 ALA B C 1
ATOM 5117 O O . ALA B 1 289 ? -26.266 20.312 7.098 1 97.38 289 ALA B O 1
ATOM 5118 N N . THR B 1 290 ? -25.547 19.391 5.203 1 97.81 290 THR B N 1
ATOM 5119 C CA . THR B 1 290 ? -26.328 18.188 5.391 1 97.81 290 THR B CA 1
ATOM 5120 C C . THR B 1 290 ? -25.859 17.422 6.625 1 97.81 290 THR B C 1
ATOM 5122 O O . THR B 1 290 ? -26.688 16.953 7.418 1 97.81 290 THR B O 1
ATOM 5125 N N . LEU B 1 291 ? -24.578 17.266 6.746 1 97.38 291 LEU B N 1
ATOM 5126 C CA . LEU B 1 291 ? -24 16.594 7.91 1 97.38 291 LEU B CA 1
ATOM 5127 C C . LEU B 1 291 ? -24.422 17.297 9.203 1 97.38 291 LEU B C 1
ATOM 5129 O O . LEU B 1 291 ? -24.766 16.641 10.188 1 97.38 291 LEU B O 1
ATOM 5133 N N . ASN B 1 292 ? -24.406 18.609 9.18 1 97.75 292 ASN B N 1
ATOM 5134 C CA . ASN B 1 292 ? -24.734 19.391 10.359 1 97.75 292 ASN B CA 1
ATOM 5135 C C . ASN B 1 292 ? -26.219 19.281 10.719 1 97.75 292 ASN B C 1
ATOM 5137 O O . ASN B 1 292 ? -26.578 19.359 11.891 1 97.75 292 ASN B O 1
ATOM 5141 N N . GLU B 1 293 ? -27.047 19.094 9.703 1 97.81 293 GLU B N 1
ATOM 5142 C CA . GLU B 1 293 ? -28.453 18.812 9.984 1 97.81 293 GLU B CA 1
ATOM 5143 C C . GLU B 1 293 ? -28.625 17.516 10.766 1 97.81 293 GLU B C 1
ATOM 5145 O O . GLU B 1 293 ? -29.375 17.469 11.734 1 97.81 293 GLU B O 1
ATOM 5150 N N . HIS B 1 294 ? -27.906 16.516 10.344 1 96.69 294 HIS B N 1
ATOM 5151 C CA . HIS B 1 294 ? -27.938 15.234 11.031 1 96.69 294 HIS B CA 1
ATOM 5152 C C . HIS B 1 294 ? -27.375 15.359 12.445 1 96.69 294 HIS B C 1
ATOM 5154 O O . HIS B 1 294 ? -27.922 14.789 13.391 1 96.69 294 HIS B O 1
ATOM 5160 N N . ARG B 1 295 ? -26.297 16.047 12.586 1 96.19 295 ARG B N 1
ATOM 5161 C CA . ARG B 1 295 ? -25.672 16.25 13.891 1 96.19 295 ARG B CA 1
ATOM 5162 C C . ARG B 1 295 ? -26.578 17.016 14.836 1 96.19 295 ARG B C 1
ATOM 5164 O O . ARG B 1 295 ? -26.688 16.672 16.016 1 96.19 295 ARG B O 1
ATOM 5171 N N . ALA B 1 296 ? -27.234 18 14.281 1 96.69 296 ALA B N 1
ATOM 5172 C CA . ALA B 1 296 ? -28.156 18.797 15.078 1 96.69 296 ALA B CA 1
ATOM 5173 C C . ALA B 1 296 ? -29.297 17.922 15.609 1 96.69 296 ALA B C 1
ATOM 5175 O O . ALA B 1 296 ? -29.734 18.078 16.75 1 96.69 296 ALA B O 1
ATOM 5176 N N . ALA B 1 297 ? -29.734 17.062 14.828 1 97.12 297 ALA B N 1
ATOM 5177 C CA . ALA B 1 297 ? -30.812 16.156 15.211 1 97.12 297 ALA B CA 1
ATOM 5178 C C . ALA B 1 297 ? -30.391 15.242 16.359 1 97.12 297 ALA B C 1
ATOM 5180 O O . ALA B 1 297 ? -31.219 14.781 17.141 1 97.12 297 ALA B O 1
ATOM 5181 N N . GLN B 1 298 ? -29.156 15.07 16.531 1 95.81 298 GLN B N 1
ATOM 5182 C CA . GLN B 1 298 ? -28.609 14.219 17.594 1 95.81 298 GLN B CA 1
ATOM 5183 C C . GLN B 1 298 ? -28.078 15.047 18.75 1 95.81 298 GLN B C 1
ATOM 5185 O O . GLN B 1 298 ? -27.438 14.508 19.656 1 95.81 298 GLN B O 1
ATOM 5190 N N . GLY B 1 299 ? -28.203 16.359 18.656 1 95 299 GLY B N 1
ATOM 5191 C CA . GLY B 1 299 ? -27.75 17.25 19.719 1 95 299 GLY B CA 1
ATOM 5192 C C . GLY B 1 299 ? -26.25 17.453 19.719 1 95 299 GLY B C 1
ATOM 5193 O O . GLY B 1 299 ? -25.656 17.75 20.75 1 95 299 GLY B O 1
ATOM 5194 N N . LYS B 1 300 ? -25.625 17.203 18.594 1 95.25 300 LYS B N 1
ATOM 5195 C CA . LYS B 1 300 ? -24.188 17.312 18.5 1 95.25 300 LYS B CA 1
ATOM 5196 C C . LYS B 1 300 ? -23.766 18.703 18.016 1 95.25 300 LYS B C 1
ATOM 5198 O O . LYS B 1 300 ? -24.578 19.422 17.438 1 95.25 300 LYS B O 1
ATOM 5203 N N . THR B 1 301 ? -22.531 19.078 18.266 1 94.19 301 THR B N 1
ATOM 5204 C CA . THR B 1 301 ? -21.969 20.375 17.922 1 94.19 301 THR B CA 1
ATOM 5205 C C . THR B 1 301 ? -21.844 20.531 16.406 1 94.19 301 THR B C 1
ATOM 5207 O O . THR B 1 301 ? -21.438 19.594 15.719 1 94.19 301 THR B O 1
ATOM 5210 N N . ARG B 1 302 ? -22.203 21.672 15.93 1 95.81 302 ARG B N 1
ATOM 5211 C CA . ARG B 1 302 ? -22.047 22 14.516 1 95.81 302 ARG B CA 1
ATOM 5212 C C . ARG B 1 302 ? -20.578 22.094 14.125 1 95.81 302 ARG B C 1
ATOM 5214 O O . ARG B 1 302 ? -19.75 22.578 14.906 1 95.81 302 ARG B O 1
ATOM 5221 N N . LEU B 1 303 ? -20.328 21.703 12.883 1 96.38 303 LEU B N 1
ATOM 5222 C CA . LEU B 1 303 ? -18.984 21.797 12.328 1 96.38 303 LEU B CA 1
ATOM 5223 C C . LEU B 1 303 ? -18.891 22.922 11.297 1 96.38 303 LEU B C 1
ATOM 5225 O O . LEU B 1 303 ? -19.781 23.062 10.453 1 96.38 303 LEU B O 1
ATOM 5229 N N . ASP B 1 304 ? -17.906 23.781 11.414 1 96.5 304 ASP B N 1
ATOM 5230 C CA . ASP B 1 304 ? -17.609 24.828 10.445 1 96.5 304 ASP B CA 1
ATOM 5231 C C . ASP B 1 304 ? -16.25 24.594 9.781 1 96.5 304 ASP B C 1
ATOM 5233 O O . ASP B 1 304 ? -15.391 23.922 10.352 1 96.5 304 ASP B O 1
ATOM 5237 N N . ILE B 1 305 ? -16.125 25.188 8.57 1 97.38 305 ILE B N 1
ATOM 5238 C CA . ILE B 1 305 ? -14.938 24.828 7.789 1 97.38 305 ILE B CA 1
ATOM 5239 C C . ILE B 1 305 ? -14.352 26.078 7.152 1 97.38 305 ILE B C 1
ATOM 5241 O O . ILE B 1 305 ? -15.047 27.094 6.984 1 97.38 305 ILE B O 1
ATOM 5245 N N . GLY B 1 306 ? -13.07 26.094 6.918 1 98 306 GLY B N 1
ATOM 5246 C CA . GLY B 1 306 ? -12.367 27.016 6.043 1 98 306 GLY B CA 1
ATOM 5247 C C . GLY B 1 306 ? -11.68 26.328 4.879 1 98 306 GLY B C 1
ATOM 5248 O O . GLY B 1 306 ? -11.055 25.281 5.051 1 98 306 GLY B O 1
ATOM 5249 N N . ILE B 1 307 ? -11.852 26.891 3.684 1 98.62 307 ILE B N 1
ATOM 5250 C CA . ILE B 1 307 ? -11.234 26.312 2.492 1 98.62 307 ILE B CA 1
ATOM 5251 C C . ILE B 1 307 ? -10.438 27.391 1.757 1 98.62 307 ILE B C 1
ATOM 5253 O O . ILE B 1 307 ? -10.938 28.5 1.539 1 98.62 307 ILE B O 1
ATOM 5257 N N . GLY B 1 308 ? -9.234 27.109 1.432 1 98.44 308 GLY B N 1
ATOM 5258 C CA . GLY B 1 308 ? -8.391 27.984 0.626 1 98.44 308 GLY B CA 1
ATOM 5259 C C . GLY B 1 308 ? -7.977 27.359 -0.691 1 98.44 308 GLY B C 1
ATOM 5260 O O . GLY B 1 308 ? -7.551 26.203 -0.73 1 98.44 308 GLY B O 1
ATOM 5261 N N . LEU B 1 309 ? -8.109 28.109 -1.816 1 98.56 309 LEU B N 1
ATOM 5262 C CA . LEU B 1 309 ? -7.762 27.641 -3.152 1 98.56 309 LEU B CA 1
ATOM 5263 C C . LEU B 1 309 ? -6.684 28.516 -3.777 1 98.56 309 LEU B C 1
ATOM 5265 O O . LEU B 1 309 ? -6.754 29.75 -3.695 1 98.56 309 LEU B O 1
ATOM 5269 N N . ASN B 1 310 ? -5.727 27.891 -4.309 1 97.44 310 ASN B N 1
ATOM 5270 C CA . ASN B 1 310 ? -4.699 28.562 -5.094 1 97.44 310 ASN B CA 1
ATOM 5271 C C . ASN B 1 310 ? -4.18 27.672 -6.219 1 97.44 310 ASN B C 1
ATOM 5273 O O . ASN B 1 310 ? -4.133 26.453 -6.074 1 97.44 310 ASN B O 1
ATOM 5277 N N . ALA B 1 311 ? -3.881 28.297 -7.348 1 97.25 311 ALA B N 1
ATOM 5278 C CA . ALA B 1 311 ? -3.303 27.547 -8.469 1 97.25 311 ALA B CA 1
ATOM 5279 C C . ALA B 1 311 ? -1.867 27.984 -8.734 1 97.25 311 ALA B C 1
ATOM 5281 O O . ALA B 1 311 ? -1.55 29.172 -8.648 1 97.25 311 ALA B O 1
ATOM 5282 N N . GLY B 1 312 ? -1.029 26.984 -8.969 1 94.44 312 GLY B N 1
ATOM 5283 C CA . GLY B 1 312 ? 0.349 27.281 -9.32 1 94.44 312 GLY B CA 1
ATOM 5284 C C . GLY B 1 312 ? 1.192 26.047 -9.539 1 94.44 312 GLY B C 1
ATOM 5285 O O . GLY B 1 312 ? 0.668 24.922 -9.562 1 94.44 312 GLY B O 1
ATOM 5286 N N . GLN B 1 313 ? 2.471 26.297 -9.805 1 91.12 313 GLN B N 1
ATOM 5287 C CA . GLN B 1 313 ? 3.426 25.203 -9.969 1 91.12 313 GLN B CA 1
ATOM 5288 C C . GLN B 1 313 ? 3.777 24.562 -8.625 1 91.12 313 GLN B C 1
ATOM 5290 O O . GLN B 1 313 ? 3.982 25.281 -7.637 1 91.12 313 GLN B O 1
ATOM 5295 N N . VAL B 1 314 ? 3.721 23.219 -8.648 1 90 314 VAL B N 1
ATOM 5296 C CA . VAL B 1 314 ? 4.059 22.5 -7.43 1 90 314 VAL B CA 1
ATOM 5297 C C . VAL B 1 314 ? 4.996 21.328 -7.758 1 90 314 VAL B C 1
ATOM 5299 O O . VAL B 1 314 ? 5.016 20.844 -8.891 1 90 314 VAL B O 1
ATOM 5302 N N . SER B 1 315 ? 5.789 21.016 -6.852 1 86.56 315 SER B N 1
ATOM 5303 C CA . SER B 1 315 ? 6.551 19.766 -6.926 1 86.56 315 SER B CA 1
ATOM 5304 C C . SER B 1 315 ? 5.746 18.594 -6.391 1 86.56 315 SER B C 1
ATOM 5306 O O . SER B 1 315 ? 5.246 18.641 -5.266 1 86.56 315 SER B O 1
ATOM 5308 N N . TYR B 1 316 ? 5.578 17.625 -7.215 1 81.62 316 TYR B N 1
ATOM 5309 C CA . TYR B 1 316 ? 4.734 16.469 -6.961 1 81.62 316 TYR B CA 1
ATOM 5310 C C . TYR B 1 316 ? 5.559 15.188 -6.945 1 81.62 316 TYR B C 1
ATOM 5312 O O . TYR B 1 316 ? 6.195 14.836 -7.945 1 81.62 316 TYR B O 1
ATOM 5320 N N . GLY B 1 317 ? 5.59 14.516 -5.785 1 80.38 317 GLY B N 1
ATOM 5321 C CA . GLY B 1 317 ? 6.363 13.281 -5.715 1 80.38 317 GLY B CA 1
ATOM 5322 C C . GLY B 1 317 ? 6.602 12.805 -4.297 1 80.38 317 GLY B C 1
ATOM 5323 O O . GLY B 1 317 ? 5.898 13.219 -3.371 1 80.38 317 GLY B O 1
ATOM 5324 N N . ASN B 1 318 ? 7.582 11.867 -4.145 1 82 318 ASN B N 1
ATOM 5325 C CA . ASN B 1 318 ? 7.891 11.25 -2.859 1 82 318 ASN B CA 1
ATOM 5326 C C . ASN B 1 318 ? 8.844 12.117 -2.039 1 82 318 ASN B C 1
ATOM 5328 O O . ASN B 1 318 ? 9.758 12.734 -2.59 1 82 318 ASN B O 1
ATOM 5332 N N . ILE B 1 319 ? 8.539 12.258 -0.84 1 82.69 319 ILE B N 1
ATOM 5333 C CA . ILE B 1 319 ? 9.469 12.805 0.142 1 82.69 319 ILE B CA 1
ATOM 5334 C C . ILE B 1 319 ? 9.742 11.766 1.227 1 82.69 319 ILE B C 1
ATOM 5336 O O . ILE B 1 319 ? 9.062 10.734 1.297 1 82.69 319 ILE B O 1
ATOM 5340 N N . GLY B 1 320 ? 10.82 12.016 1.985 1 86.94 320 GLY B N 1
ATOM 5341 C CA . GLY B 1 320 ? 11.109 11.109 3.086 1 86.94 320 GLY B CA 1
ATOM 5342 C C . GLY B 1 320 ? 12.523 10.555 3.047 1 86.94 320 GLY B C 1
ATOM 5343 O O . GLY B 1 320 ? 13.469 11.281 2.73 1 86.94 320 GLY B O 1
ATOM 5344 N N . SER B 1 321 ? 12.562 9.305 3.5 1 83.19 321 SER B N 1
ATOM 5345 C CA . SER B 1 321 ? 13.844 8.617 3.617 1 83.19 321 SER B CA 1
ATOM 5346 C C . SER B 1 321 ? 13.875 7.348 2.768 1 83.19 321 SER B C 1
ATOM 5348 O O . SER B 1 321 ? 12.93 7.074 2.021 1 83.19 321 SER B O 1
ATOM 5350 N N . GLN B 1 322 ? 14.969 6.688 2.82 1 74.06 322 GLN B N 1
ATOM 5351 C CA . GLN B 1 322 ? 15.164 5.469 2.041 1 74.06 322 GLN B CA 1
ATOM 5352 C C . GLN B 1 322 ? 14.18 4.383 2.473 1 74.06 322 GLN B C 1
ATOM 5354 O O . GLN B 1 322 ? 13.781 3.539 1.665 1 74.06 322 GLN B O 1
ATOM 5359 N N . GLY B 1 323 ? 13.68 4.457 3.598 1 77.62 323 GLY B N 1
ATOM 5360 C CA . GLY B 1 323 ? 12.82 3.391 4.078 1 77.62 323 GLY B CA 1
ATOM 5361 C C . GLY B 1 323 ? 11.422 3.863 4.43 1 77.62 323 GLY B C 1
ATOM 5362 O O . GLY B 1 323 ? 10.562 3.059 4.797 1 77.62 323 GLY B O 1
ATOM 5363 N N . ARG B 1 324 ? 11.18 5.137 4.293 1 87.69 324 ARG B N 1
ATOM 5364 C CA . ARG B 1 324 ? 9.898 5.738 4.648 1 87.69 324 ARG B CA 1
ATOM 5365 C C . ARG B 1 324 ? 9.57 6.914 3.734 1 87.69 324 ARG B C 1
ATOM 5367 O O . ARG B 1 324 ? 10.242 7.949 3.783 1 87.69 324 ARG B O 1
ATOM 5374 N N . LEU B 1 325 ? 8.531 6.707 2.959 1 85.44 325 LEU B N 1
ATOM 5375 C CA . LEU B 1 325 ? 8.195 7.73 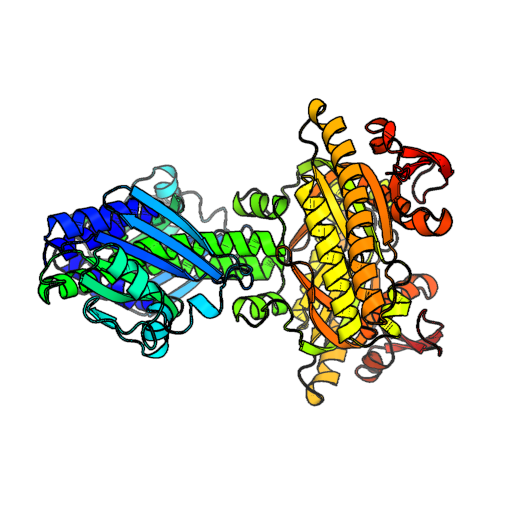1.973 1 85.44 325 LEU B CA 1
ATOM 5376 C C . LEU B 1 325 ? 6.766 8.227 2.174 1 85.44 325 LEU B C 1
ATOM 5378 O O . LEU B 1 325 ? 5.957 7.555 2.816 1 85.44 325 LEU B O 1
ATOM 5382 N N . ASP B 1 326 ? 6.562 9.367 1.718 1 85.44 326 ASP B N 1
ATOM 5383 C CA . ASP B 1 326 ? 5.242 9.984 1.632 1 85.44 326 ASP B CA 1
ATOM 5384 C C . ASP B 1 326 ? 5.074 10.734 0.315 1 85.44 326 ASP B C 1
ATOM 5386 O O . ASP B 1 326 ? 6.004 11.398 -0.154 1 85.44 326 ASP B O 1
ATOM 5390 N N . PHE B 1 327 ? 3.898 10.531 -0.243 1 83.38 327 PHE B N 1
ATOM 5391 C CA . PHE B 1 327 ? 3.619 11.234 -1.488 1 83.38 327 PHE B CA 1
ATOM 5392 C C . PHE B 1 327 ? 2.896 12.547 -1.217 1 83.38 327 PHE B C 1
ATOM 5394 O O . PHE B 1 327 ? 1.868 12.57 -0.537 1 83.38 327 PHE B O 1
ATOM 5401 N N . THR B 1 328 ? 3.496 13.664 -1.782 1 85.12 328 THR B N 1
ATOM 5402 C CA . THR B 1 328 ? 2.881 14.953 -1.483 1 85.12 328 THR B CA 1
ATOM 5403 C C . THR B 1 328 ? 3.262 15.992 -2.533 1 85.12 328 THR B C 1
ATOM 5405 O O . THR B 1 328 ? 3.805 15.641 -3.586 1 85.12 328 THR B O 1
ATOM 5408 N N . VAL B 1 329 ? 2.746 17.203 -2.316 1 88.06 329 VAL B N 1
ATOM 5409 C CA . VAL B 1 329 ? 3.113 18.375 -3.105 1 88.06 329 VAL B CA 1
ATOM 5410 C C . VAL B 1 329 ? 3.811 19.391 -2.217 1 88.06 329 VAL B C 1
ATOM 5412 O O . VAL B 1 329 ? 3.453 19.562 -1.047 1 88.06 329 VAL B O 1
ATOM 5415 N N . LEU B 1 330 ? 4.777 19.969 -2.805 1 85.69 330 LEU B N 1
ATOM 5416 C CA . LEU B 1 330 ? 5.488 21.047 -2.141 1 85.69 330 LEU B CA 1
ATOM 5417 C C . LEU B 1 330 ? 5.676 22.234 -3.084 1 85.69 330 LEU B C 1
ATOM 5419 O O . LEU B 1 330 ? 5.629 22.078 -4.305 1 85.69 330 LEU B O 1
ATOM 5423 N N . GLY B 1 331 ? 5.855 23.406 -2.48 1 86.06 331 GLY B N 1
ATOM 5424 C CA . GLY B 1 331 ? 6.125 24.594 -3.27 1 86.06 331 GLY B CA 1
ATOM 5425 C C . GLY B 1 331 ? 5.418 25.828 -2.742 1 86.06 331 GLY B C 1
ATOM 5426 O O . GLY B 1 331 ? 4.566 25.734 -1.855 1 86.06 331 GLY B O 1
ATOM 5427 N N . GLY B 1 332 ? 5.758 26.953 -3.301 1 84.69 332 GLY B N 1
ATOM 5428 C CA . GLY B 1 332 ? 5.176 28.219 -2.881 1 84.69 332 GLY B CA 1
ATOM 5429 C C . GLY B 1 332 ? 3.67 28.266 -3.045 1 84.69 332 GLY B C 1
ATOM 5430 O O . GLY B 1 332 ? 2.965 28.828 -2.203 1 84.69 332 GLY B O 1
ATOM 5431 N N . ALA B 1 333 ? 3.236 27.688 -4.09 1 90.75 333 ALA B N 1
ATOM 5432 C CA . ALA B 1 333 ? 1.799 27.688 -4.348 1 90.75 333 ALA B CA 1
ATOM 5433 C C . ALA B 1 333 ? 1.04 26.953 -3.246 1 90.75 333 ALA B C 1
ATOM 5435 O O . ALA B 1 333 ? -0.085 27.328 -2.904 1 90.75 333 ALA B O 1
ATOM 5436 N N . VAL B 1 334 ? 1.654 25.906 -2.738 1 92 334 VAL B N 1
ATOM 5437 C CA . VAL B 1 334 ? 1.042 25.141 -1.657 1 92 334 VAL B CA 1
ATOM 5438 C C . VAL B 1 334 ? 0.953 26 -0.399 1 92 334 VAL B C 1
ATOM 5440 O O . VAL B 1 334 ? -0.084 26.031 0.268 1 92 334 VAL B O 1
ATOM 5443 N N . ASN B 1 335 ? 1.985 26.766 -0.13 1 87.5 335 ASN B N 1
ATOM 5444 C CA . ASN B 1 335 ? 2.01 27.641 1.036 1 87.5 335 ASN B CA 1
ATOM 5445 C C . ASN B 1 335 ? 0.942 28.734 0.943 1 87.5 335 ASN B C 1
ATOM 5447 O O . ASN B 1 335 ? 0.287 29.047 1.938 1 87.5 335 ASN B O 1
ATOM 5451 N N . VAL B 1 336 ? 0.829 29.219 -0.203 1 91.5 336 VAL B N 1
ATOM 5452 C CA . VAL B 1 336 ? -0.154 30.266 -0.415 1 91.5 336 VAL B CA 1
ATOM 5453 C C . VAL B 1 336 ? -1.559 29.734 -0.154 1 91.5 336 VAL B C 1
ATOM 5455 O O . VAL B 1 336 ? -2.367 30.375 0.512 1 91.5 336 VAL B O 1
ATOM 5458 N N . ALA B 1 337 ? -1.838 28.594 -0.643 1 95.12 337 ALA B N 1
ATOM 5459 C CA . ALA B 1 337 ? -3.152 27.984 -0.426 1 95.12 337 ALA B CA 1
ATOM 5460 C C . ALA B 1 337 ? -3.432 27.797 1.062 1 95.12 337 ALA B C 1
ATOM 5462 O O . ALA B 1 337 ? -4.547 28.047 1.528 1 95.12 337 ALA B O 1
ATOM 5463 N N . SER B 1 338 ? -2.451 27.328 1.754 1 93.12 338 SER B N 1
ATOM 5464 C CA . SER B 1 338 ? -2.582 27.125 3.195 1 93.12 338 SER B CA 1
ATOM 5465 C C . SER B 1 338 ? -2.875 28.438 3.906 1 93.12 338 SER B C 1
ATOM 5467 O O . SER B 1 338 ? -3.746 28.5 4.777 1 93.12 338 SER B O 1
ATOM 5469 N N . ARG B 1 339 ? -2.232 29.484 3.514 1 91.88 339 ARG B N 1
ATOM 5470 C CA . ARG B 1 339 ? -2.424 30.781 4.125 1 91.88 339 ARG B CA 1
ATOM 5471 C C . ARG B 1 339 ? -3.795 31.359 3.781 1 91.88 339 ARG B C 1
ATOM 5473 O O . ARG B 1 339 ? -4.414 32.031 4.602 1 91.88 339 ARG B O 1
ATOM 5480 N N . VAL B 1 340 ? -4.172 31.141 2.566 1 95.5 340 VAL B N 1
ATOM 5481 C CA . VAL B 1 340 ? -5.496 31.594 2.154 1 95.5 340 VAL B CA 1
ATOM 5482 C C . VAL B 1 340 ? -6.566 30.891 2.992 1 95.5 340 VAL B C 1
ATOM 5484 O O . VAL B 1 340 ? -7.543 31.516 3.41 1 95.5 340 VAL B O 1
ATOM 5487 N N . GLU B 1 341 ? -6.395 29.594 3.209 1 96.56 341 GLU B N 1
ATOM 5488 C CA . GLU B 1 341 ? -7.289 28.875 4.113 1 96.56 341 GLU B CA 1
ATOM 5489 C C . GLU B 1 341 ? -7.312 29.531 5.492 1 96.56 341 GLU B C 1
ATOM 5491 O O . GLU B 1 341 ? -8.383 29.703 6.082 1 96.56 341 GLU B O 1
ATOM 5496 N N . GLY B 1 342 ? -6.156 29.906 6.004 1 93.56 342 GLY B N 1
ATOM 5497 C CA . GLY B 1 342 ? -6.07 30.578 7.297 1 93.56 342 GLY B CA 1
ATOM 5498 C C . GLY B 1 342 ? -6.828 31.891 7.344 1 93.56 342 GLY B C 1
ATOM 5499 O O . GLY B 1 342 ? -7.414 32.219 8.375 1 93.56 342 GLY B O 1
ATOM 5500 N N . LEU B 1 343 ? -6.852 32.594 6.246 1 94.19 343 LEU B N 1
ATOM 5501 C CA . LEU B 1 343 ? -7.5 33.906 6.16 1 94.19 343 LEU B CA 1
ATOM 5502 C C . LEU B 1 343 ? -9.016 33.781 6.285 1 94.19 343 LEU B C 1
ATOM 5504 O O . LEU B 1 343 ? -9.711 34.75 6.551 1 94.19 343 LEU B O 1
ATOM 5508 N N . THR B 1 344 ? -9.508 32.562 6.07 1 95.69 344 THR B N 1
ATOM 5509 C CA . THR B 1 344 ? -10.945 32.344 6.184 1 95.69 344 THR B CA 1
ATOM 5510 C C . THR B 1 344 ? -11.43 32.688 7.59 1 95.69 344 THR B C 1
ATOM 5512 O O . THR B 1 344 ? -12.57 33.125 7.773 1 95.69 344 THR B O 1
ATOM 5515 N N . LYS B 1 345 ? -10.586 32.562 8.578 1 91.88 345 LYS B N 1
ATOM 5516 C CA . LYS B 1 345 ? -10.922 32.844 9.961 1 91.88 345 LYS B CA 1
ATOM 5517 C C . LYS B 1 345 ? -11.094 34.344 10.172 1 91.88 345 LYS B C 1
ATOM 5519 O O . LYS B 1 345 ? -12.047 34.781 10.828 1 91.88 345 LYS B O 1
ATOM 5524 N N . THR B 1 346 ? -10.25 35.125 9.586 1 90.81 346 THR B N 1
ATOM 5525 C CA . THR B 1 346 ? -10.234 36.562 9.805 1 90.81 346 THR B CA 1
ATOM 5526 C C . THR B 1 346 ? -11.281 37.25 8.93 1 90.81 346 THR B C 1
ATOM 5528 O O . THR B 1 346 ? -11.945 38.188 9.367 1 90.81 346 THR B O 1
ATOM 5531 N N . ILE B 1 347 ? -11.383 36.781 7.715 1 91.75 347 ILE B N 1
ATOM 5532 C CA . ILE B 1 347 ? -12.297 37.406 6.762 1 91.75 347 ILE B CA 1
ATOM 5533 C C . ILE B 1 347 ? -13.727 36.938 7.031 1 91.75 347 ILE B C 1
ATOM 5535 O O . ILE B 1 347 ? -14.68 37.656 6.734 1 91.75 347 ILE B O 1
ATOM 5539 N N . GLY B 1 348 ? -13.914 35.75 7.586 1 92 348 GLY B N 1
ATOM 5540 C CA . GLY B 1 348 ? -15.227 35.25 7.93 1 92 348 GLY B CA 1
ATOM 5541 C C . GLY B 1 348 ? -15.969 34.656 6.742 1 92 348 GLY B C 1
ATOM 5542 O O . GLY B 1 348 ? -17.188 34.75 6.652 1 92 348 GLY B O 1
ATOM 5543 N N . ALA B 1 349 ? -15.242 34.188 5.766 1 94.88 349 ALA B N 1
ATOM 5544 C CA . ALA B 1 349 ? -15.797 33.469 4.629 1 94.88 349 ALA B CA 1
ATOM 5545 C C . ALA B 1 349 ? -15.289 32.031 4.613 1 94.88 349 ALA B C 1
ATOM 5547 O O . ALA B 1 349 ? -14.109 31.781 4.848 1 94.88 349 ALA B O 1
ATOM 5548 N N . PRO B 1 350 ? -16.203 31.172 4.301 1 96.75 350 PRO B N 1
ATOM 5549 C CA . PRO B 1 350 ? -15.805 29.766 4.426 1 96.75 350 PRO B CA 1
ATOM 5550 C C . PRO B 1 350 ? -14.875 29.312 3.303 1 96.75 350 PRO B C 1
ATOM 5552 O O . PRO B 1 350 ? -14.125 28.344 3.473 1 96.75 350 PRO B O 1
ATOM 5555 N N . VAL B 1 351 ? -15 29.953 2.098 1 98.38 351 VAL B N 1
ATOM 5556 C CA . VAL B 1 351 ? -14.156 29.578 0.966 1 98.38 351 VAL B CA 1
ATOM 5557 C C . VAL B 1 351 ? -13.508 30.828 0.367 1 98.38 351 VAL B C 1
ATOM 5559 O O . VAL B 1 351 ? -14.203 31.766 -0.027 1 98.38 351 VAL B O 1
ATOM 5562 N N . LEU B 1 352 ? -12.219 30.797 0.282 1 98.25 352 LEU B N 1
ATOM 5563 C CA . LEU B 1 352 ? -11.461 31.875 -0.336 1 98.25 352 LEU B CA 1
ATOM 5564 C C . LEU B 1 352 ? -10.531 31.344 -1.421 1 98.25 352 LEU B C 1
ATOM 5566 O O . LEU B 1 352 ? -10.07 30.203 -1.341 1 98.25 352 LEU B O 1
ATOM 5570 N N . ALA B 1 353 ? -10.297 32.156 -2.396 1 98.19 353 ALA B N 1
ATOM 5571 C CA . ALA B 1 353 ? -9.414 31.781 -3.498 1 98.19 353 ALA B CA 1
ATOM 5572 C C . ALA B 1 353 ? -8.57 32.969 -3.943 1 98.19 353 ALA B C 1
ATOM 5574 O O . ALA B 1 353 ? -8.984 34.125 -3.793 1 98.19 353 ALA B O 1
ATOM 5575 N N . THR B 1 354 ? -7.422 32.625 -4.422 1 97.06 354 THR B N 1
ATOM 5576 C CA . THR B 1 354 ? -6.637 33.688 -5.086 1 97.06 354 THR B CA 1
ATOM 5577 C C . THR B 1 354 ? -7.184 33.938 -6.484 1 97.06 354 THR B C 1
ATOM 5579 O O . THR B 1 354 ? -8.055 33.219 -6.969 1 97.06 354 THR B O 1
ATOM 5582 N N . ALA B 1 355 ? -6.613 34.938 -7.125 1 96.5 355 ALA B N 1
ATOM 5583 C CA . ALA B 1 355 ? -7.016 35.312 -8.484 1 96.5 355 ALA B CA 1
ATOM 5584 C C . ALA B 1 355 ? -6.695 34.188 -9.469 1 96.5 355 ALA B C 1
ATOM 5586 O O . ALA B 1 355 ? -7.402 34.031 -10.461 1 96.5 355 ALA B O 1
ATOM 5587 N N . SER B 1 356 ? -5.672 33.406 -9.109 1 96.06 356 SER B N 1
ATOM 5588 C CA . SER B 1 356 ? -5.234 32.344 -10.008 1 96.06 356 SER B CA 1
ATOM 5589 C C . SER B 1 356 ? -6.336 31.312 -10.211 1 96.06 356 SER B C 1
ATOM 5591 O O . SER B 1 356 ? -6.355 30.625 -11.234 1 96.06 356 SER B O 1
ATOM 5593 N N . VAL B 1 357 ? -7.281 31.25 -9.281 1 97.94 357 VAL B N 1
ATOM 5594 C CA . VAL B 1 357 ? -8.391 30.312 -9.383 1 97.94 357 VAL B CA 1
ATOM 5595 C C . VAL B 1 357 ? -9.672 31.062 -9.75 1 97.94 357 VAL B C 1
ATOM 5597 O O . VAL B 1 357 ? -10.359 30.703 -10.703 1 97.94 357 VAL B O 1
ATOM 5600 N N . ALA B 1 358 ? -9.938 32.125 -9.141 1 97.69 358 ALA B N 1
ATOM 5601 C CA . ALA B 1 358 ? -11.219 32.844 -9.211 1 97.69 358 ALA B CA 1
ATOM 5602 C C . ALA B 1 358 ? -11.461 33.375 -10.609 1 97.69 358 ALA B C 1
ATOM 5604 O O . ALA B 1 358 ? -12.602 33.469 -11.07 1 97.69 358 ALA B O 1
ATOM 5605 N N . GLN B 1 359 ? -10.43 33.781 -11.266 1 96.19 359 GLN B N 1
ATOM 5606 C CA . GLN B 1 359 ? -10.578 34.375 -12.594 1 96.19 359 GLN B CA 1
ATOM 5607 C C . GLN B 1 359 ? -11.172 33.375 -13.578 1 96.19 359 GLN B C 1
ATOM 5609 O O . GLN B 1 359 ? -11.766 33.75 -14.594 1 96.19 359 GLN B O 1
ATOM 5614 N N . HIS B 1 360 ? -11.047 32.094 -13.242 1 95.81 360 HIS B N 1
ATOM 5615 C CA . HIS B 1 360 ? -11.531 31.047 -14.133 1 95.81 360 HIS B CA 1
ATOM 5616 C C . HIS B 1 360 ? -12.945 30.625 -13.758 1 95.81 360 HIS B C 1
ATOM 5618 O O . HIS B 1 360 ? -13.539 29.766 -14.422 1 95.81 360 HIS B O 1
ATOM 5624 N N . ALA B 1 361 ? -13.516 31.172 -12.734 1 94.5 361 ALA B N 1
ATOM 5625 C CA . ALA B 1 361 ? -14.898 30.969 -12.312 1 94.5 361 ALA B CA 1
ATOM 5626 C C . ALA B 1 361 ? -15.492 32.25 -11.742 1 94.5 361 ALA B C 1
ATOM 5628 O O . ALA B 1 361 ? -15.984 32.25 -10.609 1 94.5 361 ALA B O 1
ATOM 5629 N N . PRO B 1 362 ? -15.547 33.219 -12.531 1 93.94 362 PRO B N 1
ATOM 5630 C CA . PRO B 1 362 ? -15.992 34.531 -12.023 1 93.94 362 PRO B CA 1
ATOM 5631 C C . PRO B 1 362 ? -17.438 34.5 -11.562 1 93.94 362 PRO B C 1
ATOM 5633 O O . PRO B 1 362 ? -17.844 35.344 -10.742 1 93.94 362 PRO B O 1
ATOM 5636 N N . ASP B 1 363 ? -18.203 33.594 -12.016 1 94.69 363 ASP B N 1
ATOM 5637 C CA . ASP B 1 363 ? -19.609 33.5 -11.625 1 94.69 363 ASP B CA 1
ATOM 5638 C C . ASP B 1 363 ? -19.75 32.938 -10.211 1 94.69 363 ASP B C 1
ATOM 5640 O O . ASP B 1 363 ? -20.781 33.125 -9.562 1 94.69 363 ASP B O 1
ATOM 5644 N N . LEU B 1 364 ? -18.672 32.375 -9.727 1 95.5 364 LEU B N 1
ATOM 5645 C CA . LEU B 1 364 ? -18.75 31.719 -8.43 1 95.5 364 LEU B CA 1
ATOM 5646 C C . LEU B 1 364 ? -18.031 32.531 -7.359 1 95.5 364 LEU B C 1
ATOM 5648 O O . LEU B 1 364 ? -18.094 32.188 -6.172 1 95.5 364 LEU B O 1
ATOM 5652 N N . PHE B 1 365 ? -17.344 33.625 -7.762 1 96.75 365 PHE B N 1
ATOM 5653 C CA . PHE B 1 365 ? -16.5 34.312 -6.793 1 96.75 365 PHE B CA 1
ATOM 5654 C C . PHE B 1 365 ? -16.75 35.812 -6.828 1 96.75 365 PHE B C 1
ATOM 5656 O O . PHE B 1 365 ? -17.047 36.375 -7.887 1 96.75 365 PHE B O 1
ATOM 5663 N N . ALA B 1 366 ? -16.609 36.375 -5.668 1 96.56 366 ALA B N 1
ATOM 5664 C CA . ALA B 1 366 ? -16.625 37.812 -5.527 1 96.56 366 ALA B CA 1
ATOM 5665 C C . ALA B 1 366 ? -15.406 38.312 -4.742 1 96.56 366 ALA B C 1
ATOM 5667 O O . ALA B 1 366 ? -14.977 37.656 -3.791 1 96.56 366 ALA B O 1
ATOM 5668 N N . SER B 1 367 ? -14.922 39.5 -5.012 1 96.31 367 SER B N 1
ATOM 5669 C CA . SER B 1 367 ? -13.711 40 -4.387 1 96.31 367 SER B CA 1
ATOM 5670 C C . SER B 1 367 ? -13.953 40.406 -2.936 1 96.31 367 SER B C 1
ATOM 5672 O O . SER B 1 367 ? -14.992 40.969 -2.607 1 96.31 367 SER B O 1
ATOM 5674 N N . HIS B 1 368 ? -13.023 40.062 -2.018 1 95.25 368 HIS B N 1
ATOM 5675 C CA . HIS B 1 368 ? -12.992 40.5 -0.628 1 95.25 368 HIS B CA 1
ATOM 5676 C C . HIS B 1 368 ? -11.844 41.469 -0.387 1 95.25 368 HIS B C 1
ATOM 5678 O O . HIS B 1 368 ? -11.375 41.625 0.745 1 95.25 368 HIS B O 1
ATOM 5684 N N . GLY B 1 369 ? -11.297 41.969 -1.533 1 94.44 369 GLY B N 1
ATOM 5685 C CA . GLY B 1 369 ? -10.227 42.969 -1.434 1 94.44 369 GLY B CA 1
ATOM 5686 C C . GLY B 1 369 ? -8.852 42.344 -1.329 1 94.44 369 GLY B C 1
ATOM 5687 O O . GLY B 1 369 ? -8.688 41.156 -1.58 1 94.44 369 GLY B O 1
ATOM 5688 N N . ARG B 1 370 ? -7.812 43.219 -1.025 1 94.44 370 ARG B N 1
ATOM 5689 C CA . ARG B 1 370 ? -6.418 42.812 -0.958 1 94.44 370 ARG B CA 1
ATOM 5690 C C . ARG B 1 370 ? -5.996 42.531 0.484 1 94.44 370 ARG B C 1
ATOM 5692 O O . ARG B 1 370 ? -6.398 43.25 1.397 1 94.44 370 ARG B O 1
ATOM 5699 N N . HIS B 1 371 ? -5.332 41.469 0.683 1 93.56 371 HIS B N 1
ATOM 5700 C CA . HIS B 1 371 ? -4.898 41.062 2.01 1 93.56 371 HIS B CA 1
ATOM 5701 C C . HIS B 1 371 ? -3.424 40.688 2.01 1 93.56 371 HIS B C 1
ATOM 5703 O O . HIS B 1 371 ? -2.881 40.281 0.978 1 93.56 371 HIS B O 1
ATOM 5709 N N . GLU B 1 372 ? -2.809 40.844 3.186 1 87.62 372 GLU B N 1
ATOM 5710 C CA . GLU B 1 372 ? -1.438 40.375 3.361 1 87.62 372 GLU B CA 1
ATOM 5711 C C . GLU B 1 372 ? -1.395 38.844 3.57 1 87.62 372 GLU B C 1
ATOM 5713 O O . GLU B 1 372 ? -2.215 38.281 4.305 1 87.62 372 GLU B O 1
ATOM 5718 N N . VAL B 1 373 ? -0.657 38.281 2.826 1 79.69 373 VAL B N 1
ATOM 5719 C CA . VAL B 1 373 ? -0.4 36.875 2.971 1 79.69 373 VAL B CA 1
ATOM 5720 C C . VAL B 1 373 ? 1.076 36.625 3.285 1 79.69 373 VAL B C 1
ATOM 5722 O O . VAL B 1 373 ? 1.953 37.094 2.557 1 79.69 373 VAL B O 1
ATOM 5725 N N . ARG B 1 374 ? 1.262 36 4.438 1 68.88 374 ARG B N 1
ATOM 5726 C CA . ARG B 1 374 ? 2.629 35.75 4.879 1 68.88 374 ARG B CA 1
ATOM 5727 C C . ARG B 1 374 ? 3.438 35.062 3.791 1 68.88 374 ARG B C 1
ATOM 5729 O O . ARG B 1 374 ? 2.949 34.125 3.154 1 68.88 374 ARG B O 1
ATOM 5736 N N . GLY B 1 375 ? 4.715 35.5 3.473 1 63.06 375 GLY B N 1
ATOM 5737 C CA . GLY B 1 375 ? 5.605 34.906 2.486 1 63.06 375 GLY B CA 1
ATOM 5738 C C . GLY B 1 375 ? 5.547 35.594 1.139 1 63.06 375 GLY B C 1
ATOM 5739 O O . GLY B 1 375 ? 6.391 35.375 0.273 1 63.06 375 GLY B O 1
ATOM 5740 N N . LEU B 1 376 ? 4.457 36.375 1.017 1 70.88 376 LEU B N 1
ATOM 5741 C CA . LEU B 1 376 ? 4.355 37.156 -0.227 1 70.88 376 LEU B CA 1
ATOM 5742 C C . LEU B 1 376 ? 4.66 38.625 0.007 1 70.88 376 LEU B C 1
ATOM 5744 O O . LEU B 1 376 ? 4.281 39.188 1.038 1 70.88 376 LEU B O 1
ATOM 5748 N N . VAL B 1 377 ? 5.418 39.094 -0.793 1 67.56 377 VAL B N 1
ATOM 5749 C CA . VAL B 1 377 ? 5.867 40.469 -0.664 1 67.56 377 VAL B CA 1
ATOM 5750 C C . VAL B 1 377 ? 4.68 41.438 -0.829 1 67.56 377 VAL B C 1
ATOM 5752 O O . VAL B 1 377 ? 4.496 42.344 -0.028 1 67.56 377 VAL B O 1
ATOM 5755 N N . ASP B 1 378 ? 3.889 41.156 -1.842 1 77.94 378 ASP B N 1
ATOM 5756 C CA . ASP B 1 378 ? 2.775 42.062 -2.154 1 77.94 378 ASP B CA 1
ATOM 5757 C C . ASP B 1 378 ? 1.454 41.469 -1.645 1 77.94 378 ASP B C 1
ATOM 5759 O O . ASP B 1 378 ? 1.339 40.281 -1.427 1 77.94 378 ASP B O 1
ATOM 5763 N N . THR B 1 379 ? 0.594 42.375 -1.315 1 88.62 379 THR B N 1
ATOM 5764 C CA . THR B 1 379 ? -0.764 41.938 -1 1 88.62 379 THR B CA 1
ATOM 5765 C C . THR B 1 379 ? -1.384 41.188 -2.178 1 88.62 379 THR B C 1
ATOM 5767 O O . THR B 1 379 ? -0.975 41.375 -3.324 1 88.62 379 THR B O 1
ATOM 5770 N N . VAL B 1 380 ? -2.246 40.281 -1.782 1 90.06 380 VAL B N 1
ATOM 5771 C CA . VAL B 1 380 ? -2.902 39.469 -2.811 1 90.06 380 VAL B CA 1
ATOM 5772 C C . VAL B 1 380 ? -4.414 39.688 -2.742 1 90.06 380 VAL B C 1
ATOM 5774 O O . VAL B 1 380 ? -4.98 39.812 -1.655 1 90.06 380 VAL B O 1
ATOM 5777 N N . GLU B 1 381 ? -5.004 39.844 -3.939 1 95 381 GLU B N 1
ATOM 5778 C CA . GLU B 1 381 ? -6.461 39.938 -3.975 1 95 381 GLU B CA 1
ATOM 5779 C C . GLU B 1 381 ? -7.09 38.594 -3.646 1 95 381 GLU B C 1
ATOM 5781 O O . GLU B 1 381 ? -6.707 37.562 -4.215 1 95 381 GLU B O 1
ATOM 5786 N N . ILE B 1 382 ? -8.031 38.656 -2.727 1 97 382 ILE B N 1
ATOM 5787 C CA . ILE B 1 382 ? -8.695 37.438 -2.268 1 97 382 ILE B CA 1
ATOM 5788 C C . ILE B 1 382 ? -10.164 37.469 -2.684 1 97 382 ILE B C 1
ATOM 5790 O O . ILE B 1 382 ? -10.812 38.5 -2.627 1 97 382 ILE B O 1
ATOM 5794 N N . PHE B 1 383 ? -10.609 36.312 -3.127 1 97.94 383 PHE B N 1
ATOM 5795 C CA . PHE B 1 383 ? -11.992 36.188 -3.582 1 97.94 383 PHE B CA 1
ATOM 5796 C C . PHE B 1 383 ? -12.734 35.156 -2.727 1 97.94 383 PHE B C 1
ATOM 5798 O O . PHE B 1 383 ? -12.164 34.125 -2.326 1 97.94 383 PHE B O 1
ATOM 5805 N N . GLY B 1 384 ? -14.023 35.438 -2.469 1 97.88 384 GLY B N 1
ATOM 5806 C CA . GLY B 1 384 ? -14.859 34.5 -1.718 1 97.88 384 GLY B CA 1
ATOM 5807 C C . GLY B 1 384 ? -15.945 33.875 -2.562 1 97.88 384 GLY B C 1
ATOM 5808 O O . GLY B 1 384 ? -16.469 34.5 -3.482 1 97.88 384 GLY B O 1
ATOM 5809 N N . LEU B 1 385 ? -16.219 32.562 -2.283 1 96.25 385 LEU B N 1
ATOM 5810 C CA . LEU B 1 385 ? -17.297 31.859 -2.984 1 96.25 385 LEU B CA 1
ATOM 5811 C C . LEU B 1 385 ? -18.656 32.5 -2.686 1 96.25 385 LEU B C 1
ATOM 5813 O O . LEU B 1 385 ? -18.969 32.781 -1.528 1 96.25 385 LEU B O 1
ATOM 5817 N N . VAL B 1 386 ? -19.391 32.781 -3.74 1 91.62 386 VAL B N 1
ATOM 5818 C CA . VAL B 1 386 ? -20.672 33.438 -3.594 1 91.62 386 VAL B CA 1
ATOM 5819 C C . VAL B 1 386 ? -21.781 32.406 -3.449 1 91.62 386 VAL B C 1
ATOM 5821 O O . VAL B 1 386 ? -21.734 31.344 -4.07 1 91.62 386 VAL B O 1
ATOM 5824 N N . GLU B 1 387 ? -22.547 32.375 -2.369 1 75.25 387 GLU B N 1
ATOM 5825 C CA . GLU B 1 387 ? -23.672 31.484 -2.168 1 75.25 387 GLU B CA 1
ATOM 5826 C C . GLU B 1 387 ? -24.672 31.578 -3.318 1 75.25 387 GLU B C 1
ATOM 5828 O O . GLU B 1 387 ? -25 32.688 -3.766 1 75.25 387 GLU B O 1
ATOM 5833 N N . THR B 1 388 ? -24.625 30.719 -4.328 1 56.78 388 THR B N 1
ATOM 5834 C CA . THR B 1 388 ? -25.703 30.797 -5.312 1 56.78 388 THR B CA 1
ATOM 5835 C C . THR B 1 388 ? -27.047 30.5 -4.668 1 56.78 388 THR B C 1
ATOM 5837 O O . THR B 1 388 ? -27.188 29.531 -3.912 1 56.78 388 THR B O 1
ATOM 5840 N N . SER B 1 389 ? -27.812 31.547 -4.289 1 42.06 389 SER B N 1
ATOM 5841 C CA . SER B 1 389 ? -29.219 31.359 -3.939 1 42.06 389 SER B CA 1
ATOM 5842 C C . SER B 1 389 ? -29.859 30.266 -4.797 1 42.06 389 SER B C 1
ATOM 5844 O O . SER B 1 389 ? -29.672 30.25 -6.016 1 42.06 389 SER B O 1
ATOM 5846 N N . PRO B 1 390 ? -30.484 29.234 -4.094 1 38.53 390 PRO B N 1
ATOM 5847 C CA . PRO B 1 390 ? -31.359 28.453 -4.988 1 38.53 390 PRO B CA 1
ATOM 5848 C C . PRO B 1 390 ? -32.281 29.344 -5.812 1 38.53 390 PRO B C 1
ATOM 5850 O O . PRO B 1 390 ? -32.625 30.453 -5.395 1 38.53 390 PRO B O 1
#

Sequence (780 aa):
MEAAAALNNWMMTTGRRSGDPVGIVSHLCASLVDAGVPLWRVNIGQRFANPLLIAWGVVWTPDGTEVYDVTHARMLTDGYIGSAFEYILENQRPLHKSLRGLDPARDHASYLEFAAEGGTDYYATLLDYGDGSQHGCTFATRAEDGFSPKHLALIEAIKPGLSSAMEPITMRKSTQSLLRTYLGDGPSSAVWNGAIKRSERSTLEAVIMFSDLRGFTAFSDTQSEQEVFDALDGYFEVVVQSVEGNGGDVLKFMGDGVLSVFPISGRADKAARCRQSALAAQAVLAGLATLNEHRAAQGKTRLDIGIGLNAGQVSYGNIGSQGRLDFTVLGGAVNVASRVEGLTKTIGAPVLATASVAQHAPDLFASHGRHEVRGLVDTVEIFGLVETSPMEAAAALNNWMMTTGRRSGDPVGIVSHLCASLVDAGVPLWRVNIGQRFANPLLIAWGVVWTPDGTEVYDVTHARMLTDGYIGSAFEYILENQRPLHKSLRGLDPARDHASYLEFAAEGGTDYYATLLDYGDGSQHGCTFATRAEDGFSPKHLALIEAIKPGLSSAMEPITMRKSTQSLLRTYLGDGPSSAVWNGAIKRSERSTLEAVIMFSDLRGFTAFSDTQSEQEVFDALDGYFEVVVQSVEGNGGDVLKFMGDGVLSVFPISGRADKAARCRQSALAAQAVLAGLATLNEHRAAQGKTRLDIGIGLNAGQVSYGNIGSQGRLDFTVLGGAVNVASRVEGLTKTIGAPVLATASVAQHAPDLFASHGRHEVRGLVDTVEIFGLVETSP

Organism: Ruegeria pomeroyi (strain ATCC 700808 / DSM 15171 / DSS-3) (NCBI:txid246200)

Solvent-accessible surface area (backbone atoms only — not comparable to full-atom values): 39743 Å² total; per-residue (Å²): 111,66,64,34,52,53,49,25,50,42,20,37,44,60,35,22,47,61,61,40,71,53,60,41,53,48,50,51,51,52,51,41,42,74,72,65,34,66,74,47,37,38,36,47,40,37,65,43,84,26,63,66,41,48,34,34,33,40,41,37,38,95,90,46,59,44,76,50,77,42,49,58,90,56,64,44,67,77,64,44,60,72,25,66,62,46,48,27,68,73,66,70,44,66,43,81,43,69,35,59,90,73,46,84,88,78,46,38,67,67,53,53,53,40,28,76,72,52,29,34,20,37,39,30,37,76,42,70,44,40,85,70,49,71,29,36,34,36,41,30,16,55,40,92,81,38,74,49,72,68,42,51,49,48,58,60,60,28,44,40,18,49,35,38,26,46,46,55,51,51,48,49,53,23,48,52,51,43,38,25,26,59,40,19,61,65,51,25,53,39,49,73,68,60,58,46,39,90,81,49,66,44,77,43,40,27,35,30,37,25,36,32,51,56,66,42,70,63,46,53,67,72,45,55,70,67,55,44,48,52,51,47,31,55,50,33,35,32,45,50,52,22,32,45,74,43,68,28,36,60,50,44,74,62,86,65,29,37,43,31,37,25,74,35,91,44,78,87,38,39,45,58,36,31,33,26,51,51,50,17,52,51,42,27,54,54,42,44,52,53,50,33,53,56,31,48,76,70,73,44,80,76,77,47,57,20,28,4,33,22,44,34,60,30,40,41,36,68,45,39,34,88,66,37,37,43,66,47,73,44,47,60,34,51,52,50,8,49,50,41,17,57,43,20,70,79,73,69,40,52,37,32,25,28,58,73,24,36,71,49,32,55,92,44,37,43,77,74,49,72,41,84,42,93,96,47,92,59,65,41,56,33,27,30,63,52,81,76,74,130,112,66,65,33,51,52,50,24,50,40,19,37,45,59,34,21,47,62,62,40,69,55,61,42,52,48,50,51,52,53,52,41,42,75,71,66,32,66,73,46,36,37,34,48,38,37,65,42,83,27,64,65,41,50,34,35,34,40,39,37,39,95,88,47,61,45,75,51,76,42,47,58,91,57,61,46,65,77,63,42,62,70,24,67,61,46,49,25,69,74,66,70,45,68,44,82,42,68,35,60,91,74,46,85,88,77,47,36,68,68,54,53,55,39,27,74,72,50,30,34,20,36,39,30,38,78,41,70,42,40,84,69,48,71,27,35,34,37,40,31,16,56,39,91,80,36,75,48,72,66,42,52,50,46,58,61,59,29,44,41,17,51,35,39,25,45,46,54,50,51,49,50,53,22,47,53,49,44,37,25,25,59,39,19,61,64,52,24,52,39,48,72,68,59,59,47,38,87,81,46,64,43,79,43,40,27,35,29,36,26,34,33,51,57,67,42,70,62,48,52,68,72,44,55,69,68,55,44,48,52,51,46,33,54,52,32,34,31,45,50,51,22,33,46,73,42,69,28,35,60,50,45,74,63,86,66,29,37,42,29,37,25,74,34,94,42,79,88,37,39,44,57,36,31,35,26,52,50,51,16,53,52,41,27,55,53,41,44,50,53,50,35,54,57,31,48,75,69,73,43,81,77,78,46,57,22,26,4,33,21,46,35,60,30,41,41,34,67,45,40,32,88,67,38,36,43,64,47,74,43,47,62,33,51,52,49,7,48,51,40,17,57,42,19,70,77,73,69,38,50,37,30,24,29,59,72,25,36,72,49,31,56,91,44,37,43,78,74,48,70,40,86,42,92,96,46,90,58,66,42,55,34,27,28,64,52,80,76,73,130

pLDDT: mean 90.02, std 11.1, range [38.53, 98.69]

Secondary structure (DSSP, 8-state):
-HHHHHHHHHIIIIIHHH--HHHHHHHHHHHHHHTT---SEEEEEEE-SSTT--EEEEEEETTEEEEEEE-GGG--HHHHTTSHHHHHHHHSS-EEEE-SS--TTTS-HHHHHHHHTT--EEEEEEEE-TTS-EEEEEEEE--TT---HHHHHHHHHTHHHHHHHHHHHHHHHHHHHHHHHHH-HHHHHHHHTT---TT-EEEEEEEEEEEEEETHHHHHHHS-HHHHHHHHHHHHHHHHHHHHHTT-EEEEEETTEEEEEEEE-SHHHHHHHHHHHHHHHHHHHHHHHHHHHHHHHTTPPP-EEEEEEEEEEEEEEEEE-SS-EEEEEESHHHHHHHHHHHHHHHHT-SEEEEHHHHTT-TTTEEEEEEE--TT-SS-EEEEEE-----/-HHHHHHHHHIIIIIHHH--HHHHHHHHHHHHHHTT---SEEEEEEE-SSTT--EEEEEEETTEEEEEEE-GGG--HHHHTTSHHHHHHHHTS-EEEE-SS--TTTS-HHHHHHHHTT--EEEEEEEE-TTS-EEEEEEEE--TT---HHHHHHHHHTHHHHHHHHHHHHHHHHHHHHHHHHH-HHHHHHHHTT---TT-EEEEEEEEEEEEEETHHHHHHHS-HHHHHHHHHHHHHHHHHHHHHTT-EEEEEETTEEEEEEEE-SHHHHHHHHHHHHHHHHHHHHHHHHHHHHHHHTTPPP-EEEEEEEEEEEEEEEEE-SS-EEEEEESHHHHHHHHHHHHHHHHT-SEEEEHHHHTT-TTTEEEEEEE--TT-SS-EEEEEE-----

Nearest PDB structures (foldseek):
  1wc1-assembly2_B  TM=9.009E-01  e=1.989E-15  Limnospira platensis
  3r5g-assembly2_B  TM=8.660E-01  e=3.344E-15  Pseudomonas aeruginosa
  1wc6-assembly2_B-2  TM=8.976E-01  e=8.016E-14  Limnospira platensis
  2w01-assembly1_B  TM=8.456E-01  e=1.786E-14  Synechocystis sp. PCC 6803
  5mbd-assembly1_B  TM=5.639E-01  e=8.362E-16  Beggiatoa sp. PS

Foldseek 3Di:
DVLLVVLLVCLLPVLQVVLDQQVNVVVVVVSLVVVPQFFAKKKWKAAFPAPQFGIKIWMDGPVGIDIDGAGPVRPPVLQQVQDQFVVCVVVVAKDKDFLPPDDPVRHRPVSVVCVVVQWTIKIKHWAAEPVRDITMMMTTHNDPVGGDPVSVVSVVSNRNSVRSNCVVSSVVVNVLVNLCVVFNDVQSVCVVVVVADPPNKDKFKKKKKKKFWPCLVVVCVPDDPVLSVVVQVQLVVQLCCLQVVLQKIFGDDDSRMTIIIQTAPDPVCQLSSLVSVLSSLVSSVVSLVVVQVVCVVVVHDRIAMAMFIFIDMWIWHWDDDPVDIGTDIDDPRNLQRVQRSVCCVVLVARYKYFCSRCVSPVVQWDWPQWDDGPPDPDTTIMIGGDPPDD/DVLLVVLLVCLLPVLQVVLDQQVNVVVVVVSLVVVPQFFAKKKWKAAAPAPQFGIKIWMDGPVGIDIDGAGPVRPPPLQQVQDQFVVCVVVVAKDKDFLPPDDPVRHRVVSVVCVVVQWTIKIKHWAAEPVGDITMMMTTHNDPVGGDPVSVVSVVSNRVSVRSNCVVSSVVVNVLVNLCVVFNDVQSVCVVVVVADPPNKDKFKKKKKKKFWPPLVVVCVPDDPVLSVVVQVQLVVQLCCLQVVLQKIFGDDDSRMTIIIQTAPDPVCQLSSLVSVLSSLVSSVVSLVVVQVVCVVVVHDRIAMAMFIFIDMWIWHWDDDPVDIGTDIDDPRNLQRVQRSVCCVVLVARYKYFCSRCVSPVVQWDWPQWDDGPPDPGTTIMIGGDPPDD

InterPro domains:
  IPR001054 Adenylyl cyclase class-3/4/guanylyl cyclase [PF00211] (205-346)
  IPR001054 Adenylyl cyclase class-3/4/guanylyl cyclase [PS50125] (207-341)
  IPR001054 Adenylyl cyclase class-3/4/guanylyl cyclase [SM00044] (170-369)
  IPR001054 Adenylyl cyclase class-3/4/guanylyl cyclase [cd07302] (205-385)
  IPR029787 Nucleotide cyclase [G3DSA:3.30.70.1230] (195-389)
  IPR029787 Nucleotide cyclase [SSF55073] (202-386)
  IPR050697 Adenylyl/Guanylyl Cyclase Class-3/4 [PTHR43081] (192-389)

Radius of gyration: 30.27 Å; Cα contacts (8 Å, |Δi|>4): 1536; chains: 2; bounding box: 78×81×59 Å